Protein 4KGI (pdb70)

Structure (mmCIF, N/CA/C/O backbone):
data_4KGI
#
_entry.id   4KGI
#
_cell.length_a   57.849
_cell.length_b   63.964
_cell.length_c   64.238
_cell.angle_alpha   94.410
_cell.angle_beta   103.230
_cell.angle_gamma   92.110
#
_symmetry.space_group_name_H-M   'P 1'
#
loop_
_entity.id
_entity.type
_entity.pdbx_description
1 polymer 'Glutathione S-transferase'
2 non-polymer GLUTATHIONE
3 water water
#
loop_
_atom_site.group_PDB
_atom_site.id
_atom_site.type_symbol
_atom_site.label_atom_id
_atom_site.label_alt_id
_atom_site.label_comp_id
_atom_site.label_asym_id
_atom_site.label_entity_id
_atom_site.label_seq_id
_atom_site.pdbx_PDB_ins_code
_atom_site.Cartn_x
_atom_site.Cartn_y
_atom_site.Cartn_z
_atom_site.occupancy
_atom_site.B_iso_or_equiv
_atom_site.auth_seq_id
_atom_site.auth_comp_id
_atom_site.auth_asym_id
_atom_site.auth_atom_id
_atom_site.pdbx_PDB_model_num
ATOM 1 N N . MET A 1 23 ? 12.245 11.143 10.393 1.00 25.68 1 MET A N 1
ATOM 2 C CA . MET A 1 23 ? 11.335 9.983 10.542 1.00 17.33 1 MET A CA 1
ATOM 3 C C . MET A 1 23 ? 11.997 8.690 10.103 1.00 18.12 1 MET A C 1
ATOM 4 O O . MET A 1 23 ? 12.825 8.699 9.190 1.00 25.39 1 MET A O 1
ATOM 18 N N . LYS A 1 24 ? 11.627 7.599 10.765 1.00 13.68 2 LYS A N 1
ATOM 19 C CA . LYS A 1 24 ? 12.031 6.235 10.411 1.00 16.31 2 LYS A CA 1
ATOM 20 C C . LYS A 1 24 ? 10.819 5.447 9.966 1.00 13.07 2 LYS A C 1
ATOM 21 O O . LYS A 1 24 ? 9.816 5.367 10.705 1.00 14.31 2 LYS A O 1
ATOM 40 N N . LEU A 1 25 ? 10.915 4.814 8.794 1.00 12.04 3 LEU A N 1
ATOM 41 C CA . LEU A 1 25 ? 9.892 3.873 8.347 1.00 9.35 3 LEU A CA 1
ATOM 42 C C . LEU A 1 25 ? 10.433 2.443 8.493 1.00 10.33 3 LEU A C 1
ATOM 43 O O . LEU A 1 25 ? 11.448 2.085 7.873 1.00 10.95 3 LEU A O 1
ATOM 59 N N . PHE A 1 26 ? 9.765 1.655 9.318 1.00 10.54 4 PHE A N 1
ATOM 60 C CA . PHE A 1 26 ? 10.035 0.250 9.452 1.00 9.82 4 PHE A CA 1
ATOM 61 C C . PHE A 1 26 ? 9.341 -0.458 8.306 1.00 9.02 4 PHE A C 1
ATOM 62 O O . PHE A 1 26 ? 8.113 -0.321 8.157 1.00 10.60 4 PHE A O 1
ATOM 79 N N . TYR A 1 27 ? 10.094 -1.232 7.516 1.00 10.97 5 TYR A N 1
ATOM 80 C CA . TYR A 1 27 ? 9.591 -1.794 6.266 1.00 8.80 5 TYR A CA 1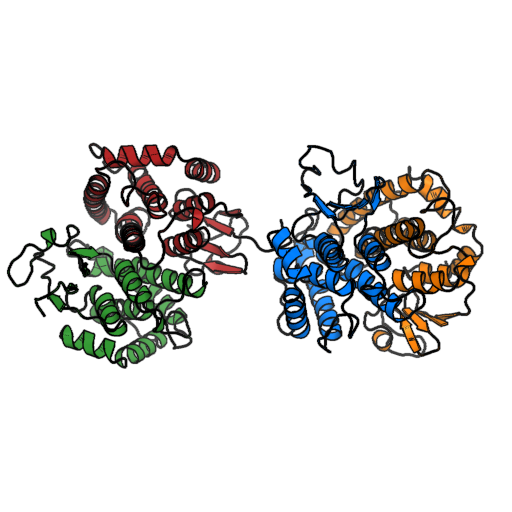
ATOM 81 C C . TYR A 1 27 ? 10.174 -3.146 5.946 1.00 10.67 5 TYR A C 1
ATOM 82 O O . TYR A 1 27 ? 11.155 -3.606 6.558 1.00 12.79 5 TYR A O 1
ATOM 100 N N . LYS A 1 28 ? 9.539 -3.820 4.991 1.00 8.25 6 LYS A N 1
ATOM 101 C CA . LYS A 1 28 ? 10.073 -5.001 4.344 1.00 9.21 6 LYS A CA 1
ATOM 102 C C . LYS A 1 28 ? 9.836 -4.877 2.837 1.00 13.32 6 LYS A C 1
ATOM 103 O O . LYS A 1 28 ? 8.739 -4.459 2.419 1.00 9.52 6 LYS A O 1
ATOM 122 N N . PRO A 1 29 ? 10.832 -5.226 2.018 1.00 14.32 7 PRO A N 1
ATOM 123 C CA . PRO A 1 29 ? 10.698 -4.941 0.580 1.00 11.99 7 PRO A CA 1
ATOM 124 C C . PRO A 1 29 ? 9.432 -5.543 -0.027 1.00 14.03 7 PRO A C 1
ATOM 125 O O . PRO A 1 29 ? 9.200 -6.734 0.152 1.00 12.92 7 PRO A O 1
ATOM 136 N N . GLY A 1 30 ? 8.627 -4.705 -0.679 1.00 11.14 8 GLY A N 1
ATOM 137 C CA . GLY A 1 30 ? 7.461 -5.186 -1.403 1.00 11.62 8 GLY A CA 1
ATOM 138 C C . GLY A 1 30 ? 6.252 -5.443 -0.513 1.00 12.31 8 GLY A C 1
ATOM 139 O O . GLY A 1 30 ? 5.163 -5.695 -1.054 1.00 11.99 8 GLY A O 1
ATOM 143 N N . ALA A 1 31 ? 6.398 -5.384 0.801 1.00 9.50 9 ALA A N 1
ATOM 144 C CA . ALA A 1 31 ? 5.230 -5.502 1.700 1.00 11.33 9 ALA A CA 1
ATOM 145 C C . ALA A 1 31 ? 4.337 -4.238 1.633 1.00 9.89 9 ALA A C 1
ATOM 146 O O . ALA A 1 31 ? 4.584 -3.315 0.855 1.00 10.09 9 ALA A O 1
ATOM 153 N N . CYS A 1 32 ? 3.296 -4.224 2.457 1.00 9.28 10 CYS A N 1
ATOM 154 C CA . CYS A 1 32 ? 2.283 -3.190 2.360 1.00 9.71 10 CYS A CA 1
ATOM 155 C C . CYS A 1 32 ? 2.934 -1.851 2.716 1.00 7.87 10 CYS A C 1
ATOM 156 O O . CYS A 1 32 ? 2.467 -0.816 2.286 1.00 8.86 10 CYS A O 1
ATOM 164 N N . SER A 1 33 ? 4.055 -1.880 3.446 1.00 9.38 11 SER A N 1
ATOM 165 C CA . SER A 1 33 ? 4.781 -0.678 3.838 1.00 8.89 11 SER A CA 1
ATOM 166 C C . SER A 1 33 ? 5.278 0.132 2.657 1.00 8.88 11 SER A C 1
ATOM 167 O O . SER A 1 33 ? 5.567 1.318 2.795 1.00 11.78 11 SER A O 1
ATOM 175 N N . LEU A 1 34 ? 5.344 -0.480 1.479 1.00 8.71 12 LEU A N 1
ATOM 176 C CA . LEU A 1 34 ? 5.703 0.245 0.274 1.00 8.44 12 LEU A CA 1
ATOM 177 C C . LEU A 1 34 ? 4.780 1.423 0.031 1.00 8.55 12 LEU A C 1
ATOM 178 O O . LEU A 1 34 ? 5.170 2.434 -0.586 1.00 12.35 12 LEU A O 1
ATOM 194 N N . ALA A 1 35 ? 3.505 1.305 0.418 1.00 11.06 13 ALA A N 1
ATOM 195 C CA . ALA A 1 35 ? 2.604 2.403 0.186 1.00 11.13 13 ALA A CA 1
ATOM 196 C C . ALA A 1 35 ? 2.920 3.580 1.047 1.00 11.44 13 ALA A C 1
ATOM 197 O O . ALA A 1 35 ? 2.871 4.708 0.563 1.00 13.35 13 ALA A O 1
ATOM 204 N N . SER A 1 36 ? 3.289 3.317 2.297 1.00 10.22 14 SER A N 1
ATOM 205 C CA . SER A 1 36 ? 3.734 4.381 3.206 1.00 10.40 14 SER A CA 1
ATOM 206 C C . SER A 1 36 ? 5.060 4.990 2.728 1.00 10.40 14 SER A C 1
ATOM 207 O O . SER A 1 36 ? 5.276 6.231 2.793 1.00 11.94 14 SER A O 1
ATOM 215 N N . HIS A 1 37 ? 5.926 4.134 2.198 1.00 10.80 15 HIS A N 1
ATOM 216 C CA . HIS A 1 37 ? 7.198 4.566 1.628 1.00 13.08 15 HIS A CA 1
ATOM 217 C C . HIS A 1 37 ? 6.998 5.514 0.441 1.00 11.16 15 HIS A C 1
ATOM 218 O O . HIS A 1 37 ? 7.552 6.614 0.388 1.00 11.39 15 HIS A O 1
ATOM 233 N N . ILE A 1 38 ? 6.155 5.105 -0.504 1.00 12.47 16 ILE A N 1
ATOM 234 C CA . ILE A 1 38 ? 5.834 5.994 -1.617 1.00 12.35 16 ILE A CA 1
ATOM 235 C C . ILE A 1 38 ? 5.228 7.291 -1.104 1.00 12.63 16 ILE A C 1
ATOM 236 O O . ILE A 1 38 ? 5.507 8.375 -1.629 1.00 12.56 16 ILE A O 1
ATOM 252 N N . THR A 1 39 ? 4.348 7.210 -0.124 1.00 11.08 17 THR A N 1
ATOM 253 C CA . THR A 1 39 ? 3.719 8.409 0.403 1.00 14.56 17 THR A CA 1
ATOM 254 C C . THR A 1 39 ? 4.729 9.381 1.029 1.00 15.95 17 THR A C 1
ATOM 255 O O . THR A 1 39 ? 4.660 10.608 0.824 1.00 13.83 17 THR A O 1
ATOM 266 N N . LEU A 1 40 ? 5.682 8.838 1.762 1.00 13.31 18 LEU A N 1
ATOM 267 C CA . LEU A 1 40 ? 6.768 9.665 2.296 1.00 14.25 18 LEU A CA 1
ATOM 268 C C . LEU A 1 40 ? 7.512 10.439 1.203 1.00 13.73 18 LEU A C 1
ATOM 269 O O . LEU A 1 40 ? 7.835 11.617 1.346 1.00 16.09 18 LEU A O 1
ATOM 285 N N . ARG A 1 41 ? 7.782 9.762 0.105 1.00 14.79 19 ARG A N 1
ATOM 286 C CA . ARG A 1 41 ? 8.465 10.409 -0.996 1.00 15.50 19 ARG A CA 1
ATOM 287 C C . ARG A 1 41 ? 7.575 11.436 -1.664 1.00 16.08 19 ARG A C 1
ATOM 288 O O . ARG A 1 41 ? 8.026 12.541 -1.989 1.00 17.18 19 ARG A O 1
ATOM 309 N N . GLU A 1 42 ? 6.304 11.089 -1.850 1.00 17.14 20 GLU A N 1
ATOM 310 C CA . GLU A 1 42 ? 5.392 12.030 -2.483 1.00 16.97 20 GLU A CA 1
ATOM 311 C C . GLU A 1 42 ? 5.117 13.259 -1.588 1.00 16.56 20 GLU A C 1
ATOM 312 O O . GLU A 1 42 ? 4.746 14.322 -2.083 1.00 19.61 20 GLU A O 1
ATOM 324 N N . SER A 1 43 ? 5.269 13.091 -0.279 1.00 17.87 21 SER A N 1
ATOM 325 C CA . SER A 1 43 ? 5.105 14.177 0.687 1.00 19.69 21 SER A CA 1
ATOM 326 C C . SER A 1 43 ? 6.368 15.039 0.866 1.00 20.33 21 SER A C 1
ATOM 327 O O . SER A 1 43 ? 6.329 16.077 1.531 1.00 23.63 21 SER A O 1
ATOM 335 N N . GLY A 1 44 ? 7.486 14.606 0.289 1.00 19.84 22 GLY A N 1
ATOM 336 C CA . GLY A 1 44 ? 8.709 15.388 0.334 1.00 27.22 22 GLY A CA 1
ATOM 337 C C . GLY A 1 44 ? 9.419 15.361 1.673 1.00 25.88 22 GLY A C 1
ATOM 338 O O . GLY A 1 44 ? 10.146 16.302 2.011 1.00 26.81 22 GLY A O 1
ATOM 342 N N . LYS A 1 45 ? 9.235 14.261 2.401 1.00 20.75 23 LYS A N 1
ATOM 343 C CA . LYS A 1 45 ? 9.738 14.092 3.773 1.00 24.73 23 LYS A CA 1
ATOM 344 C C . LYS A 1 45 ? 11.152 13.609 3.827 1.00 20.99 23 LYS A C 1
ATOM 345 O O . LYS A 1 45 ? 11.596 12.868 2.962 1.00 27.55 23 LYS A O 1
ATOM 364 N N . ASP A 1 46 ? 11.856 14.043 4.870 1.00 23.70 24 ASP A N 1
ATOM 365 C CA . ASP A 1 46 ? 13.135 13.467 5.244 1.00 23.98 24 ASP A CA 1
ATOM 366 C C . ASP A 1 46 ? 12.843 12.262 6.121 1.00 26.45 24 ASP A C 1
ATOM 367 O O . ASP A 1 46 ? 12.135 12.352 7.126 1.00 29.37 24 ASP A O 1
ATOM 376 N N . PHE A 1 47 ? 13.353 11.120 5.708 1.00 18.21 25 PHE A N 1
ATOM 377 C CA . PHE A 1 47 ? 13.119 9.903 6.435 1.00 15.63 25 PHE A CA 1
ATOM 378 C C . PHE A 1 47 ? 14.242 8.931 6.154 1.00 20.21 25 PHE A C 1
ATOM 379 O O . PHE A 1 47 ? 15.007 9.103 5.199 1.00 19.72 25 PHE A O 1
ATOM 396 N N . THR A 1 48 ? 14.321 7.889 6.980 1.00 18.88 26 THR A N 1
ATOM 397 C CA . THR A 1 48 ? 15.228 6.790 6.718 1.00 18.93 26 THR A CA 1
ATOM 398 C C . THR A 1 48 ? 14.443 5.493 6.778 1.00 17.60 26 THR A C 1
ATOM 399 O O . THR A 1 48 ? 13.418 5.392 7.465 1.00 18.05 26 THR A O 1
ATOM 410 N N . LEU A 1 49 ? 14.923 4.519 6.029 1.00 16.12 27 LEU A N 1
ATOM 411 C CA . LEU A 1 49 ? 14.321 3.201 5.994 1.00 14.03 27 LEU A CA 1
ATOM 412 C C . LEU A 1 49 ? 15.019 2.287 6.978 1.00 11.51 27 LEU A C 1
ATOM 413 O O . LEU A 1 49 ? 16.288 2.259 7.042 1.00 14.54 27 LEU A O 1
ATOM 429 N N . VAL A 1 50 ? 14.234 1.539 7.731 1.00 11.94 28 VAL A N 1
ATOM 430 C CA . VAL A 1 50 ? 14.728 0.535 8.673 1.00 12.52 28 VAL A CA 1
ATOM 431 C C . VAL A 1 50 ? 14.121 -0.822 8.328 1.00 12.58 28 VAL A C 1
ATOM 432 O O . VAL A 1 50 ? 12.912 -1.095 8.536 1.00 12.35 28 VAL A O 1
ATOM 445 N N A SER A 1 51 ? 14.953 -1.686 7.760 0.16 13.58 29 SER A N 1
ATOM 446 N N B SER A 1 51 ? 14.976 -1.679 7.776 0.84 12.90 29 SER A N 1
ATOM 447 C CA A SER A 1 51 ? 14.500 -3.006 7.357 0.16 14.46 29 SER A CA 1
ATOM 448 C CA B SER A 1 51 ? 14.563 -3.010 7.364 0.84 12.25 29 SER A CA 1
ATOM 449 C C A SER A 1 51 ? 14.307 -3.895 8.576 0.16 15.58 29 SER A C 1
ATOM 450 C C B SER A 1 51 ? 14.305 -3.903 8.587 0.84 16.47 29 SER A C 1
ATOM 451 O O A SER A 1 51 ? 15.141 -3.926 9.479 0.16 18.05 29 SER A O 1
ATOM 452 O O B SER A 1 51 ? 15.099 -3.947 9.513 0.84 17.73 29 SER A O 1
ATOM 467 N N . VAL A 1 52 ? 13.197 -4.618 8.593 1.00 12.02 30 VAL A N 1
ATOM 468 C CA . VAL A 1 52 ? 12.865 -5.516 9.702 1.00 10.03 30 VAL A CA 1
ATOM 469 C C . VAL A 1 52 ? 12.941 -6.937 9.217 1.00 16.98 30 VAL A C 1
ATOM 470 O O . VAL A 1 52 ? 12.360 -7.277 8.176 1.00 14.63 30 VAL A O 1
ATOM 484 N N . ASP A 1 53 ? 13.603 -7.786 10.003 1.00 12.60 31 ASP A N 1
ATOM 485 C CA . ASP A 1 53 ? 13.552 -9.228 9.794 1.00 12.00 31 ASP A CA 1
ATOM 486 C C . ASP A 1 53 ? 12.268 -9.693 10.447 1.00 10.77 31 ASP A C 1
ATOM 487 O O . ASP A 1 53 ? 12.139 -9.695 11.690 1.00 12.18 31 ASP A O 1
ATOM 496 N N . LEU A 1 54 ? 11.275 -10.021 9.617 1.00 12.77 32 LEU A N 1
ATOM 497 C CA . LEU A 1 54 ? 9.964 -10.361 10.139 1.00 12.19 32 LEU A CA 1
ATOM 498 C C . LEU A 1 54 ? 9.832 -11.843 10.499 1.00 13.57 32 LEU A C 1
ATOM 499 O O . LEU A 1 54 ? 8.819 -12.241 11.066 1.00 19.97 32 LEU A O 1
ATOM 515 N N . MET A 1 55 ? 10.857 -12.650 10.231 1.00 13.66 33 MET A N 1
ATOM 516 C CA . MET A 1 55 ? 10.813 -14.012 10.747 1.00 15.38 33 MET A CA 1
ATOM 517 C C . MET A 1 55 ? 11.293 -14.015 12.209 1.00 18.26 33 MET A C 1
ATOM 518 O O . MET A 1 55 ? 10.603 -14.518 13.110 1.00 18.73 33 MET A O 1
ATOM 532 N N . LYS A 1 56 ? 12.436 -13.383 12.471 1.00 16.38 34 LYS A N 1
ATOM 533 C CA . LYS A 1 56 ? 12.931 -13.281 13.851 1.00 13.00 34 LYS A CA 1
ATOM 534 C C . LYS A 1 56 ? 12.341 -12.094 14.644 1.00 12.18 34 LYS A C 1
ATOM 535 O O . LYS A 1 56 ? 12.504 -11.997 15.874 1.00 13.23 34 LYS A O 1
ATOM 554 N N . LYS A 1 57 ? 11.698 -11.157 13.942 1.00 15.35 35 LYS A N 1
ATOM 555 C CA . LYS A 1 57 ? 11.191 -9.888 14.524 1.00 11.93 35 LYS A CA 1
ATOM 556 C C . LYS A 1 57 ? 12.353 -9.148 15.180 1.00 13.66 35 LYS A C 1
ATOM 557 O O . LYS A 1 57 ? 12.354 -8.865 16.371 1.00 12.92 35 LYS A O 1
ATOM 576 N N . ARG A 1 58 ? 13.316 -8.795 14.347 1.00 12.08 36 ARG A N 1
ATOM 577 C CA . ARG A 1 58 ? 14.556 -8.181 14.807 1.00 12.12 36 ARG A CA 1
ATOM 578 C C . ARG A 1 58 ? 14.962 -7.047 13.873 1.00 15.37 36 ARG A C 1
ATOM 579 O O . ARG A 1 58 ? 14.753 -7.110 12.665 1.00 14.17 36 ARG A O 1
ATOM 600 N N . LEU A 1 59 ? 15.538 -6.019 14.462 1.00 11.99 37 LEU A N 1
ATOM 601 C CA . LEU A 1 59 ? 16.250 -4.992 13.711 1.00 13.04 37 LEU A CA 1
ATOM 602 C C . LEU A 1 59 ? 17.727 -5.348 13.562 1.00 14.69 37 LEU A C 1
ATOM 603 O O . LEU A 1 59 ? 18.245 -6.224 14.271 1.00 14.73 37 LEU A O 1
ATOM 619 N N . GLU A 1 60 ? 18.428 -4.625 12.679 1.00 14.64 38 GLU A N 1
ATOM 620 C CA . GLU A 1 60 ? 19.864 -4.841 12.479 1.00 14.39 38 GLU A CA 1
ATOM 621 C C . GLU A 1 60 ? 20.697 -4.595 13.726 1.00 18.24 38 GLU A C 1
ATOM 622 O O . GLU A 1 60 ? 21.788 -5.160 13.870 1.00 21.80 38 GLU A O 1
ATOM 634 N N . ASN A 1 61 ? 20.207 -3.743 14.623 1.00 16.90 39 ASN A N 1
ATOM 635 C CA . ASN A 1 61 ? 20.930 -3.498 15.860 1.00 18.10 39 ASN A CA 1
ATOM 636 C C . ASN A 1 61 ? 20.606 -4.540 16.935 1.00 16.00 39 ASN A C 1
ATOM 637 O O . ASN A 1 61 ? 21.027 -4.388 18.074 1.00 19.23 39 ASN A O 1
ATOM 648 N N . GLY A 1 62 ? 19.853 -5.575 16.567 1.00 15.73 40 GLY A N 1
ATOM 649 C CA . GLY A 1 62 ? 19.529 -6.682 17.453 1.00 18.33 40 GLY A CA 1
ATOM 650 C C . GLY A 1 62 ? 18.292 -6.490 18.311 1.00 17.58 40 GLY A C 1
ATOM 651 O O . GLY A 1 62 ? 17.889 -7.419 19.029 1.00 16.86 40 GLY A O 1
ATOM 655 N N . ASP A 1 63 ? 17.712 -5.293 18.274 1.00 14.14 41 ASP A N 1
ATOM 656 C CA . ASP A 1 63 ? 16.553 -4.982 19.104 1.00 17.59 41 ASP A CA 1
ATOM 657 C C . ASP A 1 63 ? 15.371 -5.856 18.706 1.00 15.88 41 ASP A C 1
ATOM 658 O O . ASP A 1 63 ? 15.185 -6.186 17.544 1.00 15.24 41 ASP A O 1
ATOM 667 N N . ASP A 1 64 ? 14.590 -6.243 19.702 1.00 13.85 42 ASP A N 1
ATOM 668 C CA . ASP A 1 64 ? 13.361 -6.971 19.474 1.00 12.65 42 ASP A CA 1
ATOM 669 C C . ASP A 1 64 ? 12.336 -6.016 18.887 1.00 12.41 42 ASP A C 1
ATOM 670 O O . ASP A 1 64 ? 11.956 -5.019 19.514 1.00 11.55 42 ASP A O 1
ATOM 679 N N . TYR A 1 65 ? 11.887 -6.315 17.676 1.00 12.65 43 TYR A N 1
ATOM 680 C CA . TYR A 1 65 ? 10.908 -5.473 17.007 1.00 11.72 43 TYR A CA 1
ATOM 681 C C . TYR A 1 65 ? 9.599 -5.427 17.766 1.00 13.30 43 TYR A C 1
ATOM 682 O O . TYR A 1 65 ? 8.886 -4.450 17.643 1.00 14.57 43 TYR A O 1
ATOM 700 N N . PHE A 1 66 ? 9.258 -6.461 18.542 1.00 10.23 44 PHE A N 1
ATOM 701 C CA . PHE A 1 66 ? 8.037 -6.421 19.341 1.00 14.10 44 PHE A CA 1
ATOM 702 C C . PHE A 1 66 ? 8.100 -5.276 20.381 1.00 14.81 44 PHE A C 1
ATOM 703 O O . PHE A 1 66 ? 7.071 -4.808 20.864 1.00 16.04 44 PHE A O 1
ATOM 720 N N A SER A 1 67 ? 9.312 -4.855 20.745 0.60 11.85 45 SER A N 1
ATOM 721 N N B SER A 1 67 ? 9.306 -4.828 20.717 0.40 12.78 45 SER A N 1
ATOM 722 C CA A SER A 1 67 ? 9.474 -3.687 21.618 0.60 17.42 45 SER A CA 1
ATOM 723 C CA B SER A 1 67 ? 9.465 -3.683 21.616 0.40 16.83 45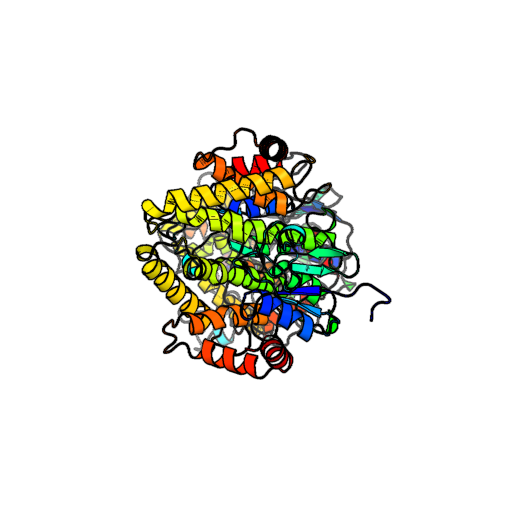 SER A CA 1
ATOM 724 C C A SER A 1 67 ? 9.130 -2.352 20.939 0.60 18.14 45 SER A C 1
ATOM 725 C C B SER A 1 67 ? 9.245 -2.324 20.940 0.40 18.55 45 SER A C 1
ATOM 726 O O A SER A 1 67 ? 8.824 -1.372 21.613 0.60 20.92 45 SER A O 1
ATOM 727 O O B SER A 1 67 ? 9.183 -1.294 21.614 0.40 20.10 45 SER A O 1
ATOM 742 N N . VAL A 1 68 ? 9.169 -2.326 19.614 1.00 15.91 46 VAL A N 1
ATOM 743 C CA . VAL A 1 68 ? 8.841 -1.138 18.835 1.00 12.88 46 VAL A CA 1
ATOM 744 C C . VAL A 1 68 ? 7.374 -1.157 18.470 1.00 13.18 46 VAL A C 1
ATOM 745 O O . VAL A 1 68 ? 6.615 -0.229 18.802 1.00 17.23 46 VAL A O 1
ATOM 759 N N . ASN A 1 69 ? 6.967 -2.230 17.776 1.00 12.17 47 ASN A N 1
ATOM 760 C CA . ASN A 1 69 ? 5.563 -2.448 17.453 1.00 12.25 47 ASN A CA 1
ATOM 761 C C . ASN A 1 69 ? 5.094 -3.793 18.052 1.00 10.83 47 ASN A C 1
ATOM 762 O O . ASN A 1 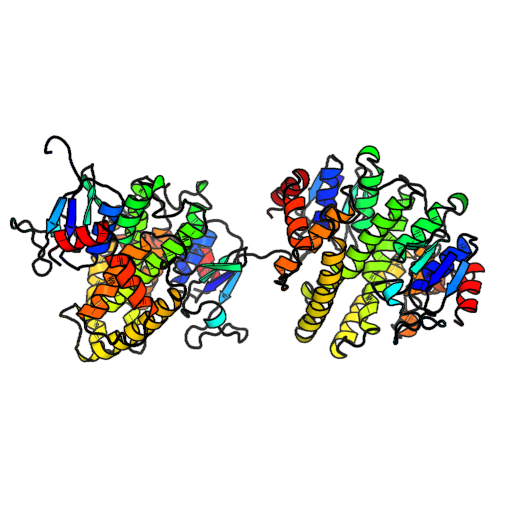69 ? 5.463 -4.865 17.577 1.00 12.26 47 ASN A O 1
ATOM 773 N N . PRO A 1 70 ? 4.293 -3.741 19.122 1.00 14.22 48 PRO A N 1
ATOM 774 C CA . PRO A 1 70 ? 3.776 -4.967 19.758 1.00 14.14 48 PRO A CA 1
ATOM 775 C C . PRO A 1 70 ? 3.022 -5.872 18.795 1.00 12.79 48 PRO A C 1
ATOM 776 O O . PRO A 1 70 ? 2.991 -7.058 19.033 1.00 15.00 48 PRO A O 1
ATOM 787 N N . LYS A 1 71 ? 2.449 -5.321 17.720 1.00 11.82 49 LYS A N 1
ATOM 788 C CA . LYS A 1 71 ? 1.775 -6.115 16.718 1.00 11.94 49 LYS A CA 1
ATOM 789 C C . LYS A 1 71 ? 2.747 -6.841 15.793 1.00 13.12 49 LYS A C 1
ATOM 790 O O . LYS A 1 71 ? 2.326 -7.729 15.074 1.00 11.80 49 LYS A O 1
ATOM 809 N N . GLY A 1 72 ? 4.022 -6.453 15.819 1.00 15.21 50 GLY A N 1
ATOM 810 C CA . GLY A 1 72 ? 5.060 -7.146 15.077 1.00 10.81 50 GLY A CA 1
ATOM 811 C C . GLY A 1 72 ? 4.948 -7.088 13.573 1.00 13.60 50 GLY A C 1
ATOM 812 O O . GLY A 1 72 ? 5.412 -7.975 12.873 1.00 19.44 50 GLY A O 1
ATOM 816 N N . GLN A 1 73 ? 4.304 -6.039 13.069 1.00 11.37 51 GLN A N 1
ATOM 817 C CA . GLN A 1 73 ? 4.117 -5.834 11.640 1.00 9.95 51 GLN A CA 1
ATOM 818 C C . GLN A 1 73 ? 4.784 -4.565 11.122 1.00 10.27 51 GLN A C 1
ATOM 819 O O . GLN A 1 73 ? 5.094 -3.634 11.871 1.00 10.49 51 GLN A O 1
ATOM 833 N N . VAL A 1 74 ? 4.962 -4.522 9.815 1.00 8.97 52 VAL A N 1
ATOM 834 C CA . VAL A 1 74 ? 5.240 -3.301 9.118 1.00 8.07 52 VAL A CA 1
ATOM 835 C C . VAL A 1 74 ? 3.982 -2.897 8.359 1.00 9.67 52 VAL A C 1
ATOM 836 O O . VAL A 1 74 ? 3.156 -3.736 8.050 1.00 9.77 52 VAL A O 1
ATOM 849 N N . PRO A 1 75 ? 3.844 -1.603 8.061 1.00 8.64 53 PRO A N 1
ATOM 850 C CA . PRO A 1 75 ? 4.703 -0.513 8.481 1.00 6.84 53 PRO A CA 1
ATOM 851 C C . PRO A 1 75 ? 4.561 -0.030 9.890 1.00 8.97 53 PRO A C 1
ATOM 852 O O . PRO A 1 75 ? 3.551 -0.219 10.523 1.00 9.31 53 PRO A O 1
ATOM 863 N N . ALA A 1 76 ? 5.600 0.652 10.361 1.00 9.37 54 ALA A N 1
ATOM 864 C CA . ALA A 1 76 ? 5.501 1.497 11.527 1.00 9.24 54 ALA A CA 1
ATOM 865 C C . ALA A 1 76 ? 6.328 2.749 11.200 1.00 11.41 54 ALA A C 1
ATOM 866 O O . ALA A 1 76 ? 7.311 2.676 10.454 1.00 11.39 54 ALA A O 1
ATOM 873 N N . LEU A 1 77 ? 5.903 3.900 11.723 1.00 11.39 55 LEU A N 1
ATOM 874 C CA . LEU A 1 77 ? 6.571 5.165 11.461 1.00 15.21 55 LEU A CA 1
ATOM 875 C C . LEU A 1 77 ? 6.921 5.775 12.804 1.00 15.40 55 LEU A C 1
ATOM 876 O O . LEU A 1 77 ? 6.032 6.025 13.630 1.00 12.68 55 LEU A O 1
ATOM 892 N N . LEU A 1 78 ? 8.229 5.935 13.055 1.00 10.85 56 LEU A N 1
ATOM 893 C CA . LEU A 1 78 ? 8.707 6.580 14.264 1.00 13.73 56 LEU A CA 1
ATOM 894 C C . LEU A 1 78 ? 8.979 8.025 13.949 1.00 19.17 56 LEU A C 1
ATOM 895 O O . LEU A 1 78 ? 9.830 8.344 13.118 1.00 21.56 56 LEU A O 1
ATOM 911 N N . LEU A 1 79 ? 8.229 8.883 14.625 1.00 19.67 57 LEU A N 1
ATOM 912 C CA . LEU A 1 79 ? 8.387 10.329 14.579 1.00 26.39 57 LEU A CA 1
ATOM 913 C C . LEU A 1 79 ? 9.567 10.757 15.460 1.00 24.49 57 LEU A C 1
ATOM 914 O O . LEU A 1 79 ? 9.983 10.017 16.351 1.00 28.17 57 LEU A O 1
ATOM 930 N N . ASP A 1 80 ? 10.133 11.929 15.200 1.00 46.39 58 ASP A N 1
ATOM 931 C CA . ASP A 1 80 ? 11.308 12.374 15.954 1.00 51.34 58 ASP A CA 1
ATOM 932 C C . ASP A 1 80 ? 11.016 12.534 17.448 1.00 51.58 58 ASP A C 1
ATOM 933 O O . ASP A 1 80 ? 11.895 12.329 18.286 1.00 52.70 58 ASP A O 1
ATOM 942 N N . ASP A 1 81 ? 9.781 12.894 17.777 1.00 52.95 59 ASP A N 1
ATOM 943 C CA . ASP A 1 81 ? 9.384 13.039 19.171 1.00 45.54 59 ASP A CA 1
ATOM 944 C C . ASP A 1 81 ? 9.331 11.679 19.868 1.00 41.32 59 ASP A C 1
ATOM 945 O O . ASP A 1 81 ? 9.131 11.613 21.079 1.00 39.79 59 ASP A O 1
ATOM 954 N N . GLY A 1 82 ? 9.490 10.591 19.110 1.00 33.75 60 GLY A N 1
ATOM 955 C CA . GLY A 1 82 ? 9.453 9.265 19.700 1.00 26.72 60 GLY A CA 1
ATOM 956 C C . GLY A 1 82 ? 8.083 8.606 19.563 1.00 25.15 60 GLY A C 1
ATOM 957 O O . GLY A 1 82 ? 7.890 7.466 19.977 1.00 29.11 60 GLY A O 1
ATOM 961 N N . THR A 1 83 ? 7.125 9.326 18.991 1.00 28.36 61 THR A N 1
ATOM 962 C CA . THR A 1 83 ? 5.795 8.761 18.758 1.00 28.60 61 THR A CA 1
ATOM 963 C C . THR A 1 83 ? 5.844 7.710 17.654 1.00 19.09 61 THR A C 1
ATOM 964 O O . THR A 1 83 ? 6.390 7.972 16.594 1.00 19.35 61 THR A O 1
ATOM 975 N N . LEU A 1 84 ? 5.295 6.532 17.920 1.00 16.72 62 LEU A N 1
ATOM 976 C CA . LEU A 1 84 ? 5.305 5.438 16.968 1.00 13.17 62 LEU A CA 1
ATOM 977 C C . LEU A 1 84 ? 3.889 5.317 16.423 1.00 20.23 62 LEU A C 1
ATOM 978 O O . LEU A 1 84 ? 2.968 5.052 17.185 1.00 24.71 62 LEU A O 1
ATOM 994 N N . LEU A 1 85 ? 3.732 5.509 15.118 1.00 12.40 63 LEU A N 1
ATOM 995 C CA . LEU A 1 85 ? 2.455 5.311 14.468 1.00 12.95 63 LEU A CA 1
ATOM 996 C C . LEU A 1 85 ? 2.480 4.022 13.651 1.00 12.60 63 LEU A C 1
ATOM 997 O O . LEU A 1 85 ? 3.432 3.757 12.893 1.00 11.78 63 LEU A O 1
ATOM 1013 N N . THR A 1 86 ? 1.426 3.213 13.835 1.00 9.96 64 THR A N 1
ATOM 1014 C CA . THR A 1 86 ? 1.259 1.982 13.069 1.00 7.87 64 THR A CA 1
ATOM 1015 C C . THR A 1 86 ? -0.019 2.142 12.222 1.00 8.99 64 THR A C 1
ATOM 1016 O O . THR A 1 86 ? -0.716 3.131 12.350 1.00 10.91 64 THR A O 1
ATOM 1027 N N . GLU A 1 87 ? -0.267 1.135 11.386 1.00 8.48 65 GLU A N 1
ATOM 1028 C CA . GLU A 1 87 ? -1.397 1.039 10.459 1.00 8.32 65 GLU A CA 1
ATOM 1029 C C . GLU A 1 87 ? -1.123 1.950 9.257 1.00 8.54 65 GLU A C 1
ATOM 1030 O O . GLU A 1 87 ? -1.145 3.181 9.321 1.00 9.62 65 GLU A O 1
ATOM 1042 N N . GLY A 1 88 ? -0.900 1.317 8.127 1.00 8.18 66 GLY A N 1
ATOM 1043 C CA . GLY A 1 88 ? -0.552 2.050 6.924 1.00 8.91 66 GLY A CA 1
ATOM 1044 C C . GLY A 1 88 ? -1.523 3.191 6.595 1.00 10.90 66 GLY A C 1
ATOM 1045 O O . GLY A 1 88 ? -1.085 4.277 6.283 1.00 10.49 66 GLY A O 1
ATOM 1049 N N . VAL A 1 89 ? -2.820 2.924 6.626 1.00 11.83 67 VAL A N 1
ATOM 1050 C CA . VAL A 1 89 ? -3.811 3.964 6.362 1.00 10.65 67 VAL A CA 1
ATOM 1051 C C . VAL A 1 89 ? -3.651 5.164 7.302 1.00 13.48 67 VAL A C 1
ATOM 1052 O O . VAL A 1 89 ? -3.757 6.319 6.868 1.00 12.65 67 VAL A O 1
ATOM 1065 N N . ALA A 1 90 ? -3.364 4.909 8.569 1.00 11.74 68 ALA A N 1
ATOM 1066 C CA . ALA A 1 90 ? -3.195 6.013 9.527 1.00 10.00 68 ALA A CA 1
ATOM 1067 C C . ALA A 1 90 ? -1.909 6.807 9.177 1.00 9.64 68 ALA A C 1
ATOM 1068 O O . ALA A 1 90 ? -1.885 8.069 9.189 1.00 11.93 68 ALA A O 1
ATOM 1075 N N . ILE A 1 91 ? -0.824 6.091 8.885 1.00 10.90 69 ILE A N 1
ATOM 1076 C CA . ILE A 1 91 ? 0.433 6.701 8.502 1.00 10.74 69 ILE A CA 1
ATOM 1077 C C . ILE A 1 91 ? 0.297 7.596 7.252 1.00 9.90 69 ILE A C 1
ATOM 1078 O O . ILE A 1 91 ? 0.754 8.732 7.198 1.00 12.71 69 ILE A O 1
ATOM 1094 N N . MET A 1 92 ? -0.405 7.080 6.256 1.00 9.61 70 MET A N 1
ATOM 1095 C CA . MET A 1 92 ? -0.569 7.831 5.024 1.00 12.48 70 MET A CA 1
ATOM 1096 C C . MET A 1 92 ? -1.449 9.076 5.230 1.00 10.81 70 MET A C 1
ATOM 1097 O O . MET A 1 92 ? -1.150 10.111 4.612 1.00 12.45 70 MET A O 1
ATOM 1111 N N . GLN A 1 93 ? -2.497 8.995 6.053 1.00 13.45 71 GLN A N 1
ATOM 1112 C CA . GLN A 1 93 ? -3.318 10.181 6.347 1.00 11.66 71 GLN A CA 1
ATOM 1113 C C . GLN A 1 93 ? -2.464 11.229 7.071 1.00 14.98 71 GLN A C 1
ATOM 1114 O O . GLN A 1 93 ? -2.534 12.408 6.751 1.00 16.44 71 GLN A O 1
ATOM 1128 N N . TYR A 1 94 ? -1.679 10.795 8.060 1.00 12.25 72 TYR A N 1
ATOM 1129 C CA . TYR A 1 94 ? -0.849 11.711 8.861 1.00 15.04 72 TYR A CA 1
ATOM 1130 C C . TYR A 1 94 ? 0.070 12.474 7.924 1.00 15.13 72 TYR A C 1
ATOM 1131 O O . TYR A 1 94 ? 0.172 13.728 7.962 1.00 16.90 72 TYR A O 1
ATOM 1149 N N . LEU A 1 95 ? 0.728 11.722 7.047 1.00 13.14 73 LEU A N 1
ATOM 1150 C CA . LEU A 1 95 ? 1.620 12.326 6.085 1.00 15.33 73 LEU A CA 1
ATOM 1151 C C . LEU A 1 95 ? 0.908 13.282 5.123 1.00 14.75 73 LEU A C 1
ATOM 1152 O O . LEU A 1 95 ? 1.353 14.409 4.915 1.00 16.63 73 LEU A O 1
ATOM 1168 N N . ALA A 1 96 ? -0.194 12.835 4.545 1.00 15.27 74 ALA A N 1
ATOM 1169 C CA . ALA A 1 96 ? -0.929 13.684 3.611 1.00 16.92 74 ALA A CA 1
ATOM 1170 C C . ALA A 1 96 ? -1.435 14.971 4.257 1.00 18.86 74 ALA A C 1
ATOM 1171 O O . ALA A 1 96 ? -1.390 16.033 3.642 1.00 18.70 74 ALA A O 1
ATOM 1178 N N . ASP A 1 97 ? -1.889 14.884 5.500 1.00 16.44 75 ASP A N 1
ATOM 1179 C CA . ASP A 1 97 ? -2.407 16.066 6.194 1.00 20.41 75 ASP A CA 1
ATOM 1180 C C . ASP A 1 97 ? -1.302 17.092 6.423 1.00 23.24 75 ASP A C 1
ATOM 1181 O O . ASP A 1 97 ? -1.576 18.274 6.568 1.00 23.93 75 ASP A O 1
ATOM 1190 N N . SER A 1 98 ? -0.056 16.641 6.447 1.00 18.17 76 SER A N 1
ATOM 1191 C CA . SER A 1 98 ? 1.049 17.542 6.779 1.00 19.61 76 SER A CA 1
ATOM 1192 C C . SER A 1 98 ? 1.449 18.379 5.570 1.00 24.30 76 SER A C 1
ATOM 1193 O O . SER A 1 98 ? 2.192 19.348 5.707 1.00 28.67 76 SER A O 1
ATOM 1201 N N . VAL A 1 99 ? 0.947 18.015 4.395 1.00 20.25 77 VAL A N 1
ATOM 1202 C CA . VAL A 1 99 ? 1.279 18.720 3.152 1.00 23.03 77 VAL A CA 1
ATOM 1203 C C . VAL A 1 99 ? 0.039 18.943 2.285 1.00 24.95 77 VAL A C 1
ATOM 1204 O O . VAL A 1 99 ? -0.076 18.413 1.179 1.00 25.63 77 VAL A O 1
ATOM 1217 N N . PRO A 1 100 ? -0.910 19.740 2.792 1.00 25.84 78 PRO A N 1
ATOM 1218 C CA . PRO A 1 100 ? -2.226 19.876 2.151 1.00 29.07 78 PRO A CA 1
ATOM 1219 C C . PRO A 1 100 ? -2.167 20.426 0.729 1.00 29.61 78 PRO A C 1
ATOM 1220 O O . PRO A 1 100 ? -3.073 20.178 -0.071 1.00 31.19 78 PRO A O 1
ATOM 1231 N N . ASP A 1 101 ? -1.108 21.156 0.413 1.00 30.06 79 ASP A N 1
ATOM 1232 C CA . ASP A 1 101 ? -0.988 21.743 -0.912 1.00 35.75 79 ASP A CA 1
ATOM 1233 C C . ASP A 1 101 ? -0.644 20.712 -1.979 1.00 36.33 79 ASP A C 1
ATOM 1234 O O . ASP A 1 101 ? -0.831 20.969 -3.159 1.00 34.48 79 ASP A O 1
ATOM 1243 N N . ARG A 1 102 ? -0.152 19.543 -1.578 1.00 30.99 80 ARG A N 1
ATOM 1244 C CA . ARG A 1 102 ? 0.144 18.502 -2.554 1.00 32.41 80 ARG A CA 1
ATOM 1245 C C . ARG A 1 102 ? -1.096 17.727 -2.959 1.00 33.48 80 ARG A C 1
ATOM 1246 O O . ARG A 1 102 ? -1.047 16.930 -3.899 1.00 28.29 80 ARG A O 1
ATOM 1267 N N . GLN A 1 103 ? -2.194 17.951 -2.238 1.00 27.79 81 GLN A N 1
ATOM 1268 C CA . GLN A 1 103 ? -3.489 17.358 -2.575 1.00 34.78 81 GLN A CA 1
ATOM 1269 C C . GLN A 1 103 ? -3.455 15.827 -2.618 1.00 24.06 81 GLN A C 1
ATOM 1270 O O . GLN A 1 103 ? -4.200 15.188 -3.384 1.00 23.34 81 GLN A O 1
ATOM 1284 N N . LEU A 1 104 ? -2.639 15.240 -1.738 1.00 19.71 82 LEU A N 1
ATOM 1285 C CA . LEU A 1 104 ? -2.591 13.798 -1.567 1.00 22.48 82 LEU A CA 1
ATOM 1286 C C . LEU A 1 104 ? -3.826 13.277 -0.827 1.00 16.09 82 LEU A C 1
ATOM 1287 O O . LEU A 1 104 ? -4.188 12.106 -0.937 1.00 17.42 82 LEU A O 1
ATOM 1303 N N . LEU A 1 105 ? -4.492 14.182 -0.113 1.00 20.30 83 LEU A N 1
ATOM 1304 C CA . LEU A 1 105 ? -5.810 13.945 0.481 1.00 18.58 83 LEU A CA 1
ATOM 1305 C C . LEU A 1 105 ? -6.579 15.264 0.540 1.00 18.23 83 LEU A C 1
ATOM 1306 O O . LEU A 1 105 ? -6.032 16.271 0.961 1.00 19.18 83 LEU A O 1
ATOM 1322 N N . ALA A 1 106 ? -7.838 15.273 0.131 1.00 18.66 84 ALA A N 1
ATOM 1323 C CA . ALA A 1 106 ? -8.586 16.518 0.075 1.00 19.93 84 ALA A CA 1
ATOM 1324 C C . ALA A 1 106 ? -8.954 17.008 1.489 1.00 20.10 84 ALA A C 1
ATOM 1325 O O . ALA A 1 106 ? -8.872 16.253 2.457 1.00 18.84 84 ALA A O 1
ATOM 1332 N N . PRO A 1 107 ? -9.351 18.274 1.616 1.00 21.83 85 PRO A N 1
ATOM 1333 C CA . PRO A 1 107 ? -9.591 18.851 2.941 1.00 22.31 85 PRO A CA 1
ATOM 1334 C C . PRO A 1 107 ? -10.760 18.222 3.713 1.00 21.65 85 PRO A C 1
ATOM 1335 O O . PRO A 1 107 ? -11.682 17.708 3.109 1.00 21.42 85 PRO A O 1
ATOM 1346 N N . VAL A 1 108 ? -10.707 18.310 5.039 1.00 21.56 86 VAL A N 1
ATOM 1347 C CA . VAL A 1 108 ? -11.804 17.891 5.904 1.00 24.38 86 VAL A CA 1
ATOM 1348 C C . VAL A 1 108 ? -13.136 18.534 5.474 1.00 22.79 86 VAL A C 1
ATOM 1349 O O . VAL A 1 108 ? -13.189 19.709 5.066 1.00 24.52 86 VAL A O 1
ATOM 1362 N N . ASN A 1 109 ? -14.187 17.727 5.579 1.00 23.06 87 ASN A N 1
ATOM 1363 C CA . ASN A 1 109 ? -15.552 18.106 5.233 1.00 23.44 87 ASN A CA 1
ATOM 1364 C C . ASN A 1 109 ? -15.768 18.340 3.737 1.00 25.98 87 ASN A C 1
ATOM 1365 O O . ASN A 1 109 ? -16.765 18.918 3.351 1.00 32.90 87 ASN A O 1
ATOM 1376 N N . SER A 1 110 ? -14.825 17.909 2.903 1.00 26.86 88 SER A N 1
ATOM 1377 C CA . SER A 1 110 ? -15.037 17.905 1.463 1.00 23.64 88 SER A CA 1
ATOM 1378 C C . SER A 1 110 ? -15.348 16.461 1.075 1.00 22.04 88 SER A C 1
ATOM 1379 O O . SER A 1 110 ? -14.760 15.532 1.579 1.00 20.41 88 SER A O 1
ATOM 1387 N N . ILE A 1 111 ? -16.334 16.279 0.215 1.00 26.87 89 ILE A N 1
ATOM 1388 C CA . ILE A 1 111 ? -16.722 14.940 -0.145 1.00 22.75 89 ILE A CA 1
ATOM 1389 C C . ILE A 1 111 ? -15.543 14.176 -0.774 1.00 20.69 89 ILE A C 1
ATOM 1390 O O . ILE A 1 111 ? -15.398 12.969 -0.551 1.00 18.62 89 ILE A O 1
ATOM 1406 N N . SER A 1 112 ? -14.674 14.879 -1.508 1.00 20.86 90 SER A N 1
ATOM 1407 C CA . SER A 1 112 ? -13.527 14.217 -2.148 1.00 22.66 90 SER A CA 1
ATOM 1408 C C . SER A 1 112 ? -12.684 13.477 -1.105 1.00 19.17 90 SER A C 1
ATOM 1409 O O . SER A 1 112 ? -12.146 12.394 -1.357 1.00 19.27 90 SER A O 1
ATOM 1417 N N . ARG A 1 113 ? -12.543 14.074 0.076 1.00 18.34 91 ARG A N 1
ATOM 1418 C CA . ARG A 1 113 ? -11.746 13.424 1.114 1.00 16.87 91 ARG A CA 1
ATOM 1419 C C . ARG A 1 113 ? -12.286 12.059 1.473 1.00 15.54 91 ARG A C 1
ATOM 1420 O O . ARG A 1 113 ? -11.546 11.082 1.564 1.00 14.31 91 ARG A O 1
ATOM 1441 N N . TYR A 1 114 ? -13.594 11.998 1.757 1.00 15.92 92 TYR A N 1
ATOM 1442 C CA . TYR A 1 114 ? -14.153 10.767 2.273 1.00 14.85 92 TYR A CA 1
ATOM 1443 C C . TYR A 1 114 ? -14.218 9.720 1.149 1.00 14.29 92 TYR A C 1
ATOM 1444 O O . TYR A 1 114 ? -14.174 8.556 1.432 1.00 13.22 92 TYR A O 1
ATOM 1462 N N . LYS A 1 115 ? -14.281 10.144 -0.114 1.00 15.53 93 LYS A N 1
ATOM 1463 C CA . LYS A 1 115 ? -14.150 9.186 -1.229 1.00 20.84 93 LYS A CA 1
ATOM 1464 C C . LYS A 1 115 ? -12.743 8.558 -1.292 1.00 18.17 93 LYS A C 1
ATOM 1465 O O . LYS A 1 115 ? -12.559 7.368 -1.556 1.00 14.12 93 LYS A O 1
ATOM 1484 N N . THR A 1 116 ? -11.728 9.346 -0.998 1.00 15.71 94 THR A N 1
ATOM 1485 C CA . THR A 1 116 ? -10.389 8.771 -0.889 1.00 17.23 94 THR A CA 1
ATOM 1486 C C . THR A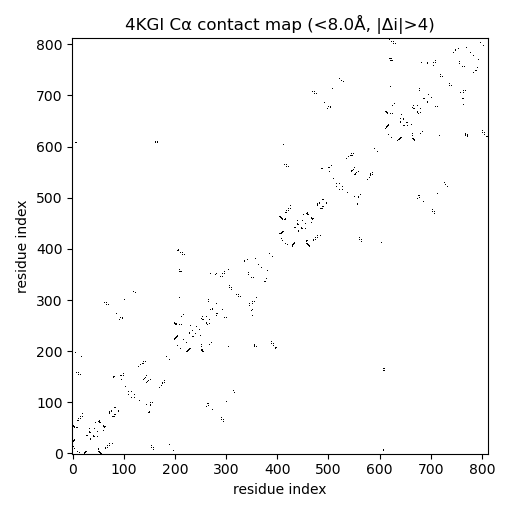 1 116 ? -10.279 7.809 0.301 1.00 14.20 94 THR A C 1
ATOM 1487 O O . THR A 1 116 ? -9.648 6.756 0.216 1.00 12.55 94 THR A O 1
ATOM 1498 N N . ILE A 1 117 ? -10.879 8.179 1.424 1.00 13.64 95 ILE A N 1
ATOM 1499 C CA . ILE A 1 117 ? -10.848 7.314 2.607 1.00 12.16 95 ILE A CA 1
ATOM 1500 C C . ILE A 1 117 ? -11.639 6.021 2.349 1.00 11.42 95 ILE A C 1
ATOM 1501 O O . ILE A 1 117 ? -11.305 4.953 2.858 1.00 11.42 95 ILE A O 1
ATOM 1517 N N . GLU A 1 118 ? -12.721 6.142 1.593 1.00 11.85 96 GLU A N 1
ATOM 1518 C CA . GLU A 1 118 ? -13.495 4.992 1.132 1.00 12.02 96 GLU A CA 1
ATOM 1519 C C . GLU A 1 118 ? -12.582 4.019 0.367 1.00 10.57 96 GLU A C 1
ATOM 1520 O O . GLU A 1 118 ? -12.553 2.821 0.675 1.00 9.37 96 GLU A O 1
ATOM 1532 N N . TRP A 1 119 ? -11.835 4.540 -0.603 1.00 11.48 97 TRP A N 1
ATOM 1533 C CA . TRP A 1 119 ? -10.916 3.702 -1.362 1.00 12.39 97 TRP A CA 1
ATOM 1534 C C . TRP A 1 119 ? -9.807 3.130 -0.469 1.00 11.06 97 TRP A C 1
ATOM 1535 O O . TRP A 1 119 ? -9.477 1.957 -0.545 1.00 10.96 97 TRP A O 1
ATOM 1556 N N . LEU A 1 120 ? -9.284 3.932 0.453 1.00 10.21 98 LEU A N 1
ATOM 1557 C CA . LEU A 1 120 ? -8.283 3.425 1.364 1.00 11.88 98 LEU A CA 1
ATOM 1558 C C . LEU A 1 120 ? -8.798 2.259 2.182 1.00 7.71 98 LEU A C 1
ATOM 1559 O O . LEU A 1 120 ? -8.074 1.242 2.337 1.00 9.60 98 LEU A O 1
ATOM 1575 N N . ASN A 1 121 ? -10.039 2.365 2.694 1.00 7.88 99 ASN A N 1
ATOM 1576 C CA . ASN A 1 121 ? -10.582 1.266 3.491 1.00 9.13 99 ASN A CA 1
ATOM 1577 C C . ASN A 1 121 ? -10.891 0.042 2.657 1.00 11.49 99 ASN A C 1
ATOM 1578 O O . ASN A 1 121 ? -10.742 -1.052 3.152 1.00 8.37 99 ASN A O 1
ATOM 1589 N N . TYR A 1 122 ? -11.388 0.231 1.447 1.00 8.20 100 TYR A N 1
ATOM 1590 C CA . TYR A 1 122 ? -11.614 -0.912 0.551 1.00 9.70 100 TYR A CA 1
ATOM 1591 C C . TYR A 1 122 ? -10.295 -1.644 0.276 1.00 8.70 100 TYR A C 1
ATOM 1592 O O . TYR A 1 122 ? -10.178 -2.889 0.386 1.00 10.44 100 TYR A O 1
ATOM 1610 N N . ILE A 1 123 ? -9.248 -0.881 -0.055 1.00 10.01 101 ILE A N 1
ATOM 1611 C CA . ILE A 1 123 ? -7.954 -1.473 -0.322 1.00 8.62 101 ILE A CA 1
ATOM 1612 C C . ILE A 1 123 ? -7.444 -2.212 0.918 1.00 10.36 101 ILE A C 1
ATOM 1613 O O . ILE A 1 123 ? -7.003 -3.377 0.860 1.00 11.14 101 ILE A O 1
ATOM 1629 N N . ALA A 1 124 ? -7.549 -1.581 2.076 1.00 8.15 102 ALA A N 1
ATOM 1630 C CA . ALA A 1 124 ? -7.080 -2.229 3.309 1.00 10.27 102 ALA A CA 1
ATOM 1631 C C . ALA A 1 124 ? -7.798 -3.535 3.627 1.00 9.22 102 ALA A C 1
ATOM 1632 O O . ALA A 1 124 ? -7.207 -4.576 3.890 1.00 10.31 102 ALA A O 1
ATOM 1639 N N . THR A 1 125 ? -9.126 -3.456 3.622 1.00 8.10 103 THR A N 1
ATOM 1640 C CA . THR A 1 125 ? -9.954 -4.572 4.102 1.00 8.63 103 THR A CA 1
ATOM 1641 C C . THR A 1 125 ? -10.249 -5.647 3.074 1.00 9.48 103 THR A C 1
ATOM 1642 O O . THR A 1 125 ? -10.279 -6.833 3.396 1.00 14.06 103 THR A O 1
ATOM 1653 N N . GLU A 1 126 ? -10.432 -5.225 1.834 1.00 7.60 104 GLU A N 1
ATOM 1654 C CA . GLU A 1 126 ? -10.905 -6.140 0.793 1.00 11.21 104 GLU A CA 1
ATOM 1655 C C . GLU A 1 126 ? -9.698 -6.660 -0.008 1.00 14.38 104 GLU A C 1
ATOM 1656 O O . GLU A 1 126 ? -9.697 -7.840 -0.388 1.00 12.57 104 GLU A O 1
ATOM 1668 N N . LEU A 1 127 ? -8.713 -5.799 -0.300 1.00 8.75 105 LEU A N 1
ATOM 1669 C CA . LEU A 1 127 ? -7.579 -6.237 -1.135 1.00 8.68 105 LEU A CA 1
ATOM 1670 C C . LEU A 1 127 ? -6.387 -6.725 -0.303 1.00 9.10 105 LEU A C 1
ATOM 1671 O O . LEU A 1 127 ? -6.036 -7.895 -0.360 1.00 10.56 105 LEU A O 1
ATOM 1687 N N . HIS A 1 128 ? -5.806 -5.851 0.514 1.00 9.57 106 HIS A N 1
ATOM 1688 C CA . HIS A 1 128 ? -4.670 -6.213 1.351 1.00 8.43 106 HIS A CA 1
ATOM 1689 C C . HIS A 1 128 ? -5.007 -7.453 2.204 1.00 10.11 106 HIS A C 1
ATOM 1690 O O . HIS A 1 128 ? -4.384 -8.511 2.063 1.00 11.95 106 HIS A O 1
ATOM 1705 N N . LYS A 1 129 ? -6.043 -7.364 3.022 1.00 11.52 107 LYS A N 1
ATOM 1706 C CA . LYS A 1 129 ? -6.413 -8.490 3.861 1.00 10.97 107 LYS A CA 1
ATOM 1707 C C . LYS A 1 129 ? -7.021 -9.620 3.063 1.00 9.89 107 LYS A C 1
ATOM 1708 O O . LYS A 1 129 ? -7.111 -10.756 3.562 1.00 13.41 107 LYS A O 1
ATOM 1727 N N . GLY A 1 130 ? -7.465 -9.317 1.844 1.00 10.66 108 GLY A N 1
ATOM 1728 C CA . GLY A 1 130 ? -7.873 -10.359 0.918 1.00 11.22 108 GLY A CA 1
ATOM 1729 C C . GLY A 1 130 ? -6.743 -11.273 0.463 1.00 12.72 108 GLY A C 1
ATOM 1730 O O . GLY A 1 130 ? -6.937 -12.477 0.263 1.00 12.43 108 GLY A O 1
ATOM 1734 N N . PHE A 1 131 ? -5.576 -10.684 0.234 1.00 11.99 109 PHE A N 1
ATOM 1735 C CA . PHE A 1 131 ? -4.345 -11.426 -0.086 1.00 9.81 109 PHE A CA 1
ATOM 1736 C C . PHE A 1 131 ? -3.680 -12.128 1.116 1.00 9.02 109 PHE A C 1
ATOM 1737 O O . PHE A 1 131 ? -3.002 -13.153 0.958 1.00 11.26 109 PHE A O 1
ATOM 1754 N N . THR A 1 132 ? -3.893 -11.597 2.317 1.00 11.86 110 THR A N 1
ATOM 1755 C CA . THR A 1 132 ? -3.177 -12.081 3.498 1.00 9.59 110 THR A CA 1
ATOM 1756 C C . THR A 1 132 ? -3.073 -13.616 3.640 1.00 12.55 110 THR A C 1
ATOM 1757 O O . THR A 1 132 ? -1.991 -14.133 3.893 1.00 11.65 110 THR A O 1
ATOM 1768 N N . PRO A 1 133 ? -4.173 -14.356 3.474 1.00 10.65 111 PRO A N 1
ATOM 1769 C CA . PRO A 1 133 ? -4.078 -15.805 3.633 1.00 11.07 111 PRO A CA 1
ATOM 1770 C C . PRO A 1 133 ? -3.069 -16.467 2.704 1.00 14.35 111 PRO A C 1
ATOM 1771 O O . PRO A 1 133 ? -2.506 -17.509 3.065 1.00 15.45 111 PRO A O 1
ATOM 1782 N N . LEU A 1 134 ? -2.801 -15.875 1.544 1.00 14.01 112 LEU A N 1
ATOM 1783 C CA . LEU A 1 134 ? -1.856 -16.490 0.622 1.00 14.67 112 LEU A CA 1
ATOM 1784 C C . LEU A 1 134 ? -0.414 -16.325 1.121 1.00 13.30 112 LEU A C 1
ATOM 1785 O O . LEU A 1 134 ? 0.489 -17.023 0.640 1.00 15.59 112 LEU A O 1
ATOM 1801 N N . PHE A 1 135 ? -0.208 -15.418 2.071 1.00 13.37 113 PHE A N 1
ATOM 1802 C CA . PHE A 1 135 ? 1.137 -15.146 2.625 1.00 17.38 113 PHE A CA 1
ATOM 1803 C C . PHE A 1 135 ? 1.406 -15.738 4.010 1.00 22.53 113 PHE A C 1
ATOM 1804 O O . PHE A 1 135 ? 2.507 -15.627 4.532 1.00 24.20 113 PHE A O 1
ATOM 1821 N N . ARG A 1 136 ? 0.416 -16.368 4.606 1.00 15.32 114 ARG A N 1
ATOM 1822 C CA . ARG A 1 136 ? 0.525 -16.892 5.964 1.00 17.07 114 ARG A CA 1
ATOM 1823 C C . ARG A 1 136 ? 0.762 -18.381 6.011 1.00 20.31 114 ARG A C 1
ATOM 1824 O O . ARG A 1 136 ? 0.233 -19.147 5.188 1.00 22.39 114 ARG A O 1
ATOM 1845 N N . PRO A 1 137 ? 1.555 -18.829 7.012 1.00 18.05 115 PRO A N 1
ATOM 1846 C CA . PRO A 1 137 ? 1.880 -20.232 7.141 1.00 18.56 115 PRO A CA 1
ATOM 1847 C C . PRO A 1 137 ? 0.787 -21.108 7.771 1.00 17.83 115 PRO A C 1
ATOM 1848 O O . PRO A 1 137 ? 0.923 -22.316 7.713 1.00 26.20 115 PRO A O 1
ATOM 1859 N N . ASP A 1 138 ? -0.271 -20.500 8.320 1.00 18.14 116 ASP A N 1
ATOM 1860 C CA . ASP A 1 138 ? -1.363 -21.242 8.947 1.00 18.27 116 ASP A CA 1
ATOM 1861 C C . ASP A 1 138 ? -2.518 -21.457 7.982 1.00 21.48 116 ASP A C 1
ATOM 1862 O O . ASP A 1 138 ? -3.474 -22.111 8.342 1.00 23.66 116 ASP A O 1
ATOM 1871 N N . THR A 1 139 ? -2.406 -20.957 6.747 1.00 15.68 117 THR A N 1
ATOM 1872 C CA . THR A 1 139 ? -3.440 -21.230 5.698 1.00 17.79 117 THR A CA 1
ATOM 1873 C C . THR A 1 139 ? -3.354 -22.639 5.068 1.00 22.16 117 THR A C 1
ATOM 1874 O O . THR A 1 139 ? -2.301 -23.013 4.513 1.00 25.26 117 THR A O 1
ATOM 1885 N N . PRO A 1 140 ? -4.450 -23.435 5.131 1.00 18.21 118 PRO A N 1
ATOM 1886 C CA . PRO A 1 140 ? -4.467 -24.755 4.485 1.00 22.47 118 PRO A CA 1
ATOM 1887 C C . PRO A 1 140 ? -4.405 -24.622 2.971 1.00 25.02 118 PRO A C 1
ATOM 1888 O O . PRO A 1 140 ? -5.035 -23.714 2.431 1.00 20.28 118 PRO A O 1
ATOM 1899 N N . GLU A 1 141 ? -3.699 -25.528 2.301 1.00 23.54 119 GLU A N 1
ATOM 1900 C CA . GLU A 1 141 ? -3.581 -25.472 0.851 1.00 28.51 119 GLU A CA 1
ATOM 1901 C C . GLU A 1 141 ? -4.931 -25.485 0.139 1.00 30.62 119 GLU A C 1
ATOM 1902 O O . GLU A 1 141 ? -5.086 -24.808 -0.878 1.00 25.96 119 GLU A O 1
ATOM 1914 N N . GLU A 1 142 ? -5.889 -26.238 0.683 1.00 27.02 120 GLU A N 1
ATOM 1915 C CA . GLU A 1 142 ? -7.229 -26.390 0.091 1.00 33.17 120 GLU A CA 1
ATOM 1916 C C . GLU A 1 142 ? -8.033 -25.083 0.056 1.00 29.64 120 GLU A C 1
ATOM 1917 O O . GLU A 1 142 ? -8.936 -24.946 -0.762 1.00 28.85 120 GLU A O 1
ATOM 1929 N N . TYR A 1 143 ? -7.708 -24.141 0.940 1.00 23.04 121 TYR A N 1
ATOM 1930 C CA . TYR A 1 143 ? -8.383 -22.848 1.022 1.00 18.49 121 TYR A CA 1
ATOM 1931 C C . TYR A 1 143 ? -7.825 -21.819 0.032 1.00 21.17 121 TYR A C 1
ATOM 1932 O O . TYR A 1 143 ? -8.474 -20.818 -0.248 1.00 22.73 121 TYR A O 1
ATOM 1950 N N . LYS A 1 144 ? -6.629 -22.048 -0.503 1.00 21.49 122 LYS A N 1
ATOM 1951 C CA . LYS A 1 144 ? -6.029 -21.035 -1.370 1.00 19.30 122 LYS A CA 1
ATOM 1952 C C . LYS A 1 144 ? -6.831 -20.800 -2.686 1.00 17.26 122 LYS A C 1
ATOM 1953 O O . LYS A 1 144 ? -6.970 -19.662 -3.107 1.00 17.64 122 LYS A O 1
ATOM 1972 N N . PRO A 1 145 ? -7.288 -21.863 -3.352 1.00 18.76 123 PRO A N 1
ATOM 1973 C CA . PRO A 1 145 ? -8.129 -21.585 -4.531 1.00 21.96 123 PRO A CA 1
ATOM 1974 C C . PRO A 1 145 ? -9.357 -20.733 -4.210 1.00 19.73 123 PRO A C 1
ATOM 1975 O O . PRO A 1 145 ? -9.786 -19.903 -5.018 1.00 18.07 123 PRO A O 1
ATOM 1986 N N . THR A 1 146 ? -9.929 -20.927 -3.033 1.00 20.67 124 THR A N 1
ATOM 1987 C CA . THR A 1 146 ? -11.087 -20.148 -2.616 1.00 20.46 124 THR A CA 1
ATOM 1988 C C . THR A 1 146 ? -10.714 -18.670 -2.495 1.00 15.34 124 THR A C 1
ATOM 1989 O O . THR A 1 146 ? -11.419 -17.764 -2.945 1.00 18.98 124 THR A O 1
ATOM 2000 N N . VAL A 1 147 ? -9.569 -18.433 -1.858 1.00 14.66 125 VAL A N 1
ATOM 2001 C CA . VAL A 1 147 ? -9.097 -17.097 -1.646 1.00 13.38 125 VAL A CA 1
ATOM 2002 C C . VAL A 1 147 ? -8.788 -16.442 -2.993 1.00 15.09 125 VAL A C 1
ATOM 2003 O O . VAL A 1 147 ? -9.127 -15.278 -3.224 1.00 15.51 125 VAL A O 1
ATOM 2016 N N . ARG A 1 148 ? -8.128 -17.169 -3.861 1.00 14.82 126 ARG A N 1
ATOM 2017 C CA . ARG A 1 148 ? -7.774 -16.640 -5.165 1.00 15.00 126 ARG A CA 1
ATOM 2018 C C . ARG A 1 148 ? -9.040 -16.279 -5.973 1.00 17.35 126 ARG A C 1
ATOM 2019 O O . ARG A 1 148 ? -9.068 -15.257 -6.667 1.00 18.15 126 ARG A O 1
ATOM 2040 N N . ALA A 1 149 ? -10.067 -17.116 -5.881 1.00 16.96 127 ALA A N 1
ATOM 2041 C CA . ALA A 1 149 ? -11.360 -16.807 -6.525 1.00 16.52 127 ALA A CA 1
ATOM 2042 C C . ALA A 1 149 ? -12.016 -15.522 -5.986 1.00 15.30 127 ALA A C 1
ATOM 2043 O O . ALA A 1 149 ? -12.605 -14.765 -6.766 1.00 18.39 127 ALA A O 1
ATOM 2050 N N . GLN A 1 150 ? -11.922 -15.291 -4.679 1.00 14.20 128 GLN A N 1
ATOM 2051 C CA . GLN A 1 150 ? -12.415 -14.068 -4.075 1.00 15.78 128 GLN A CA 1
ATOM 2052 C C . GLN A 1 150 ? -11.694 -12.886 -4.688 1.00 13.96 128 GLN A C 1
ATOM 2053 O O . GLN A 1 150 ? -12.299 -11.869 -5.054 1.00 16.29 128 GLN A O 1
ATOM 2067 N N . LEU A 1 151 ? -10.360 -13.001 -4.746 1.00 12.55 129 LEU A N 1
ATOM 2068 C CA . LEU A 1 151 ? -9.559 -11.928 -5.314 1.00 13.69 129 LEU A CA 1
ATOM 2069 C C . LEU A 1 151 ? -9.830 -11.678 -6.798 1.00 14.36 129 LEU A C 1
ATOM 2070 O O . LEU A 1 151 ? -9.844 -10.516 -7.218 1.00 15.57 129 LEU A O 1
ATOM 2086 N N . ASP A 1 152 ? -10.052 -12.736 -7.592 1.00 14.54 130 ASP A N 1
ATOM 2087 C CA . ASP A 1 152 ? -10.366 -12.570 -8.999 1.00 15.78 130 ASP A CA 1
ATOM 2088 C C . ASP A 1 152 ? -11.598 -11.654 -9.177 1.00 15.73 130 ASP A C 1
ATOM 2089 O O . ASP A 1 152 ? -11.623 -10.819 -10.090 1.00 17.59 130 ASP A O 1
ATOM 2098 N N . LYS A 1 153 ? -12.599 -11.857 -8.325 1.00 15.50 131 LYS A N 1
ATOM 2099 C CA . LYS A 1 153 ? -13.831 -11.071 -8.350 1.00 15.30 131 LYS A CA 1
ATOM 2100 C C . LYS A 1 153 ? -13.552 -9.606 -7.982 1.00 14.71 131 LYS A C 1
ATOM 2101 O O . LYS A 1 153 ? -14.067 -8.696 -8.621 1.00 17.51 131 LYS A O 1
ATOM 2120 N N . LYS A 1 154 ? -12.744 -9.392 -6.953 1.00 15.95 132 LYS A N 1
ATOM 2121 C CA . LYS A 1 154 ? -12.420 -8.035 -6.511 1.00 17.57 132 LYS A CA 1
ATOM 2122 C C . LYS A 1 154 ? -11.625 -7.287 -7.578 1.00 17.61 132 LYS A C 1
ATOM 2123 O O . LYS A 1 154 ? -11.877 -6.095 -7.849 1.00 18.28 132 LYS A O 1
ATOM 2142 N N . LEU A 1 155 ? -10.731 -7.986 -8.265 1.00 17.22 133 LEU A N 1
ATOM 2143 C CA . LEU A 1 155 ? -9.978 -7.321 -9.336 1.00 16.44 133 LEU A CA 1
ATOM 2144 C C . LEU A 1 155 ? -10.862 -6.912 -10.541 1.00 17.37 133 LEU A C 1
ATOM 2145 O O . LEU A 1 155 ? -10.591 -5.918 -11.215 1.00 18.04 133 LEU A O 1
ATOM 2161 N N . GLN A 1 156 ? -11.942 -7.648 -10.816 1.00 18.13 134 GLN A N 1
ATOM 2162 C CA . GLN A 1 156 ? -12.880 -7.178 -11.831 1.00 17.46 134 GLN A CA 1
ATOM 2163 C C . GLN A 1 156 ? -13.533 -5.842 -11.427 1.00 23.02 134 GLN A C 1
ATOM 2164 O O . GLN A 1 156 ? -13.667 -4.944 -12.241 1.00 19.01 134 GLN A O 1
ATOM 2178 N N . TYR A 1 157 ? -13.885 -5.710 -10.157 1.00 18.51 135 TYR A N 1
ATOM 2179 C CA . TYR A 1 157 ? -14.454 -4.472 -9.622 1.00 17.06 135 TYR A CA 1
ATOM 2180 C C . TYR A 1 157 ? -13.429 -3.321 -9.714 1.00 15.76 135 TYR A C 1
ATOM 2181 O O . TYR A 1 157 ? -13.751 -2.217 -10.137 1.00 19.32 135 TYR A O 1
ATOM 2199 N N . VAL A 1 158 ? -12.192 -3.568 -9.297 1.00 16.44 136 VAL A N 1
ATOM 2200 C CA . VAL A 1 158 ? -11.173 -2.527 -9.393 1.00 15.68 136 VAL A CA 1
ATOM 2201 C C . VAL A 1 158 ? -10.932 -2.096 -10.827 1.00 16.26 136 VAL A C 1
ATOM 2202 O O . VAL A 1 158 ? -10.750 -0.915 -11.141 1.00 17.82 136 VAL A O 1
ATOM 2215 N N . ASN A 1 159 ? -10.900 -3.059 -11.736 1.00 18.90 137 ASN A N 1
ATOM 2216 C CA . ASN A 1 159 ? -10.640 -2.754 -13.136 1.00 22.08 137 ASN A CA 1
ATOM 2217 C C . ASN A 1 159 ? -11.723 -1.830 -13.700 1.00 19.40 137 ASN A C 1
ATOM 2218 O O . ASN A 1 159 ? -11.421 -0.884 -14.418 1.00 20.44 137 ASN A O 1
ATOM 2229 N N . GLU A 1 160 ? -12.969 -2.089 -13.317 1.00 23.41 138 GLU A N 1
ATOM 2230 C CA . GLU A 1 160 ? -14.087 -1.249 -13.706 1.00 24.02 138 GLU A CA 1
ATOM 2231 C C . GLU A 1 160 ? -13.959 0.148 -13.097 1.00 23.02 138 GLU A C 1
ATOM 2232 O O . GLU A 1 160 ? -14.193 1.152 -13.790 1.00 24.90 138 GLU A O 1
ATOM 2244 N N . ALA A 1 161 ? -13.593 0.224 -11.815 1.00 21.16 139 ALA A N 1
ATOM 2245 C CA . ALA A 1 161 ? -13.349 1.516 -11.173 1.00 25.01 139 ALA A CA 1
ATOM 2246 C C . ALA A 1 161 ? -12.253 2.325 -11.872 1.00 25.37 139 ALA A C 1
ATOM 2247 O O . ALA A 1 161 ? -12.208 3.550 -11.778 1.00 25.57 139 ALA A O 1
ATOM 2254 N N . LEU A 1 162 ? -11.364 1.651 -12.582 1.00 20.46 140 LEU A N 1
ATOM 2255 C CA . LEU A 1 162 ? -10.266 2.350 -13.250 1.00 21.49 140 LEU A CA 1
ATOM 2256 C C . LEU A 1 162 ? -10.557 2.626 -14.737 1.00 31.18 140 LEU A C 1
ATOM 2257 O O . LEU A 1 162 ? -9.647 2.928 -15.517 1.00 26.98 140 LEU A O 1
ATOM 2273 N N . LYS A 1 163 ? -11.821 2.542 -15.141 1.00 24.73 141 LYS A N 1
ATOM 2274 C CA . LYS A 1 163 ? -12.121 2.641 -16.570 1.00 28.20 141 LYS A CA 1
ATOM 2275 C C . LYS A 1 163 ? -11.816 4.007 -17.226 1.00 26.35 141 LYS A C 1
ATOM 2276 O O . LYS A 1 163 ? -11.596 4.071 -18.436 1.00 33.52 141 LYS A O 1
ATOM 2295 N N . ASP A 1 164 ? -11.799 5.092 -16.457 1.00 28.18 142 ASP A N 1
ATOM 2296 C CA . ASP A 1 164 ? -11.530 6.416 -17.044 1.00 27.45 142 ASP A CA 1
ATOM 2297 C C . ASP A 1 164 ? -10.010 6.612 -17.249 1.00 27.53 142 ASP A C 1
ATOM 2298 O O . ASP A 1 164 ? -9.561 7.518 -17.972 1.00 29.20 142 ASP A O 1
ATOM 2307 N N . GLU A 1 165 ? -9.242 5.709 -16.651 1.00 29.61 143 GLU A N 1
ATOM 2308 C CA . GLU A 1 165 ? -7.798 5.642 -16.837 1.00 29.21 143 GLU A CA 1
ATOM 2309 C C . GLU A 1 165 ? -7.109 6.939 -16.442 1.00 35.96 143 GLU A C 1
ATOM 2310 O O . GLU A 1 165 ? -6.262 7.470 -17.169 1.00 38.71 143 GLU A O 1
ATOM 2322 N N . HIS A 1 166 ? -7.493 7.444 -15.271 1.00 26.58 144 HIS A N 1
ATOM 2323 C CA . HIS A 1 166 ? -6.725 8.493 -14.604 1.00 29.49 144 HIS A CA 1
ATOM 2324 C C . HIS A 1 166 ? -6.195 7.902 -13.279 1.00 31.18 144 HIS A C 1
ATOM 2325 O O . HIS A 1 166 ? -5.385 6.985 -13.319 1.00 30.57 144 HIS A O 1
ATOM 2340 N N . TRP A 1 167 ? -6.642 8.400 -12.127 1.00 23.56 145 TRP A N 1
ATOM 2341 C CA . TRP A 1 167 ? -6.254 7.800 -10.845 1.00 21.24 145 TRP A CA 1
ATOM 2342 C C . TRP A 1 167 ? -7.488 7.166 -10.197 1.00 23.47 145 TRP A C 1
ATOM 2343 O O . TRP A 1 167 ? -8.592 7.281 -10.743 1.00 19.73 145 TRP A O 1
ATOM 2364 N N . ILE A 1 168 ? -7.309 6.476 -9.071 1.00 20.01 146 ILE A N 1
ATOM 2365 C CA . ILE A 1 168 ? -8.406 5.731 -8.462 1.00 16.50 146 ILE A CA 1
ATOM 2366 C C . ILE A 1 168 ? -9.519 6.674 -7.998 1.00 21.43 146 ILE A C 1
ATOM 2367 O O . ILE A 1 168 ? -10.687 6.312 -8.067 1.00 20.28 146 ILE A O 1
ATOM 2383 N N . CYS A 1 169 ? -9.171 7.888 -7.578 1.00 23.36 147 CYS A N 1
ATOM 2384 C CA . CYS A 1 169 ? -10.183 8.862 -7.134 1.00 21.87 147 CYS A CA 1
ATOM 2385 C C . CYS A 1 169 ? -10.592 9.857 -8.210 1.00 30.49 147 CYS A C 1
ATOM 2386 O O . CYS A 1 169 ? -11.285 10.831 -7.917 1.00 30.17 147 CYS A O 1
ATOM 2394 N N . GLY A 1 170 ? -10.189 9.607 -9.453 1.00 23.21 148 GLY A N 1
ATOM 2395 C CA . GLY A 1 170 ? -10.480 10.526 -10.540 1.00 27.91 148 GLY A CA 1
ATOM 2396 C C . GLY A 1 170 ? -9.249 11.281 -11.021 1.00 33.69 148 GLY A C 1
ATOM 2397 O O . GLY A 1 170 ? -8.230 10.670 -11.320 1.00 31.08 148 GLY A O 1
ATOM 2401 N N . GLN A 1 171 ? -9.336 12.609 -11.088 1.00 29.26 149 GLN A N 1
ATOM 2402 C CA . GLN A 1 171 ? -8.292 13.409 -11.717 1.00 25.99 149 GLN A CA 1
ATOM 2403 C C . GLN A 1 171 ? -6.997 13.607 -10.903 1.00 32.20 149 GLN A C 1
ATOM 2404 O O . GLN A 1 171 ? -5.950 13.897 -11.497 1.00 30.95 149 GLN A O 1
ATOM 2418 N N . ARG A 1 172 ? -7.053 13.493 -9.570 1.00 29.99 150 ARG A N 1
ATOM 2419 C CA . ARG A 1 172 ? -5.876 13.774 -8.746 1.00 31.07 150 ARG A CA 1
ATOM 2420 C C . ARG A 1 172 ? -5.245 12.508 -8.160 1.00 20.65 150 ARG A C 1
ATOM 2421 O O . ARG A 1 172 ? -5.941 11.637 -7.627 1.00 20.49 150 ARG A O 1
ATOM 2442 N N . PHE A 1 173 ? -3.919 12.433 -8.254 1.00 20.71 151 PHE A N 1
ATOM 2443 C CA . PHE A 1 173 ? -3.167 11.409 -7.544 1.00 25.33 151 PHE A CA 1
ATOM 2444 C C . PHE A 1 173 ? -3.311 11.585 -6.034 1.00 19.03 151 PHE A C 1
ATOM 2445 O O . PHE A 1 173 ? -3.118 12.691 -5.496 1.00 22.16 151 PHE A O 1
ATOM 2462 N N . THR A 1 174 ? -3.657 10.485 -5.367 1.00 16.33 152 THR A N 1
ATOM 2463 C CA . THR A 1 174 ? -3.796 10.469 -3.923 1.00 15.25 152 THR A CA 1
ATOM 2464 C C . THR A 1 174 ? -3.059 9.322 -3.261 1.00 13.94 152 THR A C 1
ATOM 2465 O O . THR A 1 174 ? -2.576 8.378 -3.906 1.00 14.54 152 THR A O 1
ATOM 2476 N N . ILE A 1 175 ? -3.072 9.359 -1.930 1.00 13.13 153 ILE A N 1
ATOM 2477 C CA . ILE A 1 175 ? -2.596 8.232 -1.149 1.00 13.56 153 ILE A CA 1
ATOM 2478 C C . ILE A 1 175 ? -3.322 6.937 -1.501 1.00 12.27 153 ILE A C 1
ATOM 2479 O O . ILE A 1 175 ? -2.743 5.880 -1.355 1.00 11.74 153 ILE A O 1
ATOM 2495 N N . ALA A 1 176 ? -4.600 6.984 -1.940 1.00 11.40 154 ALA A N 1
ATOM 2496 C CA . ALA A 1 176 ? -5.212 5.728 -2.362 1.00 12.91 154 ALA A CA 1
ATOM 2497 C C . ALA A 1 176 ? -4.498 5.065 -3.540 1.00 11.21 154 ALA A C 1
ATOM 2498 O O . ALA A 1 176 ? -4.485 3.818 -3.655 1.00 10.97 154 ALA A O 1
ATOM 2505 N N . ASP A 1 177 ? -3.914 5.866 -4.437 1.00 12.28 155 ASP A N 1
ATOM 2506 C CA . ASP A 1 177 ? -3.180 5.281 -5.569 1.00 12.83 155 ASP A CA 1
ATOM 2507 C C . ASP A 1 177 ? -1.909 4.564 -5.092 1.00 12.23 155 ASP A C 1
ATOM 2508 O O . ASP A 1 177 ? -1.590 3.465 -5.554 1.00 12.18 155 ASP A O 1
ATOM 2517 N N . ALA A 1 178 ? -1.202 5.162 -4.136 1.00 14.30 156 ALA A N 1
ATOM 2518 C CA . ALA A 1 178 ? -0.015 4.516 -3.566 1.00 12.53 156 ALA A CA 1
ATOM 2519 C C . ALA A 1 178 ? -0.345 3.130 -2.956 1.00 12.71 156 ALA A C 1
ATOM 2520 O O . ALA A 1 178 ? 0.331 2.133 -3.187 1.00 11.97 156 ALA A O 1
ATOM 2527 N N . TYR A 1 179 ? -1.443 3.063 -2.221 1.00 10.19 157 TYR A N 1
ATOM 2528 C CA . TYR A 1 179 ? -1.848 1.829 -1.573 1.00 12.50 157 TYR A CA 1
ATOM 2529 C C . TYR A 1 179 ? -2.337 0.855 -2.615 1.00 11.11 157 TYR A C 1
ATOM 2530 O O . TYR A 1 179 ? -1.949 -0.302 -2.576 1.00 10.77 157 TYR A O 1
ATOM 2548 N N . LEU A 1 180 ? -3.199 1.274 -3.551 1.00 11.89 158 LEU A N 1
ATOM 2549 C CA . LEU A 1 180 ? -3.706 0.328 -4.541 1.00 10.43 158 LEU A CA 1
ATOM 2550 C C . LEU A 1 180 ? -2.578 -0.334 -5.357 1.00 11.48 158 LEU A C 1
ATOM 2551 O O . LEU A 1 180 ? -2.582 -1.582 -5.565 1.00 12.43 158 LEU A O 1
ATOM 2567 N N . PHE A 1 181 ? -1.615 0.484 -5.795 1.00 11.30 159 PHE A N 1
ATOM 2568 C CA . PHE A 1 181 ? -0.436 -0.002 -6.525 1.00 12.46 159 PHE A CA 1
ATOM 2569 C C . PHE A 1 181 ? 0.349 -1.066 -5.734 1.00 11.77 159 PHE A C 1
ATOM 2570 O O . PHE A 1 181 ? 0.694 -2.113 -6.292 1.00 12.88 159 PHE A O 1
ATOM 2587 N N . THR A 1 182 ? 0.597 -0.794 -4.453 1.00 12.99 160 THR A N 1
ATOM 2588 C CA . THR A 1 182 ? 1.351 -1.694 -3.596 1.00 12.15 160 THR A CA 1
ATOM 2589 C C . THR A 1 182 ? 0.648 -3.025 -3.587 1.00 11.22 160 THR A C 1
ATOM 2590 O O . THR A 1 182 ? 1.285 -4.036 -3.749 1.00 14.97 160 THR A O 1
ATOM 2601 N N . VAL A 1 183 ? -0.667 -3.030 -3.372 1.00 12.69 161 VAL A N 1
ATOM 2602 C CA . VAL A 1 183 ? -1.326 -4.314 -3.212 1.00 14.56 161 VAL A CA 1
ATOM 2603 C C . VAL A 1 183 ? -1.500 -5.002 -4.561 1.00 12.88 161 VAL A C 1
ATOM 2604 O O . VAL A 1 183 ? -1.406 -6.218 -4.661 1.00 11.05 161 VAL A O 1
ATOM 2617 N N . LEU A 1 184 ? -1.763 -4.256 -5.627 1.00 10.88 162 LEU A N 1
ATOM 2618 C CA . LEU A 1 184 ? -1.909 -4.900 -6.945 1.00 13.48 162 LEU A CA 1
ATOM 2619 C C . LEU A 1 184 ? -0.605 -5.568 -7.424 1.00 12.60 162 LEU A C 1
ATOM 2620 O O . LEU A 1 184 ? -0.647 -6.516 -8.194 1.00 13.67 162 LEU A O 1
ATOM 2636 N N A ARG A 1 185 ? 0.547 -5.075 -6.967 0.49 13.26 163 ARG A N 1
ATOM 2637 N N B ARG A 1 185 ? 0.545 -5.079 -6.965 0.51 13.19 163 ARG A N 1
ATOM 2638 C CA A ARG A 1 185 ? 1.811 -5.747 -7.275 0.49 13.92 163 ARG A CA 1
ATOM 2639 C CA B ARG A 1 185 ? 1.801 -5.758 -7.272 0.51 13.84 163 ARG A CA 1
ATOM 2640 C C A ARG A 1 185 ? 1.766 -7.216 -6.834 0.49 13.02 163 ARG A C 1
ATOM 2641 C C B ARG A 1 185 ? 1.748 -7.223 -6.846 0.51 14.85 163 ARG A C 1
ATOM 2642 O O A ARG A 1 185 ? 2.384 -8.078 -7.469 0.49 15.61 163 ARG A O 1
ATOM 2643 O O B ARG A 1 185 ? 2.359 -8.086 -7.489 0.51 15.73 163 ARG A O 1
ATOM 2684 N N . TRP A 1 186 ? 1.048 -7.481 -5.743 1.00 11.95 164 TRP A N 1
ATOM 2685 C CA . TRP A 1 186 ? 0.921 -8.822 -5.205 1.00 11.91 164 TRP A CA 1
ATOM 2686 C C . TRP A 1 186 ? 0.146 -9.711 -6.157 1.00 13.03 164 TRP A C 1
ATOM 2687 O O . TRP A 1 186 ? 0.393 -10.908 -6.207 1.00 15.37 164 TRP A O 1
ATOM 2709 N N . ALA A 1 187 ? -0.760 -9.126 -6.928 1.00 15.31 165 ALA A N 1
ATOM 2710 C CA . ALA A 1 187 ? -1.501 -9.922 -7.922 1.00 17.15 165 ALA A CA 1
ATOM 2711 C C . ALA A 1 187 ? -0.560 -10.581 -8.937 1.00 18.07 165 ALA A C 1
ATOM 2712 O O . ALA A 1 187 ? -0.794 -11.708 -9.401 1.00 20.64 165 ALA A O 1
ATOM 2719 N N . TYR A 1 188 ? 0.527 -9.887 -9.276 1.00 20.07 166 TYR A N 1
ATOM 2720 C CA . TYR A 1 188 ? 1.550 -10.404 -10.172 1.00 26.45 166 TYR A CA 1
ATOM 2721 C C . TYR A 1 188 ? 2.457 -11.421 -9.450 1.00 24.08 166 TYR A C 1
ATOM 2722 O O . TYR A 1 188 ? 2.794 -12.476 -10.004 1.00 26.54 166 TYR A O 1
ATOM 2740 N N . ALA A 1 189 ? 2.781 -11.133 -8.194 1.00 22.37 167 ALA A N 1
ATOM 2741 C CA . ALA A 1 189 ? 3.585 -12.022 -7.356 1.00 23.32 167 ALA A CA 1
ATOM 2742 C C . ALA A 1 189 ? 2.981 -13.420 -7.161 1.00 30.42 167 ALA A C 1
ATOM 2743 O O . ALA A 1 189 ? 3.711 -14.406 -7.112 1.00 30.08 167 ALA A O 1
ATOM 2750 N N . VAL A 1 190 ? 1.656 -13.514 -7.047 1.00 25.52 168 VAL A N 1
ATOM 2751 C CA . VAL A 1 190 ? 1.023 -14.803 -6.807 1.00 19.37 168 VAL A CA 1
ATOM 2752 C C . VAL A 1 190 ? 0.400 -15.361 -8.087 1.00 21.78 168 VAL A C 1
ATOM 2753 O O . VAL A 1 190 ? -0.272 -16.379 -8.053 1.00 21.61 168 VAL A O 1
ATOM 2766 N N . LYS A 1 191 ? 0.639 -14.684 -9.205 1.00 21.48 169 LYS A N 1
ATOM 2767 C CA . LYS A 1 191 ? 0.214 -15.147 -10.521 1.00 23.49 169 LYS A CA 1
ATOM 2768 C C . LYS A 1 191 ? -1.298 -15.329 -10.664 1.00 25.83 169 LYS A C 1
ATOM 2769 O O . LYS A 1 191 ? -1.756 -16.357 -11.178 1.00 28.99 169 LYS A O 1
ATOM 2788 N N . LEU A 1 192 ? -2.058 -14.329 -10.239 1.00 24.95 170 LEU A N 1
ATOM 2789 C CA . LEU A 1 192 ? -3.471 -14.273 -10.572 1.00 28.56 170 LEU A CA 1
ATOM 2790 C C . LEU A 1 192 ? -3.595 -14.058 -12.086 1.00 34.29 170 LEU A C 1
ATOM 2791 O O . LEU A 1 192 ? -2.689 -13.531 -12.722 1.00 29.69 170 LEU A O 1
ATOM 2807 N N . ASN A 1 193 ? -4.701 -14.493 -12.674 1.00 24.94 171 ASN A N 1
ATOM 2808 C CA . ASN A 1 193 ? -4.919 -14.249 -14.090 1.00 24.70 171 ASN A CA 1
ATOM 2809 C C . ASN A 1 193 ? -5.471 -12.849 -14.289 1.00 30.76 171 ASN A C 1
ATOM 2810 O O . ASN A 1 193 ? -6.596 -12.560 -13.883 1.00 28.38 171 ASN A O 1
ATOM 2821 N N . LEU A 1 194 ? -4.663 -11.980 -14.897 1.00 31.25 172 LEU A N 1
ATOM 2822 C CA . LEU A 1 194 ? -5.040 -10.585 -15.084 1.00 24.97 172 LEU A CA 1
ATOM 2823 C C . LEU A 1 194 ? -5.424 -10.275 -16.534 1.00 25.48 172 LEU A C 1
ATOM 2824 O O . LEU A 1 194 ? -5.481 -9.110 -16.935 1.00 27.38 172 LEU A O 1
ATOM 2840 N N . GLU A 1 195 ? -5.709 -11.312 -17.314 1.00 27.39 173 GLU A N 1
ATOM 2841 C CA . GLU A 1 195 ? -6.194 -11.118 -18.677 1.00 27.19 173 GLU A CA 1
ATOM 2842 C C . GLU A 1 195 ? -7.530 -10.365 -18.698 1.00 27.99 173 GLU A C 1
ATOM 2843 O O . GLU A 1 195 ? -8.430 -10.657 -17.911 1.00 34.86 173 GLU A O 1
ATOM 2855 N N . GLY A 1 196 ? -7.652 -9.389 -19.592 1.00 31.09 174 GLY A N 1
ATOM 2856 C CA . GLY A 1 196 ? -8.890 -8.642 -19.727 1.00 34.40 174 GLY A CA 1
ATOM 2857 C C . GLY A 1 196 ? -9.025 -7.533 -18.703 1.00 38.02 174 GLY A C 1
ATOM 2858 O O . GLY A 1 196 ? -10.052 -6.861 -18.635 1.00 42.08 174 GLY A O 1
ATOM 2862 N N . LEU A 1 197 ? -7.997 -7.352 -17.879 1.00 29.40 175 LEU A N 1
ATOM 2863 C CA . LEU A 1 197 ? -8.006 -6.259 -16.902 1.00 26.89 175 LEU A CA 1
ATOM 2864 C C . LEU A 1 197 ? -7.099 -5.122 -17.384 1.00 28.51 175 LEU A C 1
ATOM 2865 O O . LEU A 1 197 ? -6.111 -4.770 -16.733 1.00 32.05 175 LEU A O 1
ATOM 2881 N N . GLU A 1 198 ? -7.474 -4.549 -18.520 1.00 28.26 176 GLU A N 1
ATOM 2882 C CA . GLU A 1 198 ? -6.658 -3.565 -19.214 1.00 28.89 176 GLU A CA 1
ATOM 2883 C C . GLU A 1 198 ? -6.544 -2.227 -18.476 1.00 27.77 176 GLU A C 1
ATOM 2884 O O . GLU A 1 198 ? -5.552 -1.513 -18.654 1.00 29.09 176 GLU A O 1
ATOM 2896 N N . HIS A 1 199 ? -7.550 -1.869 -17.683 1.00 24.35 177 HIS A N 1
ATOM 2897 C CA . HIS A 1 199 ? -7.497 -0.617 -16.917 1.00 23.42 177 HIS A CA 1
ATOM 2898 C C . HIS A 1 199 ? -6.510 -0.729 -15.758 1.00 23.11 177 HIS A C 1
ATOM 2899 O O . HIS A 1 199 ? -5.782 0.211 -15.448 1.00 21.75 177 HIS A O 1
ATOM 2914 N N . ILE A 1 200 ? -6.485 -1.885 -15.107 1.00 23.04 178 ILE A N 1
ATOM 2915 C CA . ILE A 1 200 ? -5.429 -2.170 -14.136 1.00 19.23 178 ILE A CA 1
ATOM 2916 C C . ILE A 1 200 ? -4.051 -2.085 -14.779 1.00 21.68 178 ILE A C 1
ATOM 2917 O O . ILE A 1 200 ? -3.170 -1.415 -14.271 1.00 21.89 178 ILE A O 1
ATOM 2933 N N . ALA A 1 201 ? -3.870 -2.745 -15.917 1.00 27.27 179 ALA A N 1
ATOM 2934 C CA . ALA A 1 201 ? -2.579 -2.686 -16.599 1.00 30.45 179 ALA A CA 1
ATOM 2935 C C . ALA A 1 201 ? -2.148 -1.232 -16.849 1.00 23.51 179 ALA A C 1
ATOM 2936 O O . ALA A 1 201 ? -1.006 -0.855 -16.575 1.00 26.40 179 ALA A O 1
ATOM 2943 N N . ALA A 1 202 ? -3.074 -0.418 -17.349 1.00 24.94 180 ALA A N 1
ATOM 2944 C CA . ALA A 1 202 ? -2.766 0.980 -17.651 1.00 26.08 180 ALA A CA 1
ATOM 2945 C C . ALA A 1 202 ? -2.347 1.698 -16.368 1.00 24.75 180 ALA A C 1
ATOM 2946 O O . ALA A 1 202 ? -1.379 2.463 -16.362 1.00 26.89 180 ALA A O 1
ATOM 2953 N N . PHE A 1 203 ? -3.105 1.460 -15.300 1.00 23.16 181 PHE A N 1
ATOM 2954 C CA . PHE A 1 203 ? -2.850 2.081 -14.005 1.00 22.42 181 PHE A CA 1
ATOM 2955 C C . PHE A 1 203 ? -1.460 1.723 -13.482 1.00 19.68 181 PHE A C 1
ATOM 2956 O O . PHE A 1 203 ? -0.749 2.593 -13.005 1.00 20.42 181 PHE A O 1
ATOM 2973 N N . MET A 1 204 ? -1.072 0.452 -13.579 1.00 19.92 182 MET A N 1
ATOM 2974 C CA . MET A 1 204 ? 0.237 0.020 -13.084 1.00 21.38 182 MET A CA 1
ATOM 2975 C C . MET A 1 204 ? 1.353 0.730 -13.857 1.00 21.14 182 MET A C 1
ATOM 2976 O O . MET A 1 204 ? 2.336 1.204 -13.265 1.00 20.55 182 MET A O 1
ATOM 2990 N N . GLN A 1 205 ? 1.192 0.836 -15.166 1.00 23.35 183 GLN A N 1
ATOM 2991 C CA . GLN A 1 205 ? 2.153 1.549 -15.991 1.00 24.03 183 GLN A CA 1
ATOM 2992 C C . GLN A 1 205 ? 2.234 3.027 -15.610 1.00 26.04 183 GLN A C 1
ATOM 2993 O O . GLN A 1 205 ? 3.325 3.569 -15.467 1.00 24.65 183 GLN A O 1
ATOM 3007 N N . ARG A 1 206 ? 1.085 3.674 -15.447 1.00 23.71 184 ARG A N 1
ATOM 3008 C CA . ARG A 1 206 ? 1.057 5.082 -15.075 1.00 23.86 184 ARG A CA 1
ATOM 3009 C C . ARG A 1 206 ? 1.760 5.335 -13.734 1.00 24.80 184 ARG A C 1
ATOM 3010 O O . ARG A 1 206 ? 2.492 6.327 -13.580 1.00 22.98 184 ARG A O 1
ATOM 3031 N N . MET A 1 207 ? 1.565 4.443 -12.765 1.00 21.21 185 MET A N 1
ATOM 3032 C CA . MET A 1 207 ? 2.251 4.577 -11.477 1.00 19.33 185 MET A CA 1
ATOM 3033 C C . MET A 1 207 ? 3.771 4.414 -11.607 1.00 19.96 185 MET A C 1
ATOM 3034 O O . MET A 1 207 ? 4.522 5.152 -10.998 1.00 21.68 185 MET A O 1
ATOM 3048 N N . ALA A 1 208 ? 4.202 3.428 -12.376 1.00 22.65 186 ALA A N 1
ATOM 3049 C CA . ALA A 1 208 ? 5.634 3.164 -12.533 1.00 24.43 186 ALA A CA 1
ATOM 3050 C C . ALA A 1 208 ? 6.350 4.321 -13.240 1.00 31.18 186 ALA A C 1
ATOM 3051 O O . ALA A 1 208 ? 7.582 4.435 -13.176 1.00 31.29 186 ALA A O 1
ATOM 3058 N N . GLU A 1 209 ? 5.585 5.184 -13.905 1.00 25.70 187 GLU A N 1
ATOM 3059 C CA . GLU A 1 209 ? 6.151 6.371 -14.528 1.00 25.81 187 GLU A CA 1
ATOM 3060 C C . GLU A 1 209 ? 6.312 7.558 -13.571 1.00 25.33 187 GLU A C 1
ATOM 3061 O O . GLU A 1 209 ? 6.940 8.553 -13.934 1.00 27.08 187 GLU A O 1
ATOM 3073 N N . ARG A 1 210 ? 5.763 7.478 -12.359 1.00 23.46 188 ARG A N 1
ATOM 3074 C CA . ARG A 1 210 ? 5.971 8.556 -11.382 1.00 23.11 188 ARG A CA 1
ATOM 3075 C C . ARG A 1 210 ? 7.373 8.426 -10.788 1.00 23.03 188 ARG A C 1
ATOM 3076 O O . ARG A 1 210 ? 7.721 7.357 -10.323 1.00 21.98 188 ARG A O 1
ATOM 3097 N N . PRO A 1 211 ? 8.157 9.517 -10.787 1.00 24.26 189 PRO A N 1
ATOM 3098 C CA . PRO A 1 211 ? 9.525 9.429 -10.265 1.00 24.41 189 PRO A CA 1
ATOM 3099 C C . PRO A 1 211 ? 9.595 9.001 -8.801 1.00 22.56 189 PRO A C 1
ATOM 3100 O O . PRO A 1 211 ? 10.482 8.233 -8.465 1.00 22.26 189 PRO A O 1
ATOM 3111 N N . GLU A 1 212 ? 8.706 9.501 -7.938 1.00 21.53 190 GLU A N 1
ATOM 3112 C CA . GLU A 1 212 ? 8.784 9.145 -6.522 1.00 20.00 190 GLU A CA 1
ATOM 3113 C C . GLU A 1 212 ? 8.483 7.649 -6.354 1.00 23.70 190 GLU A C 1
ATOM 3114 O O . GLU A 1 212 ? 9.003 6.987 -5.438 1.00 20.52 190 GLU A O 1
ATOM 3126 N N . VAL A 1 213 ? 7.658 7.105 -7.246 1.00 20.60 191 VAL A N 1
ATOM 3127 C CA . VAL A 1 213 ? 7.353 5.664 -7.209 1.00 17.64 191 VAL A CA 1
ATOM 3128 C C . VAL A 1 213 ? 8.596 4.838 -7.633 1.00 18.33 191 VAL A C 1
ATOM 3129 O O . VAL A 1 213 ? 8.992 3.887 -6.967 1.00 17.94 191 VAL A O 1
ATOM 3142 N N . GLN A 1 214 ? 9.178 5.198 -8.766 1.00 19.96 192 GLN A N 1
ATOM 3143 C CA . GLN A 1 214 ? 10.417 4.588 -9.219 1.00 20.95 192 GLN A CA 1
ATOM 3144 C C . GLN A 1 214 ? 11.474 4.645 -8.123 1.00 20.61 192 GLN A C 1
ATOM 3145 O O . GLN A 1 214 ? 12.164 3.664 -7.897 1.00 20.96 192 GLN A O 1
ATOM 3159 N N . ASP A 1 215 ? 11.592 5.785 -7.446 1.00 20.59 193 ASP A N 1
ATOM 3160 C CA . ASP A 1 215 ? 12.603 5.928 -6.389 1.00 20.46 193 ASP A CA 1
ATOM 3161 C C . ASP A 1 215 ? 12.327 5.002 -5.196 1.00 18.81 193 ASP A C 1
ATOM 3162 O O . ASP A 1 215 ? 13.272 4.455 -4.631 1.00 19.77 193 ASP A O 1
ATOM 3171 N N . ALA A 1 216 ? 11.054 4.849 -4.808 1.00 17.51 194 ALA A N 1
ATOM 3172 C CA . ALA A 1 216 ? 10.717 3.882 -3.751 1.00 16.10 194 ALA A CA 1
ATOM 3173 C C . ALA A 1 216 ? 11.031 2.451 -4.167 1.00 16.11 194 ALA A C 1
ATOM 3174 O O . ALA A 1 216 ? 11.566 1.692 -3.375 1.00 15.74 194 ALA A O 1
ATOM 3181 N N . LEU A 1 217 ? 10.665 2.048 -5.383 1.00 16.66 195 LEU A N 1
ATOM 3182 C CA . LEU A 1 217 ? 10.937 0.694 -5.834 1.00 16.89 195 LEU A CA 1
ATOM 3183 C C . LEU A 1 217 ? 12.443 0.394 -5.836 1.00 17.96 195 LEU A C 1
ATOM 3184 O O . LEU A 1 217 ? 12.866 -0.675 -5.392 1.00 17.79 195 LEU A O 1
ATOM 3200 N N . SER A 1 218 ? 13.216 1.340 -6.347 1.00 19.20 196 SER A N 1
ATOM 3201 C CA . SER A 1 218 ? 14.676 1.190 -6.424 1.00 20.47 196 SER A CA 1
ATOM 3202 C C . SER A 1 218 ? 15.246 1.011 -5.023 1.00 19.78 196 SER A C 1
ATOM 3203 O O . SER A 1 218 ? 16.116 0.147 -4.783 1.00 20.25 196 SER A O 1
ATOM 3211 N N . ALA A 1 219 ? 14.758 1.822 -4.093 1.00 18.83 197 ALA A N 1
ATOM 3212 C CA . ALA A 1 219 ? 15.305 1.809 -2.745 1.00 18.39 197 ALA A CA 1
ATOM 3213 C C . ALA A 1 219 ? 14.979 0.511 -2.036 1.00 18.19 197 ALA A C 1
ATOM 3214 O O . ALA A 1 219 ? 15.701 0.122 -1.140 1.00 17.81 197 ALA A O 1
ATOM 3221 N N . GLU A 1 220 ? 13.871 -0.141 -2.428 1.00 16.59 198 GLU A N 1
ATOM 3222 C CA . GLU A 1 220 ? 13.495 -1.425 -1.850 1.00 15.82 198 GLU A CA 1
ATOM 3223 C C . GLU A 1 220 ? 14.092 -2.620 -2.596 1.00 16.75 198 GLU A C 1
ATOM 3224 O O . GLU A 1 220 ? 13.926 -3.764 -2.184 1.00 16.43 198 GLU A O 1
ATOM 3236 N N . GLY A 1 221 ? 14.811 -2.347 -3.669 1.00 20.37 199 GLY A N 1
ATOM 3237 C CA . GLY A 1 221 ? 15.407 -3.382 -4.480 1.00 20.07 199 GLY A CA 1
ATOM 3238 C C . GLY A 1 221 ? 14.408 -4.076 -5.373 1.00 19.74 199 GLY A C 1
ATOM 3239 O O . GLY A 1 221 ? 14.682 -5.186 -5.849 1.00 24.64 199 GLY A O 1
ATOM 3243 N N . LEU A 1 222 ? 13.278 -3.415 -5.628 1.00 18.61 200 LEU A N 1
ATOM 3244 C CA . LEU A 1 222 ? 12.246 -3.977 -6.480 1.00 19.34 200 LEU A CA 1
ATOM 3245 C C . LEU A 1 222 ? 12.480 -3.540 -7.935 1.00 29.07 200 LEU A C 1
ATOM 3246 O O . LEU A 1 222 ? 11.718 -3.935 -8.826 1.00 36.56 200 LEU A O 1
ATOM 3262 N N . MET B 1 23 ? -30.680 11.489 6.017 1.00 23.42 1 MET B N 1
ATOM 3263 C CA . MET B 1 23 ? -29.753 10.495 5.408 1.00 19.31 1 MET B CA 1
ATOM 3264 C C . MET B 1 23 ? -30.392 9.123 5.552 1.00 18.53 1 MET B C 1
ATOM 3265 O O . MET B 1 23 ? -31.217 8.937 6.439 1.00 26.71 1 MET B O 1
ATOM 3279 N N . LYS B 1 24 ? -30.019 8.185 4.677 1.00 16.44 2 LYS B N 1
ATOM 3280 C CA . LYS B 1 24 ? -30.419 6.785 4.799 1.00 15.36 2 LYS B CA 1
ATOM 3281 C C . LYS B 1 24 ? -29.218 5.889 5.077 1.00 12.61 2 LYS B C 1
ATOM 3282 O O . LYS B 1 24 ? -28.237 5.927 4.350 1.00 14.66 2 LYS B O 1
ATOM 3301 N N . LEU B 1 25 ? -29.310 5.081 6.121 1.00 12.68 3 LEU B N 1
ATOM 3302 C CA . LEU B 1 25 ? -28.279 4.070 6.411 1.00 9.54 3 LEU B CA 1
ATOM 3303 C C . LEU B 1 25 ? -28.806 2.694 6.003 1.00 11.27 3 LEU B C 1
ATOM 3304 O O . LEU B 1 25 ? -29.799 2.205 6.585 1.00 12.28 3 LEU B O 1
ATOM 3320 N N . PHE B 1 26 ? -28.160 2.096 5.003 1.00 9.51 4 PHE B N 1
ATOM 3321 C CA . PHE B 1 26 ? -28.431 0.704 4.634 1.00 12.99 4 PHE B CA 1
ATOM 3322 C C . PHE B 1 26 ? -27.745 -0.208 5.642 1.00 13.32 4 PHE B C 1
ATOM 3323 O O . PHE B 1 26 ? -26.508 -0.111 5.853 1.00 12.06 4 PHE B O 1
ATOM 3340 N N . TYR B 1 27 ? -28.513 -1.102 6.273 1.00 8.92 5 TYR B N 1
ATOM 3341 C CA . TYR B 1 27 ? -27.972 -1.862 7.406 1.00 11.83 5 TYR B CA 1
ATOM 3342 C C . TYR B 1 27 ? -28.530 -3.258 7.498 1.00 11.53 5 TYR B C 1
ATOM 3343 O O . TYR B 1 27 ? -29.520 -3.586 6.822 1.00 13.00 5 TYR B O 1
ATOM 3361 N N . LYS B 1 28 ? -27.895 -4.100 8.314 1.00 9.55 6 LYS B N 1
ATOM 3362 C CA . LYS B 1 28 ? -28.433 -5.372 8.751 1.00 8.53 6 LYS B CA 1
ATOM 3363 C C . LYS B 1 28 ? -28.230 -5.486 10.256 1.00 12.24 6 LYS B C 1
ATOM 3364 O O . LYS B 1 28 ? -27.125 -5.159 10.744 1.00 10.32 6 LYS B O 1
ATOM 3383 N N . PRO B 1 29 ? -29.250 -5.903 11.009 1.00 13.13 7 PRO B N 1
ATOM 3384 C CA . PRO B 1 29 ? -29.096 -5.966 12.472 1.00 10.60 7 PRO B CA 1
ATOM 3385 C C . PRO B 1 29 ? -27.831 -6.702 12.949 1.00 13.46 7 PRO B C 1
ATOM 3386 O O . PRO B 1 29 ? -27.589 -7.862 12.575 1.00 14.45 7 PRO B O 1
ATOM 3397 N N . GLY B 1 30 ? -27.055 -6.023 13.787 1.00 10.37 8 GLY B N 1
ATOM 3398 C CA . GLY B 1 30 ? -25.854 -6.583 14.378 1.00 12.29 8 GLY B CA 1
ATOM 3399 C C . GLY B 1 30 ? -24.636 -6.659 13.473 1.00 12.78 8 GLY B C 1
ATOM 3400 O O . GLY B 1 30 ? -23.536 -7.024 13.938 1.00 13.11 8 GLY B O 1
ATOM 3404 N N . ALA B 1 31 ? -24.798 -6.362 12.199 1.00 8.92 9 ALA B N 1
ATOM 3405 C CA . ALA B 1 31 ? -23.654 -6.340 11.284 1.00 8.84 9 ALA B CA 1
ATOM 3406 C C . ALA B 1 31 ? -22.733 -5.119 11.568 1.00 8.69 9 ALA B C 1
ATOM 3407 O O . ALA B 1 31 ? -22.986 -4.323 12.490 1.00 8.85 9 ALA B O 1
ATOM 3414 N N . CYS B 1 32 ? -21.670 -4.989 10.768 1.00 8.43 10 CYS B N 1
ATOM 3415 C CA . CYS B 1 32 ? -20.692 -3.943 11.028 1.00 11.04 10 CYS B CA 1
ATOM 3416 C C . CYS B 1 32 ? -21.353 -2.567 10.906 1.00 13.19 10 CYS B C 1
ATOM 3417 O O . CYS B 1 32 ? -20.864 -1.622 11.479 1.00 10.62 10 CYS B O 1
ATOM 3425 N N . SER B 1 33 ? -22.479 -2.457 10.180 1.00 9.24 11 SER B N 1
ATOM 3426 C CA . SER B 1 33 ? -23.195 -1.211 10.012 1.00 11.23 11 SER B CA 1
ATOM 3427 C C . SER B 1 33 ? -23.705 -0.647 11.353 1.00 11.93 11 SER B C 1
ATOM 3428 O O . SER B 1 33 ? -23.994 0.527 11.449 1.00 11.26 11 SER B O 1
ATOM 3436 N N . LEU B 1 34 ? -23.732 -1.469 12.409 1.00 8.25 12 LEU B N 1
ATOM 3437 C CA . LEU B 1 34 ? -24.105 -0.963 13.722 1.00 12.04 12 LEU B CA 1
ATOM 3438 C C . LEU B 1 34 ? -23.167 0.146 14.174 1.00 10.05 12 LEU B C 1
ATOM 3439 O O . LEU B 1 34 ? -23.587 1.060 14.890 1.00 11.73 12 LEU B O 1
ATOM 3455 N N . ALA B 1 35 ? -21.905 0.082 13.793 1.00 9.03 13 ALA B N 1
ATOM 3456 C CA . ALA B 1 35 ? -20.997 1.151 14.206 1.00 7.48 13 ALA B CA 1
ATOM 3457 C C . ALA B 1 35 ? -21.321 2.481 13.582 1.00 10.95 13 ALA B C 1
ATOM 3458 O O . ALA B 1 35 ? -21.252 3.518 14.238 1.00 10.12 13 ALA B O 1
ATOM 3465 N N . SER B 1 36 ? -21.673 2.459 12.299 1.00 9.41 14 SER B N 1
ATOM 3466 C CA . SER B 1 36 ? -22.102 3.684 11.616 1.00 9.71 14 SER B CA 1
ATOM 3467 C C . SER B 1 36 ? -23.433 4.177 12.215 1.00 8.55 14 SER B C 1
ATOM 3468 O O . SER B 1 36 ? -23.717 5.402 12.297 1.00 10.52 14 SER B O 1
ATOM 3476 N N . HIS B 1 37 ? -24.314 3.242 12.564 1.00 9.29 15 HIS B N 1
ATOM 3477 C CA . HIS B 1 37 ? -25.600 3.572 13.181 1.00 11.56 15 HIS B CA 1
ATOM 3478 C C . HIS B 1 37 ? -25.390 4.274 14.526 1.00 12.45 15 HIS B C 1
ATOM 3479 O O . HIS B 1 37 ? -25.933 5.359 14.792 1.00 10.59 15 HIS B O 1
ATOM 3494 N N . ILE B 1 38 ? -24.537 3.679 15.361 1.00 11.40 16 ILE B N 1
ATOM 3495 C CA . ILE B 1 38 ? -24.200 4.324 16.636 1.00 10.16 16 ILE B CA 1
ATOM 3496 C C . ILE B 1 38 ? -23.615 5.722 16.369 1.00 12.38 16 ILE B C 1
ATOM 3497 O O . ILE B 1 38 ? -23.955 6.685 17.075 1.00 12.44 16 ILE B O 1
ATOM 3513 N N . THR B 1 39 ? -22.725 5.847 15.388 1.00 9.73 17 THR B N 1
ATOM 3514 C CA . THR B 1 39 ? -22.118 7.126 15.061 1.00 12.74 17 THR B CA 1
ATOM 3515 C C . THR B 1 39 ? -23.135 8.167 14.599 1.00 10.79 17 THR B C 1
ATOM 3516 O O . THR B 1 39 ? -23.064 9.317 14.997 1.00 12.71 17 THR B O 1
ATOM 3527 N N . LEU B 1 40 ? -24.111 7.764 13.791 1.00 10.60 18 LEU B N 1
ATOM 3528 C CA . LEU B 1 40 ? -25.177 8.686 13.437 1.00 12.71 18 LEU B CA 1
ATOM 3529 C C . LEU B 1 40 ? -25.922 9.259 14.656 1.00 13.19 18 LEU B C 1
ATOM 3530 O O . LEU B 1 40 ? -26.221 10.454 14.716 1.00 15.55 18 LEU B O 1
ATOM 3546 N N . ARG B 1 41 ? -26.232 8.401 15.613 1.00 12.95 19 ARG B N 1
ATOM 3547 C CA . ARG B 1 41 ? -26.932 8.825 16.800 1.00 16.01 19 ARG B CA 1
ATOM 3548 C C . ARG B 1 41 ? -26.021 9.704 17.654 1.00 13.83 19 ARG B C 1
ATOM 3549 O O . ARG B 1 41 ? -26.445 10.757 18.136 1.00 16.02 19 ARG B O 1
ATOM 3570 N N . GLU B 1 42 ? -24.774 9.277 17.832 1.00 13.04 20 GLU B N 1
ATOM 3571 C CA . GLU B 1 42 ? -23.860 10.096 18.651 1.00 15.03 20 GLU B CA 1
ATOM 3572 C C . GLU B 1 42 ? -23.587 11.464 18.022 1.00 15.39 20 GLU B C 1
ATOM 3573 O O . GLU B 1 42 ? -23.248 12.411 18.725 1.00 17.96 20 GLU B O 1
ATOM 3585 N N . SER B 1 43 ? -23.688 11.544 16.704 1.00 15.42 21 SER B N 1
ATOM 3586 C CA . SER B 1 43 ? -23.483 12.774 15.935 1.00 16.69 21 SER B CA 1
ATOM 3587 C C . SER B 1 43 ? -24.744 13.668 15.860 1.00 20.72 21 SER B C 1
ATOM 3588 O O . SER B 1 43 ? -24.679 14.791 15.360 1.00 20.33 21 SER B O 1
ATOM 3596 N N . GLY B 1 44 ? -25.879 13.173 16.347 1.00 19.86 22 GLY B N 1
ATOM 3597 C CA . GLY B 1 44 ? -27.105 13.958 16.381 1.00 19.54 22 GLY B CA 1
ATOM 3598 C C . GLY B 1 44 ? -27.792 14.186 15.035 1.00 18.72 22 GLY B C 1
ATOM 3599 O O . GLY B 1 44 ? -28.510 15.163 14.868 1.00 21.78 22 GLY B O 1
ATOM 3603 N N . LYS B 1 45 ? -27.611 13.247 14.103 1.00 20.89 23 LYS B N 1
ATOM 3604 C CA . LYS B 1 45 ? -28.091 13.390 12.729 1.00 22.17 23 LYS B CA 1
ATOM 3605 C C . LYS B 1 45 ? -29.505 12.898 12.562 1.00 23.45 23 LYS B C 1
ATOM 3606 O O . LYS B 1 45 ? -29.970 12.016 13.289 1.00 23.34 23 LYS B O 1
ATOM 3625 N N A ASP B 1 46 ? -30.203 13.481 11.594 0.49 24.42 24 ASP B N 1
ATOM 3626 N N B ASP B 1 46 ? -30.196 13.480 11.593 0.51 24.31 24 ASP B N 1
ATOM 3627 C CA A ASP B 1 46 ? -31.473 12.938 11.168 0.49 25.19 24 ASP B CA 1
ATOM 3628 C CA B ASP B 1 46 ? -31.485 12.970 11.173 0.51 25.38 24 ASP B CA 1
ATOM 3629 C C A ASP B 1 46 ? -31.206 11.907 10.089 0.49 24.13 24 ASP B C 1
ATOM 3630 C C B ASP B 1 46 ? -31.259 11.930 10.070 0.51 24.25 24 ASP B C 1
ATOM 3631 O O A ASP B 1 46 ? -30.597 12.206 9.063 0.49 29.77 24 ASP B O 1
ATOM 3632 O O B ASP B 1 46 ? -30.716 12.244 9.011 0.51 29.95 24 ASP B O 1
ATOM 3649 N N . PHE B 1 47 ? -31.656 10.689 10.328 1.00 17.50 25 PHE B N 1
ATOM 3650 C CA . PHE B 1 47 ? -31.431 9.608 9.381 1.00 16.72 25 PHE B CA 1
ATOM 3651 C C . PHE B 1 47 ? -32.591 8.615 9.452 1.00 20.71 25 PHE B C 1
ATOM 3652 O O . PHE B 1 47 ? -33.371 8.637 10.404 1.00 19.88 25 PHE B O 1
ATOM 3670 N N . THR B 1 48 ? -32.700 7.772 8.432 1.00 20.36 26 THR B N 1
ATOM 3671 C CA . THR B 1 48 ? -33.621 6.654 8.461 1.00 19.07 26 THR B CA 1
ATOM 3672 C C . THR B 1 48 ? -32.821 5.377 8.206 1.00 16.42 26 THR B C 1
ATOM 3673 O O . THR B 1 48 ? -31.786 5.408 7.559 1.00 22.52 26 THR B O 1
ATOM 3684 N N . LEU B 1 49 ? -33.308 4.272 8.760 1.00 14.02 27 LEU B N 1
ATOM 3685 C CA . LEU B 1 49 ? -32.699 2.985 8.570 1.00 13.07 27 LEU B CA 1
ATOM 3686 C C . LEU B 1 49 ? -33.396 2.264 7.451 1.00 12.95 27 LEU B C 1
ATOM 3687 O O . LEU B 1 49 ? -34.639 2.241 7.396 1.00 15.37 27 LEU B O 1
ATOM 3703 N N . VAL B 1 50 ? -32.611 1.680 6.555 1.00 11.39 28 VAL B N 1
ATOM 3704 C CA . VAL B 1 50 ? -33.144 0.875 5.456 1.00 11.36 28 VAL B CA 1
ATOM 3705 C C . VAL B 1 50 ? -32.539 -0.521 5.568 1.00 12.87 28 VAL B C 1
ATOM 3706 O O . VAL B 1 50 ? -31.331 -0.726 5.308 1.00 11.93 28 VAL B O 1
ATOM 3719 N N A SER B 1 51 ? -33.354 -1.475 5.984 0.21 12.95 29 SER B N 1
ATOM 3720 N N B SER B 1 51 ? -33.364 -1.487 5.958 0.79 12.38 29 SER B N 1
ATOM 3721 C CA A SER B 1 51 ? -32.890 -2.837 6.103 0.21 15.25 29 SER B CA 1
ATOM 3722 C CA B SER B 1 51 ? -32.952 -2.885 6.120 0.79 10.68 29 SER B CA 1
ATOM 3723 C C A SER B 1 51 ? -32.586 -3.378 4.719 0.21 14.30 29 SER B C 1
ATOM 3724 C C B SER B 1 51 ? -32.707 -3.563 4.788 0.79 15.35 29 SER B C 1
ATOM 3725 O O A SER B 1 51 ? -33.244 -3.037 3.728 0.21 13.91 29 SER B O 1
ATOM 3726 O O B SER B 1 51 ? -33.540 -3.514 3.892 0.79 17.13 29 SER B O 1
ATOM 3741 N N . VAL B 1 52 ? -31.559 -4.209 4.652 1.00 12.57 30 VAL B N 1
ATOM 3742 C CA . VAL B 1 52 ? -31.224 -4.902 3.423 1.00 10.55 30 VAL B CA 1
ATOM 3743 C C . VAL B 1 52 ? -31.247 -6.386 3.673 1.00 15.05 30 VAL B C 1
ATOM 3744 O O . VAL B 1 52 ? -30.697 -6.879 4.650 1.00 14.00 30 VAL B O 1
ATOM 3758 N N . ASP B 1 53 ? -31.868 -7.105 2.737 1.00 11.47 31 ASP B N 1
ATOM 3759 C CA . ASP B 1 53 ? -31.843 -8.559 2.711 1.00 13.38 31 ASP B CA 1
ATOM 3760 C C . ASP B 1 53 ? -30.576 -8.919 1.967 1.00 16.63 31 ASP B C 1
ATOM 3761 O O . ASP B 1 53 ? -30.472 -8.712 0.745 1.00 13.78 31 ASP B O 1
ATOM 3770 N N . LEU B 1 54 ? -29.570 -9.363 2.716 1.00 15.85 32 LEU B N 1
ATOM 3771 C CA . LEU B 1 54 ? -28.257 -9.594 2.134 1.00 12.60 32 LEU B CA 1
ATOM 3772 C C . LEU B 1 54 ? -28.119 -11.006 1.543 1.00 17.41 32 LEU B C 1
ATOM 3773 O O . LEU B 1 54 ? -27.088 -11.330 0.947 1.00 19.54 32 LEU B O 1
ATOM 3789 N N . MET B 1 55 ? -29.143 -11.840 1.680 1.00 14.71 33 MET B N 1
ATOM 3790 C CA . MET B 1 55 ? -29.100 -13.115 0.973 1.00 17.13 33 MET B CA 1
ATOM 3791 C C . MET B 1 55 ? -29.610 -12.878 -0.472 1.00 19.65 33 MET B C 1
ATOM 3792 O O . MET B 1 55 ? -28.951 -13.258 -1.447 1.00 20.52 33 MET B O 1
ATOM 3806 N N . LYS B 1 56 ? -30.729 -12.174 -0.612 1.00 16.13 34 LYS B N 1
ATOM 3807 C CA . LYS B 1 56 ? -31.280 -11.877 -1.944 1.00 13.92 34 LYS B CA 1
ATOM 3808 C C . LYS B 1 56 ? -30.682 -10.620 -2.558 1.00 12.85 34 LYS B C 1
ATOM 3809 O O . LYS B 1 56 ? -30.768 -10.390 -3.761 1.00 16.06 34 LYS B O 1
ATOM 3828 N N . LYS B 1 57 ? -30.039 -9.811 -1.722 1.00 12.26 35 LYS B N 1
ATOM 3829 C CA . LYS B 1 57 ? -29.559 -8.454 -2.078 1.00 12.79 35 LYS B CA 1
ATOM 3830 C C . LYS B 1 57 ? -30.722 -7.585 -2.602 1.00 13.96 35 LYS B C 1
ATOM 3831 O O . LYS B 1 57 ? -30.699 -7.073 -3.718 1.00 13.23 35 LYS B O 1
ATOM 3850 N N . ARG B 1 58 ? -31.704 -7.398 -1.739 1.00 12.64 36 ARG B N 1
ATOM 3851 C CA . ARG B 1 58 ? -32.925 -6.687 -2.079 1.00 14.57 36 ARG B CA 1
ATOM 3852 C C . ARG B 1 58 ? -33.314 -5.748 -0.960 1.00 15.51 36 ARG B C 1
ATOM 3853 O O . ARG B 1 58 ? -33.098 -6.029 0.226 1.00 15.11 36 ARG B O 1
ATOM 3874 N N . LEU B 1 59 ? -33.874 -4.625 -1.362 1.00 15.04 37 LEU B N 1
ATOM 3875 C CA . LEU B 1 59 ? -34.585 -3.741 -0.453 1.00 17.33 37 LEU B CA 1
ATOM 3876 C C . LEU B 1 59 ? -36.079 -4.109 -0.385 1.00 16.79 37 LEU B C 1
ATOM 3877 O O . LEU B 1 59 ? -36.599 -4.887 -1.226 1.00 15.37 37 LEU B O 1
ATOM 3893 N N . GLU B 1 60 ? -36.777 -3.546 0.603 1.00 14.34 38 GLU B N 1
ATOM 3894 C CA . GLU B 1 60 ? -38.209 -3.806 0.777 1.00 15.85 38 GLU B CA 1
ATOM 3895 C C . GLU B 1 60 ? -39.050 -3.322 -0.399 1.00 16.85 38 GLU B C 1
ATOM 3896 O O . GLU B 1 60 ? -40.131 -3.861 -0.648 1.00 22.77 38 GLU B O 1
ATOM 3908 N N . ASN B 1 61 ? -38.572 -2.310 -1.124 1.00 16.62 39 ASN B N 1
ATOM 3909 C CA . ASN B 1 61 ? -39.286 -1.849 -2.322 1.00 17.83 39 ASN B CA 1
ATOM 3910 C C . ASN B 1 61 ? -38.976 -2.704 -3.559 1.00 17.77 39 ASN B C 1
ATOM 3911 O O . ASN B 1 61 ? -39.423 -2.378 -4.656 1.00 20.22 39 ASN B O 1
ATOM 3922 N N . GLY B 1 62 ? -38.208 -3.782 -3.370 1.00 17.99 40 GLY B N 1
ATOM 3923 C CA . GLY B 1 62 ? -37.887 -4.730 -4.433 1.00 17.50 40 GLY B CA 1
ATOM 3924 C C . GLY B 1 62 ? -36.642 -4.407 -5.255 1.00 16.00 40 GLY B C 1
ATOM 3925 O O . GLY B 1 62 ? -36.231 -5.168 -6.149 1.00 18.67 40 GLY B O 1
ATOM 3929 N N . ASP B 1 63 ? -36.067 -3.248 -4.996 1.00 15.46 41 ASP B N 1
ATOM 3930 C CA . ASP B 1 63 ? -34.905 -2.811 -5.759 1.00 17.32 41 ASP B CA 1
ATOM 3931 C C . ASP B 1 63 ? -33.730 -3.752 -5.547 1.00 17.15 41 ASP B C 1
ATOM 3932 O O . ASP B 1 63 ? -33.512 -4.286 -4.452 1.00 15.12 41 ASP B O 1
ATOM 3941 N N . ASP B 1 64 ? -32.949 -3.943 -6.601 1.00 15.07 42 ASP B N 1
ATOM 3942 C CA . ASP B 1 64 ? -31.704 -4.702 -6.494 1.00 12.82 42 ASP B CA 1
ATOM 3943 C C . ASP B 1 64 ? -30.688 -3.847 -5.751 1.00 14.84 42 ASP B C 1
ATOM 3944 O O . ASP B 1 64 ? -30.299 -2.777 -6.232 1.00 14.50 42 ASP B O 1
ATOM 3953 N N . TYR B 1 65 ? -30.258 -4.322 -4.586 1.00 12.31 43 TYR B N 1
ATOM 3954 C CA . TYR B 1 65 ? -29.289 -3.574 -3.770 1.00 11.79 43 TYR B CA 1
ATOM 3955 C C . TYR B 1 65 ? -27.962 -3.385 -4.499 1.00 13.06 43 TYR B C 1
ATOM 3956 O O . TYR B 1 65 ? -27.232 -2.438 -4.204 1.00 12.70 43 TYR B O 1
ATOM 3974 N N . PHE B 1 66 ? -27.623 -4.276 -5.435 1.00 12.04 44 PHE B N 1
ATOM 3975 C CA . PHE B 1 66 ? -26.394 -4.123 -6.216 1.00 14.96 44 PHE B CA 1
ATOM 3976 C C . PHE B 1 66 ? -26.452 -2.866 -7.066 1.00 18.17 44 PHE B C 1
ATOM 3977 O O . PHE B 1 66 ? -25.418 -2.338 -7.451 1.00 18.66 44 PHE B O 1
ATOM 3994 N N . SER B 1 67 ? -27.660 -2.406 -7.397 1.00 12.74 45 SER B N 1
ATOM 3995 C CA . SER B 1 67 ? -27.801 -1.092 -8.061 1.00 20.15 45 SER B CA 1
ATOM 3996 C C . SER B 1 67 ? -27.530 0.120 -7.129 1.00 19.67 45 SER B C 1
ATOM 3997 O O . SER B 1 67 ? -27.339 1.242 -7.587 1.00 24.25 45 SER B O 1
ATOM 4005 N N . VAL B 1 68 ? -27.524 -0.100 -5.824 1.00 17.29 46 VAL B N 1
ATOM 4006 C CA . VAL B 1 68 ? -27.267 0.962 -4.872 1.00 14.81 46 VAL B CA 1
ATOM 4007 C C . VAL B 1 68 ? -25.779 0.895 -4.485 1.00 12.45 46 VAL B C 1
ATOM 4008 O O . VAL B 1 68 ? -25.048 1.875 -4.677 1.00 19.23 46 VAL B O 1
ATOM 4021 N N . ASN B 1 69 ? -25.343 -0.254 -3.966 1.00 13.45 47 ASN B N 1
ATOM 4022 C CA . ASN B 1 69 ? -23.943 -0.517 -3.684 1.00 12.60 47 ASN B CA 1
ATOM 4023 C C . ASN B 1 69 ? -23.467 -1.714 -4.496 1.00 14.06 47 ASN B C 1
ATOM 4024 O O . ASN B 1 69 ? -23.839 -2.854 -4.229 1.00 11.64 47 ASN B O 1
ATOM 4035 N N . PRO B 1 70 ? -22.657 -1.457 -5.525 1.00 16.19 48 PRO B N 1
ATOM 4036 C CA . PRO B 1 70 ? -22.200 -2.584 -6.367 1.00 12.98 48 PRO B CA 1
ATOM 4037 C C . PRO B 1 70 ? -21.424 -3.624 -5.592 1.00 14.10 48 PRO B C 1
ATOM 4038 O O . PRO B 1 70 ? -21.367 -4.769 -6.024 1.00 16.11 48 PRO B O 1
ATOM 4049 N N . LYS B 1 71 ? -20.806 -3.254 -4.463 1.00 10.57 49 LYS B N 1
ATOM 4050 C CA . LYS B 1 71 ? -20.157 -4.229 -3.619 1.00 11.25 49 LYS B CA 1
ATOM 4051 C C . LYS B 1 71 ? -21.123 -5.136 -2.822 1.00 9.02 49 LYS B C 1
ATOM 4052 O O . LYS B 1 71 ? -20.694 -6.150 -2.264 1.00 14.11 49 LYS B O 1
ATOM 4071 N N . GLY B 1 72 ? -22.402 -4.773 -2.784 1.00 14.11 50 GLY B N 1
ATOM 4072 C CA . GLY B 1 72 ? -23.436 -5.599 -2.179 1.00 18.05 50 GLY B CA 1
ATOM 4073 C C . GLY B 1 72 ? -23.335 -5.784 -0.690 1.00 12.02 50 GLY B C 1
ATOM 4074 O O . GLY B 1 72 ? -23.756 -6.789 -0.140 1.00 19.11 50 GLY B O 1
ATOM 4078 N N . GLN B 1 73 ? -22.702 -4.825 -0.009 1.00 11.29 51 GLN B N 1
ATOM 4079 C CA . GLN B 1 73 ? -22.491 -4.890 1.437 1.00 12.01 51 GLN B CA 1
ATOM 4080 C C . GLN B 1 73 ? -23.138 -3.718 2.204 1.00 8.88 51 GLN B C 1
ATOM 4081 O O . GLN B 1 73 ? -23.449 -2.661 1.655 1.00 11.25 51 GLN B O 1
ATOM 4095 N N . VAL B 1 74 ? -23.314 -3.919 3.503 1.00 8.27 52 VAL B N 1
ATOM 4096 C CA . VAL B 1 74 ? -23.630 -2.856 4.398 1.00 9.65 52 VAL B CA 1
ATOM 4097 C C . VAL B 1 74 ? -22.369 -2.574 5.226 1.00 8.79 52 VAL B C 1
ATOM 4098 O O . VAL B 1 74 ? -21.578 -3.439 5.423 1.00 11.12 52 VAL B O 1
ATOM 4111 N N . PRO B 1 75 ? -22.242 -1.350 5.727 1.00 8.83 53 PRO B N 1
ATOM 4112 C CA . PRO B 1 75 ? -23.078 -0.189 5.555 1.00 7.28 53 PRO B CA 1
ATOM 4113 C C . PRO B 1 75 ? -22.919 0.520 4.237 1.00 7.10 53 PRO B C 1
ATOM 4114 O O . PRO B 1 75 ? -21.930 0.446 3.542 1.00 9.90 53 PRO B O 1
ATOM 4125 N N . ALA B 1 76 ? -23.979 1.252 3.900 1.00 7.46 54 ALA B N 1
ATOM 4126 C CA . ALA B 1 76 ? -23.887 2.322 2.907 1.00 7.64 54 ALA B CA 1
ATOM 4127 C C . ALA B 1 76 ? -24.702 3.482 3.440 1.00 11.77 54 ALA B C 1
ATOM 4128 O O . ALA B 1 76 ? -25.699 3.260 4.134 1.00 11.93 54 ALA B O 1
ATOM 4135 N N . LEU B 1 77 ? -24.288 4.713 3.126 1.00 12.14 55 LEU B N 1
ATOM 4136 C CA . LEU B 1 77 ? -24.960 5.919 3.613 1.00 18.36 55 LEU B CA 1
ATOM 4137 C C . LEU B 1 77 ? -25.298 6.777 2.417 1.00 17.27 55 LEU B C 1
ATOM 4138 O O . LEU B 1 77 ? -24.431 7.168 1.654 1.00 16.35 55 LEU B O 1
ATOM 4154 N N . LEU B 1 78 ? -26.593 7.008 2.222 1.00 11.68 56 LEU B N 1
ATOM 4155 C CA . LEU B 1 78 ? -27.057 7.831 1.132 1.00 13.95 56 LEU B CA 1
ATOM 4156 C C . LEU B 1 78 ? -27.345 9.227 1.670 1.00 20.52 56 LEU B C 1
ATOM 4157 O O . LEU B 1 78 ? -28.136 9.400 2.617 1.00 21.94 56 LEU B O 1
ATOM 4173 N N . LEU B 1 79 ? -26.654 10.207 1.097 1.00 24.54 57 LEU B N 1
ATOM 4174 C CA . LEU B 1 79 ? -26.862 11.617 1.418 1.00 34.81 57 LEU B CA 1
ATOM 4175 C C . LEU B 1 79 ? -28.023 12.162 0.595 1.00 28.48 57 LEU B C 1
ATOM 4176 O O . LEU B 1 79 ? -28.325 11.647 -0.478 1.00 30.95 57 LEU B O 1
ATOM 4192 N N . ASP B 1 80 ? -28.681 13.209 1.088 1.00 47.95 58 ASP B N 1
ATOM 4193 C CA . ASP B 1 80 ? -29.883 13.728 0.428 1.00 52.99 58 ASP B CA 1
ATOM 4194 C C . ASP B 1 80 ? -29.599 14.247 -0.988 1.00 51.42 58 ASP B C 1
ATOM 4195 O O . ASP B 1 80 ? -30.501 14.300 -1.834 1.00 45.49 58 ASP B O 1
ATOM 4204 N N . ASP B 1 81 ? -28.350 14.619 -1.253 1.00 52.70 59 ASP B N 1
ATOM 4205 C CA . ASP B 1 81 ? -27.970 15.058 -2.594 1.00 44.16 59 ASP B CA 1
ATOM 4206 C C . ASP B 1 81 ? -27.720 13.865 -3.525 1.00 43.84 59 ASP B C 1
ATOM 4207 O O . ASP B 1 81 ? -27.432 14.050 -4.711 1.00 42.84 59 ASP B O 1
ATOM 4216 N N . GLY B 1 82 ? -27.808 12.647 -2.984 1.00 35.85 60 GLY B N 1
ATOM 4217 C CA . GLY B 1 82 ? -27.736 11.445 -3.800 1.00 35.82 60 GLY B CA 1
ATOM 4218 C C . GLY B 1 82 ? -26.355 10.814 -3.768 1.00 29.31 60 GLY B C 1
ATOM 4219 O O . GLY B 1 82 ? -26.088 9.812 -4.407 1.00 33.96 60 GLY B O 1
ATOM 4223 N N . THR B 1 83 ? -25.456 11.410 -3.015 1.00 28.24 61 THR B N 1
ATOM 4224 C CA . THR B 1 83 ? -24.124 10.842 -2.910 1.00 30.32 61 THR B CA 1
ATOM 4225 C C . THR B 1 83 ? -24.170 9.586 -2.038 1.00 19.28 61 THR B C 1
ATOM 4226 O O . THR B 1 83 ? -24.721 9.625 -0.946 1.00 21.78 61 THR B O 1
ATOM 4237 N N . LEU B 1 84 ? -23.631 8.471 -2.525 1.00 19.64 62 LEU B N 1
ATOM 4238 C CA . LEU B 1 84 ? -23.601 7.218 -1.754 1.00 18.41 62 LEU B CA 1
ATOM 4239 C C . LEU B 1 84 ? -22.203 6.982 -1.221 1.00 23.85 62 LEU B C 1
ATOM 4240 O O . LEU B 1 84 ? -21.244 6.845 -1.992 1.00 28.51 62 LEU B O 1
ATOM 4256 N N . LEU B 1 85 ? -22.088 6.910 0.094 1.00 13.59 63 LEU B N 1
ATOM 4257 C CA . LEU B 1 85 ? -20.785 6.674 0.736 1.00 11.89 63 LEU B CA 1
ATOM 4258 C C . LEU B 1 85 ? -20.839 5.271 1.313 1.00 13.07 63 LEU B C 1
ATOM 4259 O O . LEU B 1 85 ? -21.831 4.924 1.988 1.00 12.41 63 LEU B O 1
ATOM 4275 N N . THR B 1 86 ? -19.810 4.468 0.979 1.00 12.10 64 THR B N 1
ATOM 4276 C CA . THR B 1 86 ? -19.647 3.124 1.520 1.00 9.47 64 THR B CA 1
ATOM 4277 C C . THR B 1 86 ? -18.351 3.100 2.361 1.00 9.16 64 THR B C 1
ATOM 4278 O O . THR B 1 86 ? -17.619 4.112 2.438 1.00 12.02 64 THR B O 1
ATOM 4289 N N . GLU B 1 87 ? -18.128 1.943 2.994 1.00 8.70 65 GLU B N 1
ATOM 4290 C CA . GLU B 1 87 ? -16.991 1.679 3.888 1.00 10.79 65 GLU B CA 1
ATOM 4291 C C . GLU B 1 87 ? -17.248 2.348 5.226 1.00 7.64 65 GLU B C 1
ATOM 4292 O O . GLU B 1 87 ? -17.231 3.569 5.367 1.00 8.75 65 GLU B O 1
ATOM 4304 N N . GLY B 1 88 ? -17.457 1.535 6.231 1.00 7.87 66 GLY B N 1
ATOM 4305 C CA . GLY B 1 88 ? -17.830 2.052 7.545 1.00 9.88 66 GLY B CA 1
ATOM 4306 C C . GLY B 1 88 ? -16.846 3.084 8.115 1.00 8.94 66 GLY B C 1
ATOM 4307 O O . GLY B 1 88 ? -17.264 4.112 8.618 1.00 10.63 66 GLY B O 1
ATOM 4311 N N . VAL B 1 89 ? -15.558 2.814 7.998 1.00 8.32 67 VAL B N 1
ATOM 4312 C CA . VAL B 1 89 ? -14.528 3.754 8.445 1.00 10.82 67 VAL B CA 1
ATOM 4313 C C . VAL B 1 89 ? -14.692 5.099 7.761 1.00 13.91 67 VAL B C 1
ATOM 4314 O O . VAL B 1 89 ? -14.544 6.116 8.400 1.00 11.95 67 VAL B O 1
ATOM 4327 N N . ALA B 1 90 ? -14.980 5.122 6.465 1.00 12.44 68 ALA B N 1
ATOM 4328 C CA . ALA B 1 90 ? -15.169 6.379 5.755 1.00 11.72 68 ALA B CA 1
ATOM 4329 C C . ALA B 1 90 ? -16.455 7.102 6.236 1.00 9.37 68 ALA B C 1
ATOM 4330 O O . ALA B 1 90 ? -16.453 8.350 6.439 1.00 11.96 68 ALA B O 1
ATOM 4337 N N . ILE B 1 91 ? -17.566 6.366 6.312 1.00 11.48 69 ILE B N 1
ATOM 4338 C CA . ILE B 1 91 ? -18.811 6.888 6.812 1.00 9.06 69 ILE B CA 1
ATOM 4339 C C . ILE B 1 91 ? -18.648 7.533 8.203 1.00 9.32 69 ILE B C 1
ATOM 4340 O O . ILE B 1 91 ? -19.101 8.675 8.435 1.00 12.30 69 ILE B O 1
ATOM 4356 N N . MET B 1 92 ? -17.961 6.831 9.094 1.00 10.43 70 MET B N 1
ATOM 4357 C CA . MET B 1 92 ? -17.781 7.318 10.475 1.00 11.75 70 MET B CA 1
ATOM 4358 C C . MET B 1 92 ? -16.921 8.597 10.543 1.00 11.86 70 MET B C 1
ATOM 4359 O O . MET B 1 92 ? -17.250 9.525 11.298 1.00 10.84 70 MET B O 1
ATOM 4373 N N . GLN B 1 93 ? -15.877 8.695 9.719 1.00 11.30 71 GLN B N 1
ATOM 4374 C CA . GLN B 1 93 ? -15.060 9.941 9.667 1.00 12.55 71 GLN B CA 1
ATOM 4375 C C . GLN B 1 93 ? -15.867 11.118 9.117 1.00 14.21 71 GLN B C 1
ATOM 4376 O O . GLN B 1 93 ? -15.799 12.243 9.620 1.00 14.38 71 GLN B O 1
ATOM 4390 N N . TYR B 1 94 ? -16.652 10.859 8.082 1.00 11.71 72 TYR B N 1
ATOM 4391 C CA . TYR B 1 94 ? -17.459 11.907 7.449 1.00 12.70 72 TYR B CA 1
ATOM 4392 C C . TYR B 1 94 ? -18.417 12.512 8.492 1.00 14.38 72 TYR B C 1
ATOM 4393 O O . TYR B 1 94 ? -18.551 13.759 8.653 1.00 16.03 72 TYR B O 1
ATOM 4411 N N . LEU B 1 95 ? -19.048 11.619 9.247 1.00 12.54 73 LEU B N 1
ATOM 4412 C CA . LEU B 1 95 ? -19.992 12.036 10.265 1.00 13.14 73 LEU B CA 1
ATOM 4413 C C . LEU B 1 95 ? -19.291 12.778 11.417 1.00 15.65 73 LEU B C 1
ATOM 4414 O O . LEU B 1 95 ? -19.725 13.862 11.820 1.00 16.07 73 LEU B O 1
ATOM 4430 N N . ALA B 1 96 ? -18.218 12.182 11.925 1.00 13.34 74 ALA B N 1
ATOM 4431 C CA . ALA B 1 96 ? -17.497 12.798 13.056 1.00 14.19 74 ALA B CA 1
ATOM 4432 C C . ALA B 1 96 ? -16.944 14.157 12.685 1.00 16.15 74 ALA B C 1
ATOM 4433 O O . ALA B 1 96 ? -16.957 15.059 13.503 1.00 17.16 74 ALA B O 1
ATOM 4440 N N . ASP B 1 97 ? -16.414 14.314 11.482 1.00 15.81 75 ASP B N 1
ATOM 4441 C CA . ASP B 1 97 ? -15.805 15.602 11.131 1.00 17.67 75 ASP B CA 1
ATOM 4442 C C . ASP B 1 97 ? -16.859 16.698 11.008 1.00 19.78 75 ASP B C 1
ATOM 4443 O O . ASP B 1 97 ? -16.532 17.885 11.114 1.00 19.58 75 ASP B O 1
ATOM 4452 N N . SER B 1 98 ? -18.126 16.311 10.814 1.00 17.77 76 SER B N 1
ATOM 4453 C CA . SER B 1 98 ? -19.185 17.282 10.638 1.00 22.42 76 SER B CA 1
ATOM 4454 C C . SER B 1 98 ? -19.619 17.880 11.982 1.00 21.51 76 SER B C 1
ATOM 4455 O O . SER B 1 98 ? -20.256 18.928 12.027 1.00 25.43 76 SER B O 1
ATOM 4463 N N . VAL B 1 99 ? -19.238 17.229 13.070 1.00 19.29 77 VAL B N 1
ATOM 4464 C CA . VAL B 1 99 ? -19.618 17.653 14.403 1.00 20.53 77 VAL B CA 1
ATOM 4465 C C . VAL B 1 99 ? -18.386 17.692 15.327 1.00 20.72 77 VAL B C 1
ATOM 4466 O O . VAL B 1 99 ? -18.299 17.011 16.346 1.00 20.38 77 VAL B O 1
ATOM 4479 N N . PRO B 1 100 ? -17.429 18.545 14.978 1.00 21.65 78 PRO B N 1
ATOM 4480 C CA . PRO B 1 100 ? -16.156 18.582 15.706 1.00 22.09 78 PRO B CA 1
ATOM 4481 C C . PRO B 1 100 ? -16.304 18.818 17.225 1.00 23.26 78 PRO B C 1
ATOM 4482 O O . PRO B 1 100 ? -15.558 18.231 18.018 1.00 23.02 78 PRO B O 1
ATOM 4493 N N . ASP B 1 101 ? -17.247 19.648 17.644 1.00 26.14 79 ASP B N 1
ATOM 4494 C CA . ASP B 1 101 ? -17.414 19.883 19.067 1.00 30.92 79 ASP B CA 1
ATOM 4495 C C . ASP B 1 101 ? -17.823 18.643 19.855 1.00 24.89 79 ASP B C 1
ATOM 4496 O O . ASP B 1 101 ? -17.685 18.611 21.065 1.00 25.87 79 ASP B O 1
ATOM 4505 N N . ARG B 1 102 ? -18.288 17.594 19.182 1.00 25.89 80 ARG B N 1
ATOM 4506 C CA . ARG B 1 102 ? -18.622 16.378 19.902 1.00 22.70 80 ARG B CA 1
ATOM 4507 C C . ARG B 1 102 ? -17.398 15.517 20.190 1.00 21.60 80 ARG B C 1
ATOM 4508 O O . ARG B 1 102 ? -17.463 14.576 20.977 1.00 20.83 80 ARG B O 1
ATOM 4529 N N . GLN B 1 103 ? -16.279 15.8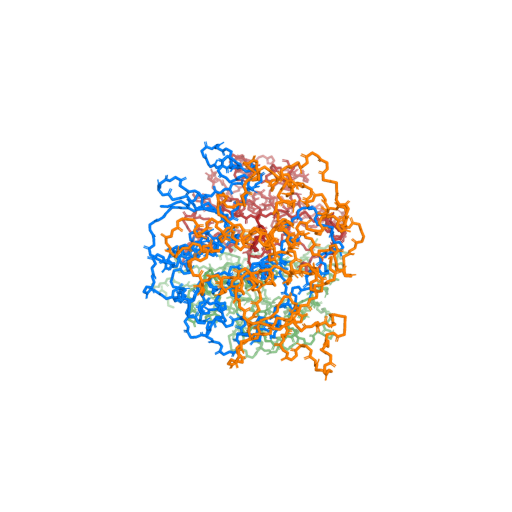60 19.555 1.00 21.09 81 GLN B N 1
ATOM 4530 C CA . GLN B 1 103 ? -15.007 15.188 19.819 1.00 24.44 81 GLN B CA 1
ATOM 4531 C C . GLN B 1 103 ? -15.018 13.680 19.528 1.00 18.66 81 GLN B C 1
ATOM 4532 O O . GLN B 1 103 ? -14.312 12.884 20.170 1.00 18.95 81 GLN B O 1
ATOM 4546 N N . LEU B 1 104 ? -15.803 13.290 18.519 1.00 19.01 82 LEU B N 1
ATOM 4547 C CA . LEU B 1 104 ? -15.837 11.907 18.075 1.00 19.43 82 LEU B CA 1
ATOM 4548 C C . LEU B 1 104 ? -14.594 11.556 17.222 1.00 14.95 82 LEU B C 1
ATOM 4549 O O . LEU B 1 104 ? -14.254 10.388 17.023 1.00 13.81 82 LEU B O 1
ATOM 4565 N N . LEU B 1 105 ? -13.947 12.592 16.698 1.00 15.71 83 LEU B N 1
ATOM 4566 C CA . LEU B 1 105 ? -12.679 12.469 16.002 1.00 15.39 83 LEU B CA 1
ATOM 4567 C C . LEU B 1 105 ? -11.948 13.810 16.159 1.00 17.03 83 LEU B C 1
ATOM 4568 O O . LEU B 1 105 ? -12.531 14.870 15.923 1.00 18.09 83 LEU B O 1
ATOM 4584 N N . ALA B 1 106 ? -10.689 13.742 16.584 1.00 17.72 84 ALA B N 1
ATOM 4585 C CA . ALA B 1 106 ? -9.921 14.932 16.857 1.00 19.25 84 ALA B CA 1
ATOM 4586 C C . ALA B 1 106 ? -9.543 15.636 15.557 1.00 19.55 84 ALA B C 1
ATOM 4587 O O . ALA B 1 106 ? -9.574 15.040 14.498 1.00 18.35 84 ALA B O 1
ATOM 4594 N N . PRO B 1 107 ? -9.173 16.910 15.629 1.00 21.35 85 PRO B N 1
ATOM 4595 C CA . PRO B 1 107 ? -8.880 17.698 14.428 1.00 22.00 85 PRO B CA 1
ATOM 4596 C C . PRO B 1 107 ? -7.652 17.216 13.669 1.00 21.61 85 PRO B C 1
ATOM 4597 O O . PRO B 1 107 ? -6.770 16.621 14.268 1.00 21.45 85 PRO B O 1
ATOM 4608 N N . VAL B 1 108 ? -7.591 17.526 12.382 1.00 21.69 86 VAL B N 1
ATOM 4609 C CA . VAL B 1 108 ? -6.403 17.257 11.584 1.00 22.73 86 VAL B CA 1
ATOM 4610 C C . VAL B 1 108 ? -5.166 17.865 12.250 1.00 23.43 86 VAL B C 1
ATOM 4611 O O . VAL B 1 108 ? -5.229 18.928 12.879 1.00 25.09 86 VAL B O 1
ATOM 4624 N N . ASN B 1 109 ? -4.061 17.139 12.134 1.00 23.07 87 ASN B N 1
ATOM 4625 C CA . ASN B 1 109 ? -2.783 17.507 12.725 1.00 24.59 87 ASN B CA 1
ATOM 4626 C C . ASN B 1 109 ? -2.767 17.551 14.250 1.00 25.90 87 ASN B C 1
ATOM 4627 O O . ASN B 1 109 ? -2.003 18.323 14.848 1.00 27.04 87 ASN B O 1
ATOM 4638 N N . SER B 1 110 ? -3.616 16.751 14.880 1.00 23.69 88 SER B N 1
ATOM 4639 C CA . SER B 1 110 ? -3.495 16.450 16.296 1.00 24.02 88 SER B CA 1
ATOM 4640 C C . SER B 1 110 ? -3.139 14.975 16.357 1.00 22.37 88 SER B C 1
ATOM 4641 O O . SER B 1 110 ? -3.674 14.172 15.600 1.00 20.67 88 SER B O 1
ATOM 4649 N N . ILE B 1 111 ? -2.205 14.601 17.221 1.00 23.01 89 ILE B N 1
ATOM 4650 C CA . ILE B 1 111 ? -1.809 13.206 17.236 1.00 21.63 89 ILE B CA 1
ATOM 4651 C C . ILE B 1 111 ? -2.989 12.361 17.627 1.00 20.12 89 ILE B C 1
ATOM 4652 O O . ILE B 1 111 ? -3.119 11.203 17.160 1.00 18.54 89 ILE B O 1
ATOM 4668 N N . SER B 1 112 ? -3.887 12.936 18.427 1.00 20.71 90 SER B N 1
ATOM 4669 C CA . SER B 1 112 ? -5.074 12.212 18.891 1.00 19.57 90 SER B CA 1
ATOM 4670 C C . SER B 1 112 ? -5.868 11.678 17.698 1.00 17.81 90 SER B C 1
ATOM 4671 O O . SER B 1 112 ? -6.357 10.550 17.731 1.00 16.49 90 SER B O 1
ATOM 4679 N N . ARG B 1 113 ? -5.955 12.475 16.636 1.00 17.98 91 ARG B N 1
ATOM 4680 C CA . ARG B 1 113 ? -6.732 12.048 15.463 1.00 16.57 91 ARG B CA 1
ATOM 4681 C C . ARG B 1 113 ? -6.146 10.796 14.839 1.00 15.32 91 ARG B C 1
ATOM 4682 O O . ARG B 1 113 ? -6.876 9.871 14.469 1.00 13.98 91 ARG B O 1
ATOM 4703 N N . TYR B 1 114 ? -4.819 10.761 14.693 1.00 15.91 92 TYR B N 1
ATOM 4704 C CA . TYR B 1 114 ? -4.184 9.616 14.034 1.00 14.94 92 TYR B CA 1
ATOM 4705 C C . TYR B 1 114 ? -4.220 8.354 14.903 1.00 14.16 92 TYR B C 1
ATOM 4706 O O . TYR B 1 114 ? -4.285 7.252 14.378 1.00 13.28 92 TYR B O 1
ATOM 4724 N N . LYS B 1 115 ? -4.175 8.523 16.224 1.00 14.93 93 LYS B N 1
ATOM 4725 C CA . LYS B 1 115 ? -4.346 7.389 17.123 1.00 17.70 93 LYS B CA 1
ATOM 4726 C C . LYS B 1 115 ? -5.758 6.801 16.944 1.00 15.36 93 LYS B C 1
ATOM 4727 O O . LYS B 1 115 ? -5.915 5.586 16.926 1.00 13.27 93 LYS B O 1
ATOM 4746 N N . THR B 1 116 ? -6.777 7.637 16.769 1.00 13.26 94 THR B N 1
ATOM 4747 C CA . THR B 1 116 ? -8.126 7.128 16.503 1.00 14.39 94 THR B CA 1
ATOM 4748 C C . THR B 1 116 ? -8.184 6.439 15.138 1.00 11.06 94 THR B C 1
ATOM 4749 O O . THR B 1 116 ? -8.780 5.355 14.987 1.00 11.69 94 THR B O 1
ATOM 4760 N N . ILE B 1 117 ? -7.523 7.030 14.144 1.00 12.77 95 ILE B N 1
ATOM 4761 C CA . ILE B 1 117 ? -7.534 6.428 12.810 1.00 12.71 95 ILE B CA 1
ATOM 4762 C C . ILE B 1 117 ? -6.770 5.083 12.800 1.00 10.80 95 ILE B C 1
ATOM 4763 O O . ILE B 1 117 ? -7.111 4.114 12.090 1.00 10.95 95 ILE B O 1
ATOM 4779 N N . GLU B 1 118 ? -5.694 5.050 13.572 1.00 11.95 96 GLU B N 1
ATOM 4780 C CA . GLU B 1 118 ? -4.912 3.818 13.789 1.00 10.38 96 GLU B CA 1
ATOM 4781 C C . GLU B 1 118 ? -5.824 2.710 14.354 1.00 11.69 96 GLU B C 1
ATOM 4782 O O . GLU B 1 118 ? -5.859 1.583 13.824 1.00 10.38 96 GLU B O 1
ATOM 4794 N N . TRP B 1 119 ? -6.574 3.030 15.412 1.00 11.39 97 TRP B N 1
ATOM 4795 C CA . TRP B 1 119 ? -7.506 2.049 15.985 1.00 9.92 97 TRP B CA 1
ATOM 4796 C C . TRP B 1 119 ? -8.610 1.659 14.990 1.00 9.25 97 TRP B C 1
ATOM 4797 O O . TRP B 1 119 ? -8.953 0.486 14.863 1.00 9.41 97 TRP B O 1
ATOM 4818 N N . LEU B 1 120 ? -9.132 2.630 14.242 1.00 9.78 98 LEU B N 1
ATOM 4819 C CA . LEU B 1 120 ? -10.144 2.314 13.239 1.00 9.86 98 LEU B CA 1
ATOM 4820 C C . LEU B 1 120 ? -9.596 1.306 12.240 1.00 9.99 98 LEU B C 1
ATOM 4821 O O . LEU B 1 120 ? -10.286 0.311 11.891 1.00 8.96 98 LEU B O 1
ATOM 4837 N N . ASN B 1 121 ? -8.348 1.510 11.779 1.00 7.48 99 ASN B N 1
ATOM 4838 C CA . ASN B 1 121 ? -7.777 0.599 10.777 1.00 9.23 99 ASN B CA 1
ATOM 4839 C C . ASN B 1 121 ? -7.471 -0.765 11.360 1.00 9.58 99 ASN B C 1
ATOM 4840 O O . ASN B 1 121 ? -7.654 -1.779 10.668 1.00 9.30 99 ASN B O 1
ATOM 4851 N N . TYR B 1 122 ? -6.991 -0.804 12.596 1.00 7.34 100 TYR B N 1
ATOM 4852 C CA . TYR B 1 122 ? -6.774 -2.079 13.297 1.00 7.68 100 TYR B CA 1
ATOM 4853 C C . TYR B 1 122 ? -8.114 -2.836 13.416 1.00 7.80 100 TYR B C 1
ATOM 4854 O O . TYR B 1 122 ? -8.211 -4.024 13.095 1.00 9.97 100 TYR B O 1
ATOM 4872 N N . ILE B 1 123 ? -9.157 -2.147 13.846 1.00 10.27 101 ILE B N 1
ATOM 4873 C CA . ILE B 1 123 ? -10.454 -2.806 14.001 1.00 9.48 101 ILE B CA 1
ATOM 4874 C C . ILE B 1 123 ? -10.954 -3.296 12.656 1.00 9.14 101 ILE B C 1
ATOM 4875 O O . ILE B 1 123 ? -11.385 -4.445 12.507 1.00 10.53 101 ILE B O 1
ATOM 4891 N N . ALA B 1 124 ? -10.835 -2.470 11.619 1.00 7.49 102 ALA B N 1
ATOM 4892 C CA . ALA B 1 124 ? -11.307 -2.911 10.302 1.00 6.67 102 ALA B CA 1
ATOM 4893 C C . ALA B 1 124 ? -10.570 -4.114 9.736 1.00 9.09 102 ALA B C 1
ATOM 4894 O O . ALA B 1 124 ? -11.182 -5.058 9.229 1.00 10.27 102 ALA B O 1
ATOM 4901 N N . THR B 1 125 ? -9.235 -4.050 9.753 1.00 6.40 103 THR B N 1
ATOM 4902 C CA . THR B 1 125 ? -8.409 -5.040 9.068 1.00 9.89 103 THR B CA 1
ATOM 4903 C C . THR B 1 125 ? -8.118 -6.288 9.899 1.00 9.41 103 THR B C 1
ATOM 4904 O O . THR B 1 125 ? -8.084 -7.402 9.358 1.00 11.91 103 THR B O 1
ATOM 4915 N N . GLU B 1 126 ? -7.922 -6.128 11.210 1.00 8.52 104 GLU B N 1
ATOM 4916 C CA . GLU B 1 126 ? -7.488 -7.223 12.070 1.00 10.16 104 GLU B CA 1
ATOM 4917 C C . GLU B 1 126 ? -8.668 -7.871 12.799 1.00 10.14 104 GLU B C 1
ATOM 4918 O O . GLU B 1 126 ? -8.672 -9.095 13.000 1.00 11.40 104 GLU B O 1
ATOM 4930 N N . LEU B 1 127 ? -9.634 -7.080 13.243 1.00 7.52 105 LEU B N 1
ATOM 4931 C CA . LEU B 1 127 ? -10.801 -7.633 13.986 1.00 7.85 105 LEU B CA 1
ATOM 4932 C C . LEU B 1 127 ? -11.984 -7.965 13.062 1.00 7.82 105 LEU B C 1
ATOM 4933 O O . LEU B 1 127 ? -12.349 -9.128 12.922 1.00 11.70 105 LEU B O 1
ATOM 4949 N N . HIS B 1 128 ? -12.530 -6.950 12.433 1.00 8.46 106 HIS B N 1
ATOM 4950 C CA . HIS B 1 128 ? -13.682 -7.129 11.531 1.00 8.68 106 HIS B CA 1
ATOM 4951 C C . HIS B 1 128 ? -13.331 -8.199 10.457 1.00 11.09 106 HIS B C 1
ATOM 4952 O O . HIS B 1 128 ? -13.987 -9.249 10.352 1.00 11.92 106 HIS B O 1
ATOM 4967 N N . LYS B 1 129 ? -12.294 -7.955 9.663 1.00 10.22 107 LYS B N 1
ATOM 4968 C CA . LYS B 1 129 ? -11.904 -8.956 8.656 1.00 9.51 107 LYS B CA 1
ATOM 4969 C C . LYS B 1 129 ? -11.307 -10.219 9.249 1.00 10.73 107 LYS B C 1
ATOM 4970 O O . LYS B 1 129 ? -11.282 -11.259 8.578 1.00 11.79 107 LYS B O 1
ATOM 4989 N N . GLY B 1 130 ? -10.878 -10.160 10.510 1.00 9.21 108 GLY B N 1
ATOM 4990 C CA . GLY B 1 130 ? -10.469 -11.337 11.227 1.00 10.67 108 GLY B CA 1
ATOM 4991 C C . GLY B 1 130 ? -11.618 -12.283 11.498 1.00 11.92 108 GLY B C 1
ATOM 4992 O O . GLY B 1 130 ? -11.431 -13.493 11.489 1.00 13.47 108 GLY B O 1
ATOM 4996 N N . PHE B 1 131 ? -12.814 -11.736 11.748 1.00 12.24 109 PHE B N 1
ATOM 4997 C CA . PHE B 1 131 ? -14.016 -12.552 11.969 1.00 9.86 109 PHE B CA 1
ATOM 4998 C C . PHE B 1 131 ? -14.669 -13.027 10.671 1.00 8.59 109 PHE B C 1
ATOM 4999 O O . PHE B 1 131 ? -15.358 -14.043 10.647 1.00 11.84 109 PHE B O 1
ATOM 5016 N N . THR B 1 132 ? -14.446 -12.285 9.589 1.00 10.34 110 THR B N 1
ATOM 5017 C CA . THR B 1 132 ? -15.211 -12.532 8.369 1.00 10.55 110 THR B CA 1
ATOM 5018 C C . THR B 1 132 ? -15.292 -14.005 7.937 1.00 10.99 110 THR B C 1
ATOM 5019 O O . THR B 1 132 ? -16.361 -14.460 7.545 1.00 12.19 110 THR B O 1
ATOM 5030 N N . PRO B 1 133 ? -14.173 -14.760 7.975 1.00 9.58 111 PRO B N 1
ATOM 5031 C CA . PRO B 1 133 ? -14.263 -16.166 7.541 1.00 10.70 111 PRO B CA 1
ATOM 5032 C C . PRO B 1 133 ? -15.285 -17.022 8.327 1.00 14.02 111 PRO B C 1
ATOM 5033 O O . PRO B 1 133 ? -15.854 -17.987 7.784 1.00 15.33 111 PRO B O 1
ATOM 5044 N N . LEU B 1 134 ? -15.546 -16.656 9.576 1.00 12.23 112 LEU B N 1
ATOM 5045 C CA . LEU B 1 134 ? -16.474 -17.404 10.385 1.00 12.57 112 LEU B CA 1
ATOM 5046 C C . LEU B 1 134 ? -17.922 -17.158 9.926 1.00 13.89 112 LEU B C 1
ATOM 5047 O O . LEU B 1 134 ? -18.816 -17.925 10.293 1.00 20.21 112 LEU B O 1
ATOM 5063 N N . PHE B 1 135 ? -18.142 -16.121 9.130 1.00 15.33 113 PHE B N 1
ATOM 5064 C CA . PHE B 1 135 ? -19.490 -15.760 8.686 1.00 16.65 113 PHE B CA 1
ATOM 5065 C C . PHE B 1 135 ? -19.741 -16.114 7.221 1.00 22.94 113 PHE B C 1
ATOM 5066 O O . PHE B 1 135 ? -20.861 -16.006 6.735 1.00 26.75 113 PHE B O 1
ATOM 5083 N N . ARG B 1 136 ? -18.710 -16.545 6.514 1.00 16.31 114 ARG B N 1
ATOM 5084 C CA . ARG B 1 136 ? -18.848 -16.873 5.097 1.00 19.49 114 ARG B CA 1
ATOM 5085 C C . ARG B 1 136 ? -19.114 -18.320 4.793 1.00 18.11 114 ARG B C 1
ATOM 5086 O O . ARG B 1 136 ? -18.587 -19.241 5.436 1.00 20.12 114 ARG B O 1
ATOM 5107 N N . PRO B 1 137 ? -19.924 -18.556 3.749 1.00 20.29 115 PRO B N 1
ATOM 5108 C CA . PRO B 1 137 ? -20.198 -19.932 3.380 1.00 20.34 115 PRO B CA 1
ATOM 5109 C C . PRO B 1 137 ? -19.088 -20.633 2.597 1.00 21.21 115 PRO B C 1
ATOM 5110 O O . PRO B 1 137 ? -19.213 -21.837 2.413 1.00 23.86 115 PRO B O 1
ATOM 5121 N N . ASP B 1 138 ? -18.053 -19.916 2.154 1.00 20.81 116 ASP B N 1
ATOM 5122 C CA . ASP B 1 138 ? -16.953 -20.566 1.430 1.00 19.30 116 ASP B CA 1
ATOM 5123 C C . ASP B 1 138 ? -15.799 -20.997 2.356 1.00 21.98 116 ASP B C 1
ATOM 5124 O O . ASP B 1 138 ? -14.826 -21.605 1.901 1.00 23.18 116 ASP B O 1
ATOM 5133 N N . THR B 1 139 ? -15.925 -20.739 3.658 1.00 16.81 117 THR B N 1
ATOM 5134 C CA . THR B 1 139 ? -14.869 -21.174 4.630 1.00 16.25 117 THR B CA 1
ATOM 5135 C C . THR B 1 139 ? -14.944 -22.657 5.003 1.00 24.35 117 THR B C 1
ATOM 5136 O O . THR B 1 139 ? -15.978 -23.128 5.499 1.00 24.94 117 THR B O 1
ATOM 5147 N N . PRO B 1 140 ? -13.862 -23.415 4.762 1.00 18.70 118 PRO B N 1
ATOM 5148 C CA . PRO B 1 140 ? -13.855 -24.823 5.170 1.00 23.35 118 PRO B CA 1
ATOM 5149 C C . PRO B 1 140 ? -13.855 -24.992 6.686 1.00 25.14 118 PRO B C 1
ATOM 5150 O O . PRO B 1 140 ? -13.173 -24.247 7.376 1.00 20.41 118 PRO B O 1
ATOM 5161 N N . GLU B 1 141 ? -14.600 -25.963 7.190 1.00 27.55 119 GLU B N 1
ATOM 5162 C CA . GLU B 1 141 ? -14.715 -26.168 8.630 1.00 30.70 119 GLU B CA 1
ATOM 5163 C C . GLU B 1 141 ? -13.364 -26.284 9.324 1.00 28.99 119 GLU B C 1
ATOM 5164 O O . GLU B 1 141 ? -13.203 -25.828 10.460 1.00 24.74 119 GLU B O 1
ATOM 5176 N N . GLU B 1 142 ? -12.406 -26.912 8.650 1.00 30.56 120 GLU B N 1
ATOM 5177 C CA . GLU B 1 142 ? -11.109 -27.198 9.256 1.00 28.85 120 GLU B CA 1
ATOM 5178 C C . GLU B 1 142 ? -10.327 -25.907 9.500 1.00 24.10 120 GLU B C 1
ATOM 5179 O O . GLU B 1 142 ? -9.411 -25.869 10.332 1.00 29.57 120 GLU B O 1
ATOM 5191 N N . TYR B 1 143 ? -10.686 -24.843 8.794 1.00 22.30 121 TYR B N 1
ATOM 5192 C CA . TYR B 1 143 ? -9.956 -23.595 8.909 1.00 20.04 121 TYR B CA 1
ATOM 5193 C C . TYR B 1 143 ? -10.520 -22.758 10.054 1.00 18.24 121 TYR B C 1
ATOM 5194 O O . TYR B 1 143 ? -9.894 -21.793 10.523 1.00 19.68 121 TYR B O 1
ATOM 5212 N N . LYS B 1 144 ? -11.707 -23.125 10.524 1.00 17.51 122 LYS B N 1
ATOM 5213 C CA . LYS B 1 144 ? -12.354 -22.292 11.519 1.00 16.72 122 LYS B CA 1
ATOM 5214 C C . LYS B 1 144 ? -11.566 -22.237 12.849 1.00 16.95 122 LYS B C 1
ATOM 5215 O O . LYS B 1 144 ? -11.449 -21.169 13.424 1.00 16.75 122 LYS B O 1
ATOM 5234 N N . PRO B 1 145 ? -11.019 -23.366 13.315 1.00 18.34 123 PRO B N 1
ATOM 5235 C CA . PRO B 1 145 ? -10.207 -23.306 14.549 1.00 20.46 123 PRO B CA 1
ATOM 5236 C C . PRO B 1 145 ? -8.999 -22.389 14.409 1.00 17.54 123 PRO B C 1
ATOM 5237 O O . PRO B 1 145 ? -8.580 -21.709 15.367 1.00 17.20 123 PRO B O 1
ATOM 5248 N N . THR B 1 146 ? -8.423 -22.359 13.215 1.00 17.13 124 THR B N 1
ATOM 5249 C CA . THR B 1 146 ? -7.273 -21.503 12.947 1.00 17.99 124 THR B CA 1
ATOM 5250 C C . THR B 1 146 ? -7.621 -20.017 13.098 1.00 14.68 124 THR B C 1
ATOM 5251 O O . THR B 1 146 ? -6.883 -19.220 13.684 1.00 16.72 124 THR B O 1
ATOM 5262 N N . VAL B 1 147 ? -8.770 -19.655 12.529 1.00 14.05 125 VAL B N 1
ATOM 5263 C CA . VAL B 1 147 ? -9.258 -18.309 12.543 1.00 13.56 125 VAL B CA 1
ATOM 5264 C C . VAL B 1 147 ? -9.569 -17.915 13.974 1.00 12.81 125 VAL B C 1
ATOM 5265 O O . VAL B 1 147 ? -9.256 -16.793 14.394 1.00 12.99 125 VAL B O 1
ATOM 5278 N N . ARG B 1 148 ? -10.175 -18.824 14.709 1.00 13.89 126 ARG B N 1
ATOM 5279 C CA . ARG B 1 148 ? -10.576 -18.555 16.088 1.00 14.28 126 ARG B CA 1
ATOM 5280 C C . ARG B 1 148 ? -9.311 -18.334 16.946 1.00 16.97 126 ARG B C 1
ATOM 5281 O O . ARG B 1 148 ? -9.311 -17.447 17.797 1.00 15.95 126 ARG B O 1
ATOM 5302 N N . ALA B 1 149 ? -8.264 -19.120 16.711 1.00 15.25 127 ALA B N 1
ATOM 5303 C CA . ALA B 1 149 ? -6.970 -18.914 17.403 1.00 15.74 127 ALA B CA 1
ATOM 5304 C C . ALA B 1 149 ? -6.317 -17.552 17.106 1.00 14.40 127 ALA B C 1
ATOM 5305 O O . ALA B 1 149 ? -5.765 -16.925 18.021 1.00 16.23 127 ALA B O 1
ATOM 5312 N N . GLN B 1 150 ? -6.381 -17.099 15.853 1.00 13.36 128 GLN B N 1
ATOM 5313 C CA . GLN B 1 150 ? -5.916 -15.770 15.469 1.00 12.29 128 GLN B CA 1
ATOM 5314 C C . GLN B 1 150 ? -6.682 -14.718 16.254 1.00 14.74 128 GLN B C 1
ATOM 5315 O O . GLN B 1 150 ? -6.097 -13.751 16.776 1.00 15.06 128 GLN B O 1
ATOM 5329 N N . LEU B 1 151 ? -8.014 -14.882 16.312 1.00 11.66 129 LEU B N 1
ATOM 5330 C CA . LEU B 1 151 ? -8.843 -13.937 17.064 1.00 11.35 129 LEU B CA 1
ATOM 5331 C C . LEU B 1 151 ? -8.554 -13.964 18.564 1.00 14.55 129 LEU B C 1
ATOM 5332 O O . LEU B 1 151 ? -8.547 -12.896 19.204 1.00 13.99 129 LEU B O 1
ATOM 5348 N N . ASP B 1 152 ? -8.284 -15.152 19.124 1.00 14.12 130 ASP B N 1
ATOM 5349 C CA . ASP B 1 152 ? -7.973 -15.257 20.538 1.00 14.78 130 ASP B CA 1
ATOM 5350 C C . ASP B 1 152 ? -6.759 -14.347 20.882 1.00 16.86 130 ASP B C 1
ATOM 5351 O O . ASP B 1 152 ? -6.738 -13.671 21.919 1.00 17.45 130 ASP B O 1
ATOM 5360 N N . LYS B 1 153 ? -5.745 -14.379 20.019 1.00 14.22 131 LYS B N 1
ATOM 5361 C CA . LYS B 1 153 ? -4.507 -13.622 20.254 1.00 18.88 131 LYS B CA 1
ATOM 5362 C C . LYS B 1 153 ? -4.809 -12.130 20.126 1.00 13.74 131 LYS B C 1
ATOM 5363 O O . LYS B 1 153 ? -4.309 -11.313 20.932 1.00 16.59 131 LYS B O 1
ATOM 5382 N N . LYS B 1 154 ? -5.626 -11.769 19.126 1.00 14.61 132 LYS B N 1
ATOM 5383 C CA . LYS B 1 154 ? -6.007 -10.352 18.920 1.00 16.72 132 LYS B CA 1
ATOM 5384 C C . LYS B 1 154 ? -6.807 -9.804 20.099 1.00 19.14 132 LYS B C 1
ATOM 5385 O O . LYS B 1 154 ? -6.580 -8.673 20.554 1.00 19.05 132 LYS B O 1
ATOM 5404 N N . LEU B 1 155 ? -7.672 -10.621 20.674 1.00 17.25 133 LEU B N 1
ATOM 5405 C CA . LEU B 1 155 ? -8.427 -10.167 21.846 1.00 16.01 133 LEU B CA 1
ATOM 5406 C C . LEU B 1 155 ? -7.556 -9.955 23.125 1.00 16.37 133 LEU B C 1
ATOM 5407 O O . LEU B 1 155 ? -7.878 -9.109 23.957 1.00 21.19 133 LEU B O 1
ATOM 5423 N N . GLN B 1 156 ? -6.465 -10.692 23.276 1.00 17.09 134 GLN B N 1
ATOM 5424 C CA . GLN B 1 156 ? -5.544 -10.437 24.385 1.00 18.65 134 GLN B CA 1
ATOM 5425 C C . GLN B 1 156 ? -4.918 -9.060 24.226 1.00 21.22 134 GLN B C 1
ATOM 5426 O O . GLN B 1 156 ? -4.755 -8.333 25.193 1.00 19.35 134 GLN B O 1
ATOM 5440 N N . TYR B 1 157 ? -4.554 -8.729 22.996 1.00 17.97 135 TYR B N 1
ATOM 5441 C CA . TYR B 1 157 ? -3.983 -7.414 22.663 1.00 14.58 135 TYR B CA 1
ATOM 5442 C C . TYR B 1 157 ? -5.008 -6.296 22.951 1.00 14.16 135 TYR B C 1
ATOM 5443 O O . TYR B 1 157 ? -4.672 -5.302 23.598 1.00 17.05 135 TYR B O 1
ATOM 5461 N N . VAL B 1 158 ? -6.234 -6.460 22.490 1.00 14.97 136 VAL B N 1
ATOM 5462 C CA . VAL B 1 158 ? -7.265 -5.461 22.742 1.00 14.28 136 VAL B CA 1
ATOM 5463 C C . VAL B 1 158 ? -7.522 -5.313 24.242 1.00 15.37 136 VAL B C 1
ATOM 5464 O O . VAL B 1 158 ? -7.713 -4.209 24.785 1.00 15.20 136 VAL B O 1
ATOM 5477 N N . ASN B 1 159 ? -7.537 -6.431 24.940 1.00 17.89 137 ASN B N 1
ATOM 5478 C CA . ASN B 1 159 ? -7.801 -6.387 26.370 1.00 20.35 137 ASN B CA 1
ATOM 5479 C C . ASN B 1 159 ? -6.739 -5.545 27.098 1.00 18.99 137 ASN B C 1
ATOM 5480 O O . ASN B 1 159 ? -7.051 -4.722 27.966 1.00 19.35 137 ASN B O 1
ATOM 5491 N N . GLU B 1 160 ? -5.485 -5.724 26.703 1.00 20.10 138 GLU B N 1
ATOM 5492 C CA . GLU B 1 160 ? -4.380 -4.948 27.273 1.00 21.87 138 GLU B CA 1
ATOM 5493 C C . GLU B 1 160 ? -4.513 -3.470 26.917 1.00 21.46 138 GLU B C 1
ATOM 5494 O O . GLU B 1 160 ? -4.278 -2.597 27.760 1.00 21.13 138 GLU B O 1
ATOM 5506 N N . ALA B 1 161 ? -4.906 -3.174 25.677 1.00 18.40 139 ALA B N 1
ATOM 5507 C CA . ALA B 1 161 ? -5.136 -1.786 25.265 1.00 21.54 139 ALA B CA 1
ATOM 5508 C C . ALA B 1 161 ? -6.227 -1.094 26.096 1.00 24.23 139 ALA B C 1
ATOM 5509 O O . ALA B 1 161 ? -6.241 0.129 26.233 1.00 27.87 139 ALA B O 1
ATOM 5516 N N . LEU B 1 162 ? -7.115 -1.878 26.680 1.00 19.76 140 LEU B N 1
ATOM 5517 C CA . LEU B 1 162 ? -8.205 -1.333 27.487 1.00 19.55 140 LEU B CA 1
ATOM 5518 C C . LEU B 1 162 ? -7.913 -1.330 29.001 1.00 26.17 140 LEU B C 1
ATOM 5519 O O . LEU B 1 162 ? -8.827 -1.173 29.812 1.00 22.58 140 LEU B O 1
ATOM 5535 N N . LYS B 1 163 ? -6.645 -1.493 29.381 1.00 26.10 141 LYS B N 1
ATOM 5536 C CA . LYS B 1 163 ? -6.308 -1.701 30.790 1.00 31.70 141 LYS B CA 1
ATOM 5537 C C . LYS B 1 163 ? -6.616 -0.507 31.715 1.00 28.99 141 LYS B C 1
ATOM 5538 O O . LYS B 1 163 ? -6.826 -0.699 32.911 1.00 35.31 141 LYS B O 1
ATOM 5557 N N . ASP B 1 164 ? -6.663 0.706 31.172 1.00 25.18 142 ASP B N 1
ATOM 5558 C CA . ASP B 1 164 ? -6.990 1.892 31.985 1.00 26.70 142 ASP B CA 1
ATOM 5559 C C . ASP B 1 164 ? -8.505 2.062 32.177 1.00 26.67 142 ASP B C 1
ATOM 5560 O O . ASP B 1 164 ? -8.957 2.889 32.981 1.00 28.28 142 ASP B O 1
ATOM 5569 N N . GLU B 1 165 ? -9.281 1.263 31.451 1.00 28.32 143 GLU B N 1
ATOM 5570 C CA . GLU B 1 165 ? -10.725 1.190 31.616 1.00 26.39 143 GLU B CA 1
ATOM 5571 C C . GLU B 1 165 ? -11.427 2.534 31.407 1.00 27.64 143 GLU B C 1
ATOM 5572 O O . GLU B 1 165 ? -12.359 2.888 32.118 1.00 29.46 143 GLU B O 1
ATOM 5584 N N . HIS B 1 166 ? -10.970 3.268 30.406 1.00 29.70 144 HIS B N 1
ATOM 5585 C CA . HIS B 1 166 ? -11.730 4.404 29.907 1.00 24.70 144 HIS B CA 1
ATOM 5586 C C . HIS B 1 166 ? -12.284 4.063 28.508 1.00 23.58 144 HIS B C 1
ATOM 5587 O O . HIS B 1 166 ? -13.093 3.143 28.380 1.00 30.73 144 HIS B O 1
ATOM 5602 N N . TRP B 1 167 ? -11.844 4.755 27.456 1.00 20.20 145 TRP B N 1
ATOM 5603 C CA . TRP B 1 167 ? -12.232 4.389 26.080 1.00 21.06 145 TRP B CA 1
ATOM 5604 C C . TRP B 1 167 ? -10.991 3.908 25.307 1.00 17.51 145 TRP B C 1
ATOM 5605 O O . TRP B 1 167 ? -9.887 3.914 25.862 1.00 18.21 145 TRP B O 1
ATOM 5626 N N . ILE B 1 168 ? -11.139 3.459 24.067 1.00 15.52 146 ILE B N 1
ATOM 5627 C CA . ILE B 1 168 ? -10.011 2.809 23.373 1.00 14.68 146 ILE B CA 1
ATOM 5628 C C . ILE B 1 168 ? -8.911 3.823 23.055 1.00 23.02 146 ILE B C 1
ATOM 5629 O O . ILE B 1 168 ? -7.737 3.456 22.984 1.00 21.00 146 ILE B O 1
ATOM 5645 N N . CYS B 1 169 ? -9.271 5.099 22.911 1.00 19.35 147 CYS B N 1
ATOM 5646 C CA . CYS B 1 169 ? -8.269 6.156 22.660 1.00 18.91 147 CYS B CA 1
ATOM 5647 C C . CYS B 1 169 ? -7.994 6.969 23.903 1.00 29.72 147 CYS B C 1
ATOM 5648 O O . CYS B 1 169 ? -7.457 8.069 23.815 1.00 31.06 147 CYS B O 1
ATOM 5656 N N . GLY B 1 170 ? -8.382 6.443 25.057 1.00 23.37 148 GLY B N 1
ATOM 5657 C CA . GLY B 1 170 ? -8.113 7.139 26.307 1.00 26.96 148 GLY B CA 1
ATOM 5658 C C . GLY B 1 170 ? -9.343 7.788 26.917 1.00 29.55 148 GLY B C 1
ATOM 5659 O O . GLY B 1 170 ? -10.366 7.152 27.135 1.00 24.95 148 GLY B O 1
ATOM 5663 N N . GLN B 1 171 ? -9.238 9.076 27.225 1.00 30.78 149 GLN B N 1
ATOM 5664 C CA . GLN B 1 171 ? -10.281 9.731 27.976 1.00 26.71 149 GLN B CA 1
ATOM 5665 C C . GLN B 1 171 ? -11.556 10.086 27.200 1.00 28.88 149 GLN B C 1
ATOM 5666 O O . GLN B 1 171 ? -12.609 10.228 27.818 1.00 28.45 149 GLN B O 1
ATOM 5680 N N . ARG B 1 172 ? -11.495 10.252 25.877 1.00 25.75 150 ARG B N 1
ATOM 5681 C CA . ARG B 1 172 ? -12.703 10.659 25.151 1.00 21.42 150 ARG B CA 1
ATOM 5682 C C . ARG B 1 172 ? -13.263 9.520 24.325 1.00 19.43 150 ARG B C 1
ATOM 5683 O O . ARG B 1 172 ? -12.505 8.766 23.720 1.00 19.50 150 ARG B O 1
ATOM 5704 N N . PHE B 1 173 ? -14.596 9.451 24.307 1.00 21.60 151 PHE B N 1
ATOM 5705 C CA . PHE B 1 173 ? -15.318 8.528 23.449 1.00 19.30 151 PHE B CA 1
ATOM 5706 C C . PHE B 1 173 ? -15.145 8.975 22.002 1.00 16.61 151 PHE B C 1
ATOM 5707 O O . PHE B 1 173 ? -15.304 10.163 21.679 1.00 20.88 151 PHE B O 1
ATOM 5724 N N . THR B 1 174 ? -14.866 8.010 21.130 1.00 14.96 152 THR B N 1
ATOM 5725 C CA . THR B 1 174 ? -14.649 8.285 19.715 1.00 14.98 152 THR B CA 1
ATOM 5726 C C . THR B 1 174 ? -15.326 7.269 18.844 1.00 12.60 152 THR B C 1
ATOM 5727 O O . THR B 1 174 ? -15.801 6.230 19.300 1.00 12.31 152 THR B O 1
ATOM 5738 N N . ILE B 1 175 ? -15.317 7.555 17.552 1.00 11.91 153 ILE B N 1
ATOM 5739 C CA . ILE B 1 175 ? -15.810 6.575 16.583 1.00 10.71 153 ILE B CA 1
ATOM 5740 C C . ILE B 1 175 ? -15.078 5.249 16.715 1.00 10.98 153 ILE B C 1
ATOM 5741 O O . ILE B 1 175 ? -15.633 4.217 16.381 1.00 9.32 153 ILE B O 1
ATOM 5757 N N . ALA B 1 176 ? -13.832 5.228 17.180 1.00 10.94 154 ALA B N 1
ATOM 5758 C CA . ALA B 1 176 ? -13.217 3.931 17.346 1.00 10.25 154 ALA B CA 1
ATOM 5759 C C . ALA B 1 176 ? -13.932 3.033 18.336 1.00 9.99 154 ALA B C 1
ATOM 5760 O O . ALA B 1 176 ? -13.912 1.803 18.161 1.00 10.50 154 ALA B O 1
ATOM 5767 N N . ASP B 1 177 ? -14.506 3.626 19.393 1.00 11.56 155 ASP B N 1
ATOM 5768 C CA . ASP B 1 177 ? -15.239 2.861 20.414 1.00 11.53 155 ASP B CA 1
ATOM 5769 C C . ASP B 1 177 ? -16.503 2.235 19.807 1.00 11.23 155 ASP B C 1
ATOM 5770 O O . ASP B 1 177 ? -16.825 1.070 20.062 1.00 13.06 155 ASP B O 1
ATOM 5779 N N . ALA B 1 178 ? -17.189 3.015 18.977 1.00 11.40 156 ALA B N 1
ATOM 5780 C CA . ALA B 1 178 ? -18.396 2.535 18.275 1.00 11.73 156 ALA B CA 1
ATOM 5781 C C . ALA B 1 178 ? -18.063 1.301 17.436 1.00 12.74 156 ALA B C 1
ATOM 5782 O O . ALA B 1 178 ? -18.772 0.294 17.462 1.00 13.24 156 ALA B O 1
ATOM 5789 N N . TYR B 1 179 ? -16.954 1.362 16.718 1.00 8.58 157 TYR B N 1
ATOM 5790 C CA . TYR B 1 179 ? -16.564 0.252 15.873 1.00 7.80 157 TYR B CA 1
ATOM 5791 C C . TYR B 1 179 ? -16.085 -0.952 16.704 1.00 10.24 157 TYR B C 1
ATOM 5792 O O . TYR B 1 179 ? -16.471 -2.103 16.437 1.00 11.01 157 TYR B O 1
ATOM 5810 N N . LEU B 1 180 ? -15.198 -0.719 17.676 1.00 9.27 158 LEU B N 1
ATOM 5811 C CA . LEU B 1 180 ? -14.695 -1.803 18.528 1.00 10.95 158 LEU B CA 1
ATOM 5812 C C . LEU B 1 180 ? -15.840 -2.579 19.197 1.00 9.56 158 LEU B C 1
ATOM 5813 O O . LEU B 1 180 ? -15.867 -3.805 19.211 1.00 11.71 158 LEU B O 1
ATOM 5829 N N . PHE B 1 181 ? -16.825 -1.858 19.732 1.00 10.85 159 PHE B N 1
ATOM 5830 C CA . PHE B 1 181 ? -17.994 -2.463 20.391 1.00 10.82 159 PHE B CA 1
ATOM 5831 C C . PHE B 1 181 ? -18.769 -3.352 19.404 1.00 10.22 159 PHE B C 1
ATOM 5832 O O . PHE B 1 181 ? -19.105 -4.475 19.740 1.00 11.26 159 PHE B O 1
ATOM 5849 N N . THR B 1 182 ? -18.980 -2.831 18.209 1.00 11.04 160 THR B N 1
ATOM 5850 C CA . THR B 1 182 ? -19.722 -3.551 17.179 1.00 8.96 160 THR B CA 1
ATOM 5851 C C . THR B 1 182 ? -19.027 -4.877 16.934 1.00 10.14 160 THR B C 1
ATOM 5852 O O . THR B 1 182 ? -19.702 -5.926 16.953 1.00 11.19 160 THR B O 1
ATOM 5863 N N . VAL B 1 183 ? -17.711 -4.887 16.711 1.00 10.82 161 VAL B N 1
ATOM 5864 C CA . VAL B 1 183 ? -17.072 -6.146 16.341 1.00 14.73 161 VAL B CA 1
ATOM 5865 C C . VAL B 1 183 ? -16.916 -7.069 17.555 1.00 12.29 161 VAL B C 1
ATOM 5866 O O . VAL B 1 183 ? -17.031 -8.295 17.439 1.00 10.33 161 VAL B O 1
ATOM 5879 N N . LEU B 1 184 ? -16.650 -6.515 18.746 1.00 9.64 162 LEU B N 1
ATOM 5880 C CA . LEU B 1 184 ? -16.518 -7.353 19.938 1.00 10.73 162 LEU B CA 1
ATOM 5881 C C . LEU B 1 184 ? -17.822 -8.112 20.271 1.00 12.78 162 LEU B C 1
ATOM 5882 O O . LEU B 1 184 ? -17.776 -9.194 20.840 1.00 14.74 162 LEU B O 1
ATOM 5898 N N A ARG B 1 185 ? -18.974 -7.540 19.918 0.59 14.02 163 ARG B N 1
ATOM 5899 N N B ARG B 1 185 ? -18.974 -7.537 19.914 0.41 13.90 163 ARG B N 1
ATOM 5900 C CA A ARG B 1 185 ? -20.233 -8.254 20.080 0.59 13.23 163 ARG B CA 1
ATOM 5901 C CA B ARG B 1 185 ? -20.237 -8.255 20.052 0.41 13.58 163 ARG B CA 1
ATOM 5902 C C A ARG B 1 185 ? -20.208 -9.591 19.327 0.59 13.75 163 ARG B C 1
ATOM 5903 C C B ARG B 1 185 ? -20.135 -9.616 19.376 0.41 12.18 163 ARG B C 1
ATOM 5904 O O A ARG B 1 185 ? -20.894 -10.543 19.726 0.59 13.22 163 ARG B O 1
ATOM 5905 O O B ARG B 1 185 ? -20.698 -10.601 19.866 0.41 15.59 163 ARG B O 1
ATOM 5946 N N . TRP B 1 186 ? -19.437 -9.670 18.245 1.00 12.04 164 TRP B N 1
ATOM 5947 C CA . TRP B 1 186 ? -19.323 -10.908 17.495 1.00 11.17 164 TRP B CA 1
ATOM 5948 C C . TRP B 1 186 ? -18.537 -11.971 18.275 1.00 13.72 164 TRP B C 1
ATOM 5949 O O . TRP B 1 186 ? -18.748 -13.158 18.093 1.00 14.88 164 TRP B O 1
ATOM 5971 N N . ALA B 1 187 ? -17.618 -11.549 19.124 1.00 15.10 165 ALA B N 1
ATOM 5972 C CA . ALA B 1 187 ? -16.904 -12.537 19.928 1.00 18.69 165 ALA B CA 1
ATOM 5973 C C . ALA B 1 187 ? -17.876 -13.338 20.789 1.00 19.21 165 ALA B C 1
ATOM 5974 O O . ALA B 1 187 ? -17.701 -14.540 20.994 1.00 21.97 165 ALA B O 1
ATOM 5981 N N . TYR B 1 188 ? -18.939 -12.683 21.263 1.00 19.48 166 TYR B N 1
ATOM 5982 C CA . TYR B 1 188 ? -19.957 -13.361 22.070 1.00 28.62 166 TYR B CA 1
ATOM 5983 C C . TYR B 1 188 ? -20.842 -14.238 21.176 1.00 25.54 166 TYR B C 1
ATOM 5984 O O . TYR B 1 188 ? -21.181 -15.373 21.517 1.00 28.10 166 TYR B O 1
ATOM 6002 N N . ALA B 1 189 ? -21.162 -13.718 20.000 1.00 21.53 167 ALA B N 1
ATOM 6003 C CA . ALA B 1 189 ? -21.983 -14.414 19.021 1.00 20.63 167 ALA B CA 1
ATOM 6004 C C . ALA B 1 189 ? -21.374 -15.748 18.570 1.00 25.98 167 ALA B C 1
ATOM 6005 O O . ALA B 1 189 ? -22.092 -16.712 18.343 1.00 25.82 167 ALA B O 1
ATOM 6012 N N . VAL B 1 190 ? -20.045 -15.815 18.440 1.00 21.41 168 VAL B N 1
ATOM 6013 C CA . VAL B 1 190 ? -19.399 -17.054 18.012 1.00 20.18 168 VAL B CA 1
ATOM 6014 C C . VAL B 1 190 ? -18.732 -17.807 19.170 1.00 19.37 168 VAL B C 1
ATOM 6015 O O . VAL B 1 190 ? -18.052 -18.802 18.956 1.00 22.99 168 VAL B O 1
ATOM 6028 N N . LYS B 1 191 ? -18.963 -17.343 20.392 1.00 23.31 169 LYS B N 1
ATOM 6029 C CA . LYS B 1 191 ? -18.562 -18.074 21.581 1.00 22.86 169 LYS B CA 1
ATOM 6030 C C . LYS B 1 191 ? -17.053 -18.297 21.627 1.00 24.99 169 LYS B C 1
ATOM 6031 O O . LYS B 1 191 ? -16.585 -19.417 21.854 1.00 29.94 169 LYS B O 1
ATOM 6050 N N . LEU B 1 192 ? -16.302 -17.232 21.392 1.00 24.44 170 LEU B N 1
ATOM 6051 C CA . LEU B 1 192 ? -14.902 -17.235 21.758 1.00 29.17 170 LEU B CA 1
ATOM 6052 C C . LEU B 1 192 ? -14.858 -17.291 23.283 1.00 39.42 170 LEU B C 1
ATOM 6053 O O . LEU B 1 192 ? -15.826 -16.922 23.952 1.00 29.42 170 LEU B O 1
ATOM 6069 N N . ASN B 1 193 ? -13.756 -17.793 23.834 1.00 31.93 171 ASN B N 1
ATOM 6070 C CA . ASN B 1 193 ? -13.553 -17.764 25.276 1.00 27.51 171 ASN B CA 1
ATOM 6071 C C . ASN B 1 193 ? -12.984 -16.419 25.706 1.00 31.52 171 ASN B C 1
ATOM 6072 O O . ASN B 1 193 ? -11.839 -16.090 25.373 1.00 31.26 171 ASN B O 1
ATOM 6083 N N . LEU B 1 194 ? -13.768 -15.657 26.464 1.00 28.98 172 LEU B N 1
ATOM 6084 C CA . LEU B 1 194 ? -13.351 -14.332 26.910 1.00 30.75 172 LEU B CA 1
ATOM 6085 C C . LEU B 1 194 ? -12.983 -14.338 28.392 1.00 28.86 172 LEU B C 1
ATOM 6086 O O . LEU B 1 194 ? -12.944 -13.288 29.032 1.00 26.79 172 LEU B O 1
ATOM 6102 N N . GLU B 1 195 ? -12.696 -15.518 28.939 1.00 25.79 173 GLU B N 1
ATOM 6103 C CA . GLU B 1 195 ? -12.243 -15.592 30.325 1.00 28.77 173 GLU B CA 1
ATOM 6104 C C . GLU B 1 195 ? -10.902 -14.879 30.442 1.00 30.22 173 GLU B C 1
ATOM 6105 O O . GLU B 1 195 ? -10.045 -14.998 29.565 1.00 34.53 173 GLU B O 1
ATOM 6117 N N . GLY B 1 196 ? -10.725 -14.122 31.517 1.00 34.50 174 GLY B N 1
ATOM 6118 C CA . GLY B 1 196 ? -9.468 -13.443 31.753 1.00 39.78 174 GLY B CA 1
ATOM 6119 C C . GLY B 1 196 ? -9.356 -12.137 30.995 1.00 38.37 174 GLY B C 1
ATOM 6120 O O . GLY B 1 196 ? -8.354 -11.432 31.112 1.00 43.96 174 GLY B O 1
ATOM 6124 N N . LEU B 1 197 ? -10.379 -11.801 30.214 1.00 27.92 175 LEU B N 1
ATOM 6125 C CA . LEU B 1 197 ? -10.371 -10.535 29.490 1.00 25.55 175 LEU B CA 1
ATOM 6126 C C . LEU B 1 197 ? -11.331 -9.544 30.146 1.00 29.99 175 LEU B C 1
ATOM 6127 O O . LEU B 1 197 ? -12.355 -9.170 29.564 1.00 30.38 175 LEU B O 1
ATOM 6143 N N . GLU B 1 198 ? -10.969 -9.113 31.350 1.00 29.49 176 GLU B N 1
ATOM 6144 C CA . GLU B 1 198 ? -11.846 -8.297 32.186 1.00 29.30 176 GLU B CA 1
ATOM 6145 C C . GLU B 1 198 ? -11.925 -6.853 31.719 1.00 26.33 176 GLU B C 1
ATOM 6146 O O . GLU B 1 198 ? -12.914 -6.172 31.995 1.00 26.70 176 GLU B O 1
ATOM 6158 N N . HIS B 1 199 ? -10.897 -6.368 31.035 1.00 23.44 177 HIS B N 1
ATOM 6159 C CA . HIS B 1 199 ? -10.943 -5.008 30.507 1.00 22.45 177 HIS B CA 1
ATOM 6160 C C . HIS B 1 199 ? -11.929 -4.902 29.340 1.00 20.63 177 HIS B C 1
ATOM 6161 O O . HIS B 1 199 ? -12.620 -3.894 29.173 1.00 21.38 177 HIS B O 1
ATOM 6176 N N . ILE B 1 200 ? -11.989 -5.936 28.511 1.00 19.54 178 ILE B N 1
ATOM 6177 C CA . ILE B 1 200 ? -13.014 -6.002 27.480 1.00 18.14 178 ILE B CA 1
ATOM 6178 C C . ILE B 1 200 ? -14.386 -6.016 28.112 1.00 20.60 178 ILE B C 1
ATOM 6179 O O . ILE B 1 200 ? -15.271 -5.273 27.692 1.00 20.15 178 ILE B O 1
ATOM 6195 N N . ALA B 1 201 ? -14.567 -6.827 29.143 1.00 24.10 179 ALA B N 1
ATOM 6196 C CA . ALA B 1 201 ? -15.885 -6.927 29.774 1.00 29.39 179 ALA B CA 1
ATOM 6197 C C . ALA B 1 201 ? -16.351 -5.559 30.254 1.00 24.04 179 ALA B C 1
ATOM 6198 O O . ALA B 1 201 ? -17.497 -5.164 30.045 1.00 26.81 179 ALA B O 1
ATOM 6205 N N . ALA B 1 202 ? -15.452 -4.830 30.897 1.00 23.27 180 ALA B N 1
ATOM 6206 C CA . ALA B 1 202 ? -15.791 -3.523 31.447 1.00 24.14 180 ALA B CA 1
ATOM 6207 C C . ALA B 1 202 ? -16.125 -2.547 30.329 1.00 26.02 180 ALA B C 1
ATOM 6208 O O . ALA B 1 202 ? -17.037 -1.738 30.461 1.00 23.05 180 ALA B O 1
ATOM 6215 N N . PHE B 1 203 ? -15.363 -2.603 29.241 1.00 21.06 181 PHE B N 1
ATOM 6216 C CA . PHE B 1 203 ? -15.632 -1.735 28.097 1.00 19.08 181 PHE B CA 1
ATOM 6217 C C . PHE B 1 203 ? -17.024 -2.011 27.519 1.00 18.50 181 PHE B C 1
ATOM 6218 O O . PHE B 1 203 ? -17.774 -1.085 27.223 1.00 20.76 181 PHE B O 1
ATOM 6235 N N . MET B 1 204 ? -17.387 -3.283 27.405 1.00 21.57 182 MET B N 1
ATOM 6236 C CA . MET B 1 204 ? -18.674 -3.632 26.809 1.00 22.45 182 MET B CA 1
ATOM 6237 C C . MET B 1 204 ? -19.788 -3.049 27.678 1.00 22.60 182 MET B C 1
ATOM 6238 O O . MET B 1 204 ? -20.770 -2.474 27.169 1.00 20.43 182 MET B O 1
ATOM 6252 N N . GLN B 1 205 ? -19.628 -3.159 28.993 1.00 23.33 183 GLN B N 1
ATOM 6253 C CA . GLN B 1 205 ? -20.634 -2.635 29.908 1.00 23.08 183 GLN B CA 1
ATOM 6254 C C . GLN B 1 205 ? -20.728 -1.104 29.817 1.00 27.17 183 GLN B C 1
ATOM 6255 O O . GLN B 1 205 ? -21.824 -0.547 29.778 1.00 25.27 183 GLN B O 1
ATOM 6269 N N A ARG B 1 206 ? -19.581 -0.430 29.757 0.44 22.55 184 ARG B N 1
ATOM 6270 N N B ARG B 1 206 ? -19.582 -0.437 29.754 0.56 23.95 184 ARG B N 1
ATOM 6271 C CA A ARG B 1 206 ? -19.563 1.027 29.663 0.44 22.68 184 ARG B CA 1
ATOM 6272 C CA B ARG B 1 206 ? -19.551 1.014 29.658 0.56 22.66 184 ARG B CA 1
ATOM 6273 C C A ARG B 1 206 ? -20.228 1.509 28.385 0.44 22.65 184 ARG B C 1
ATOM 6274 C C B ARG B 1 206 ? -20.254 1.483 28.399 0.56 22.47 184 ARG B C 1
ATOM 6275 O O A ARG B 1 206 ? -20.875 2.553 28.371 0.44 21.61 184 ARG B O 1
ATOM 6276 O O B ARG B 1 206 ? -20.946 2.496 28.410 0.56 21.87 184 ARG B O 1
ATOM 6317 N N . MET B 1 207 ? -20.050 0.759 27.303 1.00 19.40 185 MET B N 1
ATOM 6318 C CA . MET B 1 207 ? -20.694 1.102 26.053 1.00 18.03 185 MET B CA 1
ATOM 6319 C C . MET B 1 207 ? -22.210 0.962 26.150 1.00 20.15 185 MET B C 1
ATOM 6320 O O . MET B 1 207 ? -22.953 1.818 25.677 1.00 19.85 185 MET B O 1
ATOM 6335 N N . ALA B 1 208 ? -22.663 -0.126 26.759 1.00 23.65 186 ALA B N 1
ATOM 6336 C CA . ALA B 1 208 ? -24.095 -0.395 26.831 1.00 27.89 186 ALA B CA 1
ATOM 6337 C C . ALA B 1 208 ? -24.793 0.610 27.751 1.00 33.60 186 ALA B C 1
ATOM 6338 O O . ALA B 1 208 ? -26.025 0.696 27.773 1.00 32.13 186 ALA B O 1
ATOM 6345 N N . GLU B 1 209 ? -24.011 1.374 28.512 1.00 23.85 187 GLU B N 1
ATOM 6346 C CA . GLU B 1 209 ? -24.572 2.409 29.384 1.00 24.70 187 GLU B CA 1
ATOM 6347 C C . GLU B 1 209 ? -24.746 3.756 28.674 1.00 24.16 187 GLU B C 1
ATOM 6348 O O . GLU B 1 209 ? -25.348 4.667 29.222 1.00 27.72 187 GLU B O 1
ATOM 6360 N N . ARG B 1 210 ? -24.208 3.894 27.468 1.00 22.21 188 ARG B N 1
ATOM 6361 C CA . ARG B 1 210 ? -24.425 5.118 26.691 1.00 21.77 188 ARG B CA 1
ATOM 6362 C C . ARG B 1 210 ? -25.827 5.064 26.079 1.00 21.69 188 ARG B C 1
ATOM 6363 O O . ARG B 1 210 ? -26.162 4.099 25.392 1.00 20.64 188 ARG B O 1
ATOM 6384 N N . PRO B 1 211 ? -26.622 6.103 26.311 1.00 22.93 189 PRO B N 1
ATOM 6385 C CA . PRO B 1 211 ? -27.993 6.152 25.789 1.00 23.14 189 PRO B CA 1
ATOM 6386 C C . PRO B 1 211 ? -28.083 6.013 24.261 1.00 21.28 189 PRO B C 1
ATOM 6387 O O . PRO B 1 211 ? -29.015 5.359 23.764 1.00 21.06 189 PRO B O 1
ATOM 6398 N N . GLU B 1 212 ? -27.152 6.610 23.515 1.00 20.14 190 GLU B N 1
ATOM 6399 C CA . GLU B 1 212 ? -27.203 6.511 22.061 1.00 20.51 190 GLU B CA 1
ATOM 6400 C C . GLU B 1 212 ? -26.904 5.084 21.603 1.00 23.05 190 GLU B C 1
ATOM 6401 O O . GLU B 1 212 ? -27.445 4.624 20.597 1.00 18.51 190 GLU B O 1
ATOM 6413 N N . VAL B 1 213 ? -26.050 4.387 22.339 1.00 17.37 191 VAL B N 1
ATOM 6414 C CA . VAL B 1 213 ? -25.719 2.994 22.009 1.00 16.26 191 VAL B CA 1
ATOM 6415 C C . VAL B 1 213 ? -26.972 2.138 22.284 1.00 17.34 191 VAL B C 1
ATOM 6416 O O . VAL B 1 213 ? -27.374 1.322 21.462 1.00 16.35 191 VAL B O 1
ATOM 6429 N N . GLN B 1 214 ? -27.578 2.346 23.446 1.00 18.73 192 GLN B N 1
ATOM 6430 C CA . GLN B 1 214 ? -28.829 1.695 23.812 1.00 20.94 192 GLN B CA 1
ATOM 6431 C C . GLN B 1 214 ? -29.870 1.895 22.727 1.00 19.52 192 GLN B C 1
ATOM 6432 O O . GLN B 1 214 ? -30.536 0.938 22.352 1.00 19.51 192 GLN B O 1
ATOM 6446 N N . ASP B 1 215 ? -30.006 3.128 22.233 1.00 19.40 193 ASP B N 1
ATOM 6447 C CA . ASP B 1 215 ? -31.030 3.422 21.217 1.00 19.30 193 ASP B CA 1
ATOM 6448 C C . ASP B 1 215 ? -30.739 2.684 19.917 1.00 17.71 193 ASP B C 1
ATOM 6449 O O . ASP B 1 215 ? -31.671 2.181 19.271 1.00 18.30 193 ASP B O 1
ATOM 6458 N N . ALA B 1 216 ? -29.457 2.617 19.546 1.00 16.39 194 ALA B N 1
ATOM 6459 C CA . ALA B 1 216 ? -29.087 1.934 18.310 1.00 15.01 194 ALA B CA 1
ATOM 6460 C C . ALA B 1 216 ? -29.405 0.454 18.472 1.00 16.62 194 ALA B C 1
ATOM 6461 O O . ALA B 1 216 ? -29.978 -0.174 17.568 1.00 14.89 194 ALA B O 1
ATOM 6468 N N . LEU B 1 217 ? -29.083 -0.123 19.622 1.00 15.74 195 LEU B N 1
ATOM 6469 C CA . LEU B 1 217 ? -29.311 -1.555 19.804 1.00 17.65 195 LEU B CA 1
ATOM 6470 C C . LEU B 1 217 ? -30.820 -1.845 19.732 1.00 17.21 195 LEU B C 1
ATOM 6471 O O . LEU B 1 217 ? -31.259 -2.796 19.079 1.00 17.14 195 LEU B O 1
ATOM 6487 N N . SER B 1 218 ? -31.584 -1.023 20.430 1.00 18.45 196 SER B N 1
ATOM 6488 C CA . SER B 1 218 ? -33.056 -1.168 20.468 1.00 19.84 196 SER B CA 1
ATOM 6489 C C . SER B 1 218 ? -33.622 -1.131 19.054 1.00 19.19 196 SER B C 1
ATOM 6490 O O . SER B 1 218 ? -34.479 -1.966 18.680 1.00 19.81 196 SER B O 1
ATOM 6498 N N . ALA B 1 219 ? -33.145 -0.175 18.266 1.00 18.13 197 ALA B N 1
ATOM 6499 C CA . ALA B 1 219 ? -33.708 0.042 16.942 1.00 18.10 197 ALA B CA 1
ATOM 6500 C C . ALA B 1 219 ? -33.383 -1.106 16.005 1.00 16.92 197 ALA B C 1
ATOM 6501 O O . ALA B 1 219 ? -34.139 -1.353 15.058 1.00 17.94 197 ALA B O 1
ATOM 6508 N N . GLU B 1 220 ? -32.264 -1.799 16.256 1.00 16.01 198 GLU B N 1
ATOM 6509 C CA . GLU B 1 220 ? -31.892 -2.973 15.458 1.00 15.35 198 GLU B CA 1
ATOM 6510 C C . GLU B 1 220 ? -32.470 -4.283 16.011 1.00 16.42 198 GLU B C 1
ATOM 6511 O O . GLU B 1 220 ? -32.230 -5.346 15.443 1.00 16.90 198 GLU B O 1
ATOM 6523 N N . GLY B 1 221 ? -33.205 -4.208 17.116 1.00 18.33 199 GLY B N 1
ATOM 6524 C CA . GLY B 1 221 ? -33.803 -5.382 17.733 1.00 19.39 199 GLY B CA 1
ATOM 6525 C C . GLY B 1 221 ? -32.805 -6.233 18.496 1.00 20.98 199 GLY B C 1
ATOM 6526 O O . GLY B 1 221 ? -33.059 -7.429 18.732 1.00 23.39 199 GLY B O 1
ATOM 6530 N N . LEU B 1 222 ? -31.690 -5.623 18.895 1.00 19.59 200 LEU B N 1
ATOM 6531 C CA . LEU B 1 222 ? -30.616 -6.345 19.560 1.00 20.37 200 LEU B CA 1
ATOM 6532 C C . LEU B 1 222 ? -30.731 -6.281 21.084 1.00 24.99 200 LEU B C 1
ATOM 6533 O O . LEU B 1 222 ? -31.231 -5.294 21.612 1.00 29.99 200 LEU B O 1
ATOM 6549 N N . ASN C 1 17 ? 43.349 -9.618 -51.562 1.00 33.59 -5 ASN C N 1
ATOM 6550 C CA . ASN C 1 17 ? 44.252 -8.498 -51.165 1.00 32.88 -5 ASN C CA 1
ATOM 6551 C C . ASN C 1 17 ? 45.326 -8.956 -50.158 1.00 31.40 -5 ASN C C 1
ATOM 6552 O O . ASN C 1 17 ? 45.027 -9.223 -48.998 1.00 30.21 -5 ASN C O 1
ATOM 6563 N N . LEU C 1 18 ? 46.576 -9.037 -50.608 1.00 31.19 -4 LEU C N 1
ATOM 6564 C CA . LEU C 1 18 ? 47.645 -9.582 -49.772 1.00 27.92 -4 LEU C CA 1
ATOM 6565 C C . LEU C 1 18 ? 48.286 -8.543 -48.843 1.00 26.36 -4 LEU C C 1
ATOM 6566 O O . LEU C 1 18 ? 49.176 -8.883 -48.046 1.00 28.52 -4 LEU C O 1
ATOM 6582 N N . TYR C 1 19 ? 47.859 -7.287 -48.925 1.00 24.56 -3 TYR C N 1
ATOM 6583 C CA . TYR C 1 19 ? 48.548 -6.232 -48.150 1.00 25.39 -3 TYR C CA 1
ATOM 6584 C C . TYR C 1 19 ? 48.161 -6.180 -46.651 1.00 24.70 -3 TYR C C 1
ATOM 6585 O O . TYR C 1 19 ? 48.768 -5.453 -45.866 1.00 25.49 -3 TYR C O 1
ATOM 6603 N N . PHE C 1 20 ? 47.177 -6.960 -46.262 1.00 24.67 -2 PHE C N 1
ATOM 6604 C CA . PHE C 1 20 ? 46.797 -7.076 -44.849 1.00 25.89 -2 PHE C CA 1
ATOM 6605 C C . PHE C 1 20 ? 46.173 -8.437 -44.641 1.00 31.13 -2 PHE C C 1
ATOM 6606 O O . PHE C 1 20 ? 45.713 -9.054 -45.600 1.00 36.56 -2 PHE C O 1
ATOM 6623 N N . GLN C 1 21 ? 46.145 -8.900 -43.394 1.00 34.41 -1 GLN C N 1
ATOM 6624 C CA . GLN C 1 21 ? 45.539 -10.191 -43.068 1.00 35.44 -1 GLN C CA 1
ATOM 6625 C C . GLN C 1 21 ? 44.008 -10.136 -43.130 1.00 34.94 -1 GLN C C 1
ATOM 6626 O O . GLN C 1 21 ? 43.394 -9.169 -42.682 1.00 32.93 -1 GLN C O 1
ATOM 6640 N N . SER C 1 22 ? 43.426 -11.196 -43.682 1.00 29.77 0 SER C N 1
ATOM 6641 C CA . SER C 1 22 ? 41.991 -11.323 -43.901 1.00 38.43 0 SER C CA 1
ATOM 6642 C C . SER C 1 22 ? 41.487 -12.619 -43.232 1.00 26.87 0 SER C C 1
ATOM 6643 O O . SER C 1 22 ? 42.264 -13.562 -43.040 1.00 28.58 0 SER C O 1
ATOM 6651 N N . MET C 1 23 ? 40.204 -12.675 -42.886 1.00 25.32 1 MET C N 1
ATOM 6652 C CA . MET C 1 23 ? 39.662 -13.870 -42.243 1.00 19.26 1 MET C CA 1
ATOM 6653 C C . MET C 1 23 ? 39.699 -15.099 -43.134 1.00 17.11 1 MET C C 1
ATOM 6654 O O . MET C 1 23 ? 39.473 -15.027 -44.346 1.00 22.91 1 MET C O 1
ATOM 6668 N N . LYS C 1 24 ? 40.007 -16.235 -42.516 1.00 17.01 2 LYS C N 1
ATOM 6669 C CA . LYS C 1 24 ? 39.951 -17.525 -43.178 1.00 15.97 2 LYS C CA 1
ATOM 6670 C C . LYS C 1 24 ? 39.002 -18.460 -42.426 1.00 15.94 2 LYS C C 1
ATOM 6671 O O . LYS C 1 24 ? 39.155 -18.662 -41.217 1.00 16.90 2 LYS C O 1
ATOM 6690 N N . LEU C 1 25 ? 38.030 -19.026 -43.134 1.00 15.64 3 LEU C N 1
ATOM 6691 C CA . LEU C 1 25 ? 37.196 -20.086 -42.549 1.00 14.08 3 LEU C CA 1
ATOM 6692 C C . LEU C 1 25 ? 37.632 -21.476 -43.034 1.00 15.50 3 LEU C C 1
ATOM 6693 O O . LEU C 1 25 ? 37.553 -21.791 -44.228 1.00 17.87 3 LEU C O 1
ATOM 6709 N N . PHE C 1 26 ? 38.069 -22.297 -42.087 1.00 14.48 4 PHE C N 1
ATOM 6710 C CA . PHE C 1 26 ? 38.384 -23.716 -42.324 1.00 14.59 4 PHE C CA 1
ATOM 6711 C C . PHE C 1 26 ? 37.092 -24.508 -42.239 1.00 14.95 4 PHE C C 1
ATOM 6712 O O . PHE C 1 26 ? 36.402 -24.440 -41.240 1.00 14.39 4 PHE C O 1
ATOM 6729 N N . TYR C 1 27 ? 36.770 -25.254 -43.298 1.00 16.87 5 TYR C N 1
ATOM 6730 C CA . TYR C 1 27 ? 35.453 -25.851 -43.436 1.00 17.53 5 TYR C CA 1
ATOM 6731 C C . TYR C 1 27 ? 35.518 -27.176 -44.164 1.00 16.16 5 TYR C C 1
ATOM 6732 O O . TYR C 1 27 ? 36.539 -27.510 -44.768 1.00 18.84 5 TYR C O 1
ATOM 6750 N N . LYS C 1 28 ? 34.393 -27.897 -44.112 1.00 13.85 6 LYS C N 1
ATOM 6751 C CA . LYS C 1 28 ? 34.143 -29.034 -44.988 1.00 15.40 6 LYS C CA 1
ATOM 6752 C C . LYS C 1 28 ? 32.729 -28.908 -45.527 1.00 19.67 6 LYS C C 1
ATOM 6753 O O . LYS C 1 28 ? 31.820 -28.643 -44.772 1.00 16.43 6 LYS C O 1
ATOM 6772 N N . PRO C 1 29 ? 32.533 -29.107 -46.831 1.00 19.49 7 PRO C N 1
ATOM 6773 C CA . PRO C 1 29 ? 31.188 -28.948 -47.411 1.00 18.94 7 PRO C CA 1
ATOM 6774 C C . PRO C 1 29 ? 30.086 -29.686 -46.662 1.00 17.95 7 PRO C C 1
ATOM 6775 O O . PRO C 1 29 ? 30.171 -30.899 -46.469 1.00 20.72 7 PRO C O 1
ATOM 6786 N N . GLY C 1 30 ? 29.062 -28.958 -46.242 1.00 16.86 8 GLY C N 1
ATOM 6787 C CA . GLY C 1 30 ? 27.914 -29.547 -45.576 1.00 16.38 8 GLY C CA 1
ATOM 6788 C C . GLY C 1 30 ? 28.083 -29.854 -44.097 1.00 17.72 8 GLY C C 1
ATOM 6789 O O . GLY C 1 30 ? 27.112 -30.223 -43.440 1.00 19.04 8 GLY C O 1
ATOM 6793 N N . ALA C 1 31 ? 29.308 -29.726 -43.574 1.00 15.10 9 ALA C N 1
ATOM 6794 C CA . ALA C 1 31 ? 29.555 -29.929 -42.158 1.00 17.36 9 ALA C CA 1
ATOM 6795 C C . ALA C 1 31 ? 29.003 -28.767 -41.329 1.00 15.54 9 ALA C C 1
ATOM 6796 O O . ALA C 1 31 ? 28.414 -27.805 -41.859 1.00 13.68 9 ALA C O 1
ATOM 6803 N N . CYS C 1 32 ? 29.202 -28.851 -40.017 1.00 15.35 10 CYS C N 1
ATOM 6804 C CA . CYS C 1 32 ? 28.643 -27.846 -39.123 1.00 14.14 10 CYS C CA 1
ATOM 6805 C C . CYS C 1 32 ? 29.182 -26.457 -39.422 1.00 13.79 10 CYS C C 1
ATOM 6806 O O . CYS C 1 32 ? 28.521 -25.440 -39.120 1.00 13.07 10 CYS C O 1
ATOM 6814 N N . SER C 1 33 ? 30.366 -26.414 -40.032 1.00 13.31 11 SER C N 1
ATOM 6815 C CA . SER C 1 33 ? 30.980 -25.174 -40.473 1.00 9.40 11 SER C CA 1
ATOM 6816 C C . SER C 1 33 ? 30.105 -24.344 -41.418 1.00 13.46 11 SER C C 1
ATOM 6817 O O . SER C 1 33 ? 30.322 -23.149 -41.545 1.00 11.29 11 SER C O 1
ATOM 6825 N N . LEU C 1 34 ? 29.131 -24.963 -42.091 1.00 11.58 12 LEU C N 1
ATOM 6826 C CA . LEU C 1 34 ? 28.203 -24.231 -42.955 1.00 11.25 12 LEU C CA 1
ATOM 6827 C C . LEU C 1 34 ? 27.463 -23.121 -42.171 1.00 11.48 12 LEU C C 1
ATOM 6828 O O . LEU C 1 34 ? 27.152 -22.051 -42.720 1.00 11.40 12 LEU C O 1
ATOM 6844 N N . ALA C 1 35 ? 27.208 -23.339 -40.881 1.00 11.40 13 ALA C N 1
ATOM 6845 C CA . ALA C 1 35 ? 26.483 -22.329 -40.095 1.00 9.93 13 ALA C CA 1
ATOM 6846 C C . ALA C 1 35 ? 27.325 -21.081 -39.930 1.00 11.16 13 ALA C C 1
ATOM 6847 O O . ALA C 1 35 ? 26.843 -19.980 -40.027 1.00 11.97 13 ALA C O 1
ATOM 6854 N N . SER C 1 36 ? 28.607 -21.282 -39.631 1.00 12.51 14 SER C N 1
ATOM 6855 C CA . SER C 1 36 ? 29.543 -20.157 -39.522 1.00 15.85 14 SER C CA 1
ATOM 6856 C C . SER C 1 36 ? 29.742 -19.461 -40.905 1.00 10.19 14 SER C C 1
ATOM 6857 O O . SER C 1 36 ? 29.890 -18.233 -41.027 1.00 12.89 14 SER C O 1
ATOM 6865 N N . HIS C 1 37 ? 29.783 -20.254 -41.960 1.00 9.33 15 HIS C N 1
ATOM 6866 C CA . HIS C 1 37 ? 29.837 -19.742 -43.336 1.00 11.95 15 HIS C CA 1
ATOM 6867 C C . HIS C 1 37 ? 28.631 -18.853 -43.659 1.00 11.52 15 HIS C C 1
ATOM 6868 O O . HIS C 1 37 ? 28.778 -17.720 -44.126 1.00 12.91 15 HIS C O 1
ATOM 6883 N N . ILE C 1 38 ? 27.427 -19.350 -43.370 1.00 12.00 16 ILE C N 1
ATOM 6884 C CA . ILE C 1 38 ? 26.230 -18.552 -43.590 1.00 13.86 16 ILE C CA 1
ATOM 6885 C C . ILE C 1 38 ? 26.318 -17.258 -42.770 1.00 11.92 16 ILE C C 1
ATOM 6886 O O . ILE C 1 38 ? 25.963 -16.192 -43.268 1.00 12.32 16 ILE C O 1
ATOM 6902 N N . THR C 1 39 ? 26.797 -17.361 -41.525 1.00 11.76 17 THR C N 1
ATOM 6903 C CA . THR C 1 39 ? 26.895 -16.185 -40.651 1.00 12.94 17 THR C CA 1
ATOM 6904 C C . THR C 1 39 ? 27.887 -15.147 -41.197 1.00 11.32 17 THR C C 1
ATOM 6905 O O . THR C 1 39 ? 27.641 -13.917 -41.138 1.00 12.32 17 THR C O 1
ATOM 6916 N N . LEU C 1 40 ? 29.015 -15.628 -41.701 1.00 11.67 18 LEU C N 1
ATOM 6917 C CA . LEU C 1 40 ? 29.965 -14.715 -42.385 1.00 14.18 18 LEU C CA 1
ATOM 6918 C C . LEU C 1 40 ? 29.293 -13.901 -43.502 1.00 14.21 18 LEU C C 1
ATOM 6919 O O . LEU C 1 40 ? 29.484 -12.690 -43.616 1.00 13.96 18 LEU C O 1
ATOM 6935 N N . ARG C 1 41 ? 28.474 -14.562 -44.318 1.00 13.57 19 ARG C N 1
ATOM 6936 C CA . ARG C 1 41 ? 27.758 -13.879 -45.385 1.00 14.32 19 ARG C CA 1
ATOM 6937 C C . ARG C 1 41 ? 26.652 -12.940 -44.885 1.00 13.94 19 ARG C C 1
ATOM 6938 O O . ARG C 1 41 ? 26.505 -11.809 -45.380 1.00 14.56 19 ARG C O 1
ATOM 6959 N N . GLU C 1 42 ? 25.900 -13.381 -43.881 1.00 11.49 20 GLU C N 1
ATOM 6960 C CA . GLU C 1 42 ? 24.845 -12.552 -43.322 1.00 11.82 20 GLU C CA 1
ATOM 6961 C C . GLU C 1 42 ? 25.481 -11.324 -42.665 1.00 13.42 20 GLU C C 1
ATOM 6962 O O . GLU C 1 42 ? 24.884 -10.255 -42.626 1.00 16.35 20 GLU C O 1
ATOM 6974 N N . SER C 1 43 ? 26.749 -11.471 -42.246 1.00 11.82 21 SER C N 1
ATOM 6975 C CA . SER C 1 43 ? 27.501 -10.387 -41.606 1.00 13.53 21 SER C CA 1
ATOM 6976 C C . SER C 1 43 ? 28.249 -9.504 -42.588 1.00 13.71 21 SER C C 1
ATOM 6977 O O . SER C 1 43 ? 28.834 -8.498 -42.177 1.00 15.55 21 SER C O 1
ATOM 6985 N N . GLY C 1 44 ? 28.217 -9.839 -43.876 1.00 13.02 22 GLY C N 1
ATOM 6986 C CA . GLY C 1 44 ? 28.876 -9.020 -44.888 1.00 13.76 22 GLY C CA 1
ATOM 6987 C C . GLY C 1 44 ? 30.392 -8.941 -44.742 1.00 13.79 22 GLY C C 1
ATOM 6988 O O . GLY C 1 44 ? 30.978 -7.944 -45.075 1.00 15.99 22 GLY C O 1
ATOM 6992 N N . LYS C 1 45 ? 30.997 -10.034 -44.310 1.00 13.65 23 LYS C N 1
ATOM 6993 C CA . LYS C 1 45 ? 32.429 -10.064 -44.026 1.00 13.99 23 LYS C CA 1
ATOM 6994 C C . LYS C 1 45 ? 33.238 -10.416 -45.260 1.00 15.27 23 LYS C C 1
ATOM 6995 O O . LYS C 1 45 ? 32.754 -11.063 -46.203 1.00 18.47 23 LYS C O 1
ATOM 7014 N N . ASP C 1 46 ? 34.497 -9.992 -45.221 1.00 15.87 24 ASP C N 1
ATOM 7015 C CA . ASP C 1 46 ? 35.505 -10.378 -46.186 1.00 18.01 24 ASP C CA 1
ATOM 7016 C C . ASP C 1 46 ? 36.192 -11.615 -45.618 1.00 16.87 24 ASP C C 1
ATOM 7017 O O . ASP C 1 46 ? 36.715 -11.589 -44.507 1.00 21.43 24 ASP C O 1
ATOM 7026 N N . PHE C 1 47 ? 36.188 -12.701 -46.359 1.00 15.57 25 PHE C N 1
ATOM 7027 C CA . PHE C 1 47 ? 36.844 -13.923 -45.903 1.00 17.87 25 PHE C CA 1
ATOM 7028 C C . PHE C 1 47 ? 37.146 -14.857 -47.065 1.00 21.51 25 PHE C C 1
ATOM 7029 O O . PHE C 1 47 ? 36.575 -14.736 -48.162 1.00 24.55 25 PHE C O 1
ATOM 7046 N N . THR C 1 48 ? 38.037 -15.804 -46.807 1.00 20.24 26 THR C N 1
ATOM 7047 C CA . THR C 1 48 ? 38.284 -16.898 -47.744 1.00 20.11 26 THR C CA 1
ATOM 7048 C C . THR C 1 48 ? 38.055 -18.244 -47.081 1.00 20.00 26 THR C C 1
ATOM 7049 O O . THR C 1 48 ? 38.255 -18.432 -45.865 1.00 20.52 26 THR C O 1
ATOM 7060 N N . LEU C 1 49 ? 37.625 -19.180 -47.906 1.00 19.84 27 LEU C N 1
ATOM 7061 C CA . LEU C 1 49 ? 37.336 -20.539 -47.488 1.00 17.55 27 LEU C CA 1
ATOM 7062 C C . LEU C 1 49 ? 38.589 -21.396 -47.677 1.00 23.60 27 LEU C C 1
ATOM 7063 O O . LEU C 1 49 ? 39.269 -21.319 -48.704 1.00 26.14 27 LEU C O 1
ATOM 7079 N N . VAL C 1 50 ? 38.885 -22.218 -46.677 1.00 19.33 28 VAL C N 1
ATOM 7080 C CA . VAL C 1 50 ? 39.975 -23.180 -46.765 1.00 21.46 28 VAL C CA 1
ATOM 7081 C C . VAL C 1 50 ? 39.412 -24.557 -46.461 1.00 17.65 28 VAL C C 1
ATOM 7082 O O . VAL C 1 50 ? 39.038 -24.848 -45.328 1.00 19.85 28 VAL C O 1
ATOM 7095 N N . SER C 1 51 ? 39.363 -25.415 -47.475 1.00 21.10 29 SER C N 1
ATOM 7096 C CA . SER C 1 51 ? 38.822 -26.758 -47.326 1.00 25.80 29 SER C CA 1
ATOM 7097 C C . SER C 1 51 ? 39.726 -27.671 -46.487 1.00 24.29 29 SER C C 1
ATOM 7098 O O . SER C 1 51 ? 40.960 -27.623 -46.601 1.00 26.95 29 SER C O 1
ATOM 7106 N N . VAL C 1 52 ? 39.104 -28.509 -45.659 1.00 28.33 30 VAL C N 1
ATOM 7107 C CA . VAL C 1 52 ? 39.828 -29.489 -44.841 1.00 28.43 30 VAL C CA 1
ATOM 7108 C C . VAL C 1 52 ? 39.369 -30.931 -45.142 1.00 31.46 30 VAL C C 1
ATOM 7109 O O . VAL C 1 52 ? 38.179 -31.248 -45.068 1.00 31.71 30 VAL C O 1
ATOM 7122 N N . ASP C 1 53 ? 40.310 -31.792 -45.503 1.00 32.44 31 ASP C N 1
ATOM 7123 C CA . ASP C 1 53 ? 40.063 -33.233 -45.515 1.00 34.37 31 ASP C CA 1
ATOM 7124 C C . ASP C 1 53 ? 40.034 -33.699 -44.056 1.00 37.36 31 ASP C C 1
ATOM 7125 O O . ASP C 1 53 ? 41.060 -33.707 -43.380 1.00 36.88 31 ASP C O 1
ATOM 7134 N N . LEU C 1 54 ? 38.852 -34.066 -43.569 1.00 42.54 32 LEU C N 1
ATOM 7135 C CA . LEU C 1 54 ? 38.672 -34.380 -42.152 1.00 40.80 32 LEU C CA 1
ATOM 7136 C C . LEU C 1 54 ? 39.195 -35.763 -41.752 1.00 41.59 32 LEU C C 1
ATOM 7137 O O . LEU C 1 54 ? 39.545 -35.971 -40.592 1.00 49.98 32 LEU C O 1
ATOM 7153 N N . MET C 1 55 ? 39.223 -36.701 -42.695 1.00 42.67 33 MET C N 1
ATOM 7154 C CA . MET C 1 55 ? 39.683 -38.060 -42.406 1.00 51.08 33 MET C CA 1
ATOM 7155 C C . MET C 1 55 ? 41.199 -38.081 -42.191 1.00 55.61 33 MET C C 1
ATOM 7156 O O . MET C 1 55 ? 41.704 -38.806 -41.332 1.00 59.17 33 MET C O 1
ATOM 7170 N N . LYS C 1 56 ? 41.914 -37.273 -42.969 1.00 54.60 34 LYS C N 1
ATOM 7171 C CA . LYS C 1 56 ? 43.370 -37.181 -42.871 1.00 42.85 34 LYS C CA 1
ATOM 7172 C C . LYS C 1 56 ? 43.846 -35.967 -42.068 1.00 46.22 34 LYS C C 1
ATOM 7173 O O . LYS C 1 56 ? 45.017 -35.896 -41.679 1.00 44.64 34 LYS C O 1
ATOM 7192 N N . LYS C 1 57 ? 42.937 -35.025 -41.816 1.00 43.29 35 LYS C N 1
ATOM 7193 C CA . LYS C 1 57 ? 43.289 -33.751 -41.181 1.00 45.90 35 LYS C CA 1
ATOM 7194 C C . LYS C 1 57 ? 44.407 -33.032 -41.935 1.00 43.58 35 LYS C C 1
ATOM 7195 O O . LYS C 1 57 ? 45.436 -32.683 -41.358 1.00 40.06 35 LYS C O 1
ATOM 7214 N N . ARG C 1 58 ? 44.184 -32.808 -43.226 1.00 43.88 36 ARG C N 1
ATOM 7215 C CA . ARG C 1 58 ? 45.142 -32.106 -44.067 1.00 47.46 36 ARG C CA 1
ATOM 7216 C C . ARG C 1 58 ? 44.445 -31.050 -44.929 1.00 46.83 36 ARG C C 1
ATOM 7217 O O . ARG C 1 58 ? 43.263 -31.191 -45.282 1.00 41.94 36 ARG C O 1
ATOM 7238 N N . LEU C 1 59 ? 45.176 -29.983 -45.244 1.00 42.15 37 LEU C N 1
ATOM 7239 C CA . LEU C 1 59 ? 44.696 -28.974 -46.178 1.00 37.57 37 LEU C CA 1
ATOM 7240 C C . LEU C 1 59 ? 44.993 -29.461 -47.589 1.00 47.82 37 LEU C C 1
ATOM 7241 O O . LEU C 1 59 ? 45.692 -30.464 -47.774 1.00 58.19 37 LEU C O 1
ATOM 7257 N N . GLU C 1 60 ? 44.470 -28.753 -48.582 1.00 46.46 38 GLU C N 1
ATOM 7258 C CA . GLU C 1 60 ? 44.628 -29.162 -49.968 1.00 51.96 38 GLU C CA 1
ATOM 7259 C C . GLU C 1 60 ? 46.090 -29.115 -50.363 1.00 56.70 38 GLU C C 1
ATOM 7260 O O . GLU C 1 60 ? 46.549 -29.956 -51.131 1.00 57.83 38 GLU C O 1
ATOM 7272 N N . ASN C 1 61 ? 46.824 -28.149 -49.811 1.00 59.27 39 ASN C N 1
ATOM 7273 C CA . ASN C 1 61 ? 48.251 -28.008 -50.101 1.00 64.30 39 ASN C CA 1
ATOM 7274 C C . ASN C 1 61 ? 49.109 -28.978 -49.290 1.00 62.20 39 ASN C C 1
ATOM 7275 O O . ASN C 1 61 ? 50.334 -28.949 -49.366 1.00 59.86 39 ASN C O 1
ATOM 7286 N N . GLY C 1 62 ? 48.459 -29.831 -48.504 1.00 60.78 40 GLY C N 1
ATOM 7287 C CA . GLY C 1 62 ? 49.159 -30.880 -47.788 1.00 58.39 40 GLY C CA 1
ATOM 7288 C C . GLY C 1 62 ? 49.589 -30.508 -46.381 1.00 59.57 40 GLY C C 1
ATOM 7289 O O . GLY C 1 62 ? 50.233 -31.307 -45.705 1.00 52.52 40 GLY C O 1
ATOM 7293 N N . ASP C 1 63 ? 49.239 -29.306 -45.927 1.00 61.59 41 ASP C N 1
ATOM 7294 C CA . ASP C 1 63 ? 49.586 -28.881 -44.571 1.00 53.44 41 ASP C CA 1
ATOM 7295 C C . ASP C 1 63 ? 48.782 -29.655 -43.539 1.00 46.26 41 ASP C C 1
ATOM 7296 O O . ASP C 1 63 ? 47.619 -29.978 -43.762 1.00 46.40 41 ASP C O 1
ATOM 7305 N N . ASP C 1 64 ? 49.415 -29.946 -42.407 1.00 45.50 42 ASP C N 1
ATOM 7306 C CA . ASP C 1 64 ? 48.777 -30.668 -41.308 1.00 46.29 42 ASP C CA 1
ATOM 7307 C C . ASP C 1 64 ? 47.792 -29.754 -40.592 1.00 39.63 42 ASP C C 1
ATOM 7308 O O . ASP C 1 64 ? 48.210 -28.803 -39.947 1.00 37.26 42 ASP C O 1
ATOM 7317 N N . TYR C 1 65 ? 46.493 -30.036 -40.700 1.00 35.11 43 TYR C N 1
ATOM 7318 C CA . TYR C 1 65 ? 45.468 -29.154 -40.136 1.00 31.92 43 TYR C CA 1
ATOM 7319 C C . TYR C 1 65 ? 45.561 -29.071 -38.606 1.00 31.37 43 TYR C C 1
ATOM 7320 O O . TYR C 1 65 ? 45.076 -28.102 -37.992 1.00 31.56 43 TYR C O 1
ATOM 7338 N N . PHE C 1 66 ? 46.203 -30.065 -37.993 1.00 37.02 44 PHE C N 1
ATOM 7339 C CA . PHE C 1 66 ? 46.372 -30.072 -36.541 1.00 42.01 44 PHE C CA 1
ATOM 7340 C C . PHE C 1 66 ? 47.233 -28.896 -36.076 1.00 41.06 44 PHE C C 1
ATOM 7341 O O . PHE C 1 66 ? 47.142 -28.465 -34.917 1.00 39.19 44 PHE C O 1
ATOM 7358 N N . SER C 1 67 ? 48.069 -28.390 -36.980 1.00 39.29 45 SER C N 1
ATOM 7359 C CA . SER C 1 67 ? 48.909 -27.232 -36.703 1.00 44.83 45 SER C CA 1
ATOM 7360 C C . SER C 1 67 ? 48.101 -25.934 -36.802 1.00 46.95 45 SER C C 1
ATOM 7361 O O . SER C 1 67 ? 48.578 -24.863 -36.414 1.00 47.28 45 SER C O 1
ATOM 7369 N N . VAL C 1 68 ? 46.884 -26.034 -37.338 1.00 38.57 46 VAL C N 1
ATOM 7370 C CA . VAL C 1 68 ? 45.962 -24.908 -37.355 1.00 30.42 46 VAL C CA 1
ATOM 7371 C C . VAL C 1 68 ? 45.038 -25.008 -36.148 1.00 32.82 46 VAL C C 1
ATOM 7372 O O . VAL C 1 68 ? 45.025 -24.120 -35.308 1.00 33.46 46 VAL C O 1
ATOM 7385 N N . ASN C 1 69 ? 44.278 -26.099 -36.060 1.00 28.01 47 ASN C N 1
ATOM 7386 C CA . ASN C 1 69 ? 43.398 -26.326 -34.926 1.00 24.62 47 ASN C CA 1
ATOM 7387 C C . ASN C 1 69 ? 43.828 -27.610 -34.257 1.00 26.76 47 ASN C C 1
ATOM 7388 O O . ASN C 1 69 ? 43.666 -28.692 -34.825 1.00 29.19 47 ASN C O 1
ATOM 7399 N N . PRO C 1 70 ? 44.426 -27.505 -33.056 1.00 28.85 48 PRO C N 1
ATOM 7400 C CA . PRO C 1 70 ? 44.861 -28.718 -32.360 1.00 36.61 48 PRO C CA 1
ATOM 7401 C C . PRO C 1 70 ? 43.722 -29.694 -32.116 1.00 29.45 48 PRO C C 1
ATOM 7402 O O . PRO C 1 70 ? 44.014 -30.894 -31.981 1.00 31.61 48 PRO C O 1
ATOM 7413 N N . LYS C 1 71 ? 42.474 -29.205 -32.062 1.00 27.58 49 LYS C N 1
ATOM 7414 C CA . LYS C 1 71 ? 41.330 -30.093 -31.868 1.00 30.20 49 LYS C CA 1
ATOM 7415 C C . LYS C 1 71 ? 40.956 -30.864 -33.148 1.00 26.50 49 LYS C C 1
ATOM 7416 O O . LYS C 1 71 ? 40.241 -31.848 -33.083 1.00 27.37 49 LYS C O 1
ATOM 7435 N N . GLY C 1 72 ? 41.432 -30.407 -34.301 1.00 28.48 50 GLY C N 1
ATOM 7436 C CA . GLY C 1 72 ? 41.315 -31.180 -35.536 1.00 26.93 50 GLY C CA 1
ATOM 7437 C C . GLY C 1 72 ? 39.906 -31.130 -36.124 1.00 25.16 50 GLY C C 1
ATOM 7438 O O . GLY C 1 72 ? 39.526 -31.998 -36.910 1.00 29.78 50 GLY C O 1
ATOM 7442 N N . GLN C 1 73 ? 39.136 -30.122 -35.739 1.00 23.01 51 GLN C N 1
ATOM 7443 C CA . GLN C 1 73 ? 37.767 -29.985 -36.216 1.00 22.38 51 GLN C CA 1
ATOM 7444 C C . GLN C 1 73 ? 37.507 -28.720 -37.044 1.00 21.00 51 GLN C C 1
ATOM 7445 O O . GLN C 1 73 ? 38.217 -27.709 -36.964 1.00 23.73 51 GLN C O 1
ATOM 7459 N N . VAL C 1 74 ? 36.415 -28.760 -37.801 1.00 21.07 52 VAL C N 1
ATOM 7460 C CA . VAL C 1 74 ? 35.882 -27.555 -38.400 1.00 18.31 52 VAL C CA 1
ATOM 7461 C C . VAL C 1 74 ? 34.610 -27.222 -37.622 1.00 16.90 52 VAL C C 1
ATOM 7462 O O . VAL C 1 74 ? 34.043 -28.108 -36.991 1.00 18.24 52 VAL C O 1
ATOM 7475 N N . PRO C 1 75 ? 34.205 -25.944 -37.593 1.00 15.18 53 PRO C N 1
ATOM 7476 C CA . PRO C 1 75 ? 34.839 -24.756 -38.169 1.00 14.50 53 PRO C CA 1
ATOM 7477 C C . PRO C 1 75 ? 36.030 -24.285 -37.343 1.00 14.70 53 PRO C C 1
ATOM 7478 O O . PRO C 1 75 ? 36.104 -24.546 -36.134 1.00 14.86 53 PRO C O 1
ATOM 7489 N N . ALA C 1 76 ? 36.922 -23.556 -38.002 1.00 15.14 54 ALA C N 1
ATOM 7490 C CA . ALA C 1 76 ? 37.903 -22.741 -37.331 1.00 15.78 54 ALA C CA 1
ATOM 7491 C C . ALA C 1 76 ? 37.967 -21.448 -38.129 1.00 16.25 54 ALA C C 1
ATOM 7492 O O . ALA C 1 76 ? 37.950 -21.472 -39.360 1.00 16.23 54 ALA C O 1
ATOM 7499 N N . LEU C 1 77 ? 38.007 -20.320 -37.421 1.00 15.13 55 LEU C N 1
ATOM 7500 C CA . LEU C 1 77 ? 38.090 -19.014 -38.053 1.00 15.25 55 LEU C CA 1
ATOM 7501 C C . LEU C 1 77 ? 39.403 -18.325 -37.673 1.00 16.71 55 LEU C C 1
ATOM 7502 O O . LEU C 1 77 ? 39.658 -18.063 -36.510 1.00 18.40 55 LEU C O 1
ATOM 7518 N N . LEU C 1 78 ? 40.246 -18.055 -38.662 1.00 18.35 56 LEU C N 1
ATOM 7519 C CA . LEU C 1 78 ? 41.473 -17.301 -38.411 1.00 21.79 56 LEU C CA 1
ATOM 7520 C C . LEU C 1 78 ? 41.089 -15.840 -38.506 1.00 20.37 56 LEU C C 1
ATOM 7521 O O . LEU C 1 78 ? 40.580 -15.376 -39.538 1.00 24.75 56 LEU C O 1
ATOM 7537 N N . LEU C 1 79 ? 41.293 -15.106 -37.420 1.00 24.15 57 LEU C N 1
ATOM 7538 C CA . LEU C 1 79 ? 40.892 -13.695 -37.372 1.00 31.06 57 LEU C CA 1
ATOM 7539 C C . LEU C 1 79 ? 41.874 -12.722 -38.040 1.00 30.98 57 LEU C C 1
ATOM 7540 O O . LEU C 1 79 ? 42.991 -13.098 -38.437 1.00 30.04 57 LEU C O 1
ATOM 7556 N N . ASP C 1 80 ? 41.438 -11.464 -38.138 1.00 37.07 58 ASP C N 1
ATOM 7557 C CA . ASP C 1 80 ? 42.253 -10.337 -38.624 1.00 46.71 58 ASP C CA 1
ATOM 7558 C C . ASP C 1 80 ? 43.692 -10.335 -38.129 1.00 50.93 58 ASP C C 1
ATOM 7559 O O . ASP C 1 80 ? 44.595 -9.941 -38.857 1.00 56.92 58 ASP C O 1
ATOM 7568 N N . ASP C 1 81 ? 43.896 -10.755 -36.884 1.00 47.65 59 ASP C N 1
ATOM 7569 C CA . ASP C 1 81 ? 45.173 -10.563 -36.198 1.00 40.61 59 ASP C CA 1
ATOM 7570 C C . ASP C 1 81 ? 45.951 -11.861 -35.983 1.00 44.77 59 ASP C C 1
ATOM 7571 O O . ASP C 1 81 ? 46.854 -11.915 -35.146 1.00 43.32 59 ASP C O 1
ATOM 7580 N N . GLY C 1 82 ? 45.592 -12.908 -36.720 1.00 46.04 60 GLY C N 1
ATOM 7581 C CA . GLY C 1 82 ? 46.276 -14.188 -36.624 1.00 43.26 60 GLY C CA 1
ATOM 7582 C C . GLY C 1 82 ? 45.684 -15.136 -35.594 1.00 37.10 60 GLY C C 1
ATOM 7583 O O . GLY C 1 82 ? 46.014 -16.313 -35.560 1.00 44.36 60 GLY C O 1
ATOM 7587 N N . THR C 1 83 ? 44.808 -14.618 -34.751 1.00 32.97 61 THR C N 1
ATOM 7588 C CA . THR C 1 83 ? 44.196 -15.399 -33.681 1.00 37.13 61 THR C CA 1
ATOM 7589 C C . THR C 1 83 ? 43.183 -16.404 -34.236 1.00 27.47 61 THR C C 1
ATOM 7590 O O . THR C 1 83 ? 42.423 -16.104 -35.158 1.00 32.31 61 THR C O 1
ATOM 7601 N N . LEU C 1 84 ? 43.158 -17.608 -33.681 1.00 24.47 62 LEU C N 1
ATOM 7602 C CA . LEU C 1 84 ? 42.228 -18.611 -34.173 1.00 20.23 62 LEU C CA 1
ATOM 7603 C C . LEU C 1 84 ? 41.046 -18.716 -33.211 1.00 18.45 62 LEU C C 1
ATOM 7604 O O . LEU C 1 84 ? 41.237 -18.816 -31.999 1.00 28.68 62 LEU C O 1
ATOM 7620 N N . LEU C 1 85 ? 39.838 -18.625 -33.733 1.00 18.50 63 LEU C N 1
ATOM 7621 C CA . LEU C 1 85 ? 38.668 -18.864 -32.920 1.00 17.62 63 LEU C CA 1
ATOM 7622 C C . LEU C 1 85 ? 38.031 -20.186 -33.369 1.00 17.56 63 LEU C C 1
ATOM 7623 O O . LEU C 1 85 ? 37.809 -20.409 -34.552 1.00 18.35 63 LEU C O 1
ATOM 7639 N N . THR C 1 86 ? 37.811 -21.089 -32.419 1.00 17.81 64 THR C N 1
ATOM 7640 C CA . THR C 1 86 ? 37.111 -22.328 -32.725 1.00 15.16 64 THR C CA 1
ATOM 7641 C C . THR C 1 86 ? 35.718 -22.341 -32.042 1.00 14.49 64 THR C C 1
ATOM 7642 O O . THR C 1 86 ? 35.379 -21.419 -31.305 1.00 15.31 64 THR C O 1
ATOM 7653 N N . GLU C 1 87 ? 34.926 -23.365 -32.318 1.00 14.01 65 GLU C N 1
ATOM 7654 C CA . GLU C 1 87 ? 33.591 -23.530 -31.741 1.00 13.92 65 GLU C CA 1
ATOM 7655 C C . GLU C 1 87 ? 32.560 -22.674 -32.487 1.00 11.73 65 GLU C C 1
ATOM 7656 O O . GLU C 1 87 ? 32.498 -21.422 -32.457 1.00 11.03 65 GLU C O 1
ATOM 7668 N N . GLY C 1 88 ? 31.762 -23.366 -33.276 1.00 12.78 66 GLY C N 1
ATOM 7669 C CA . GLY C 1 88 ? 30.774 -22.654 -34.073 1.00 12.83 66 GLY C CA 1
ATOM 7670 C C . GLY C 1 88 ? 29.976 -21.579 -33.344 1.00 11.38 66 GLY C C 1
ATOM 7671 O O . GLY C 1 88 ? 29.821 -20.462 -33.826 1.00 11.40 66 GLY C O 1
ATOM 7675 N N . VAL C 1 89 ? 29.440 -21.935 -32.188 1.00 11.70 67 VAL C N 1
ATOM 7676 C CA . VAL C 1 89 ? 28.641 -21.021 -31.398 1.00 11.86 67 VAL C CA 1
ATOM 7677 C C . VAL C 1 89 ? 29.425 -19.745 -31.039 1.00 11.30 67 VAL C C 1
ATOM 7678 O O . VAL C 1 89 ? 28.901 -18.649 -31.085 1.00 12.96 67 VAL C O 1
ATOM 7691 N N . ALA C 1 90 ? 30.688 -19.894 -30.699 1.00 10.42 68 ALA C N 1
ATOM 7692 C CA . ALA C 1 90 ? 31.522 -18.716 -30.415 1.00 10.25 68 ALA C CA 1
ATOM 7693 C C . ALA C 1 90 ? 31.788 -17.885 -31.646 1.00 11.61 68 ALA C C 1
ATOM 7694 O O . ALA C 1 90 ? 31.743 -16.637 -31.615 1.00 11.92 68 ALA C O 1
ATOM 7701 N N . ILE C 1 91 ? 32.205 -18.543 -32.717 1.00 10.78 69 ILE C N 1
ATOM 7702 C CA . ILE C 1 91 ? 32.354 -17.847 -33.981 1.00 9.67 69 ILE C CA 1
ATOM 7703 C C . ILE C 1 91 ? 31.098 -17.035 -34.360 1.00 13.80 69 ILE C C 1
ATOM 7704 O O . ILE C 1 91 ? 31.238 -15.874 -34.772 1.00 12.63 69 ILE C O 1
ATOM 7720 N N . MET C 1 92 ? 29.903 -17.633 -34.274 1.00 10.92 70 MET C N 1
ATOM 7721 C CA . MET C 1 92 ? 28.699 -16.935 -34.711 1.00 10.18 70 MET C CA 1
ATOM 7722 C C . MET C 1 92 ? 28.381 -15.728 -33.835 1.00 11.23 70 MET C C 1
ATOM 7723 O O . MET C 1 92 ? 27.902 -14.692 -34.346 1.00 10.80 70 MET C O 1
ATOM 7737 N N . GLN C 1 93 ? 28.644 -15.850 -32.536 1.00 10.65 71 GLN C N 1
ATOM 7738 C CA . GLN C 1 93 ? 28.465 -14.733 -31.624 1.00 9.40 71 GLN C CA 1
ATOM 7739 C C . GLN C 1 93 ? 29.430 -13.590 -31.934 1.00 10.28 71 GLN C C 1
ATOM 7740 O O . GLN C 1 93 ? 29.054 -12.398 -31.957 1.00 13.35 71 GLN C O 1
ATOM 7754 N N . TYR C 1 94 ? 30.709 -13.947 -32.068 1.00 13.28 72 TYR C N 1
ATOM 7755 C CA . TYR C 1 94 ? 31.729 -12.948 -32.419 1.00 12.26 72 TYR C CA 1
ATOM 7756 C C . TYR C 1 94 ? 31.288 -12.173 -33.665 1.00 14.87 72 TYR C C 1
ATOM 7757 O O . TYR C 1 94 ? 31.366 -10.931 -33.745 1.00 16.87 72 TYR C O 1
ATOM 7775 N N . LEU C 1 95 ? 30.806 -12.891 -34.660 1.00 10.32 73 LEU C N 1
ATOM 7776 C CA . LEU C 1 95 ? 30.392 -12.220 -35.911 1.00 10.83 73 LEU C CA 1
ATOM 7777 C C . LEU C 1 95 ? 29.133 -11.351 -35.743 1.00 14.92 73 LEU C C 1
ATOM 7778 O O . LEU C 1 95 ? 29.105 -10.216 -36.179 1.00 13.19 73 LEU C O 1
ATOM 7794 N N . ALA C 1 96 ? 28.088 -11.906 -35.135 1.00 12.33 74 ALA C N 1
ATOM 7795 C CA . ALA C 1 96 ? 26.843 -11.178 -34.922 1.00 11.44 74 ALA C CA 1
ATOM 7796 C C . ALA C 1 96 ? 27.029 -9.907 -34.135 1.00 10.26 74 ALA C C 1
ATOM 7797 O O . ALA C 1 96 ? 26.475 -8.863 -34.475 1.00 12.92 74 ALA C O 1
ATOM 7804 N N . ASP C 1 97 ? 27.880 -9.965 -33.108 1.00 12.15 75 ASP C N 1
ATOM 7805 C CA . ASP C 1 97 ? 28.100 -8.796 -32.262 1.00 14.20 75 ASP C CA 1
ATOM 7806 C C . ASP C 1 97 ? 28.818 -7.697 -33.030 1.00 13.86 75 ASP C C 1
ATOM 7807 O O . ASP C 1 97 ? 28.703 -6.517 -32.703 1.00 16.70 75 ASP C O 1
ATOM 7816 N N . SER C 1 98 ? 29.551 -8.068 -34.072 1.00 14.64 76 SER C N 1
ATOM 7817 C CA . SER C 1 98 ? 30.286 -7.082 -34.861 1.00 14.40 76 SER C CA 1
ATOM 7818 C C . SER C 1 98 ? 29.403 -6.322 -35.860 1.00 17.03 76 SER C C 1
ATOM 7819 O O . SER C 1 98 ? 29.831 -5.299 -36.425 1.00 18.93 76 SER C O 1
ATOM 7827 N N . VAL C 1 99 ? 28.181 -6.805 -36.055 1.00 15.57 77 VAL C N 1
ATOM 7828 C CA . VAL C 1 99 ? 27.219 -6.123 -36.914 1.00 12.58 77 VAL C CA 1
ATOM 7829 C C . VAL C 1 99 ? 25.889 -5.857 -36.215 1.00 12.08 77 VAL C C 1
ATOM 7830 O O . VAL C 1 99 ? 24.835 -6.314 -36.672 1.00 17.34 77 VAL C O 1
ATOM 7843 N N . PRO C 1 100 ? 25.917 -5.060 -35.132 1.00 17.77 78 PRO C N 1
ATOM 7844 C CA . PRO C 1 100 ? 24.674 -4.795 -34.376 1.00 17.73 78 PRO C CA 1
ATOM 7845 C C . PRO C 1 100 ? 23.469 -4.322 -35.212 1.00 20.76 78 PRO C C 1
ATOM 7846 O O . PRO C 1 100 ? 22.317 -4.688 -34.887 1.00 20.81 78 PRO C O 1
ATOM 7857 N N . ASP C 1 101 ? 23.722 -3.530 -36.258 1.00 19.86 79 ASP C N 1
ATOM 7858 C CA . ASP C 1 101 ? 22.643 -3.016 -37.103 1.00 22.02 79 ASP C CA 1
ATOM 7859 C C . ASP C 1 101 ? 21.860 -4.127 -37.817 1.00 19.55 79 ASP C C 1
ATOM 7860 O O . ASP C 1 101 ? 20.741 -3.893 -38.317 1.00 22.70 79 ASP C O 1
ATOM 7869 N N . ARG C 1 102 ? 22.428 -5.323 -37.908 1.00 14.73 80 ARG C N 1
ATOM 7870 C CA . ARG C 1 102 ? 21.769 -6.391 -38.632 1.00 15.33 80 ARG C CA 1
ATOM 7871 C C . ARG C 1 102 ? 20.923 -7.296 -37.718 1.00 17.07 80 ARG C C 1
ATOM 7872 O O . ARG C 1 102 ? 20.202 -8.198 -38.197 1.00 16.29 80 ARG C O 1
ATOM 7893 N N . GLN C 1 103 ? 20.989 -7.024 -36.415 1.00 16.14 81 GLN C N 1
ATOM 7894 C CA . GLN C 1 103 ? 20.149 -7.720 -35.432 1.00 20.22 81 GLN C CA 1
ATOM 7895 C C . GLN C 1 103 ? 20.169 -9.234 -35.590 1.00 22.82 81 GLN C C 1
ATOM 7896 O O . GLN C 1 103 ? 19.126 -9.907 -35.588 1.00 26.62 81 GLN C O 1
ATOM 7910 N N . LEU C 1 104 ? 21.363 -9.796 -35.728 1.00 14.53 82 LEU C N 1
ATOM 7911 C CA . LEU C 1 104 ? 21.499 -11.217 -35.849 1.00 14.52 82 LEU C CA 1
ATOM 7912 C C . LEU C 1 104 ? 21.536 -11.833 -34.459 1.00 16.52 82 LEU C C 1
ATOM 7913 O O . LEU C 1 104 ? 21.451 -13.052 -34.291 1.00 18.37 82 LEU C O 1
ATOM 7929 N N . LEU C 1 105 ? 21.776 -10.985 -33.466 1.00 20.29 83 LEU C N 1
ATOM 7930 C CA . LEU C 1 105 ? 21.765 -11.384 -32.061 1.00 16.18 83 LEU C CA 1
ATOM 7931 C C . LEU C 1 105 ? 21.423 -10.110 -31.303 1.00 20.10 83 LEU C C 1
ATOM 7932 O O . LEU C 1 105 ? 22.064 -9.095 -31.540 1.00 21.63 83 LEU C O 1
ATOM 7948 N N . ALA C 1 106 ? 20.446 -10.188 -30.403 1.00 19.53 84 ALA C N 1
ATOM 7949 C CA . ALA C 1 106 ? 19.937 -9.034 -29.639 1.00 19.06 84 ALA C CA 1
ATOM 7950 C C . ALA C 1 106 ? 20.979 -8.562 -28.637 1.00 18.04 84 ALA C C 1
ATOM 7951 O O . ALA C 1 106 ? 21.897 -9.311 -28.302 1.00 16.85 84 ALA C O 1
ATOM 7958 N N . PRO C 1 107 ? 20.847 -7.307 -28.159 1.00 16.23 85 PRO C N 1
ATOM 7959 C CA . PRO C 1 107 ? 21.915 -6.790 -27.314 1.00 19.38 85 PRO C CA 1
ATOM 7960 C C . PRO C 1 107 ? 21.981 -7.430 -25.931 1.00 13.23 85 PRO C C 1
ATOM 7961 O O . PRO C 1 107 ? 21.052 -8.029 -25.399 1.00 16.19 85 PRO C O 1
ATOM 7972 N N . VAL C 1 108 ? 23.161 -7.280 -25.350 1.00 16.85 86 VAL C N 1
ATOM 7973 C CA . VAL C 1 108 ? 23.381 -7.720 -23.989 1.00 16.06 86 VAL C CA 1
ATOM 7974 C C . VAL C 1 108 ? 22.314 -7.210 -23.055 1.00 15.98 86 VAL C C 1
ATOM 7975 O O . VAL C 1 108 ? 21.828 -6.059 -23.169 1.00 17.20 86 VAL C O 1
ATOM 7988 N N . ASN C 1 109 ? 21.936 -8.091 -22.136 1.00 16.15 87 ASN C N 1
ATOM 7989 C CA . ASN C 1 109 ? 20.957 -7.797 -21.111 1.00 17.21 87 ASN C CA 1
ATOM 7990 C C . ASN C 1 109 ? 19.528 -7.671 -21.630 1.00 18.27 87 ASN C C 1
ATOM 7991 O O . ASN C 1 109 ? 18.662 -7.201 -20.920 1.00 26.09 87 ASN C O 1
ATOM 8002 N N . SER C 1 110 ? 19.284 -8.113 -22.856 1.00 16.18 88 SER C N 1
ATOM 8003 C CA . SER C 1 110 ? 17.901 -8.279 -23.306 1.00 15.89 88 SER C CA 1
ATOM 8004 C C . SER C 1 110 ? 17.539 -9.766 -23.232 1.00 14.97 88 SER C C 1
ATOM 8005 O O . SER C 1 110 ? 18.312 -10.624 -23.626 1.00 19.80 88 SER C O 1
ATOM 8013 N N . ILE C 1 111 ? 16.351 -10.076 -22.743 1.00 23.78 89 ILE C N 1
ATOM 8014 C CA . ILE C 1 111 ? 15.960 -11.476 -22.609 1.00 25.70 89 ILE C CA 1
ATOM 8015 C C . ILE C 1 111 ? 16.035 -12.233 -23.947 1.00 18.92 89 ILE C C 1
ATOM 8016 O O . ILE C 1 111 ? 16.440 -13.412 -23.986 1.00 21.49 89 ILE C O 1
ATOM 8032 N N . SER C 1 112 ? 15.728 -11.526 -25.039 1.00 20.94 90 SER C N 1
ATOM 8033 C CA . SER C 1 112 ? 15.814 -12.067 -26.397 1.00 20.10 90 SER C CA 1
ATOM 8034 C C . SER C 1 112 ? 17.202 -12.621 -26.764 1.00 16.38 90 SER C C 1
ATOM 8035 O O . SER C 1 112 ? 17.342 -13.669 -27.432 1.00 16.85 90 SER C O 1
ATOM 8043 N N . ARG C 1 113 ? 18.243 -11.927 -26.341 1.00 16.72 91 ARG C N 1
ATOM 8044 C CA . ARG C 1 113 ? 19.594 -12.430 -26.578 1.00 12.70 91 ARG C CA 1
ATOM 8045 C C . ARG C 1 113 ? 19.762 -13.839 -25.985 1.00 12.37 91 ARG C C 1
ATOM 8046 O O . ARG C 1 113 ? 20.255 -14.756 -26.665 1.00 10.33 91 ARG C O 1
ATOM 8067 N N . TYR C 1 114 ? 19.302 -14.032 -24.763 1.00 10.66 92 TYR C N 1
ATOM 8068 C CA . TYR C 1 114 ? 19.562 -15.268 -24.032 1.00 14.97 92 TYR C CA 1
ATOM 8069 C C . TYR C 1 114 ? 18.671 -16.377 -24.528 1.00 9.55 92 TYR C C 1
ATOM 8070 O O . TYR C 1 114 ? 19.043 -17.545 -24.509 1.00 13.43 92 TYR C O 1
ATOM 8088 N N . LYS C 1 115 ? 17.503 -16.019 -25.033 1.00 13.36 93 LYS C N 1
ATOM 8089 C CA . LYS C 1 115 ? 16.696 -17.032 -25.696 1.00 15.89 93 LYS C CA 1
ATOM 8090 C C . LYS C 1 115 ? 17.429 -17.543 -26.953 1.00 11.90 93 LYS C C 1
ATOM 8091 O O . LYS C 1 115 ? 17.333 -18.728 -27.294 1.00 13.48 93 LYS C O 1
ATOM 8110 N N . THR C 1 116 ? 18.137 -16.671 -27.655 1.00 9.74 94 THR C N 1
ATOM 8111 C CA . THR C 1 116 ? 18.873 -17.072 -28.835 1.00 10.86 94 THR C CA 1
ATOM 8112 C C . THR C 1 116 ? 20.039 -17.957 -28.415 1.00 8.70 94 THR C C 1
ATOM 8113 O O . THR C 1 116 ? 20.333 -18.993 -29.015 1.00 11.29 94 THR C O 1
ATOM 8124 N N . ILE C 1 117 ? 20.745 -17.527 -27.386 1.00 9.96 95 ILE C N 1
ATOM 8125 C CA . ILE C 1 117 ? 21.836 -18.362 -26.888 1.00 11.92 95 ILE C CA 1
ATOM 8126 C C . ILE C 1 117 ? 21.368 -19.747 -26.410 1.00 10.93 95 ILE C C 1
ATOM 8127 O O . ILE C 1 117 ? 22.067 -20.757 -26.575 1.00 13.24 95 ILE C O 1
ATOM 8143 N N . GLU C 1 118 ? 20.176 -19.815 -25.809 1.00 12.59 96 GLU C N 1
ATOM 8144 C CA . GLU C 1 118 ? 19.523 -21.056 -25.400 1.00 10.99 96 GLU C CA 1
ATOM 8145 C C . GLU C 1 118 ? 19.336 -21.969 -26.605 1.00 12.27 96 GLU C C 1
ATOM 8146 O O . GLU C 1 118 ? 19.724 -23.144 -26.551 1.00 13.66 96 GLU C O 1
ATOM 8158 N N . TRP C 1 119 ? 18.793 -21.425 -27.695 1.00 13.15 97 TRP C N 1
ATOM 8159 C CA . TRP C 1 119 ? 18.624 -22.219 -28.918 1.00 9.34 97 TRP C CA 1
ATOM 8160 C C . TRP C 1 119 ? 19.967 -22.658 -29.482 1.00 12.07 97 TRP C C 1
ATOM 8161 O O . TRP C 1 119 ? 20.139 -23.820 -29.872 1.00 12.40 97 TRP C O 1
ATOM 8182 N N . LEU C 1 120 ? 20.962 -21.760 -29.482 1.00 11.59 98 LEU C N 1
ATOM 8183 C CA . LEU C 1 120 ? 22.304 -22.127 -29.939 1.00 13.00 98 LEU C CA 1
ATOM 8184 C C . LEU C 1 120 ? 22.842 -23.333 -29.158 1.00 12.74 98 LEU C C 1
ATOM 8185 O O . LEU C 1 120 ? 23.382 -24.259 -29.760 1.00 10.85 98 LEU C O 1
ATOM 8201 N N . ASN C 1 121 ? 22.698 -23.307 -27.831 1.00 9.55 99 ASN C N 1
ATOM 8202 C CA . ASN C 1 121 ? 23.184 -24.393 -26.990 1.00 8.88 99 ASN C CA 1
ATOM 8203 C C . ASN C 1 121 ? 22.419 -25.699 -27.185 1.00 11.87 99 ASN C C 1
ATOM 8204 O O . ASN C 1 121 ? 23.035 -26.781 -27.243 1.00 13.40 99 ASN C O 1
ATOM 8215 N N . TYR C 1 122 ? 21.092 -25.588 -27.314 1.00 11.17 100 TYR C N 1
ATOM 8216 C CA . TYR C 1 122 ? 20.254 -26.742 -27.677 1.00 11.60 100 TYR C CA 1
ATOM 8217 C C . TYR C 1 122 ? 20.723 -27.376 -28.986 1.00 9.02 100 TYR C C 1
ATOM 8218 O O . TYR C 1 122 ? 20.890 -28.584 -29.078 1.00 10.54 100 TYR C O 1
ATOM 8236 N N . ILE C 1 123 ? 20.913 -26.548 -30.008 1.00 9.58 101 ILE C N 1
ATOM 8237 C CA . ILE C 1 123 ? 21.345 -27.051 -31.299 1.00 9.33 101 ILE C CA 1
ATOM 8238 C C . ILE C 1 123 ? 22.718 -27.714 -31.171 1.00 12.26 101 ILE C C 1
ATOM 8239 O O . ILE C 1 123 ? 22.917 -28.833 -31.638 1.00 12.45 101 ILE C O 1
ATOM 8255 N N . ALA C 1 124 ? 23.624 -27.108 -30.434 1.00 11.82 102 ALA C N 1
ATOM 8256 C CA . ALA C 1 124 ? 24.977 -27.665 -30.360 1.00 9.20 102 ALA C CA 1
ATOM 8257 C C . ALA C 1 124 ? 25.009 -28.959 -29.618 1.00 12.59 102 ALA C C 1
ATOM 8258 O O . ALA C 1 124 ? 25.669 -29.910 -30.056 1.00 14.06 102 ALA C O 1
ATOM 8265 N N . THR C 1 125 ? 24.335 -28.981 -28.467 1.00 12.59 103 THR C N 1
ATOM 8266 C CA . THR C 1 125 ? 24.469 -30.115 -27.534 1.00 11.09 103 THR C CA 1
ATOM 8267 C C . THR C 1 125 ? 23.502 -31.251 -27.772 1.00 14.88 103 THR C C 1
ATOM 8268 O O . THR C 1 125 ? 23.853 -32.419 -27.527 1.00 17.07 103 THR C O 1
ATOM 8279 N N . GLU C 1 126 ? 22.295 -30.929 -28.233 1.00 15.81 104 GLU C N 1
ATOM 8280 C CA . GLU C 1 126 ? 21.268 -31.961 -28.401 1.00 14.61 104 GLU C CA 1
ATOM 8281 C C . GLU C 1 126 ? 21.074 -32.359 -29.862 1.00 12.32 104 GLU C C 1
ATOM 8282 O O . GLU C 1 126 ? 20.822 -33.534 -30.165 1.00 15.34 104 GLU C O 1
ATOM 8294 N N . LEU C 1 127 ? 21.159 -31.413 -30.796 1.00 13.04 105 LEU C N 1
ATOM 8295 C CA . LEU C 1 127 ? 20.978 -31.779 -32.211 1.00 14.96 105 LEU C CA 1
ATOM 8296 C C . LEU C 1 127 ? 22.307 -32.171 -32.875 1.00 18.18 105 LEU C C 1
ATOM 8297 O O . LEU C 1 127 ? 22.498 -33.316 -33.293 1.00 16.65 105 LEU C O 1
ATOM 8313 N N . HIS C 1 128 ? 23.235 -31.225 -32.969 1.00 15.77 106 HIS C N 1
ATOM 8314 C CA . HIS C 1 128 ? 24.540 -31.481 -33.588 1.00 14.82 106 HIS C CA 1
ATOM 8315 C C . HIS C 1 128 ? 25.213 -32.729 -32.981 1.00 17.35 106 HIS C C 1
ATOM 8316 O O . HIS C 1 128 ? 25.438 -33.733 -33.670 1.00 17.76 106 HIS C O 1
ATOM 8331 N N . LYS C 1 129 ? 25.469 -32.716 -31.680 1.00 17.36 107 LYS C N 1
ATOM 8332 C CA . LYS C 1 129 ? 26.092 -33.823 -31.002 1.00 14.77 107 LYS C CA 1
ATOM 8333 C C . LYS C 1 129 ? 25.210 -35.085 -30.920 1.00 20.96 107 LYS C C 1
ATOM 8334 O O . LYS C 1 129 ? 25.704 -36.185 -30.721 1.00 21.31 107 LYS C O 1
ATOM 8353 N N . GLY C 1 130 ? 23.908 -34.910 -31.121 1.00 21.10 108 GLY C N 1
ATOM 8354 C CA . GLY C 1 130 ? 22.995 -36.031 -31.316 1.00 17.98 108 GLY C CA 1
ATOM 8355 C C . GLY C 1 130 ? 23.207 -36.750 -32.630 1.00 18.48 108 GLY C C 1
ATOM 8356 O O . GLY C 1 130 ? 23.047 -37.961 -32.714 1.00 24.02 108 GLY C O 1
ATOM 8360 N N . PHE C 1 131 ? 23.591 -36.014 -33.667 1.00 20.49 109 PHE C N 1
ATOM 8361 C CA . PHE C 1 131 ? 23.887 -36.639 -34.962 1.00 18.39 109 PHE C CA 1
ATOM 8362 C C . PHE C 1 131 ? 25.293 -37.269 -34.989 1.00 18.37 109 PHE C C 1
ATOM 8363 O O . PHE C 1 131 ? 25.546 -38.189 -35.731 1.00 20.16 109 PHE C O 1
ATOM 8380 N N . THR C 1 132 ? 26.211 -36.750 -34.168 1.00 23.59 110 THR C N 1
ATOM 8381 C CA . THR C 1 132 ? 27.613 -37.116 -34.293 1.00 23.89 110 THR C CA 1
ATOM 8382 C C . THR C 1 132 ? 27.907 -38.624 -34.324 1.00 24.56 110 THR C C 1
ATOM 8383 O O . THR C 1 132 ? 28.741 -39.058 -35.117 1.00 26.57 110 THR C O 1
ATOM 8394 N N . PRO C 1 133 ? 27.236 -39.444 -33.484 1.00 25.36 111 PRO C N 1
ATOM 8395 C CA . PRO C 1 133 ? 27.525 -40.877 -33.550 1.00 25.20 111 PRO C CA 1
ATOM 8396 C C . PRO C 1 133 ? 27.241 -41.462 -34.930 1.00 24.45 111 PRO C C 1
ATOM 8397 O O . PRO C 1 133 ? 27.868 -42.455 -35.308 1.00 27.92 111 PRO C O 1
ATOM 8408 N N . LEU C 1 134 ? 26.305 -40.869 -35.663 1.00 23.47 112 LEU C N 1
ATOM 8409 C CA . LEU C 1 134 ? 25.911 -41.432 -36.961 1.00 24.76 112 LEU C CA 1
ATOM 8410 C C . LEU C 1 134 ? 26.961 -41.184 -38.043 1.00 32.15 112 LEU C C 1
ATOM 8411 O O . LEU C 1 134 ? 26.882 -41.750 -39.136 1.00 31.65 112 LEU C O 1
ATOM 8427 N N . PHE C 1 135 ? 27.942 -40.348 -37.741 1.00 24.37 113 PHE C N 1
ATOM 8428 C CA . PHE C 1 135 ? 28.968 -39.990 -38.705 1.00 29.89 113 PHE C CA 1
ATOM 8429 C C . PHE C 1 135 ? 30.346 -40.466 -38.284 1.00 34.90 113 PHE C C 1
ATOM 8430 O O . PHE C 1 135 ? 31.336 -40.152 -38.937 1.00 38.00 113 PHE C O 1
ATOM 8447 N N . ARG C 1 136 ? 30.419 -41.207 -37.188 1.00 36.25 114 ARG C N 1
ATOM 8448 C CA . ARG C 1 136 ? 31.707 -41.686 -36.692 1.00 36.72 114 ARG C CA 1
ATOM 8449 C C . ARG C 1 136 ? 31.886 -43.169 -36.972 1.00 38.93 114 ARG C C 1
ATOM 8450 O O . ARG C 1 136 ? 30.970 -43.960 -36.761 1.00 33.90 114 ARG C O 1
ATOM 8471 N N . PRO C 1 137 ? 33.091 -43.548 -37.422 1.00 41.77 115 PRO C N 1
ATOM 8472 C CA . PRO C 1 137 ? 33.483 -44.933 -37.691 1.00 52.02 115 PRO C CA 1
ATOM 8473 C C . PRO C 1 137 ? 33.347 -45.808 -36.453 1.00 48.44 115 PRO C C 1
ATOM 8474 O O . PRO C 1 137 ? 32.974 -46.966 -36.568 1.00 47.47 115 PRO C O 1
ATOM 8485 N N . ASP C 1 138 ? 33.631 -45.252 -35.277 1.00 48.59 116 ASP C N 1
ATOM 8486 C CA . ASP C 1 138 ? 33.742 -46.084 -34.084 1.00 55.99 116 ASP C CA 1
ATOM 8487 C C . ASP C 1 138 ? 32.398 -46.362 -33.405 1.00 52.09 116 ASP C C 1
ATOM 8488 O O . ASP C 1 138 ? 32.348 -46.934 -32.315 1.00 44.56 116 ASP C O 1
ATOM 8497 N N . THR C 1 139 ? 31.303 -45.984 -34.056 1.00 45.72 117 THR C N 1
ATOM 8498 C CA . THR C 1 139 ? 29.990 -46.214 -33.471 1.00 41.36 117 THR C CA 1
ATOM 8499 C C . THR C 1 139 ? 29.470 -47.590 -33.878 1.00 36.62 117 THR C C 1
ATOM 8500 O O . THR C 1 139 ? 29.302 -47.871 -35.064 1.00 40.08 117 THR C O 1
ATOM 8511 N N . PRO C 1 140 ? 29.211 -48.461 -32.890 1.00 38.92 118 PRO C N 1
ATOM 8512 C CA . PRO C 1 140 ? 28.654 -49.779 -33.207 1.00 38.02 118 PRO C CA 1
ATOM 8513 C C . PRO C 1 140 ? 27.246 -49.682 -33.791 1.00 37.44 118 PRO C C 1
ATOM 8514 O O . PRO C 1 140 ? 26.427 -48.882 -33.337 1.00 35.46 118 PRO C O 1
ATOM 8525 N N . GLU C 1 141 ? 26.964 -50.524 -34.781 1.00 41.87 119 GLU C N 1
ATOM 8526 C CA . GLU C 1 141 ? 25.700 -50.452 -35.499 1.00 38.72 119 GLU C CA 1
ATOM 8527 C C . GLU C 1 141 ? 24.506 -50.639 -34.572 1.00 40.03 119 GLU C C 1
ATOM 8528 O O . GLU C 1 141 ? 23.455 -50.041 -34.797 1.00 44.05 119 GLU C O 1
ATOM 8540 N N . GLU C 1 142 ? 24.665 -51.456 -33.531 1.00 42.69 120 GLU C N 1
ATOM 8541 C CA . GLU C 1 142 ? 23.558 -51.726 -32.608 1.00 49.32 120 GLU C CA 1
ATOM 8542 C C . GLU C 1 142 ? 23.192 -50.534 -31.733 1.00 46.10 120 GLU C C 1
ATOM 8543 O O . GLU C 1 142 ? 22.204 -50.578 -31.007 1.00 53.82 120 GLU C O 1
ATOM 8555 N N . TYR C 1 143 ? 23.999 -49.484 -31.782 1.00 39.79 121 TYR C N 1
ATOM 8556 C CA . TYR C 1 143 ? 23.705 -48.268 -31.039 1.00 38.03 121 TYR C CA 1
ATOM 8557 C C . TYR C 1 143 ? 22.908 -47.312 -31.914 1.00 31.49 121 TYR C C 1
ATOM 8558 O O . TYR C 1 143 ? 22.194 -46.458 -31.398 1.00 34.64 121 TYR C O 1
ATOM 8576 N N . LYS C 1 144 ? 23.003 -47.466 -33.232 1.00 34.62 122 LYS C N 1
ATOM 8577 C CA . LYS C 1 144 ? 22.488 -46.432 -34.139 1.00 31.96 122 LYS C CA 1
ATOM 8578 C C . LYS C 1 144 ? 20.952 -46.305 -34.116 1.00 38.75 122 LYS C C 1
ATOM 8579 O O . LYS C 1 144 ? 20.428 -45.194 -34.131 1.00 31.62 122 LYS C O 1
ATOM 8598 N N . PRO C 1 145 ? 20.227 -47.436 -34.065 1.00 32.85 123 PRO C N 1
ATOM 8599 C CA . PRO C 1 145 ? 18.760 -47.334 -33.955 1.00 35.04 123 PRO C CA 1
ATOM 8600 C C . PRO C 1 145 ? 18.309 -46.500 -32.754 1.00 38.43 123 PRO C C 1
ATOM 8601 O O . PRO C 1 145 ? 17.356 -45.716 -32.845 1.00 34.92 123 PRO C O 1
ATOM 8612 N N . THR C 1 146 ? 19.004 -46.672 -31.635 1.00 37.12 124 THR C N 1
ATOM 8613 C CA . THR C 1 146 ? 18.772 -45.863 -30.440 1.00 38.22 124 THR C CA 1
ATOM 8614 C C . THR C 1 146 ? 19.055 -44.365 -30.677 1.00 35.80 124 THR C C 1
ATOM 8615 O O . THR C 1 146 ? 18.255 -43.504 -30.297 1.00 31.87 124 THR C O 1
ATOM 8626 N N . VAL C 1 147 ? 20.202 -44.055 -31.279 1.00 29.55 125 VAL C N 1
ATOM 8627 C CA . VAL C 1 147 ? 20.554 -42.673 -31.619 1.00 24.50 125 VAL C CA 1
ATOM 8628 C C . VAL C 1 147 ? 19.463 -42.070 -32.514 1.00 23.18 125 VAL C C 1
ATOM 8629 O O . VAL C 1 147 ? 19.014 -40.937 -32.314 1.00 21.81 125 VAL C O 1
ATOM 8642 N N . ARG C 1 148 ? 19.027 -42.828 -33.506 1.00 24.15 126 ARG C N 1
ATOM 8643 C CA . ARG C 1 148 ? 18.061 -42.296 -34.459 1.00 25.71 126 ARG C CA 1
ATOM 8644 C C . ARG C 1 148 ? 16.687 -42.052 -33.821 1.00 26.35 126 ARG C C 1
ATOM 8645 O O . ARG C 1 148 ? 16.039 -41.044 -34.104 1.00 24.05 126 ARG C O 1
ATOM 8666 N N . ALA C 1 149 ? 16.254 -42.944 -32.938 1.00 27.23 127 ALA C N 1
ATOM 8667 C CA . ALA C 1 149 ? 15.003 -42.725 -32.200 1.00 31.93 127 ALA C CA 1
ATOM 8668 C C . ALA C 1 149 ? 15.044 -41.472 -31.304 1.00 27.63 127 ALA C C 1
ATOM 8669 O O . ALA C 1 149 ? 14.020 -40.783 -31.151 1.00 25.24 127 ALA C O 1
ATOM 8676 N N . GLN C 1 150 ? 16.204 -41.188 -30.708 1.00 23.63 128 GLN C N 1
ATOM 8677 C CA . GLN C 1 150 ? 16.376 -39.974 -29.906 1.00 22.57 128 GLN C CA 1
ATOM 8678 C C . GLN C 1 150 ? 16.227 -38.749 -30.796 1.00 20.37 128 GLN C C 1
ATOM 8679 O O . GLN C 1 150 ? 15.562 -37.759 -30.439 1.00 19.67 128 GLN C O 1
ATOM 8693 N N . LEU C 1 151 ? 16.859 -38.818 -31.968 1.00 21.84 129 LEU C N 1
ATOM 8694 C CA . LEU C 1 151 ? 16.791 -37.726 -32.929 1.00 19.21 129 LEU C CA 1
ATOM 8695 C C . LEU C 1 151 ? 15.371 -37.521 -33.390 1.00 17.97 129 LEU C C 1
ATOM 8696 O O . LEU C 1 151 ? 14.933 -36.385 -33.553 1.00 18.05 129 LEU C O 1
ATOM 8712 N N . ASP C 1 152 ? 14.634 -38.607 -33.612 1.00 19.55 130 ASP C N 1
ATOM 8713 C CA . ASP C 1 152 ? 13.235 -38.467 -34.022 1.00 22.17 130 ASP C CA 1
ATOM 8714 C C . ASP C 1 152 ? 12.453 -37.646 -32.986 1.00 23.50 130 ASP C C 1
ATOM 8715 O O . ASP C 1 152 ? 11.679 -36.739 -33.350 1.00 21.12 130 ASP C O 1
ATOM 8724 N N . LYS C 1 153 ? 12.666 -37.938 -31.701 1.00 21.39 131 LYS C N 1
ATOM 8725 C CA . LYS C 1 153 ? 11.992 -37.181 -30.641 1.00 26.50 131 LYS C CA 1
ATOM 8726 C C . LYS C 1 153 ? 12.406 -35.721 -30.596 1.00 23.05 131 LYS C C 1
ATOM 8727 O O . LYS C 1 153 ? 11.580 -34.831 -30.365 1.00 18.55 131 LYS C O 1
ATOM 8746 N N . LYS C 1 154 ? 13.691 -35.454 -30.788 1.00 19.07 132 LYS C N 1
ATOM 8747 C CA . LYS C 1 154 ? 14.149 -34.064 -30.818 1.00 16.08 132 LYS C CA 1
ATOM 8748 C C . LYS C 1 154 ? 13.585 -33.315 -32.038 1.00 14.87 132 LYS C C 1
ATOM 8749 O O . LYS C 1 154 ? 13.275 -32.126 -31.959 1.00 16.04 132 LYS C O 1
ATOM 8768 N N . LEU C 1 155 ? 13.431 -33.985 -33.173 1.00 15.72 133 LEU C N 1
ATOM 8769 C CA . LEU C 1 155 ? 12.862 -33.292 -34.342 1.00 15.56 133 LEU C CA 1
ATOM 8770 C C . LEU C 1 155 ? 11.385 -32.955 -34.114 1.00 17.37 133 LEU C C 1
ATOM 8771 O O . LEU C 1 155 ? 10.909 -31.930 -34.614 1.00 16.69 133 LEU C O 1
ATOM 8787 N N . GLN C 1 156 ? 10.667 -33.790 -33.358 1.00 16.60 134 GLN C N 1
ATOM 8788 C CA . GLN C 1 156 ? 9.263 -33.491 -33.039 1.00 19.33 134 GLN C CA 1
ATOM 8789 C C . GLN C 1 156 ? 9.246 -32.188 -32.224 1.00 16.73 134 GLN C C 1
ATOM 8790 O O . GLN C 1 156 ? 8.378 -31.333 -32.391 1.00 18.06 134 GLN C O 1
ATOM 8804 N N . TYR C 1 157 ? 10.213 -32.055 -31.320 1.00 16.57 135 TYR C N 1
ATOM 8805 C CA . TYR C 1 157 ? 10.272 -30.914 -30.427 1.00 18.77 135 TYR C CA 1
ATOM 8806 C C . TYR C 1 157 ? 10.611 -29.632 -31.199 1.00 16.52 135 TYR C C 1
ATOM 8807 O O . TYR C 1 157 ? 10.018 -28.576 -31.005 1.00 17.38 135 TYR C O 1
ATOM 8825 N N . VAL C 1 158 ? 11.576 -29.743 -32.088 1.00 13.63 136 VAL C N 1
ATOM 8826 C CA . VAL C 1 158 ? 11.932 -28.644 -32.956 1.00 14.58 136 VAL C CA 1
ATOM 8827 C C . VAL C 1 158 ? 10.751 -28.231 -33.848 1.00 14.64 136 VAL C C 1
ATOM 8828 O O . VAL C 1 158 ? 10.475 -27.028 -34.050 1.00 16.99 136 VAL C O 1
ATOM 8841 N N . ASN C 1 159 ? 10.067 -29.218 -34.402 1.00 14.82 137 ASN C N 1
ATOM 8842 C CA . ASN C 1 159 ? 8.906 -28.952 -35.256 1.00 15.88 137 ASN C CA 1
ATOM 8843 C C . ASN C 1 159 ? 7.828 -28.158 -34.512 1.00 18.05 137 ASN C C 1
ATOM 8844 O O . ASN C 1 159 ? 7.306 -27.180 -35.044 1.00 16.58 137 ASN C O 1
ATOM 8855 N N . GLU C 1 160 ? 7.544 -28.543 -33.267 1.00 18.98 138 GLU C N 1
ATOM 8856 C CA . GLU C 1 160 ? 6.587 -27.826 -32.417 1.00 17.81 138 GLU C CA 1
ATOM 8857 C C . GLU C 1 160 ? 7.109 -26.421 -32.081 1.00 17.13 138 GLU C C 1
ATOM 8858 O O . GLU C 1 160 ? 6.343 -25.466 -31.990 1.00 19.73 138 GLU C O 1
ATOM 8870 N N . ALA C 1 161 ? 8.421 -26.287 -31.945 1.00 14.83 139 ALA C N 1
ATOM 8871 C CA . ALA C 1 161 ? 8.990 -24.974 -31.620 1.00 14.78 139 ALA C CA 1
ATOM 8872 C C . ALA C 1 161 ? 8.835 -24.000 -32.781 1.00 17.85 139 ALA C C 1
ATOM 8873 O O . ALA C 1 161 ? 8.837 -22.773 -32.577 1.00 19.89 139 ALA C O 1
ATOM 8880 N N . LEU C 1 162 ? 8.697 -24.539 -33.993 1.00 18.51 140 LEU C N 1
ATOM 8881 C CA . LEU C 1 162 ? 8.533 -23.745 -35.211 1.00 17.58 140 LEU C CA 1
ATOM 8882 C C . LEU C 1 162 ? 7.068 -23.610 -35.667 1.00 18.50 140 LEU C C 1
ATOM 8883 O O . LEU C 1 162 ? 6.811 -23.203 -36.795 1.00 22.46 140 LEU C O 1
ATOM 8899 N N . LYS C 1 163 ? 6.123 -23.936 -34.786 1.00 20.36 141 LYS C N 1
ATOM 8900 C CA . LYS C 1 163 ? 4.700 -23.945 -35.123 1.00 23.14 141 LYS C CA 1
ATOM 8901 C C . LYS C 1 163 ? 4.161 -22.615 -35.687 1.00 25.69 141 LYS C C 1
ATOM 8902 O O . LYS C 1 163 ? 3.210 -22.625 -36.465 1.00 30.53 141 LYS C O 1
ATOM 8921 N N . ASP C 1 164 ? 4.724 -21.479 -35.292 1.00 26.13 142 ASP C N 1
ATOM 8922 C CA . ASP C 1 164 ? 4.246 -20.195 -35.834 1.00 29.05 142 ASP C CA 1
ATOM 8923 C C . ASP C 1 164 ? 4.807 -19.878 -37.229 1.00 27.88 142 ASP C C 1
ATOM 8924 O O . ASP C 1 164 ? 4.422 -18.886 -37.862 1.00 31.21 142 ASP C O 1
ATOM 8933 N N . GLU C 1 165 ? 5.659 -20.775 -37.710 1.00 24.46 143 GLU C N 1
ATOM 8934 C CA . GLU C 1 165 ? 6.297 -20.702 -39.034 1.00 31.60 143 GLU C CA 1
ATOM 8935 C C . GLU C 1 165 ? 6.890 -19.322 -39.356 1.00 29.77 143 GLU C C 1
ATOM 8936 O O . GLU C 1 165 ? 6.672 -18.742 -40.423 1.00 29.97 143 GLU C O 1
ATOM 8948 N N . HIS C 1 166 ? 7.673 -18.827 -38.406 1.00 24.31 144 HIS C N 1
ATOM 8949 C CA . HIS C 1 166 ? 8.549 -17.705 -38.644 1.00 24.20 144 HIS C CA 1
ATOM 8950 C C . HIS C 1 166 ? 9.973 -18.256 -38.454 1.00 24.55 144 HIS C C 1
ATOM 8951 O O . HIS C 1 166 ? 10.431 -19.071 -39.253 1.00 22.32 144 HIS C O 1
ATOM 8966 N N . TRP C 1 167 ? 10.637 -17.877 -37.382 1.00 20.52 145 TRP C N 1
ATOM 8967 C CA . TRP C 1 167 ? 12.028 -18.254 -37.175 1.00 19.03 145 TRP C CA 1
ATOM 8968 C C . TRP C 1 167 ? 12.149 -19.002 -35.849 1.00 17.03 145 TRP C C 1
ATOM 8969 O O . TRP C 1 167 ? 11.174 -19.120 -35.113 1.00 18.18 145 TRP C O 1
ATOM 8990 N N . ILE C 1 168 ? 13.317 -19.553 -35.534 1.00 15.23 146 ILE C N 1
ATOM 8991 C CA . ILE C 1 168 ? 13.401 -20.385 -34.354 1.00 14.52 146 ILE C CA 1
ATOM 8992 C C . ILE C 1 168 ? 13.214 -19.612 -33.053 1.00 16.37 146 ILE C C 1
ATOM 8993 O O . ILE C 1 168 ? 12.668 -20.148 -32.082 1.00 17.42 146 ILE C O 1
ATOM 9009 N N . CYS C 1 169 ? 13.588 -18.342 -33.035 1.00 19.76 147 CYS C N 1
ATOM 9010 C CA . CYS C 1 169 ? 13.360 -17.540 -31.841 1.00 22.06 147 CYS C CA 1
ATOM 9011 C C . CYS C 1 169 ? 12.036 -16.794 -31.902 1.00 22.81 147 CYS C C 1
ATOM 9012 O O . CYS C 1 169 ? 11.778 -15.952 -31.043 1.00 26.66 147 CYS C O 1
ATOM 9020 N N . GLY C 1 170 ? 11.209 -17.088 -32.902 1.00 27.97 148 GLY C N 1
ATOM 9021 C CA . GLY C 1 170 ? 9.961 -16.359 -33.076 1.00 33.41 148 GLY C CA 1
ATOM 9022 C C . GLY C 1 170 ? 10.034 -15.389 -34.247 1.00 37.22 148 GLY C C 1
ATOM 9023 O O . GLY C 1 170 ? 10.158 -15.810 -35.394 1.00 27.31 148 GLY C O 1
ATOM 9027 N N . GLN C 1 171 ? 9.970 -14.089 -33.984 1.00 40.85 149 GLN C N 1
ATOM 9028 C CA . GLN C 1 171 ? 9.742 -13.149 -35.078 1.00 32.20 149 GLN C CA 1
ATOM 9029 C C . GLN C 1 171 ? 10.972 -12.656 -35.869 1.00 31.18 149 GLN C C 1
ATOM 9030 O O . GLN C 1 171 ? 10.784 -12.228 -37.011 1.00 32.50 149 GLN C O 1
ATOM 9044 N N . ARG C 1 172 ? 12.204 -12.719 -35.314 1.00 29.33 150 ARG C N 1
ATOM 9045 C CA . ARG C 1 172 ? 13.410 -12.256 -36.056 1.00 32.79 150 ARG C CA 1
ATOM 9046 C C . ARG C 1 172 ? 14.445 -13.354 -36.421 1.00 25.23 150 ARG C C 1
ATOM 9047 O O . ARG C 1 172 ? 14.695 -14.237 -35.616 1.00 25.96 150 ARG C O 1
ATOM 9068 N N . PHE C 1 173 ? 15.009 -13.291 -37.636 1.00 25.02 151 PHE C N 1
ATOM 9069 C CA . PHE C 1 173 ? 16.048 -14.196 -38.096 1.00 26.40 151 PHE C CA 1
ATOM 9070 C C . PHE C 1 173 ? 17.292 -13.938 -37.246 1.00 22.34 151 PHE C C 1
ATOM 9071 O O . PHE C 1 173 ? 17.707 -12.779 -37.056 1.00 25.72 151 PHE C O 1
ATOM 9088 N N . THR C 1 174 ? 17.889 -14.999 -36.747 1.00 20.09 152 THR C N 1
ATOM 9089 C CA . THR C 1 174 ? 19.070 -14.841 -35.907 1.00 20.27 152 THR C CA 1
ATOM 9090 C C . THR C 1 174 ? 20.124 -15.884 -36.275 1.00 18.67 152 THR C C 1
ATOM 9091 O O . THR C 1 174 ? 19.891 -16.760 -37.083 1.00 18.51 152 THR C O 1
ATOM 9102 N N . ILE C 1 175 ? 21.298 -15.796 -35.668 1.00 15.07 153 ILE C N 1
ATOM 9103 C CA . ILE C 1 175 ? 22.292 -16.818 -35.874 1.00 12.82 153 ILE C CA 1
ATOM 9104 C C . ILE C 1 175 ? 21.814 -18.207 -35.478 1.00 10.48 153 ILE C C 1
ATOM 9105 O O . ILE C 1 175 ? 22.314 -19.191 -35.993 1.00 12.24 153 ILE C O 1
ATOM 9121 N N . ALA C 1 176 ? 20.785 -18.315 -34.632 1.00 11.52 154 ALA C N 1
ATOM 9122 C CA . ALA C 1 176 ? 20.250 -19.644 -34.319 1.00 10.20 154 ALA C CA 1
ATOM 9123 C C . ALA C 1 176 ? 19.615 -20.305 -35.559 1.00 8.70 154 ALA C C 1
ATOM 9124 O O . ALA C 1 176 ? 19.698 -21.532 -35.731 1.00 10.47 154 ALA C O 1
ATOM 9131 N N . ASP C 1 177 ? 19.049 -19.517 -36.440 1.00 11.05 155 ASP C N 1
ATOM 9132 C CA . ASP C 1 177 ? 18.439 -20.083 -37.645 1.00 11.10 155 ASP C CA 1
ATOM 9133 C C . ASP C 1 177 ? 19.514 -20.713 -38.552 1.00 11.88 155 ASP C C 1
ATOM 9134 O O . ASP C 1 177 ? 19.298 -21.785 -39.108 1.00 11.11 155 ASP C O 1
ATOM 9143 N N . ALA C 1 178 ? 20.648 -20.051 -38.706 1.00 13.40 156 ALA C N 1
ATOM 9144 C CA . ALA C 1 178 ? 21.699 -20.573 -39.568 1.00 15.62 156 ALA C CA 1
ATOM 9145 C C . ALA C 1 178 ? 22.157 -21.912 -39.047 1.00 12.91 156 ALA C C 1
ATOM 9146 O O . ALA C 1 178 ? 22.407 -22.820 -39.825 1.00 13.25 156 ALA C O 1
ATOM 9153 N N . TYR C 1 179 ? 22.326 -22.020 -37.730 1.00 10.81 157 TYR C N 1
ATOM 9154 C CA . TYR C 1 179 ? 22.814 -23.241 -37.115 1.00 12.82 157 TYR C CA 1
ATOM 9155 C C . TYR C 1 179 ? 21.738 -24.342 -37.225 1.00 12.68 157 TYR C C 1
ATOM 9156 O O . TYR C 1 179 ? 22.045 -25.464 -37.610 1.00 9.09 157 TYR C O 1
ATOM 9174 N N . LEU C 1 180 ? 20.485 -24.028 -36.903 1.00 10.24 158 LEU C N 1
ATOM 9175 C CA . LEU C 1 180 ? 19.426 -25.035 -36.979 1.00 10.68 158 LEU C CA 1
ATOM 9176 C C . LEU C 1 180 ? 19.324 -25.581 -38.394 1.00 9.91 158 LEU C C 1
ATOM 9177 O O . LEU C 1 180 ? 19.233 -26.771 -38.592 1.00 10.46 158 LEU C O 1
ATOM 9193 N N . PHE C 1 181 ? 19.404 -24.700 -39.400 1.00 11.71 159 PHE C N 1
ATOM 9194 C CA . PHE C 1 181 ? 19.302 -25.117 -40.832 1.00 11.75 159 PHE C CA 1
ATOM 9195 C C . PHE C 1 181 ? 20.414 -26.092 -41.154 1.00 11.46 159 PHE C C 1
ATOM 9196 O O . PHE C 1 181 ? 20.194 -27.083 -41.799 1.00 10.89 159 PHE C O 1
ATOM 9213 N N . THR C 1 182 ? 21.620 -25.753 -40.731 1.00 9.16 160 THR C N 1
ATOM 9214 C CA . THR C 1 182 ? 22.806 -26.563 -41.019 1.00 10.77 160 THR C CA 1
ATOM 9215 C C . THR C 1 182 ? 22.642 -27.999 -40.525 1.00 11.24 160 THR C C 1
ATOM 9216 O O . THR C 1 182 ? 22.935 -28.994 -41.243 1.00 12.53 160 THR C O 1
ATOM 9227 N N . VAL C 1 183 ? 22.168 -28.116 -39.293 1.00 11.88 161 VAL C N 1
ATOM 9228 C CA . VAL C 1 183 ? 22.029 -29.410 -38.667 1.00 11.25 161 VAL C CA 1
ATOM 9229 C C . VAL C 1 183 ? 20.824 -30.151 -39.249 1.00 13.17 161 VAL C C 1
ATOM 9230 O O . VAL C 1 183 ? 20.846 -31.381 -39.436 1.00 15.60 161 VAL C O 1
ATOM 9243 N N . LEU C 1 184 ? 19.753 -29.424 -39.534 1.00 12.54 162 LEU C N 1
ATOM 9244 C CA . LEU C 1 184 ? 18.581 -30.089 -40.097 1.00 13.80 162 LEU C CA 1
ATOM 9245 C C . LEU C 1 184 ? 18.856 -30.650 -41.483 1.00 14.72 162 LEU C C 1
ATOM 9246 O O . LEU C 1 184 ? 18.226 -31.642 -41.882 1.00 14.02 162 LEU C O 1
ATOM 9262 N N . ARG C 1 185 ? 19.777 -30.053 -42.241 1.00 12.41 163 ARG C N 1
ATOM 9263 C CA . ARG C 1 185 ? 20.182 -30.686 -43.512 1.00 13.54 163 ARG C CA 1
ATOM 9264 C C . ARG C 1 185 ? 20.628 -32.126 -43.295 1.00 14.72 163 ARG C C 1
ATOM 9265 O O . ARG C 1 185 ? 20.419 -32.974 -44.165 1.00 14.33 163 ARG C O 1
ATOM 9286 N N . TRP C 1 186 ? 21.236 -32.435 -42.148 1.00 13.91 164 TRP C N 1
ATOM 9287 C CA . TRP C 1 186 ? 21.732 -33.783 -41.924 1.00 15.04 164 TRP C CA 1
ATOM 9288 C C . TRP C 1 186 ? 20.597 -34.781 -41.729 1.00 14.60 164 TRP C C 1
ATOM 9289 O O . TRP C 1 186 ? 20.767 -35.955 -41.967 1.00 16.61 164 TRP C O 1
ATOM 9310 N N . ALA C 1 187 ? 19.430 -34.303 -41.295 1.00 14.48 165 ALA C N 1
ATOM 9311 C CA . ALA C 1 187 ? 18.294 -35.187 -41.090 1.00 17.50 165 ALA C CA 1
ATOM 9312 C C . ALA C 1 187 ? 17.926 -35.730 -42.454 1.00 14.39 165 ALA C C 1
ATOM 9313 O O . ALA C 1 187 ? 17.566 -36.897 -42.602 1.00 19.73 165 ALA C O 1
ATOM 9320 N N . TYR C 1 188 ? 18.031 -34.880 -43.472 1.00 17.11 166 TYR C N 1
ATOM 9321 C CA . TYR C 1 188 ? 17.745 -35.355 -44.832 1.00 21.09 166 TYR C CA 1
ATOM 9322 C C . TYR C 1 188 ? 18.854 -36.282 -45.301 1.00 22.00 166 TYR C C 1
ATOM 9323 O O . TYR C 1 188 ? 18.586 -37.337 -45.879 1.00 23.42 166 TYR C O 1
ATOM 9341 N N . ALA C 1 189 ? 20.097 -35.922 -45.014 1.00 21.48 167 ALA C N 1
ATOM 9342 C CA . ALA C 1 189 ? 21.247 -36.712 -45.429 1.00 19.12 167 ALA C CA 1
ATOM 9343 C C . ALA C 1 189 ? 21.238 -38.135 -44.888 1.00 21.45 167 ALA C C 1
ATOM 9344 O O . ALA C 1 189 ? 21.578 -39.079 -45.619 1.00 29.90 167 ALA C O 1
ATOM 9351 N N . VAL C 1 190 ? 20.848 -38.310 -43.623 1.00 19.30 168 VAL C N 1
ATOM 9352 C CA . VAL C 1 190 ? 20.822 -39.642 -43.021 1.00 20.97 168 VAL C CA 1
ATOM 9353 C C . VAL C 1 190 ? 19.444 -40.309 -43.174 1.00 20.69 168 VAL C C 1
ATOM 9354 O O . VAL C 1 190 ? 19.197 -41.392 -42.634 1.00 19.03 168 VAL C O 1
ATOM 9367 N N . LYS C 1 191 ? 18.578 -39.651 -43.936 1.00 17.42 169 LYS C N 1
ATOM 9368 C CA . LYS C 1 191 ? 17.308 -40.210 -44.354 1.00 18.51 169 LYS C CA 1
ATOM 9369 C C . LYS C 1 191 ? 16.386 -40.547 -43.201 1.00 19.44 169 LYS C C 1
ATOM 9370 O O . LYS C 1 191 ? 15.722 -41.577 -43.199 1.00 19.89 169 LYS C O 1
ATOM 9389 N N . LEU C 1 192 ? 16.330 -39.661 -42.220 1.00 20.31 170 LEU C N 1
ATOM 9390 C CA . LEU C 1 192 ? 15.298 -39.755 -41.209 1.00 18.44 170 LEU C CA 1
ATOM 9391 C C . LEU C 1 192 ? 13.920 -39.559 -41.861 1.00 18.65 170 LEU C C 1
ATOM 9392 O O . LEU C 1 192 ? 13.800 -39.023 -42.967 1.00 20.51 170 LEU C O 1
ATOM 9408 N N . ASN C 1 193 ? 12.896 -40.025 -41.169 1.00 20.97 171 ASN C N 1
ATOM 9409 C CA . ASN C 1 193 ? 11.525 -39.864 -41.626 1.00 22.39 171 ASN C CA 1
ATOM 9410 C C . ASN C 1 193 ? 10.959 -38.546 -41.112 1.00 22.06 171 ASN C C 1
ATOM 9411 O O . ASN C 1 193 ? 10.690 -38.398 -39.928 1.00 20.23 171 ASN C O 1
ATOM 9422 N N . LEU C 1 194 ? 10.786 -37.586 -42.013 1.00 19.96 172 LEU C N 1
ATOM 9423 C CA . LEU C 1 194 ? 10.317 -36.254 -41.643 1.00 19.08 172 LEU C CA 1
ATOM 9424 C C . LEU C 1 194 ? 8.831 -36.037 -41.984 1.00 21.90 172 LEU C C 1
ATOM 9425 O O . LEU C 1 194 ? 8.333 -34.888 -41.976 1.00 20.21 172 LEU C O 1
ATOM 9441 N N . GLU C 1 195 ? 8.126 -37.113 -42.294 1.00 19.86 173 GLU C N 1
ATOM 9442 C CA . GLU C 1 195 ? 6.693 -37.007 -42.603 1.00 21.01 173 GLU C CA 1
ATOM 9443 C C . GLU C 1 195 ? 5.934 -36.318 -41.467 1.00 21.88 173 GLU C C 1
ATOM 9444 O O . GLU C 1 195 ? 6.133 -36.616 -40.290 1.00 24.90 173 GLU C O 1
ATOM 9456 N N . GLY C 1 196 ? 5.096 -35.357 -41.834 1.00 25.15 174 GLY C N 1
ATOM 9457 C CA . GLY C 1 196 ? 4.226 -34.709 -40.877 1.00 24.88 174 GLY C CA 1
ATOM 9458 C C . GLY C 1 196 ? 4.920 -33.593 -40.116 1.00 23.17 174 GLY C C 1
ATOM 9459 O O . GLY C 1 196 ? 4.267 -32.950 -39.296 1.00 25.10 174 GLY C O 1
ATOM 9463 N N . LEU C 1 197 ? 6.213 -33.368 -40.368 1.00 19.43 175 LEU C N 1
ATOM 9464 C CA . LEU C 1 197 ? 6.920 -32.271 -39.711 1.00 16.73 175 LEU C CA 1
ATOM 9465 C C . LEU C 1 197 ? 6.858 -31.045 -40.610 1.00 16.65 175 LEU C C 1
ATOM 9466 O O . LEU C 1 197 ? 7.867 -30.603 -41.164 1.00 16.96 175 LEU C O 1
ATOM 9482 N N . GLU C 1 198 ? 5.645 -30.518 -40.747 1.00 21.44 176 GLU C N 1
ATOM 9483 C CA . GLU C 1 198 ? 5.354 -29.454 -41.689 1.00 19.24 176 GLU C CA 1
ATOM 9484 C C . GLU C 1 198 ? 6.052 -28.142 -41.372 1.00 18.51 176 GLU C C 1
ATOM 9485 O O . GLU C 1 198 ? 6.361 -27.403 -42.282 1.00 16.10 176 GLU C O 1
ATOM 9497 N N . HIS C 1 199 ? 6.306 -27.871 -40.092 1.00 20.75 177 HIS C N 1
ATOM 9498 C CA . HIS C 1 199 ? 6.936 -26.611 -39.691 1.00 19.18 177 HIS C CA 1
ATOM 9499 C C . HIS C 1 199 ? 8.420 -26.642 -40.021 1.00 17.73 177 HIS C C 1
ATOM 9500 O O . HIS C 1 199 ? 8.978 -25.652 -40.501 1.00 15.99 177 HIS C O 1
ATOM 9515 N N . ILE C 1 200 ? 9.065 -27.789 -39.801 1.00 15.01 178 ILE C N 1
ATOM 9516 C CA . ILE C 1 200 ? 10.419 -27.964 -40.275 1.00 15.55 178 ILE C CA 1
ATOM 9517 C C . ILE C 1 200 ? 10.505 -27.754 -41.781 1.00 15.10 178 ILE C C 1
ATOM 9518 O O . ILE C 1 200 ? 11.399 -27.065 -42.269 1.00 13.98 178 ILE C O 1
ATOM 9534 N N . ALA C 1 201 ? 9.564 -28.343 -42.524 1.00 15.23 179 ALA C N 1
ATOM 9535 C CA . ALA C 1 201 ? 9.561 -28.194 -43.963 1.00 17.78 179 ALA C CA 1
ATOM 9536 C C . ALA C 1 201 ? 9.497 -26.744 -44.399 1.00 18.47 179 ALA C C 1
ATOM 9537 O O . ALA C 1 201 ? 10.258 -26.333 -45.264 1.00 17.40 179 ALA C O 1
ATOM 9544 N N . ALA C 1 202 ? 8.617 -25.965 -43.774 1.00 18.87 180 ALA C N 1
ATOM 9545 C CA . ALA C 1 202 ? 8.441 -24.566 -44.158 1.00 20.50 180 ALA C CA 1
ATOM 9546 C C . ALA C 1 202 ? 9.686 -23.764 -43.840 1.00 14.85 180 ALA C C 1
ATOM 9547 O O . ALA C 1 202 ? 10.126 -22.963 -44.677 1.00 14.79 180 ALA C O 1
ATOM 9554 N N . PHE C 1 203 ? 10.276 -24.028 -42.666 1.00 15.67 181 PHE C N 1
ATOM 9555 C CA . PHE C 1 203 ? 11.520 -23.389 -42.224 1.00 14.56 181 PHE C CA 1
ATOM 9556 C C . PHE C 1 203 ? 12.663 -23.631 -43.216 1.00 13.29 181 PHE C C 1
ATOM 9557 O O . PHE C 1 203 ? 13.357 -22.695 -43.604 1.00 15.86 181 PHE C O 1
ATOM 9574 N N . MET C 1 204 ? 12.793 -24.878 -43.692 1.00 14.49 182 MET C N 1
ATOM 9575 C CA . MET C 1 204 ? 13.840 -25.202 -44.648 1.00 16.19 182 MET C CA 1
ATOM 9576 C C . MET C 1 204 ? 13.640 -24.471 -45.965 1.00 17.72 182 MET C C 1
ATOM 9577 O O . MET C 1 204 ? 14.618 -24.064 -46.605 1.00 17.63 182 MET C O 1
ATOM 9591 N N . GLN C 1 205 ? 12.379 -24.329 -46.379 1.00 16.86 183 GLN C N 1
ATOM 9592 C CA . GLN C 1 205 ? 12.075 -23.564 -47.576 1.00 16.16 183 GLN C CA 1
ATOM 9593 C C . GLN C 1 205 ? 12.377 -22.074 -47.412 1.00 15.71 183 GLN C C 1
ATOM 9594 O O . GLN C 1 205 ? 12.925 -21.441 -48.313 1.00 19.48 183 GLN C O 1
ATOM 9608 N N . ARG C 1 206 ? 12.031 -21.512 -46.266 1.00 15.44 184 ARG C N 1
ATOM 9609 C CA . ARG C 1 206 ? 12.372 -20.105 -46.018 1.00 16.60 184 ARG C CA 1
ATOM 9610 C C . ARG C 1 206 ? 13.892 -19.830 -46.004 1.00 16.29 184 ARG C C 1
ATOM 9611 O O . ARG C 1 206 ? 14.365 -18.811 -46.540 1.00 16.48 184 ARG C O 1
ATOM 9632 N N . MET C 1 207 ? 14.646 -20.719 -45.372 1.00 14.97 185 MET C N 1
ATOM 9633 C CA . MET C 1 207 ? 16.097 -20.614 -45.388 1.00 16.03 185 MET C CA 1
ATOM 9634 C C . MET C 1 207 ? 16.663 -20.691 -46.796 1.00 15.92 185 MET C C 1
ATOM 9635 O O . MET C 1 207 ? 17.531 -19.904 -47.162 1.00 20.43 185 MET C O 1
ATOM 9649 N N . ALA C 1 208 ? 16.177 -21.639 -47.590 1.00 17.88 186 ALA C N 1
ATOM 9650 C CA . ALA C 1 208 ? 16.629 -21.758 -48.974 1.00 16.86 186 ALA C CA 1
ATOM 9651 C C . ALA C 1 208 ? 16.400 -20.519 -49.826 1.00 20.67 186 ALA C C 1
ATOM 9652 O O . ALA C 1 208 ? 17.099 -20.334 -50.831 1.00 23.10 186 ALA C O 1
ATOM 9659 N N . GLU C 1 209 ? 15.449 -19.662 -49.437 1.00 16.87 187 GLU C N 1
ATOM 9660 C CA . GLU C 1 209 ? 15.161 -18.454 -50.189 1.00 18.98 187 GLU C CA 1
ATOM 9661 C C . GLU C 1 209 ? 16.121 -17.291 -49.886 1.00 16.78 187 GLU C C 1
ATOM 9662 O O . GLU C 1 209 ? 16.115 -16.301 -50.596 1.00 17.62 187 GLU C O 1
ATOM 9674 N N . ARG C 1 210 ? 16.941 -17.418 -48.845 1.00 15.18 188 ARG C N 1
ATOM 9675 C CA . ARG C 1 210 ? 17.815 -16.318 -48.412 1.00 16.70 188 ARG C CA 1
ATOM 9676 C C . ARG C 1 210 ? 19.065 -16.306 -49.307 1.00 16.25 188 ARG C C 1
ATOM 9677 O O . ARG C 1 210 ? 19.683 -17.337 -49.515 1.00 15.42 188 ARG C O 1
ATOM 9698 N N . PRO C 1 211 ? 19.419 -15.145 -49.865 1.00 15.40 189 PRO C N 1
ATOM 9699 C CA . PRO C 1 211 ? 20.575 -15.134 -50.761 1.00 16.78 189 PRO C CA 1
ATOM 9700 C C . PRO C 1 211 ? 21.881 -15.630 -50.106 1.00 18.57 189 PRO C C 1
ATOM 9701 O O . PRO C 1 211 ? 22.715 -16.205 -50.783 1.00 26.37 189 PRO C O 1
ATOM 9712 N N . GLU C 1 212 ? 22.065 -15.365 -48.824 1.00 21.34 190 GLU C N 1
ATOM 9713 C CA . GLU C 1 212 ? 23.330 -15.724 -48.179 1.00 20.38 190 GLU C CA 1
ATOM 9714 C C . GLU C 1 212 ? 23.452 -17.206 -47.981 1.00 22.95 190 GLU C C 1
ATOM 9715 O O . GLU C 1 212 ? 24.556 -17.764 -47.986 1.00 21.22 190 GLU C O 1
ATOM 9727 N N . VAL C 1 213 ? 22.305 -17.848 -47.814 1.00 16.86 191 VAL C N 1
ATOM 9728 C CA . VAL C 1 213 ? 22.225 -19.270 -47.738 1.00 12.30 191 VAL C CA 1
ATOM 9729 C C . VAL C 1 213 ? 22.505 -19.870 -49.113 1.00 19.81 191 VAL C C 1
ATOM 9730 O O . VAL C 1 213 ? 23.305 -20.800 -49.245 1.00 17.52 191 VAL C O 1
ATOM 9743 N N . GLN C 1 214 ? 21.850 -19.337 -50.144 1.00 14.62 192 GLN C N 1
ATOM 9744 C CA . GLN C 1 214 ? 22.048 -19.838 -51.490 1.00 18.57 192 GLN C CA 1
ATOM 9745 C C . GLN C 1 214 ? 23.510 -19.737 -51.850 1.00 18.21 192 GLN C C 1
ATOM 9746 O O . GLN C 1 214 ? 24.097 -20.679 -52.355 1.00 20.74 192 GLN C O 1
ATOM 9760 N N . ASP C 1 215 ? 24.094 -18.580 -51.581 1.00 17.72 193 ASP C N 1
ATOM 9761 C CA . ASP C 1 215 ? 25.489 -18.340 -51.912 1.00 17.30 193 ASP C CA 1
ATOM 9762 C C . ASP C 1 215 ? 26.500 -19.234 -51.147 1.00 20.49 193 ASP C C 1
ATOM 9763 O O . ASP C 1 215 ? 27.529 -19.617 -51.715 1.00 20.32 193 ASP C O 1
ATOM 9772 N N . ALA C 1 216 ? 26.224 -19.515 -49.873 1.00 16.17 194 ALA C N 1
ATOM 9773 C CA . ALA C 1 216 ? 27.029 -20.412 -49.059 1.00 15.15 194 ALA C CA 1
ATOM 9774 C C . ALA C 1 216 ? 26.979 -21.832 -49.614 1.00 15.38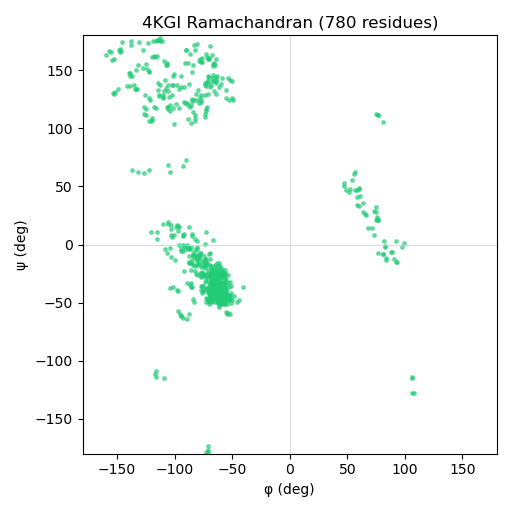 194 ALA C C 1
ATOM 9775 O O . ALA C 1 216 ? 27.998 -22.484 -49.750 1.00 17.57 194 ALA C O 1
ATOM 9782 N N . LEU C 1 217 ? 25.781 -22.291 -49.971 1.00 14.71 195 LEU C N 1
ATOM 9783 C CA . LEU C 1 217 ? 25.635 -23.617 -50.543 1.00 18.90 195 LEU C CA 1
ATOM 9784 C C . LEU C 1 217 ? 26.404 -23.703 -51.847 1.00 15.77 195 LEU C C 1
ATOM 9785 O O . LEU C 1 217 ? 27.144 -24.657 -52.084 1.00 23.14 195 LEU C O 1
ATOM 9801 N N . SER C 1 218 ? 26.230 -22.702 -52.708 1.00 18.81 196 SER C N 1
ATOM 9802 C CA . SER C 1 218 ? 26.931 -22.703 -53.992 1.00 25.75 196 SER C CA 1
ATOM 9803 C C . SER C 1 218 ? 28.437 -22.742 -53.788 1.00 21.92 196 SER C C 1
ATOM 9804 O O . SER C 1 218 ? 29.147 -23.524 -54.429 1.00 22.84 196 SER C O 1
ATOM 9812 N N . ALA C 1 219 ? 28.930 -21.907 -52.884 1.00 21.21 197 ALA C N 1
ATOM 9813 C CA . ALA C 1 219 ? 30.365 -21.827 -52.665 1.00 20.94 197 ALA C CA 1
ATOM 9814 C C . ALA C 1 219 ? 30.948 -23.147 -52.142 1.00 22.75 197 ALA C C 1
ATOM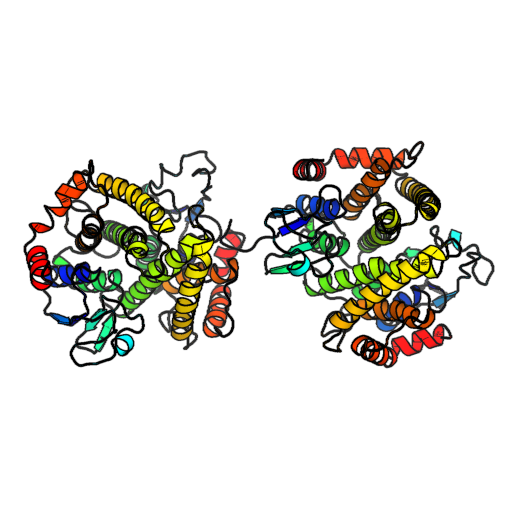 9815 O O . ALA C 1 219 ? 32.119 -23.436 -52.370 1.00 22.65 197 ALA C O 1
ATOM 9822 N N . GLU C 1 220 ? 30.118 -23.927 -51.456 1.00 18.23 198 GLU C N 1
ATOM 9823 C CA . GLU C 1 220 ? 30.495 -25.197 -50.892 1.00 18.73 198 GLU C CA 1
ATOM 9824 C C . GLU C 1 220 ? 30.194 -26.339 -51.849 1.00 27.22 198 GLU C C 1
ATOM 9825 O O . GLU C 1 220 ? 30.512 -27.491 -51.561 1.00 26.99 198 GLU C O 1
ATOM 9837 N N . GLY C 1 221 ? 29.547 -26.020 -52.964 1.00 27.27 199 GLY C N 1
ATOM 9838 C CA . GLY C 1 221 ? 29.301 -27.001 -54.008 1.00 26.40 199 GLY C CA 1
ATOM 9839 C C . GLY C 1 221 ? 28.200 -27.968 -53.638 1.00 34.63 199 GLY C C 1
ATOM 9840 O O . GLY C 1 221 ? 28.220 -29.127 -54.044 1.00 40.10 199 GLY C O 1
ATOM 9844 N N . LEU C 1 222 ? 27.227 -27.476 -52.879 1.00 25.11 200 LEU C N 1
ATOM 9845 C CA . LEU C 1 222 ? 26.160 -28.297 -52.329 1.00 31.59 200 LEU C CA 1
ATOM 9846 C C . LEU C 1 222 ? 24.866 -28.128 -53.122 1.00 42.05 200 LEU C C 1
ATOM 9847 O O . LEU C 1 222 ? 24.308 -27.033 -53.191 1.00 37.61 200 LEU C O 1
ATOM 9863 N N . ASN D 1 17 ? 10.817 -14.140 0.843 1.00 45.74 -5 ASN D N 1
ATOM 9864 C CA . ASN D 1 17 ? 9.916 -12.975 0.585 1.00 34.44 -5 ASN D CA 1
ATOM 9865 C C . ASN D 1 17 ? 8.876 -13.282 -0.505 1.00 24.46 -5 ASN D C 1
ATOM 9866 O O . ASN D 1 17 ? 9.222 -13.425 -1.682 1.00 28.67 -5 ASN D O 1
ATOM 9877 N N . LEU D 1 18 ? 7.603 -13.358 -0.113 1.00 28.36 -4 LEU D N 1
ATOM 9878 C CA . LEU D 1 18 ? 6.544 -13.760 -1.039 1.00 28.65 -4 LEU D CA 1
ATOM 9879 C C . LEU D 1 18 ? 5.876 -12.608 -1.797 1.00 27.46 -4 LEU D C 1
ATOM 9880 O O . LEU D 1 18 ? 5.017 -12.845 -2.640 1.00 29.30 -4 LEU D O 1
ATOM 9896 N N . TYR D 1 19 ? 6.247 -11.367 -1.499 1.00 25.71 -3 TYR D N 1
ATOM 9897 C CA . TYR D 1 19 ? 5.563 -10.206 -2.090 1.00 26.07 -3 TYR D CA 1
ATOM 9898 C C . TYR D 1 19 ? 5.956 -9.902 -3.553 1.00 25.46 -3 TYR D C 1
ATOM 9899 O O . TYR D 1 19 ? 5.367 -9.034 -4.196 1.00 26.26 -3 TYR D O 1
ATOM 9917 N N . PHE D 1 20 ? 6.949 -10.609 -4.067 1.00 25.94 -2 PHE D N 1
ATOM 9918 C CA . PHE D 1 20 ? 7.337 -10.489 -5.471 1.00 31.60 -2 PHE D CA 1
ATOM 9919 C C . PHE D 1 20 ? 8.008 -11.777 -5.927 1.00 31.03 -2 PHE D C 1
ATOM 9920 O O . PHE D 1 20 ? 8.498 -12.545 -5.110 1.00 28.01 -2 PHE D O 1
ATOM 9937 N N . GLN D 1 21 ? 8.020 -12.009 -7.234 1.00 31.40 -1 GLN D N 1
ATOM 9938 C CA . GLN D 1 21 ? 8.650 -13.193 -7.799 1.00 34.65 -1 GLN D CA 1
ATOM 9939 C C . GLN D 1 21 ? 10.177 -13.097 -7.729 1.00 33.11 -1 GLN D C 1
ATOM 9940 O O . GLN D 1 21 ? 10.754 -12.050 -8.006 1.00 30.89 -1 GLN D O 1
ATOM 9954 N N . SER D 1 22 ? 10.814 -14.195 -7.340 1.00 31.86 0 SER D N 1
ATOM 9955 C CA . SER D 1 22 ? 12.272 -14.287 -7.308 1.00 38.75 0 SER D CA 1
ATOM 9956 C C . SER D 1 22 ? 12.730 -15.520 -8.085 1.00 29.77 0 SER D C 1
ATOM 9957 O O . SER D 1 22 ? 11.925 -16.389 -8.425 1.00 28.96 0 SER D O 1
ATOM 9965 N N . MET D 1 23 ? 14.019 -15.612 -8.374 1.00 23.65 1 MET D N 1
ATOM 9966 C CA . MET D 1 23 ? 14.511 -16.714 -9.199 1.00 19.14 1 MET D CA 1
ATOM 9967 C C . MET D 1 23 ? 14.489 -18.055 -8.489 1.00 19.88 1 MET D C 1
ATOM 9968 O O . MET D 1 23 ? 14.716 -18.144 -7.291 1.00 22.61 1 MET D O 1
ATOM 9982 N N . LYS D 1 24 ? 14.215 -19.101 -9.269 1.00 19.40 2 LYS D N 1
ATOM 9983 C CA . LYS D 1 24 ? 14.222 -20.484 -8.812 1.00 17.70 2 LYS D CA 1
ATOM 9984 C C . LYS D 1 24 ? 15.159 -21.296 -9.722 1.00 20.16 2 LYS D C 1
ATOM 9985 O O . LYS D 1 24 ? 15.037 -21.205 -10.947 1.00 17.90 2 LYS D O 1
ATOM 10004 N N . LEU D 1 25 ? 16.103 -22.043 -9.135 1.00 18.43 3 LEU D N 1
ATOM 10005 C CA . LEU D 1 25 ? 16.978 -22.932 -9.910 1.00 15.89 3 LEU D CA 1
ATOM 10006 C C . LEU D 1 25 ? 16.556 -24.366 -9.692 1.00 16.16 3 LEU D C 1
ATOM 10007 O O . LEU D 1 25 ? 16.617 -24.882 -8.570 1.00 18.73 3 LEU D O 1
ATOM 10023 N N . PHE D 1 26 ? 16.112 -25.005 -10.775 1.00 17.94 4 PHE D N 1
ATOM 10024 C CA . PHE D 1 26 ? 15.791 -26.427 -10.758 1.00 17.88 4 PHE D CA 1
ATOM 10025 C C . PHE D 1 26 ? 17.068 -27.206 -10.999 1.00 16.30 4 PHE D C 1
ATOM 10026 O O . PHE D 1 26 ? 17.745 -26.958 -11.981 1.00 16.66 4 PHE D O 1
ATOM 10043 N N . TYR D 1 27 ? 17.392 -28.141 -10.096 1.00 17.81 5 TYR D N 1
ATOM 10044 C CA . TYR D 1 27 ? 18.715 -28.745 -10.072 1.00 19.97 5 TYR D CA 1
ATOM 10045 C C . TYR D 1 27 ? 18.646 -30.190 -9.592 1.00 21.65 5 TYR D C 1
ATOM 10046 O O . TYR D 1 27 ? 17.625 -30.640 -9.056 1.00 22.84 5 TYR D O 1
ATOM 10064 N N . LYS D 1 28 ? 19.753 -30.903 -9.786 1.00 19.21 6 LYS D N 1
ATOM 10065 C CA . LYS D 1 28 ? 19.970 -32.197 -9.144 1.00 18.74 6 LYS D CA 1
ATOM 10066 C C . LYS D 1 28 ? 21.384 -32.183 -8.561 1.00 20.58 6 LYS D C 1
ATOM 10067 O O . LYS D 1 28 ? 22.306 -31.797 -9.250 1.00 19.43 6 LYS D O 1
ATOM 10086 N N . PRO D 1 29 ? 21.560 -32.625 -7.304 1.00 22.77 7 PRO D N 1
ATOM 10087 C CA . PRO D 1 29 ? 22.890 -32.548 -6.671 1.00 22.53 7 PRO D CA 1
ATOM 10088 C C . PRO D 1 29 ? 23.994 -33.171 -7.506 1.00 21.69 7 PRO D C 1
ATOM 10089 O O . PRO D 1 29 ? 23.890 -34.331 -7.906 1.00 24.23 7 PRO D O 1
ATOM 10100 N N . GLY D 1 30 ? 25.029 -32.387 -7.793 1.00 23.72 8 GLY D N 1
ATOM 10101 C CA . GLY D 1 30 ? 26.173 -32.883 -8.534 1.00 20.46 8 GLY D CA 1
ATOM 10102 C C . GLY D 1 30 ? 26.033 -32.875 -10.049 1.00 20.17 8 GLY D C 1
ATOM 10103 O O . GLY D 1 30 ? 27.016 -33.061 -10.756 1.00 23.88 8 GLY D O 1
ATOM 10107 N N . ALA D 1 31 ? 24.827 -32.678 -10.560 1.00 17.55 9 ALA D N 1
ATOM 10108 C CA . ALA D 1 31 ? 24.620 -32.644 -12.001 1.00 21.65 9 ALA D CA 1
ATOM 10109 C C . ALA D 1 31 ? 25.201 -31.370 -12.625 1.00 17.75 9 ALA D C 1
ATOM 10110 O O . ALA D 1 31 ? 25.874 -30.561 -11.964 1.00 15.51 9 ALA D O 1
ATOM 10117 N N . CYS D 1 32 ? 24.932 -31.185 -13.911 1.00 16.44 10 CYS D N 1
ATOM 10118 C CA . CYS D 1 32 ? 25.459 -30.044 -14.616 1.00 17.23 10 CYS D CA 1
ATOM 10119 C C . CYS D 1 32 ? 24.938 -28.706 -14.090 1.00 17.55 10 CYS D C 1
ATOM 10120 O O . CYS D 1 32 ? 25.583 -27.672 -14.271 1.00 20.51 10 CYS D O 1
ATOM 10128 N N . SER D 1 33 ? 23.777 -28.739 -13.443 1.00 15.61 11 SER D N 1
ATOM 10129 C CA . SER D 1 33 ? 23.173 -27.577 -12.846 1.00 12.95 11 SER D CA 1
ATOM 10130 C C . SER D 1 33 ? 24.066 -26.959 -11.771 1.00 14.40 11 SER D C 1
ATOM 10131 O O . SER D 1 33 ? 23.867 -25.805 -11.399 1.00 14.55 11 SER D O 1
ATOM 10139 N N . LEU D 1 34 ? 25.011 -27.729 -11.250 1.00 13.53 12 LEU D N 1
ATOM 10140 C CA . LEU D 1 34 ? 25.966 -27.184 -10.262 1.00 13.66 12 LEU D CA 1
ATOM 10141 C C . LEU D 1 34 ? 26.697 -25.936 -10.825 1.00 15.55 12 LEU D C 1
ATOM 10142 O O . LEU D 1 34 ? 27.012 -24.963 -10.084 1.00 11.99 12 LEU D O 1
ATOM 10158 N N . ALA D 1 35 ? 26.966 -25.943 -12.125 1.00 13.81 13 ALA D N 1
ATOM 10159 C CA . ALA D 1 35 ? 27.658 -24.828 -12.769 1.00 14.45 13 ALA D CA 1
ATOM 10160 C C . ALA D 1 35 ? 26.832 -23.557 -12.701 1.00 15.52 13 ALA D C 1
ATOM 10161 O O . ALA D 1 35 ? 27.377 -22.485 -12.414 1.00 14.97 13 ALA D O 1
ATOM 10168 N N . SER D 1 36 ? 25.538 -23.669 -13.001 1.00 12.61 14 SER D N 1
ATOM 10169 C CA . SER D 1 36 ? 24.614 -22.548 -12.897 1.00 13.53 14 SER D CA 1
ATOM 10170 C C . SER D 1 36 ? 24.455 -22.108 -11.403 1.00 11.30 14 SER D C 1
ATOM 10171 O O . SER D 1 36 ? 24.332 -20.910 -11.089 1.00 14.22 14 SER D O 1
ATOM 10179 N N . HIS D 1 37 ? 24.413 -23.079 -10.499 1.00 12.76 15 HIS D N 1
ATOM 10180 C CA . HIS D 1 37 ? 24.340 -22.822 -9.055 1.00 11.94 15 HIS D CA 1
ATOM 10181 C C . HIS D 1 37 ? 25.527 -21.979 -8.617 1.00 12.95 15 HIS D C 1
ATOM 10182 O O . HIS D 1 37 ? 25.369 -20.925 -7.993 1.00 14.13 15 HIS D O 1
ATOM 10197 N N . ILE D 1 38 ? 26.723 -22.410 -8.994 1.00 15.64 16 ILE D N 1
ATOM 10198 C CA . ILE D 1 38 ? 27.909 -21.668 -8.591 1.00 12.68 16 ILE D CA 1
ATOM 10199 C C . ILE D 1 38 ? 27.849 -20.261 -9.167 1.00 13.14 16 ILE D C 1
ATOM 10200 O O . ILE D 1 38 ? 28.216 -19.291 -8.489 1.00 13.95 16 ILE D O 1
ATOM 10216 N N . THR D 1 39 ? 27.399 -20.152 -10.413 1.00 12.93 17 THR D N 1
ATOM 10217 C CA . THR D 1 39 ? 27.308 -18.839 -11.081 1.00 11.56 17 THR D CA 1
ATOM 10218 C C . THR D 1 39 ? 26.305 -17.900 -10.384 1.00 15.32 17 THR D C 1
ATOM 10219 O O . THR D 1 39 ? 26.565 -16.709 -10.211 1.00 12.58 17 THR D O 1
ATOM 10230 N N . LEU D 1 40 ? 25.163 -18.434 -9.970 1.00 15.68 18 LEU D N 1
ATOM 10231 C CA . LEU D 1 40 ? 24.222 -17.644 -9.166 1.00 11.91 18 LEU D CA 1
ATOM 10232 C C . LEU D 1 40 ? 24.922 -17.073 -7.936 1.00 15.78 18 LEU D C 1
ATOM 10233 O O . LEU D 1 40 ? 24.740 -15.919 -7.575 1.00 16.76 18 LEU D O 1
ATOM 10249 N N . ARG D 1 41 ? 25.728 -17.897 -7.283 1.00 15.49 19 ARG D N 1
ATOM 10250 C CA . ARG D 1 41 ? 26.441 -17.440 -6.094 1.00 16.35 19 ARG D CA 1
ATOM 10251 C C . ARG D 1 41 ? 27.538 -16.417 -6.398 1.00 17.10 19 ARG D C 1
ATOM 10252 O O . ARG D 1 41 ? 27.698 -15.435 -5.645 1.00 15.44 19 ARG D O 1
ATOM 10273 N N . GLU D 1 42 ? 28.291 -16.650 -7.475 1.00 13.07 20 GLU D N 1
ATOM 10274 C CA . GLU D 1 42 ? 29.344 -15.724 -7.879 1.00 13.20 20 GLU D CA 1
ATOM 10275 C C . GLU D 1 42 ? 28.724 -14.393 -8.262 1.00 15.87 20 GLU D C 1
ATOM 10276 O O . GLU D 1 42 ? 29.339 -13.342 -8.085 1.00 16.35 20 GLU D O 1
ATOM 10288 N N A SER D 1 43 ? 27.486 -14.416 -8.778 0.33 12.71 21 SER D N 1
ATOM 10289 N N B SER D 1 43 ? 27.469 -14.438 -8.733 0.67 12.73 21 SER D N 1
ATOM 10290 C CA A SER D 1 43 ? 26.810 -13.179 -9.174 0.33 14.01 21 SER D CA 1
ATOM 10291 C CA B SER D 1 43 ? 26.774 -13.251 -9.184 0.67 14.41 21 SER D CA 1
ATOM 10292 C C A SER D 1 43 ? 25.914 -12.582 -8.079 0.33 13.84 21 SER D C 1
ATOM 10293 C C B SER D 1 43 ? 25.975 -12.560 -8.078 0.67 14.22 21 SER D C 1
ATOM 10294 O O A SER D 1 43 ? 25.169 -11.641 -8.334 0.33 15.87 21 SER D O 1
ATOM 10295 O O B SER D 1 43 ? 25.381 -11.522 -8.320 0.67 15.50 21 SER D O 1
ATOM 10310 N N . GLY D 1 44 ? 26.016 -13.103 -6.855 1.00 14.35 22 GLY D N 1
ATOM 10311 C CA . GLY D 1 44 ? 25.338 -12.529 -5.715 1.00 15.46 22 GLY D CA 1
ATOM 10312 C C . GLY D 1 44 ? 23.824 -12.414 -5.819 1.00 15.69 22 GLY D C 1
ATOM 10313 O O . GLY D 1 44 ? 23.248 -11.442 -5.387 1.00 16.60 22 GLY D O 1
ATOM 10318 N N . LYS D 1 45 ? 23.203 -13.423 -6.402 1.00 15.06 23 LYS D N 1
ATOM 10319 C CA . LYS D 1 45 ? 21.775 -13.365 -6.650 1.00 15.72 23 LYS D CA 1
ATOM 10320 C C . LYS D 1 45 ? 20.971 -13.931 -5.508 1.00 17.20 23 LYS D C 1
ATOM 10321 O O . LYS D 1 45 ? 21.455 -14.746 -4.724 1.00 19.97 23 LYS D O 1
ATOM 10340 N N . ASP D 1 46 ? 19.721 -13.472 -5.443 1.00 18.96 24 ASP D N 1
ATOM 10341 C CA . ASP D 1 46 ? 18.707 -14.036 -4.581 1.00 19.38 24 ASP D CA 1
ATOM 10342 C C . ASP D 1 46 ? 18.024 -15.138 -5.386 1.00 22.60 24 ASP D C 1
ATOM 10343 O O . ASP D 1 46 ? 17.502 -14.885 -6.473 1.00 22.33 24 ASP D O 1
ATOM 10352 N N . PHE D 1 47 ? 18.042 -16.356 -4.868 1.00 18.29 25 PHE D N 1
ATOM 10353 C CA . PHE D 1 47 ? 17.337 -17.462 -5.518 1.00 18.14 25 PHE D CA 1
ATOM 10354 C C . PHE D 1 47 ? 17.010 -18.573 -4.527 1.00 24.46 25 PHE D C 1
ATOM 10355 O O . PHE D 1 47 ? 17.528 -18.606 -3.409 1.00 22.17 25 PHE D O 1
ATOM 10372 N N . THR D 1 48 ? 16.143 -19.487 -4.947 1.00 20.55 26 THR D N 1
ATOM 10373 C CA . THR D 1 48 ? 15.925 -20.724 -4.204 1.00 26.09 26 THR D CA 1
ATOM 10374 C C . THR D 1 48 ? 16.199 -21.939 -5.099 1.00 23.72 26 THR D C 1
ATOM 10375 O O . THR D 1 48 ? 15.977 -21.905 -6.315 1.00 24.39 26 THR D O 1
ATOM 10386 N N . LEU D 1 49 ? 16.679 -23.006 -4.471 1.00 24.82 27 LEU D N 1
ATOM 10387 C CA . LEU D 1 49 ? 16.891 -24.286 -5.122 1.00 22.33 27 LEU D CA 1
ATOM 10388 C C . LEU D 1 49 ? 15.622 -25.123 -5.072 1.00 21.99 27 LEU D C 1
ATOM 10389 O O . LEU D 1 49 ? 14.930 -25.184 -4.050 1.00 26.99 27 LEU D O 1
ATOM 10405 N N . VAL D 1 50 ? 15.328 -25.779 -6.193 1.00 22.68 28 VAL D N 1
ATOM 10406 C CA . VAL D 1 50 ? 14.195 -26.707 -6.291 1.00 24.24 28 VAL D CA 1
ATOM 10407 C C . VAL D 1 50 ? 14.719 -28.021 -6.820 1.00 23.05 28 VAL D C 1
ATOM 10408 O O . VAL D 1 50 ? 15.145 -28.128 -7.967 1.00 20.70 28 VAL D O 1
ATOM 10421 N N . SER D 1 51 ? 14.696 -29.031 -5.973 1.00 24.43 29 SER D N 1
ATOM 10422 C CA . SER D 1 51 ? 15.269 -30.315 -6.328 1.00 34.95 29 SER D CA 1
ATOM 10423 C C . SER D 1 51 ? 14.367 -31.036 -7.322 1.00 31.06 29 SER D C 1
ATOM 10424 O O . SER D 1 51 ? 13.142 -31.031 -7.169 1.00 30.01 29 SER D O 1
ATOM 10432 N N . VAL D 1 52 ? 14.969 -31.646 -8.336 1.00 31.92 30 VAL D N 1
ATOM 10433 C CA . VAL D 1 52 ? 14.209 -32.457 -9.297 1.00 33.60 30 VAL D CA 1
ATOM 10434 C C . VAL D 1 52 ? 14.611 -33.931 -9.220 1.00 39.57 30 VAL D C 1
ATOM 10435 O O . VAL D 1 52 ? 15.799 -34.255 -9.223 1.00 38.13 30 VAL D O 1
ATOM 10448 N N . ASP D 1 53 ? 13.618 -34.815 -9.165 1.00 42.45 31 ASP D N 1
ATOM 10449 C CA . ASP D 1 53 ? 13.829 -36.250 -9.362 1.00 47.21 31 ASP D CA 1
ATOM 10450 C C . ASP D 1 53 ? 13.865 -36.514 -10.866 1.00 44.45 31 ASP D C 1
ATOM 10451 O O . ASP D 1 53 ? 12.834 -36.429 -11.540 1.00 41.59 31 ASP D O 1
ATOM 10460 N N . LEU D 1 54 ? 15.049 -36.825 -11.388 1.00 46.70 32 LEU D N 1
ATOM 10461 C CA . LEU D 1 54 ? 15.264 -36.865 -12.832 1.00 48.45 32 LEU D CA 1
ATOM 10462 C C . LEU D 1 54 ? 14.770 -38.160 -13.475 1.00 53.64 32 LEU D C 1
ATOM 10463 O O . LEU D 1 54 ? 14.590 -38.214 -14.689 1.00 57.69 32 LEU D O 1
ATOM 10479 N N . MET D 1 55 ? 14.554 -39.201 -12.674 1.00 54.18 33 MET D N 1
ATOM 10480 C CA . MET D 1 55 ? 14.121 -40.488 -13.220 1.00 59.83 33 MET D CA 1
ATOM 10481 C C . MET D 1 55 ? 12.603 -40.515 -13.365 1.00 55.31 33 MET D C 1
ATOM 10482 O O . MET D 1 55 ? 12.073 -41.112 -14.292 1.00 59.11 33 MET D O 1
ATOM 10496 N N . LYS D 1 56 ? 11.915 -39.834 -12.458 1.00 54.35 34 LYS D N 1
ATOM 10497 C CA . LYS D 1 56 ? 10.464 -39.727 -12.500 1.00 50.02 34 LYS D CA 1
ATOM 10498 C C . LYS D 1 56 ? 10.008 -38.368 -13.033 1.00 53.82 34 LYS D C 1
ATOM 10499 O O . LYS D 1 56 ? 8.823 -38.164 -13.313 1.00 55.91 34 LYS D O 1
ATOM 10518 N N . LYS D 1 57 ? 10.951 -37.436 -13.153 1.00 53.11 35 LYS D N 1
ATOM 10519 C CA . LYS D 1 57 ? 10.653 -36.102 -13.665 1.00 52.55 35 LYS D CA 1
ATOM 10520 C C . LYS D 1 57 ? 9.566 -35.444 -12.822 1.00 51.53 35 LYS D C 1
ATOM 10521 O O . LYS D 1 57 ? 8.607 -34.873 -13.344 1.00 46.32 35 LYS D O 1
ATOM 10540 N N . ARG D 1 58 ? 9.741 -35.522 -11.506 1.00 49.53 36 ARG D N 1
ATOM 10541 C CA . ARG D 1 58 ? 8.807 -34.927 -10.566 1.00 50.89 36 ARG D CA 1
ATOM 10542 C C . ARG D 1 58 ? 9.545 -34.102 -9.509 1.00 50.63 36 ARG D C 1
ATOM 10543 O O . ARG D 1 58 ? 10.719 -34.337 -9.225 1.00 48.21 36 ARG D O 1
ATOM 10564 N N . LEU D 1 59 ? 8.851 -33.121 -8.944 1.00 54.17 37 LEU D N 1
ATOM 10565 C CA . LEU D 1 59 ? 9.375 -32.350 -7.825 1.00 49.37 37 LEU D CA 1
ATOM 10566 C C . LEU D 1 59 ? 9.037 -33.086 -6.532 1.00 54.95 37 LEU D C 1
ATOM 10567 O O . LEU D 1 59 ? 8.178 -33.964 -6.524 1.00 61.20 37 LEU D O 1
ATOM 10583 N N . GLU D 1 60 ? 9.708 -32.718 -5.444 1.00 59.87 38 GLU D N 1
ATOM 10584 C CA . GLU D 1 60 ? 9.485 -33.354 -4.145 1.00 66.77 38 GLU D CA 1
ATOM 10585 C C . GLU D 1 60 ? 8.092 -33.061 -3.576 1.00 72.78 38 GLU D C 1
ATOM 10586 O O . GLU D 1 60 ? 7.786 -33.459 -2.455 1.00 77.58 38 GLU D O 1
ATOM 10598 N N . ASN D 1 61 ? 7.258 -32.364 -4.348 1.00 71.85 39 ASN D N 1
ATOM 10599 C CA . ASN D 1 61 ? 5.878 -32.086 -3.957 1.00 67.34 39 ASN D CA 1
ATOM 10600 C C . ASN D 1 61 ? 4.875 -32.751 -4.896 1.00 68.66 39 ASN D C 1
ATOM 10601 O O . ASN D 1 61 ? 3.682 -32.449 -4.854 1.00 74.59 39 ASN D O 1
ATOM 10612 N N . GLY D 1 62 ? 5.364 -33.641 -5.756 1.00 68.17 40 GLY D N 1
ATOM 10613 C CA . GLY D 1 62 ? 4.502 -34.399 -6.649 1.00 65.05 40 GLY D CA 1
ATOM 10614 C C . GLY D 1 62 ? 4.303 -33.771 -8.017 1.00 61.20 40 GLY D C 1
ATOM 10615 O O . GLY D 1 62 ? 3.831 -34.433 -8.943 1.00 60.77 40 GLY D O 1
ATOM 10619 N N . ASP D 1 63 ? 4.661 -32.496 -8.148 1.00 61.37 41 ASP D N 1
ATOM 10620 C CA . ASP D 1 63 ? 4.435 -31.753 -9.386 1.00 57.42 41 ASP D CA 1
ATOM 10621 C C . ASP D 1 63 ? 5.227 -32.306 -10.560 1.00 53.34 41 ASP D C 1
ATOM 10622 O O . ASP D 1 63 ? 6.396 -32.674 -10.422 1.00 52.52 41 ASP D O 1
ATOM 10631 N N . ASP D 1 64 ? 4.577 -32.322 -11.720 1.00 53.12 42 ASP D N 1
ATOM 10632 C CA . ASP D 1 64 ? 5.175 -32.775 -12.974 1.00 52.30 42 ASP D CA 1
ATOM 10633 C C . ASP D 1 64 ? 6.178 -31.756 -13.504 1.00 42.43 42 ASP D C 1
ATOM 10634 O O . ASP D 1 64 ? 5.805 -30.645 -13.877 1.00 43.75 42 ASP D O 1
ATOM 10643 N N . TYR D 1 65 ? 7.451 -32.139 -13.545 1.00 39.74 43 TYR D N 1
ATOM 10644 C CA . TYR D 1 65 ? 8.506 -31.221 -13.956 1.00 39.66 43 TYR D CA 1
ATOM 10645 C C . TYR D 1 65 ? 8.389 -30.820 -15.427 1.00 36.94 43 TYR D C 1
ATOM 10646 O O . TYR D 1 65 ? 8.853 -29.747 -15.811 1.00 39.55 43 TYR D O 1
ATOM 10664 N N . PHE D 1 66 ? 7.771 -31.670 -16.247 1.00 36.03 44 PHE D N 1
ATOM 10665 C CA . PHE D 1 66 ? 7.631 -31.369 -17.671 1.00 35.63 44 PHE D CA 1
ATOM 10666 C C . PHE D 1 66 ? 6.788 -30.121 -17.884 1.00 35.68 44 PHE D C 1
ATOM 10667 O O . PHE D 1 66 ? 6.921 -29.438 -18.902 1.00 43.40 44 PHE D O 1
ATOM 10684 N N . SER D 1 67 ? 5.914 -29.831 -16.923 1.00 41.93 45 SER D N 1
ATOM 10685 C CA . SER D 1 67 ? 5.098 -28.627 -16.977 1.00 44.78 45 SER D CA 1
ATOM 10686 C C . SER D 1 67 ? 5.961 -27.399 -16.725 1.00 44.91 45 SER D C 1
ATOM 10687 O O . SER D 1 67 ? 5.607 -26.282 -17.103 1.00 52.86 45 SER D O 1
ATOM 10695 N N . VAL D 1 68 ? 7.101 -27.615 -16.077 1.00 37.06 46 VAL D N 1
ATOM 10696 C CA . VAL D 1 68 ? 8.060 -26.545 -15.857 1.00 36.05 46 VAL D CA 1
ATOM 10697 C C . VAL D 1 68 ? 9.014 -26.449 -17.038 1.00 37.89 46 VAL D C 1
ATOM 10698 O O . VAL D 1 68 ? 9.075 -25.410 -17.679 1.00 37.84 46 VAL D O 1
ATOM 10711 N N . ASN D 1 69 ? 9.747 -27.525 -17.325 1.00 34.77 47 ASN D N 1
ATOM 10712 C CA . ASN D 1 69 ? 10.642 -27.570 -18.484 1.00 26.45 47 ASN D CA 1
ATOM 10713 C C . ASN D 1 69 ? 10.235 -28.742 -19.359 1.00 30.32 47 ASN D C 1
ATOM 10714 O O . ASN D 1 69 ? 10.478 -29.899 -19.014 1.00 29.88 47 ASN D O 1
ATOM 10725 N N . PRO D 1 70 ? 9.599 -28.450 -20.502 1.00 34.37 48 PRO D N 1
ATOM 10726 C CA . PRO D 1 70 ? 9.195 -29.508 -21.434 1.00 38.12 48 PRO D CA 1
ATOM 10727 C C . PRO D 1 70 ? 10.358 -30.422 -21.837 1.00 35.75 48 PRO D C 1
ATOM 10728 O O . PRO D 1 70 ? 10.094 -31.574 -22.189 1.00 38.01 48 PRO D O 1
ATOM 10739 N N . LYS D 1 71 ? 11.603 -29.928 -21.804 1.00 28.08 49 LYS D N 1
ATOM 10740 C CA . LYS D 1 71 ? 12.748 -30.769 -22.152 1.00 30.71 49 LYS D CA 1
ATOM 10741 C C . LYS D 1 71 ? 13.104 -31.793 -21.050 1.00 30.21 49 LYS D C 1
ATOM 10742 O O . LYS D 1 71 ? 13.788 -32.782 -21.311 1.00 29.69 49 LYS D O 1
ATOM 10761 N N . GLY D 1 72 ? 12.621 -31.560 -19.832 1.00 28.27 50 GLY D N 1
ATOM 10762 C CA . GLY D 1 72 ? 12.757 -32.530 -18.756 1.00 31.51 50 GLY D CA 1
ATOM 10763 C C . GLY D 1 72 ? 14.167 -32.595 -18.185 1.00 29.59 50 GLY D C 1
ATOM 10764 O O . GLY D 1 72 ? 14.548 -33.588 -17.563 1.00 31.13 50 GLY D O 1
ATOM 10768 N N . GLN D 1 73 ? 14.938 -31.537 -18.381 1.00 27.19 51 GLN D N 1
ATOM 10769 C CA . GLN D 1 73 ? 16.317 -31.500 -17.886 1.00 24.18 51 GLN D CA 1
ATOM 10770 C C . GLN D 1 73 ? 16.565 -30.430 -16.817 1.00 23.84 51 GLN D C 1
ATOM 10771 O O . GLN D 1 73 ? 15.819 -29.467 -16.662 1.00 24.95 51 GLN D O 1
ATOM 10785 N N . VAL D 1 74 ? 17.653 -30.598 -16.089 1.00 23.73 52 VAL D N 1
ATOM 10786 C CA . VAL D 1 74 ? 18.193 -29.477 -15.346 1.00 20.76 52 VAL D CA 1
ATOM 10787 C C . VAL D 1 74 ? 19.493 -29.076 -16.042 1.00 19.23 52 VAL D C 1
ATOM 10788 O O . VAL D 1 74 ? 20.069 -29.863 -16.771 1.00 19.67 52 VAL D O 1
ATOM 10801 N N . PRO D 1 75 ? 19.933 -27.823 -15.848 1.00 17.68 53 PRO D N 1
ATOM 10802 C CA . PRO D 1 75 ? 19.264 -26.778 -15.081 1.00 20.78 53 PRO D CA 1
ATOM 10803 C C . PRO D 1 75 ? 18.106 -26.124 -15.811 1.00 17.60 53 PRO D C 1
ATOM 10804 O O . PRO D 1 75 ? 18.032 -26.123 -17.049 1.00 16.96 53 PRO D O 1
ATOM 10815 N N . ALA D 1 76 ? 17.250 -25.500 -15.017 1.00 17.73 54 ALA D N 1
ATOM 10816 C CA . ALA D 1 76 ? 16.281 -24.563 -15.529 1.00 17.72 54 ALA D CA 1
ATOM 10817 C C . ALA D 1 76 ? 16.193 -23.438 -14.512 1.00 17.58 54 ALA D C 1
ATOM 10818 O O . ALA D 1 76 ? 16.161 -23.692 -13.319 1.00 18.43 54 ALA D O 1
ATOM 10825 N N . LEU D 1 77 ? 16.160 -22.211 -15.009 1.00 16.80 55 LEU D N 1
ATOM 10826 C CA . LEU D 1 77 ? 16.089 -21.019 -14.156 1.00 16.88 55 LEU D CA 1
ATOM 10827 C C . LEU D 1 77 ? 14.805 -20.243 -14.418 1.00 17.94 55 LEU D C 1
ATOM 10828 O O . LEU D 1 77 ? 14.577 -19.748 -15.519 1.00 19.04 55 LEU D O 1
ATOM 10844 N N . LEU D 1 78 ? 13.982 -20.134 -13.385 1.00 19.49 56 LEU D N 1
ATOM 10845 C CA . LEU D 1 78 ? 12.743 -19.374 -13.470 1.00 20.96 56 LEU D CA 1
ATOM 10846 C C . LEU D 1 78 ? 13.098 -17.940 -13.151 1.00 27.24 56 LEU D C 1
ATOM 10847 O O . LEU D 1 78 ? 13.600 -17.660 -12.056 1.00 27.66 56 LEU D O 1
ATOM 10863 N N . LEU D 1 79 ? 12.891 -17.035 -14.106 1.00 23.76 57 LEU D N 1
ATOM 10864 C CA . LEU D 1 79 ? 13.328 -15.645 -13.916 1.00 29.80 57 LEU D CA 1
ATOM 10865 C C . LEU D 1 79 ? 12.315 -14.856 -13.106 1.00 27.91 57 LEU D C 1
ATOM 10866 O O . LEU D 1 79 ? 11.189 -15.293 -12.916 1.00 31.09 57 LEU D O 1
ATOM 10882 N N . ASP D 1 80 ? 12.707 -13.672 -12.641 1.00 31.19 58 ASP D N 1
ATOM 10883 C CA . ASP D 1 80 ? 11.840 -12.879 -11.767 1.00 41.04 58 ASP D CA 1
ATOM 10884 C C . ASP D 1 80 ? 10.656 -12.238 -12.497 1.00 46.41 58 ASP D C 1
ATOM 10885 O O . ASP D 1 80 ? 9.964 -11.395 -11.931 1.00 50.12 58 ASP D O 1
ATOM 10894 N N . ASP D 1 81 ? 10.418 -12.643 -13.743 1.00 41.72 59 ASP D N 1
ATOM 10895 C CA . ASP D 1 81 ? 9.201 -12.241 -14.454 1.00 39.12 59 ASP D CA 1
ATOM 10896 C C . ASP D 1 81 ? 8.373 -13.459 -14.872 1.00 44.14 59 ASP D C 1
ATOM 10897 O O . ASP D 1 81 ? 7.440 -13.337 -15.660 1.00 43.50 59 ASP D O 1
ATOM 10906 N N . GLY D 1 82 ? 8.722 -14.636 -14.357 1.00 47.89 60 GLY D N 1
ATOM 10907 C CA . GLY D 1 82 ? 7.980 -15.849 -14.660 1.00 39.81 60 GLY D CA 1
ATOM 10908 C C . GLY D 1 82 ? 8.502 -16.663 -15.840 1.00 40.55 60 GLY D C 1
ATOM 10909 O O . GLY D 1 82 ? 8.114 -17.812 -16.015 1.00 49.47 60 GLY D O 1
ATOM 10913 N N . THR D 1 83 ? 9.359 -16.064 -16.658 1.00 39.04 61 THR D N 1
ATOM 10914 C CA . THR D 1 83 ? 9.988 -16.748 -17.795 1.00 38.47 61 THR D CA 1
ATOM 10915 C C . THR D 1 83 ? 10.953 -17.864 -17.382 1.00 27.52 61 THR D C 1
ATOM 10916 O O . THR D 1 83 ? 11.650 -17.773 -16.371 1.00 27.27 61 THR D O 1
ATOM 10927 N N . LEU D 1 84 ? 11.013 -18.921 -18.181 1.00 25.75 62 LEU D N 1
ATOM 10928 C CA . LEU D 1 84 ? 11.941 -20.000 -17.906 1.00 20.93 62 LEU D CA 1
ATOM 10929 C C . LEU D 1 84 ? 13.112 -19.916 -18.871 1.00 20.93 62 LEU D C 1
ATOM 10930 O O . LEU D 1 84 ? 12.920 -19.826 -20.070 1.00 27.94 62 LEU D O 1
ATOM 10946 N N . LEU D 1 85 ? 14.328 -19.911 -18.338 1.00 17.35 63 LEU D N 1
ATOM 10947 C CA . LEU D 1 85 ? 15.514 -19.978 -19.169 1.00 15.99 63 LEU D CA 1
ATOM 10948 C C . LEU D 1 85 ? 16.152 -21.353 -18.958 1.00 15.66 63 LEU D C 1
ATOM 10949 O O . LEU D 1 85 ? 16.363 -21.769 -17.831 1.00 16.90 63 LEU D O 1
ATOM 10965 N N . THR D 1 86 ? 16.389 -22.079 -20.044 1.00 15.78 64 THR D N 1
ATOM 10966 C CA . THR D 1 86 ? 17.057 -23.355 -19.956 1.00 15.75 64 THR D CA 1
ATOM 10967 C C . THR D 1 86 ? 18.444 -23.261 -20.640 1.00 14.68 64 THR D C 1
ATOM 10968 O O . THR D 1 86 ? 18.808 -22.219 -21.184 1.00 17.08 64 THR D O 1
ATOM 10979 N N . GLU D 1 87 ? 19.173 -24.357 -20.591 1.00 14.83 65 GLU D N 1
ATOM 10980 C CA . GLU D 1 87 ? 20.550 -24.467 -21.127 1.00 14.24 65 GLU D CA 1
ATOM 10981 C C . GLU D 1 87 ? 21.571 -23.782 -20.243 1.00 13.13 65 GLU D C 1
ATOM 10982 O O . GLU D 1 87 ? 21.576 -22.569 -20.101 1.00 13.38 65 GLU D O 1
ATOM 10994 N N . GLY D 1 88 ? 22.439 -24.564 -19.622 1.00 13.28 66 GLY D N 1
ATOM 10995 C CA . GLY D 1 88 ? 23.361 -23.988 -18.649 1.00 12.62 66 GLY D CA 1
ATOM 10996 C C . GLY D 1 88 ? 24.156 -22.828 -19.218 1.00 12.12 66 GLY D C 1
ATOM 10997 O O . GLY D 1 88 ? 24.307 -21.783 -18.558 1.00 12.86 66 GLY D O 1
ATOM 11001 N N . VAL D 1 89 ? 24.708 -23.024 -20.413 1.00 11.94 67 VAL D N 1
ATOM 11002 C CA . VAL D 1 89 ? 25.516 -21.967 -21.035 1.00 13.14 67 VAL D CA 1
ATOM 11003 C C . VAL D 1 89 ? 24.733 -20.672 -21.158 1.00 16.40 67 VAL D C 1
ATOM 11004 O O . VAL D 1 89 ? 25.239 -19.602 -20.913 1.00 12.95 67 VAL D O 1
ATOM 11017 N N . ALA D 1 90 ? 23.465 -20.735 -21.524 1.00 11.32 68 ALA D N 1
ATOM 11018 C CA . ALA D 1 90 ? 22.692 -19.490 -21.616 1.00 11.56 68 ALA D CA 1
ATOM 11019 C C . ALA D 1 90 ? 22.406 -18.859 -20.265 1.00 10.91 68 ALA D C 1
ATOM 11020 O O . ALA D 1 90 ? 22.434 -17.630 -20.115 1.00 11.50 68 ALA D O 1
ATOM 11027 N N . ILE D 1 91 ? 22.075 -19.686 -19.274 1.00 12.12 69 ILE D N 1
ATOM 11028 C CA . ILE D 1 91 ? 21.855 -19.226 -17.926 1.00 11.13 69 ILE D CA 1
ATOM 11029 C C . ILE D 1 91 ? 23.094 -18.523 -17.407 1.00 10.68 69 ILE D C 1
ATOM 11030 O O . ILE D 1 91 ? 22.979 -17.450 -16.791 1.00 10.79 69 ILE D O 1
ATOM 11046 N N . MET D 1 92 ? 24.258 -19.135 -17.611 1.00 11.25 70 MET D N 1
ATOM 11047 C CA . MET D 1 92 ? 25.478 -18.526 -17.085 1.00 10.35 70 MET D CA 1
ATOM 11048 C C . MET D 1 92 ? 25.795 -17.166 -17.766 1.00 11.64 70 MET D C 1
ATOM 11049 O O . MET D 1 92 ? 26.272 -16.234 -17.076 1.00 12.19 70 MET D O 1
ATOM 11063 N N . GLN D 1 93 ? 25.566 -17.046 -19.072 1.00 10.80 71 GLN D N 1
ATOM 11064 C CA . GLN D 1 93 ? 25.756 -15.781 -19.756 1.00 10.18 71 GLN D CA 1
ATOM 11065 C C . GLN D 1 93 ? 24.795 -14.727 -19.224 1.00 13.59 71 GLN D C 1
ATOM 11066 O O . GLN D 1 93 ? 25.172 -13.582 -19.015 1.00 13.55 71 GLN D O 1
ATOM 11080 N N . TYR D 1 94 ? 23.516 -15.085 -19.100 1.00 12.76 72 TYR D N 1
ATOM 11081 C CA . TYR D 1 94 ? 22.510 -14.141 -18.617 1.00 11.29 72 TYR D CA 1
ATOM 11082 C C . TYR D 1 94 ? 22.945 -13.583 -17.263 1.00 11.77 72 TYR D C 1
ATOM 11083 O O . TYR D 1 94 ? 22.863 -12.384 -16.998 1.00 16.51 72 TYR D O 1
ATOM 11101 N N . LEU D 1 95 ? 23.394 -14.457 -16.390 1.00 11.51 73 LEU D N 1
ATOM 11102 C CA . LEU D 1 95 ? 23.811 -14.023 -15.065 1.00 12.04 73 LEU D CA 1
ATOM 11103 C C . LEU D 1 95 ? 25.097 -13.178 -15.105 1.00 15.59 73 LEU D C 1
ATOM 11104 O O . LEU D 1 95 ? 25.195 -12.168 -14.412 1.00 14.19 73 LEU D O 1
ATOM 11120 N N . ALA D 1 96 ? 26.074 -13.598 -15.895 1.00 13.58 74 ALA D N 1
ATOM 11121 C CA . ALA D 1 96 ? 27.332 -12.877 -15.936 1.00 12.26 74 ALA D CA 1
ATOM 11122 C C . ALA D 1 96 ? 27.124 -11.459 -16.448 1.00 12.37 74 ALA D C 1
ATOM 11123 O O . ALA D 1 96 ? 27.688 -10.513 -15.916 1.00 13.36 74 ALA D O 1
ATOM 11130 N N . ASP D 1 97 ? 26.307 -11.298 -17.479 1.00 13.78 75 ASP D N 1
ATOM 11131 C CA . ASP D 1 97 ? 26.129 -10.018 -18.100 1.00 14.08 75 ASP D CA 1
ATOM 11132 C C . ASP D 1 97 ? 25.436 -9.060 -17.142 1.00 13.76 75 ASP D C 1
ATOM 11133 O O . ASP D 1 97 ? 25.573 -7.875 -17.270 1.00 14.79 75 ASP D O 1
ATOM 11142 N N . SER D 1 98 ? 24.699 -9.596 -16.172 1.00 14.03 76 SER D N 1
ATOM 11143 C CA . SER D 1 98 ? 23.947 -8.782 -15.247 1.00 16.55 76 SER D CA 1
ATOM 11144 C C . SER D 1 98 ? 24.826 -8.208 -14.146 1.00 16.65 76 SER D C 1
ATOM 11145 O O . SER D 1 98 ? 24.410 -7.273 -13.473 1.00 17.29 76 SER D O 1
ATOM 11153 N N . VAL D 1 99 ? 26.016 -8.792 -13.978 1.00 14.42 77 VAL D N 1
ATOM 11154 C CA . VAL D 1 99 ? 27.007 -8.299 -12.995 1.00 16.00 77 VAL D CA 1
ATOM 11155 C C . VAL D 1 99 ? 28.371 -7.933 -13.650 1.00 14.32 77 VAL D C 1
ATOM 11156 O O . VAL D 1 99 ? 29.424 -8.508 -13.335 1.00 16.25 77 VAL D O 1
ATOM 11169 N N . PRO D 1 100 ? 28.361 -6.921 -14.535 1.00 16.56 78 PRO D N 1
ATOM 11170 C CA . PRO D 1 100 ? 29.570 -6.583 -15.307 1.00 17.98 78 PRO D CA 1
ATOM 11171 C C . PRO D 1 100 ? 30.740 -6.152 -14.421 1.00 19.34 78 PRO D C 1
ATOM 11172 O O . PRO D 1 100 ? 31.879 -6.382 -14.836 1.00 22.50 78 PRO D O 1
ATOM 11183 N N . ASP D 1 101 ? 30.479 -5.607 -13.235 1.00 16.95 79 ASP D N 1
ATOM 11184 C CA . ASP D 1 101 ? 31.562 -5.225 -12.325 1.00 19.70 79 ASP D CA 1
ATOM 11185 C C . ASP D 1 101 ? 32.376 -6.418 -11.810 1.00 20.55 79 ASP D C 1
ATOM 11186 O O . ASP D 1 101 ? 33.489 -6.230 -11.271 1.00 23.32 79 ASP D O 1
ATOM 11195 N N . ARG D 1 102 ? 31.815 -7.614 -11.912 1.00 18.83 80 ARG D N 1
ATOM 11196 C CA . ARG D 1 102 ? 32.446 -8.809 -11.390 1.00 16.44 80 ARG D CA 1
ATOM 11197 C C . ARG D 1 102 ? 33.279 -9.579 -12.421 1.00 18.88 80 ARG D C 1
ATOM 11198 O O . ARG D 1 102 ? 33.985 -10.543 -12.059 1.00 16.19 80 ARG D O 1
ATOM 11219 N N . GLN D 1 103 ? 33.221 -9.126 -13.671 1.00 18.34 81 GLN D N 1
ATOM 11220 C CA . GLN D 1 103 ? 34.084 -9.650 -14.757 1.00 19.97 81 GLN D CA 1
ATOM 11221 C C . GLN D 1 103 ? 34.029 -11.171 -14.855 1.00 22.61 81 GLN D C 1
ATOM 11222 O O . GLN D 1 103 ? 35.051 -11.843 -15.015 1.00 23.45 81 GLN D O 1
ATOM 11236 N N . LEU D 1 104 ? 32.810 -11.710 -14.793 1.00 16.32 82 LEU D N 1
ATOM 11237 C CA . LEU D 1 104 ? 32.614 -13.143 -14.955 1.00 18.40 82 LEU D CA 1
ATOM 11238 C C . LEU D 1 104 ? 32.589 -13.498 -16.436 1.00 22.83 82 LEU D C 1
ATOM 11239 O O . LEU D 1 104 ? 32.741 -14.664 -16.795 1.00 20.62 82 LEU D O 1
ATOM 11255 N N . LEU D 1 105 ? 32.358 -12.485 -17.269 1.00 21.38 83 LEU D N 1
ATOM 11256 C CA . LEU D 1 105 ? 32.404 -12.607 -18.723 1.00 17.94 83 LEU D CA 1
ATOM 11257 C C . LEU D 1 105 ? 32.798 -11.228 -19.259 1.00 22.71 83 LEU D C 1
ATOM 11258 O O . LEU D 1 105 ? 32.192 -10.236 -18.861 1.00 25.32 83 LEU D O 1
ATOM 11274 N N . ALA D 1 106 ? 33.783 -11.176 -20.153 1.00 16.69 84 ALA D N 1
ATOM 11275 C CA . ALA D 1 106 ? 34.325 -9.907 -20.679 1.00 19.65 84 ALA D CA 1
ATOM 11276 C C . ALA D 1 106 ? 33.275 -9.263 -21.574 1.00 21.46 84 ALA D C 1
ATOM 11277 O O . ALA D 1 106 ? 32.361 -9.948 -22.016 1.00 16.13 84 ALA D O 1
ATOM 11284 N N . PRO D 1 107 ? 33.374 -7.943 -21.821 1.00 16.71 85 PRO D N 1
ATOM 11285 C CA . PRO D 1 107 ? 32.338 -7.267 -22.596 1.00 20.04 85 PRO D CA 1
ATOM 11286 C C . PRO D 1 107 ? 32.269 -7.671 -24.067 1.00 15.19 85 PRO D C 1
ATOM 11287 O O . PRO D 1 107 ? 33.195 -8.218 -24.679 1.00 17.12 85 PRO D O 1
ATOM 11298 N N . VAL D 1 108 ? 31.127 -7.331 -24.636 1.00 15.03 86 VAL D N 1
ATOM 11299 C CA . VAL D 1 108 ? 30.884 -7.610 -26.014 1.00 13.06 86 VAL D CA 1
ATOM 11300 C C . VAL D 1 108 ? 31.937 -6.947 -26.875 1.00 14.91 86 VAL D C 1
ATOM 11301 O O . VAL D 1 108 ? 32.448 -5.843 -26.548 1.00 16.45 86 VAL D O 1
ATOM 11314 N N . ASN D 1 109 ? 32.299 -7.660 -27.938 1.00 19.50 87 ASN D N 1
ATOM 11315 C CA . ASN D 1 109 ? 33.257 -7.211 -28.934 1.00 17.19 87 ASN D CA 1
ATOM 11316 C C . ASN D 1 109 ? 34.701 -7.228 -28.444 1.00 22.28 87 ASN D C 1
ATOM 11317 O O . ASN D 1 109 ? 35.578 -6.733 -29.126 1.00 29.03 87 ASN D O 1
ATOM 11328 N N . SER D 1 110 ? 34.949 -7.793 -27.270 1.00 17.72 88 SER D N 1
ATOM 11329 C CA . SER D 1 110 ? 36.343 -8.040 -26.859 1.00 13.81 88 SER D CA 1
ATOM 11330 C C . SER D 1 110 ? 36.685 -9.501 -27.157 1.00 19.21 88 SER D C 1
ATOM 11331 O O . SER D 1 110 ? 35.893 -10.386 -26.860 1.00 17.68 88 SER D O 1
ATOM 11339 N N . ILE D 1 111 ? 37.877 -9.752 -27.690 1.00 26.51 89 ILE D N 1
ATOM 11340 C CA . ILE D 1 111 ? 38.247 -11.110 -28.076 1.00 28.41 89 ILE D CA 1
ATOM 11341 C C . ILE D 1 111 ? 38.179 -12.059 -26.863 1.00 21.53 89 ILE D C 1
ATOM 11342 O O . ILE D 1 111 ? 37.774 -13.227 -26.990 1.00 20.33 89 ILE D O 1
ATOM 11358 N N . SER D 1 112 ? 38.507 -11.549 -25.681 1.00 21.49 90 SER D N 1
ATOM 11359 C CA . SER D 1 112 ? 38.421 -12.338 -24.453 1.00 21.78 90 SER D CA 1
ATOM 11360 C C . SER D 1 112 ? 37.036 -12.947 -24.213 1.00 17.43 90 SER D C 1
ATOM 11361 O O . SER D 1 112 ? 36.922 -14.085 -23.745 1.00 18.70 90 SER D O 1
ATOM 11369 N N . ARG D 1 113 ? 35.985 -12.200 -24.519 1.00 16.48 91 ARG D N 1
ATOM 11370 C CA . ARG D 1 113 ? 34.640 -12.727 -24.357 1.00 15.05 91 ARG D CA 1
ATOM 11371 C C . ARG D 1 113 ? 34.461 -14.016 -25.171 1.00 13.15 91 ARG D C 1
ATOM 11372 O O . ARG D 1 113 ? 33.911 -15.026 -24.664 1.00 11.30 91 ARG D O 1
ATOM 11393 N N . TYR D 1 114 ? 34.897 -13.974 -26.416 1.00 11.54 92 TYR D N 1
ATOM 11394 C CA . TYR D 1 114 ? 34.628 -15.056 -27.336 1.00 13.86 92 TYR D CA 1
ATOM 11395 C C . TYR D 1 114 ? 35.499 -16.233 -27.055 1.00 13.33 92 TYR D C 1
ATOM 11396 O O . TYR D 1 114 ? 35.080 -17.363 -27.291 1.00 14.10 92 TYR D O 1
ATOM 11414 N N . LYS D 1 115 ? 36.665 -16.000 -26.467 1.00 12.72 93 LYS D N 1
ATOM 11415 C CA . LYS D 1 115 ? 37.485 -17.103 -26.017 1.00 13.76 93 LYS D CA 1
ATOM 11416 C C . LYS D 1 115 ? 36.809 -17.860 -24.869 1.00 13.58 93 LYS D C 1
ATOM 11417 O O . LYS D 1 115 ? 36.893 -19.100 -24.794 1.00 18.33 93 LYS D O 1
ATOM 11436 N N . THR D 1 116 ? 36.101 -17.137 -23.995 1.00 10.67 94 THR D N 1
ATOM 11437 C CA . THR D 1 116 ? 35.358 -17.737 -22.904 1.00 11.18 94 THR D CA 1
ATOM 11438 C C . THR D 1 116 ? 34.146 -18.529 -23.429 1.00 11.94 94 THR D C 1
ATOM 11439 O O . THR D 1 116 ? 33.831 -19.622 -22.973 1.00 14.64 94 THR D O 1
ATOM 11450 N N . ILE D 1 117 ? 33.462 -17.943 -24.388 1.00 11.94 95 ILE D N 1
ATOM 11451 C CA . ILE D 1 117 ? 32.336 -18.605 -25.063 1.00 13.23 95 ILE D CA 1
ATOM 11452 C C . ILE D 1 117 ? 32.799 -19.871 -25.773 1.00 10.25 95 ILE D C 1
ATOM 11453 O O . ILE D 1 117 ? 32.091 -20.906 -25.766 1.00 11.64 95 ILE D O 1
ATOM 11469 N N . GLU D 1 118 ? 34.007 -19.796 -26.366 1.00 11.78 96 GLU D N 1
ATOM 11470 C CA . GLU D 1 118 ? 34.680 -20.915 -27.024 1.00 12.98 96 GLU D CA 1
ATOM 11471 C C . GLU D 1 118 ? 34.847 -22.050 -26.002 1.00 11.79 96 GLU D C 1
ATOM 11472 O O . GLU D 1 118 ? 34.411 -23.169 -26.246 1.00 15.05 96 GLU D O 1
ATOM 11484 N N . TRP D 1 119 ? 35.392 -21.753 -24.807 1.00 11.59 97 TRP D N 1
ATOM 11485 C CA . TRP D 1 119 ? 35.559 -22.798 -23.770 1.00 10.85 97 TRP D CA 1
ATOM 11486 C C . TRP D 1 119 ? 34.209 -23.324 -23.258 1.00 12.90 97 TRP D C 1
ATOM 11487 O O . TRP D 1 119 ? 34.033 -24.549 -23.057 1.00 11.94 97 TRP D O 1
ATOM 11508 N N . LEU D 1 120 ? 33.227 -22.421 -23.095 1.00 11.12 98 LEU D N 1
ATOM 11509 C CA . LEU D 1 120 ? 31.868 -22.813 -22.707 1.00 12.83 98 LEU D CA 1
ATOM 11510 C C . LEU D 1 120 ? 31.299 -23.838 -23.681 1.00 11.46 98 LEU D C 1
ATOM 11511 O O . LEU D 1 120 ? 30.774 -24.853 -23.241 1.00 10.38 98 LEU D O 1
ATOM 11527 N N . ASN D 1 121 ? 31.466 -23.601 -24.977 1.00 9.54 99 ASN D N 1
ATOM 11528 C CA . ASN D 1 121 ? 30.932 -24.541 -25.973 1.00 9.79 99 ASN D CA 1
ATOM 11529 C C . ASN D 1 121 ? 31.714 -25.853 -26.015 1.00 12.38 99 ASN D C 1
ATOM 11530 O O . ASN D 1 121 ? 31.127 -26.928 -26.189 1.00 12.17 99 ASN D O 1
ATOM 11541 N N . TYR D 1 122 ? 33.038 -25.778 -25.855 1.00 14.19 100 TYR D N 1
ATOM 11542 C CA . TYR D 1 122 ? 33.865 -26.981 -25.733 1.00 10.61 100 TYR D CA 1
ATOM 11543 C C . TYR D 1 122 ? 33.404 -27.829 -24.558 1.00 10.70 100 TYR D C 1
ATOM 11544 O O . TYR D 1 122 ? 33.255 -29.024 -24.670 1.00 12.33 100 TYR D O 1
ATOM 11562 N N . ILE D 1 123 ? 33.224 -27.185 -23.404 1.00 10.93 101 ILE D N 1
ATOM 11563 C CA . ILE D 1 123 ? 32.805 -27.910 -22.221 1.00 12.92 101 ILE D CA 1
ATOM 11564 C C . ILE D 1 123 ? 31.416 -28.527 -22.448 1.00 13.24 101 ILE D C 1
ATOM 11565 O O . ILE D 1 123 ? 31.212 -29.744 -22.200 1.00 14.14 101 ILE D O 1
ATOM 11581 N N . ALA D 1 124 ? 30.504 -27.749 -22.999 1.00 14.49 102 ALA D N 1
ATOM 11582 C CA . ALA D 1 124 ? 29.143 -28.262 -23.235 1.00 11.99 102 ALA D CA 1
ATOM 11583 C C . AL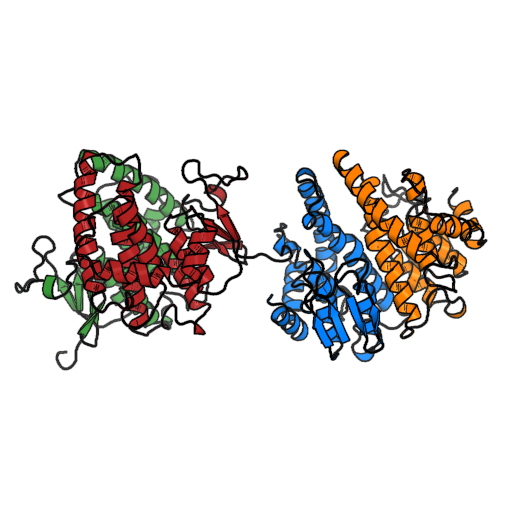A D 1 124 ? 29.129 -29.455 -24.185 1.00 12.04 102 ALA D C 1
ATOM 11584 O O . ALA D 1 124 ? 28.502 -30.465 -23.907 1.00 14.40 102 ALA D O 1
ATOM 11591 N N . THR D 1 125 ? 29.762 -29.298 -25.334 1.00 12.68 103 THR D N 1
ATOM 11592 C CA . THR D 1 125 ? 29.631 -30.247 -26.438 1.00 12.79 103 THR D CA 1
ATOM 11593 C C . THR D 1 125 ? 30.592 -31.440 -26.393 1.00 14.53 103 THR D C 1
ATOM 11594 O O . THR D 1 125 ? 30.249 -32.566 -26.825 1.00 16.79 103 THR D O 1
ATOM 11605 N N . GLU D 1 126 ? 31.802 -31.202 -25.907 1.00 12.87 104 GLU D N 1
ATOM 11606 C CA . GLU D 1 126 ? 32.822 -32.215 -25.951 1.00 13.67 104 GLU D CA 1
ATOM 11607 C C . GLU D 1 126 ? 32.983 -32.903 -24.602 1.00 13.93 104 GLU D C 1
ATOM 11608 O O . GLU D 1 126 ? 33.286 -34.093 -24.549 1.00 17.79 104 GLU D O 1
ATOM 11620 N N . LEU D 1 127 ? 32.853 -32.172 -23.502 1.00 15.73 105 LEU D N 1
ATOM 11621 C CA . LEU D 1 127 ? 33.037 -32.775 -22.182 1.00 16.05 105 LEU D CA 1
ATOM 11622 C C . LEU D 1 127 ? 31.711 -33.218 -21.583 1.00 22.68 105 LEU D C 1
ATOM 11623 O O . LEU D 1 127 ? 31.498 -34.415 -21.366 1.00 20.82 105 LEU D O 1
ATOM 11639 N N . HIS D 1 128 ? 30.806 -32.259 -21.367 1.00 17.86 106 HIS D N 1
ATOM 11640 C CA . HIS D 1 128 ? 29.524 -32.542 -20.776 1.00 15.95 106 HIS D CA 1
ATOM 11641 C C . HIS D 1 128 ? 28.831 -33.631 -21.601 1.00 21.00 106 HIS D C 1
ATOM 11642 O O . HIS D 1 128 ? 28.513 -34.704 -21.080 1.00 19.95 106 HIS D O 1
ATOM 11657 N N . LYS D 1 129 ? 28.621 -33.394 -22.891 1.00 19.37 107 LYS D N 1
ATOM 11658 C CA . LYS D 1 129 ? 27.902 -34.398 -23.685 1.00 20.01 107 LYS D CA 1
ATOM 11659 C C . LYS D 1 129 ? 28.749 -35.634 -23.992 1.00 21.44 107 LYS D C 1
ATOM 11660 O O . LYS D 1 129 ? 28.240 -36.684 -24.418 1.00 23.63 107 LYS D O 1
ATOM 11679 N N . GLY D 1 130 ? 30.048 -35.525 -23.746 1.00 19.65 108 GLY D N 1
ATOM 11680 C CA . GLY D 1 130 ? 30.928 -36.668 -23.894 1.00 24.62 108 GLY D CA 1
ATOM 11681 C C . GLY D 1 130 ? 30.723 -37.659 -22.765 1.00 22.97 108 GLY D C 1
ATOM 11682 O O . GLY D 1 130 ? 30.865 -38.839 -22.956 1.00 25.39 108 GLY D O 1
ATOM 11686 N N . PHE D 1 131 ? 30.385 -37.157 -21.586 1.00 21.61 109 PHE D N 1
ATOM 11687 C CA . PHE D 1 131 ? 30.097 -37.992 -20.434 1.00 22.87 109 PHE D CA 1
ATOM 11688 C C . PHE D 1 131 ? 28.690 -38.615 -20.492 1.00 23.08 109 PHE D C 1
ATOM 11689 O O . PHE D 1 131 ? 28.451 -39.644 -19.865 1.00 26.04 109 PHE D O 1
ATOM 11706 N N . THR D 1 132 ? 27.760 -37.994 -21.225 1.00 23.58 110 THR D N 1
ATOM 11707 C CA . THR D 1 132 ? 26.349 -38.379 -21.155 1.00 28.37 110 THR D CA 1
ATOM 11708 C C . THR D 1 132 ? 26.093 -39.878 -21.362 1.00 29.43 110 THR D C 1
ATOM 11709 O O . THR D 1 132 ? 25.308 -40.471 -20.621 1.00 27.40 110 THR D O 1
ATOM 11720 N N . PRO D 1 133 ? 26.741 -40.506 -22.360 1.00 28.30 111 PRO D N 1
ATOM 11721 C CA . PRO D 1 133 ? 26.442 -41.933 -22.534 1.00 32.23 111 PRO D CA 1
ATOM 11722 C C . PRO D 1 133 ? 26.721 -42.763 -21.284 1.00 29.93 111 PRO D C 1
ATOM 11723 O O . PRO D 1 133 ? 26.100 -43.817 -21.085 1.00 31.99 111 PRO D O 1
ATOM 11734 N N . LEU D 1 134 ? 27.644 -42.309 -20.448 1.00 34.00 112 LEU D N 1
ATOM 11735 C CA . LEU D 1 134 ? 28.006 -43.086 -19.272 1.00 30.49 112 LEU D CA 1
ATOM 11736 C C . LEU D 1 134 ? 26.939 -43.015 -18.181 1.00 37.85 112 LEU D C 1
ATOM 11737 O O . LEU D 1 134 ? 26.943 -43.812 -17.244 1.00 38.01 112 LEU D O 1
ATOM 11753 N N . PHE D 1 135 ? 26.013 -42.078 -18.309 1.00 32.87 113 PHE D N 1
ATOM 11754 C CA . PHE D 1 135 ? 24.983 -41.897 -17.297 1.00 34.78 113 PHE D CA 1
ATOM 11755 C C . PHE D 1 135 ? 23.589 -42.349 -17.730 1.00 38.18 113 PHE D C 1
ATOM 11756 O O . PHE D 1 135 ? 22.650 -42.316 -16.937 1.00 46.57 113 PHE D O 1
ATOM 11773 N N . ARG D 1 136 ? 23.442 -42.773 -18.977 1.00 41.73 114 ARG D N 1
ATOM 11774 C CA . ARG D 1 136 ? 22.148 -43.269 -19.429 1.00 41.27 114 ARG D CA 1
ATOM 11775 C C . ARG D 1 136 ? 22.148 -44.797 -19.435 1.00 50.72 114 ARG D C 1
ATOM 11776 O O . ARG D 1 136 ? 23.181 -45.429 -19.697 1.00 36.80 114 ARG D O 1
ATOM 11797 N N . PRO D 1 137 ? 20.982 -45.390 -19.137 1.00 46.18 115 PRO D N 1
ATOM 11798 C CA . PRO D 1 137 ? 20.739 -46.837 -19.206 1.00 50.68 115 PRO D CA 1
ATOM 11799 C C . PRO D 1 137 ? 20.643 -47.381 -20.629 1.00 55.31 115 PRO D C 1
ATOM 11800 O O . PRO D 1 137 ? 20.923 -48.558 -20.836 1.00 57.04 115 PRO D O 1
ATOM 11811 N N . ASP D 1 138 ? 20.258 -46.548 -21.593 1.00 61.10 116 ASP D N 1
ATOM 11812 C CA . ASP D 1 138 ? 20.094 -47.025 -22.967 1.00 64.90 116 ASP D CA 1
ATOM 11813 C C . ASP D 1 138 ? 21.441 -47.285 -23.640 1.00 64.83 116 ASP D C 1
ATOM 11814 O O . ASP D 1 138 ? 21.494 -47.685 -24.804 1.00 68.02 116 ASP D O 1
ATOM 11823 N N . THR D 1 139 ? 22.526 -47.060 -22.907 1.00 60.21 117 THR D N 1
ATOM 11824 C CA . THR D 1 139 ? 23.862 -47.190 -23.467 1.00 49.40 117 THR D CA 1
ATOM 11825 C C . THR D 1 139 ? 24.383 -48.603 -23.265 1.00 41.92 117 THR D C 1
ATOM 11826 O O . THR D 1 139 ? 24.483 -49.060 -22.135 1.00 46.98 117 THR D O 1
ATOM 11837 N N . PRO D 1 140 ? 24.734 -49.294 -24.361 1.00 45.94 118 PRO D N 1
ATOM 11838 C CA . PRO D 1 140 ? 25.292 -50.652 -24.300 1.00 47.73 118 PRO D CA 1
ATOM 11839 C C . PRO D 1 140 ? 26.683 -50.652 -23.678 1.00 50.09 118 PRO D C 1
ATOM 11840 O O . PRO D 1 140 ? 27.488 -49.784 -24.015 1.00 43.26 118 PRO D O 1
ATOM 11851 N N . GLU D 1 141 ? 26.971 -51.614 -22.803 1.00 47.65 119 GLU D N 1
ATOM 11852 C CA . GLU D 1 141 ? 28.247 -51.634 -22.091 1.00 52.51 119 GLU D CA 1
ATOM 11853 C C . GLU D 1 141 ? 29.439 -51.700 -23.050 1.00 48.73 119 GLU D C 1
ATOM 11854 O O . GLU D 1 141 ? 30.519 -51.207 -22.743 1.00 46.52 119 GLU D O 1
ATOM 11866 N N . GLU D 1 142 ? 29.227 -52.300 -24.215 1.00 50.31 120 GLU D N 1
ATOM 11867 C CA . GLU D 1 142 ? 30.283 -52.459 -25.209 1.00 53.34 120 GLU D CA 1
ATOM 11868 C C . GLU D 1 142 ? 30.828 -51.118 -25.727 1.00 52.53 120 GLU D C 1
ATOM 11869 O O . GLU D 1 142 ? 31.989 -51.012 -26.134 1.00 49.87 120 GLU D O 1
ATOM 11881 N N . TYR D 1 143 ? 29.984 -50.096 -25.709 1.00 44.78 121 TYR D N 1
ATOM 11882 C CA . TYR D 1 143 ? 30.332 -48.804 -26.272 1.00 41.93 121 TYR D CA 1
ATOM 11883 C C . TYR D 1 143 ? 31.045 -47.944 -25.239 1.00 39.43 121 TYR D C 1
ATOM 11884 O O . TYR D 1 143 ? 31.690 -46.964 -25.585 1.00 37.66 121 TYR D O 1
ATOM 11902 N N . LYS D 1 144 ? 30.950 -48.325 -23.969 1.00 39.86 122 LYS D N 1
ATOM 11903 C CA . LYS D 1 144 ? 31.458 -47.466 -22.891 1.00 37.96 122 LYS D CA 1
ATOM 11904 C C . LYS D 1 144 ? 32.986 -47.370 -22.877 1.00 38.93 122 LYS D C 1
ATOM 11905 O O . LYS D 1 144 ? 33.529 -46.291 -22.666 1.00 36.02 122 LYS D O 1
ATOM 11924 N N . PRO D 1 145 ? 33.696 -48.495 -23.084 1.00 40.64 123 PRO D N 1
ATOM 11925 C CA . PRO D 1 145 ? 35.153 -48.329 -23.093 1.00 44.45 123 PRO D CA 1
ATOM 11926 C C . PRO D 1 145 ? 35.612 -47.381 -24.207 1.00 43.47 123 PRO D C 1
ATOM 11927 O O . PRO D 1 145 ? 36.594 -46.656 -24.038 1.00 39.64 123 PRO D O 1
ATOM 11938 N N . THR D 1 146 ? 34.885 -47.367 -25.321 1.00 39.34 124 THR D N 1
ATOM 11939 C CA . THR D 1 146 ? 35.156 -46.439 -26.406 1.00 39.88 124 THR D CA 1
ATOM 11940 C C . THR D 1 146 ? 34.999 -44.994 -25.924 1.00 37.49 124 THR D C 1
ATOM 11941 O O . THR D 1 146 ? 35.904 -44.182 -26.083 1.00 38.76 124 THR D O 1
ATOM 11952 N N . VAL D 1 147 ? 33.839 -44.697 -25.333 1.00 33.75 125 VAL D N 1
ATOM 11953 C CA . VAL D 1 147 ? 33.524 -43.379 -24.773 1.00 31.09 125 VAL D CA 1
ATOM 11954 C C . VAL D 1 147 ? 34.591 -42.889 -23.787 1.00 30.32 125 VAL D C 1
ATOM 11955 O O . VAL D 1 147 ? 35.009 -41.718 -23.813 1.00 29.17 125 VAL D O 1
ATOM 11968 N N . ARG D 1 148 ? 35.003 -43.783 -22.897 1.00 31.87 126 ARG D N 1
ATOM 11969 C CA . ARG D 1 148 ? 35.960 -43.428 -21.855 1.00 31.57 126 ARG D CA 1
ATOM 11970 C C . ARG D 1 148 ? 37.345 -43.151 -22.442 1.00 33.41 126 ARG D C 1
ATOM 11971 O O . ARG D 1 148 ? 38.056 -42.274 -21.954 1.00 31.65 126 ARG D O 1
ATOM 11992 N N . ALA D 1 149 ? 37.714 -43.868 -23.503 1.00 33.66 127 ALA D N 1
ATOM 11993 C CA . ALA D 1 149 ? 38.955 -43.574 -24.228 1.00 44.66 127 ALA D CA 1
ATOM 11994 C C . ALA D 1 149 ? 38.938 -42.162 -24.824 1.00 37.73 127 ALA D C 1
ATOM 11995 O O . ALA D 1 149 ? 39.949 -41.456 -24.807 1.00 35.75 127 ALA D O 1
ATOM 12002 N N . GLN D 1 150 ? 37.790 -41.773 -25.362 1.00 30.69 128 GLN D N 1
ATOM 12003 C CA . GLN D 1 150 ? 37.606 -40.448 -25.942 1.00 29.26 128 GLN D CA 1
ATOM 12004 C C . GLN D 1 150 ? 37.765 -39.392 -24.857 1.00 26.74 128 GLN D C 1
ATOM 12005 O O . GLN D 1 150 ? 38.448 -38.382 -25.037 1.00 26.26 128 GLN D O 1
ATOM 12019 N N . LEU D 1 151 ? 37.117 -39.638 -23.723 1.00 26.51 129 LEU D N 1
ATOM 12020 C CA . LEU D 1 151 ? 37.166 -38.707 -22.608 1.00 26.63 129 LEU D CA 1
ATOM 12021 C C . LEU D 1 151 ? 38.584 -38.588 -22.099 1.00 25.41 129 LEU D C 1
ATOM 12022 O O . LEU D 1 151 ? 39.012 -37.497 -21.694 1.00 24.14 129 LEU D O 1
ATOM 12038 N N . ASP D 1 152 ? 39.303 -39.709 -22.110 1.00 27.63 130 ASP D N 1
ATOM 12039 C CA . ASP D 1 152 ? 40.700 -39.716 -21.690 1.00 28.81 130 ASP D CA 1
ATOM 12040 C C . ASP D 1 152 ? 41.532 -38.759 -22.546 1.00 37.17 130 ASP D C 1
ATOM 12041 O O . ASP D 1 152 ? 42.305 -37.983 -22.011 1.00 28.00 130 ASP D O 1
ATOM 12050 N N . LYS D 1 153 ? 41.355 -38.792 -23.864 1.00 28.50 131 LYS D N 1
ATOM 12051 C CA . LYS D 1 153 ? 42.080 -37.883 -24.742 1.00 32.06 131 LYS D CA 1
ATOM 12052 C C . LYS D 1 153 ? 41.715 -36.424 -24.477 1.00 27.83 131 LYS D C 1
ATOM 12053 O O . LYS D 1 153 ? 42.577 -35.541 -24.503 1.00 25.60 131 LYS D O 1
ATOM 12072 N N . LYS D 1 154 ? 40.443 -36.160 -24.215 1.00 25.32 132 LYS D N 1
ATOM 12073 C CA . LYS D 1 154 ? 40.016 -34.793 -23.964 1.00 22.81 132 LYS D CA 1
ATOM 12074 C C . LYS D 1 154 ? 40.608 -34.267 -22.651 1.00 21.55 132 LYS D C 1
ATOM 12075 O O . LYS D 1 154 ? 40.920 -33.080 -22.537 1.00 23.60 132 LYS D O 1
ATOM 12094 N N . LEU D 1 155 ? 40.755 -35.139 -21.657 1.00 22.54 133 LEU D N 1
ATOM 12095 C CA . LEU D 1 155 ? 41.306 -34.710 -20.375 1.00 22.46 133 LEU D CA 1
ATOM 12096 C C . LEU D 1 155 ? 42.775 -34.345 -20.548 1.00 23.51 133 LEU D C 1
ATOM 12097 O O . LEU D 1 155 ? 43.243 -33.411 -19.914 1.00 23.33 133 LEU D O 1
ATOM 12113 N N . GLN D 1 156 ? 43.464 -35.012 -21.457 1.00 25.16 134 GLN D N 1
ATOM 12114 C CA . GLN D 1 156 ? 44.847 -34.651 -21.747 1.00 26.45 134 GLN D CA 1
ATOM 12115 C C . GLN D 1 156 ? 44.859 -33.231 -22.312 1.00 24.94 134 GLN D C 1
ATOM 12116 O O . GLN D 1 156 ? 45.682 -32.407 -21.955 1.00 25.06 134 GLN D O 1
ATOM 12130 N N . TYR D 1 157 ? 43.914 -32.951 -23.197 1.00 23.73 135 TYR D N 1
ATOM 12131 C CA . TYR D 1 157 ? 43.816 -31.632 -23.821 1.00 22.44 135 TYR D CA 1
ATOM 12132 C C . TYR D 1 157 ? 43.518 -30.547 -22.779 1.00 21.89 135 TYR D C 1
ATOM 12133 O O . TYR D 1 157 ? 44.101 -29.455 -22.794 1.00 22.11 135 TYR D O 1
ATOM 12151 N N . VAL D 1 158 ? 42.583 -30.844 -21.891 1.00 20.41 136 VAL D N 1
ATOM 12152 C CA . VAL D 1 158 ? 42.210 -29.913 -20.841 1.00 19.46 136 VAL D CA 1
ATOM 12153 C C . VAL D 1 158 ? 43.403 -29.643 -19.917 1.00 20.53 136 VAL D C 1
ATOM 12154 O O . VAL D 1 158 ? 43.674 -28.485 -19.517 1.00 21.12 136 VAL D O 1
ATOM 12167 N N . ASN D 1 159 ? 44.119 -30.694 -19.579 1.00 21.21 137 ASN D N 1
ATOM 12168 C CA . ASN D 1 159 ? 45.278 -30.539 -18.684 1.00 22.56 137 ASN D CA 1
ATOM 12169 C C . ASN D 1 159 ? 46.348 -29.638 -19.315 1.00 23.13 137 ASN D C 1
ATOM 12170 O O . ASN D 1 159 ? 46.863 -28.717 -18.664 1.00 23.13 137 ASN D O 1
ATOM 12181 N N . GLU D 1 160 ? 46.645 -29.877 -20.587 1.00 25.49 138 GLU D N 1
ATOM 12182 C CA . GLU D 1 160 ? 47.553 -29.022 -21.336 1.00 24.47 138 GLU D CA 1
ATOM 12183 C C . GLU D 1 160 ? 47.017 -27.578 -21.358 1.00 22.58 138 GLU D C 1
ATOM 12184 O O . GLU D 1 160 ? 47.769 -26.626 -21.187 1.00 25.60 138 GLU D O 1
ATOM 12196 N N . ALA D 1 161 ? 45.708 -27.402 -21.519 1.00 20.68 139 ALA D N 1
ATOM 12197 C CA . ALA D 1 161 ? 45.171 -26.041 -21.565 1.00 21.44 139 ALA D CA 1
ATOM 12198 C C . ALA D 1 161 ? 45.354 -25.292 -20.246 1.00 21.57 139 ALA D C 1
ATOM 12199 O O . ALA D 1 161 ? 45.423 -24.056 -20.227 1.00 22.96 139 ALA D O 1
ATOM 12206 N N . LEU D 1 162 ? 45.466 -26.036 -19.147 1.00 24.51 140 LEU D N 1
ATOM 12207 C CA . LEU D 1 162 ? 45.637 -25.442 -17.818 1.00 20.45 140 LEU D CA 1
ATOM 12208 C C . LEU D 1 162 ? 47.103 -25.385 -17.383 1.00 25.58 140 LEU D C 1
ATOM 12209 O O . LEU D 1 162 ? 47.368 -25.192 -16.196 1.00 26.05 140 LEU D O 1
ATOM 12225 N N . LYS D 1 163 ? 48.045 -25.558 -18.316 1.00 25.91 141 LYS D N 1
ATOM 12226 C CA . LYS D 1 163 ? 49.461 -25.721 -17.960 1.00 30.02 141 LYS D CA 1
ATOM 12227 C C . LYS D 1 163 ? 50.029 -24.521 -17.191 1.00 31.44 141 LYS D C 1
ATOM 12228 O O . LYS D 1 163 ? 51.005 -24.670 -16.453 1.00 35.37 141 LYS D O 1
ATOM 12247 N N . ASP D 1 164 ? 49.439 -23.339 -17.355 1.00 31.46 142 ASP D N 1
ATOM 12248 C CA . ASP D 1 164 ? 49.922 -22.164 -16.609 1.00 34.12 142 ASP D CA 1
ATOM 12249 C C . ASP D 1 164 ? 49.368 -22.100 -15.174 1.00 32.76 142 ASP D C 1
ATOM 12250 O O . ASP D 1 164 ? 49.790 -21.242 -14.366 1.00 34.73 142 ASP D O 1
ATOM 12259 N N . GLU D 1 165 ? 48.472 -23.039 -14.868 1.00 32.09 143 GLU D N 1
ATOM 12260 C CA . GLU D 1 165 ? 47.892 -23.220 -13.531 1.00 33.78 143 GLU D CA 1
ATOM 12261 C C . GLU D 1 165 ? 47.314 -21.920 -12.985 1.00 27.51 143 GLU D C 1
ATOM 12262 O O . GLU D 1 165 ? 47.560 -21.518 -11.828 1.00 31.43 143 GLU D O 1
ATOM 12274 N N . HIS D 1 166 ? 46.531 -21.271 -13.841 1.00 26.62 144 HIS D N 1
ATOM 12275 C CA . HIS D 1 166 ? 45.691 -20.180 -13.414 1.00 26.70 144 HIS D CA 1
ATOM 12276 C C . HIS D 1 166 ? 44.243 -20.631 -13.663 1.00 23.23 144 HIS D C 1
ATOM 12277 O O . HIS D 1 166 ? 43.766 -21.545 -12.993 1.00 27.22 144 HIS D O 1
ATOM 12292 N N . TRP D 1 167 ? 43.575 -20.010 -14.615 1.00 23.02 145 TRP D N 1
ATOM 12293 C CA . TRP D 1 167 ? 42.172 -20.338 -14.884 1.00 20.48 145 TRP D CA 1
ATOM 12294 C C . TRP D 1 167 ? 42.059 -20.851 -16.318 1.00 19.81 145 TRP D C 1
ATOM 12295 O O . TRP D 1 167 ? 43.043 -20.840 -17.060 1.00 21.45 145 TRP D O 1
ATOM 12316 N N . ILE D 1 168 ? 40.869 -21.305 -16.739 1.00 17.96 146 ILE D N 1
ATOM 12317 C CA . ILE D 1 168 ? 40.788 -21.955 -18.045 1.00 17.69 146 ILE D CA 1
ATOM 12318 C C . ILE D 1 168 ? 41.018 -20.984 -19.203 1.00 19.99 146 ILE D C 1
ATOM 12319 O O . ILE D 1 168 ? 41.589 -21.355 -20.239 1.00 21.08 146 ILE D O 1
ATOM 12335 N N . CYS D 1 169 ? 40.620 -19.725 -19.024 1.00 21.17 147 CYS D N 1
ATOM 12336 C CA . CYS D 1 169 ? 40.876 -18.737 -20.057 1.00 23.79 147 CYS D CA 1
ATOM 12337 C C . CYS D 1 169 ? 42.204 -18.017 -19.838 1.00 26.44 147 CYS D C 1
ATOM 12338 O O . CYS D 1 169 ? 42.486 -17.043 -20.525 1.00 29.17 147 CYS D O 1
ATOM 12346 N N . GLY D 1 170 ? 43.003 -18.498 -18.888 1.00 26.07 148 GLY D N 1
ATOM 12347 C CA . GLY D 1 170 ? 44.295 -17.888 -18.589 1.00 29.11 148 GLY D CA 1
ATOM 12348 C C . GLY D 1 170 ? 44.317 -17.102 -17.285 1.00 29.89 148 GLY D C 1
ATOM 12349 O O . GLY D 1 170 ? 44.158 -17.665 -16.199 1.00 28.98 148 GLY D O 1
ATOM 12353 N N . GLN D 1 171 ? 44.516 -15.791 -17.376 1.00 36.23 149 GLN D N 1
ATOM 12354 C CA . GLN D 1 171 ? 44.766 -14.997 -16.170 1.00 34.69 149 GLN D CA 1
ATOM 12355 C C . GLN D 1 171 ? 43.487 -14.595 -15.399 1.00 33.08 149 GLN D C 1
ATOM 12356 O O . GLN D 1 171 ? 43.555 -14.344 -14.182 1.00 33.86 149 GLN D O 1
ATOM 12370 N N . ARG D 1 172 ? 42.333 -14.568 -16.079 1.00 31.30 150 ARG D N 1
ATOM 12371 C CA . ARG D 1 172 ? 41.074 -14.131 -15.460 1.00 30.42 150 ARG D CA 1
ATOM 12372 C C . ARG D 1 172 ? 40.032 -15.258 -15.211 1.00 30.28 150 ARG D C 1
ATOM 12373 O O . ARG D 1 172 ? 39.740 -16.051 -16.110 1.00 31.23 150 ARG D O 1
ATOM 12394 N N . PHE D 1 173 ? 39.473 -15.296 -14.001 1.00 31.30 151 PHE D N 1
ATOM 12395 C CA . PHE D 1 173 ? 38.431 -16.253 -13.628 1.00 23.86 151 PHE D CA 1
ATOM 12396 C C . PHE D 1 173 ? 37.111 -15.920 -14.336 1.00 23.60 151 PHE D C 1
ATOM 12397 O O . PHE D 1 173 ? 36.743 -14.741 -14.398 1.00 26.22 151 PHE D O 1
ATOM 12414 N N . THR D 1 174 ? 36.408 -16.942 -14.818 1.00 21.49 152 THR D N 1
ATOM 12415 C CA . THR D 1 174 ? 35.174 -16.721 -15.599 1.00 21.69 152 THR D CA 1
ATOM 12416 C C . THR D 1 174 ? 34.114 -17.793 -15.374 1.00 20.10 152 THR D C 1
ATOM 12417 O O . THR D 1 174 ? 34.335 -18.798 -14.706 1.00 18.58 152 THR D O 1
ATOM 12428 N N . ILE D 1 175 ? 32.937 -17.581 -15.952 1.00 15.05 153 ILE D N 1
ATOM 12429 C CA . ILE D 1 175 ? 31.936 -18.604 -15.941 1.00 13.71 153 ILE D CA 1
ATOM 12430 C C . ILE D 1 175 ? 32.397 -19.941 -16.543 1.00 14.23 153 ILE D C 1
ATOM 12431 O O . ILE D 1 175 ? 31.869 -20.978 -16.140 1.00 14.05 153 ILE D O 1
ATOM 12447 N N . ALA D 1 176 ? 33.402 -19.952 -17.432 1.00 15.36 154 ALA D N 1
ATOM 12448 C CA . ALA D 1 176 ? 33.909 -21.231 -17.952 1.00 13.75 154 ALA D CA 1
ATOM 12449 C C . ALA D 1 176 ? 34.530 -22.102 -16.853 1.00 12.16 154 ALA D C 1
ATOM 12450 O O . ALA D 1 176 ? 34.454 -23.338 -16.914 1.00 13.15 154 ALA D O 1
ATOM 12457 N N . ASP D 1 177 ? 35.143 -21.463 -15.855 1.00 10.77 155 ASP D N 1
ATOM 12458 C CA . ASP D 1 177 ? 35.746 -22.208 -14.760 1.00 11.41 155 ASP D CA 1
ATOM 12459 C C . ASP D 1 177 ? 34.699 -22.987 -13.965 1.00 13.53 155 ASP D C 1
ATOM 12460 O O . ASP D 1 177 ? 34.949 -24.137 -13.634 1.00 13.49 155 ASP D O 1
ATOM 12469 N N . ALA D 1 178 ? 33.541 -22.392 -13.681 1.00 13.07 156 ALA D N 1
ATOM 12470 C CA . ALA D 1 178 ? 32.510 -23.076 -12.886 1.00 12.69 156 ALA D CA 1
ATOM 12471 C C . ALA D 1 178 ? 32.036 -24.298 -13.644 1.00 13.58 156 ALA D C 1
ATOM 12472 O O . ALA D 1 178 ? 31.820 -25.361 -13.072 1.00 13.76 156 ALA D O 1
ATOM 12479 N N . TYR D 1 179 ? 31.888 -24.135 -14.940 1.00 13.32 157 TYR D N 1
ATOM 12480 C CA . TYR D 1 179 ? 31.389 -25.205 -15.779 1.00 12.07 157 TYR D CA 1
ATOM 12481 C C . TYR D 1 179 ? 32.429 -26.330 -15.909 1.00 12.22 157 TYR D C 1
ATOM 12482 O O . TYR D 1 179 ? 32.110 -27.527 -15.761 1.00 11.46 157 TYR D O 1
ATOM 12500 N N . LEU D 1 180 ? 33.664 -25.969 -16.215 1.00 11.25 158 LEU D N 1
ATOM 12501 C CA . LEU D 1 180 ? 34.734 -26.959 -16.253 1.00 16.92 158 LEU D CA 1
ATOM 12502 C C . LEU D 1 180 ? 34.826 -27.754 -14.945 1.00 14.78 158 LEU D C 1
ATOM 12503 O O . LEU D 1 180 ? 34.921 -28.954 -14.972 1.00 14.05 158 LEU D O 1
ATOM 12519 N N . PHE D 1 181 ? 34.813 -27.064 -13.793 1.00 13.52 159 PHE D N 1
ATOM 12520 C CA . PHE D 1 181 ? 34.898 -27.730 -12.487 1.00 14.98 159 PHE D CA 1
ATOM 12521 C C . PHE D 1 181 ? 33.766 -28.731 -12.334 1.00 14.79 159 PHE D C 1
ATOM 12522 O O . PHE D 1 181 ? 33.971 -29.819 -11.883 1.00 13.41 159 PHE D O 1
ATOM 12539 N N . THR D 1 182 ? 32.581 -28.348 -12.775 1.00 12.14 160 THR D N 1
ATOM 12540 C CA . THR D 1 182 ? 31.381 -29.159 -12.595 1.00 12.08 160 THR D CA 1
ATOM 12541 C C . THR D 1 182 ? 31.515 -30.476 -13.352 1.00 12.10 160 THR D C 1
ATOM 12542 O O . THR D 1 182 ? 31.217 -31.552 -12.811 1.00 16.01 160 THR D O 1
ATOM 12553 N N . VAL D 1 183 ? 31.998 -30.395 -14.585 1.00 13.91 161 VAL D N 1
ATOM 12554 C CA . VAL D 1 183 ? 32.116 -31.580 -15.421 1.00 16.83 161 VAL D CA 1
ATOM 12555 C C . VAL D 1 183 ? 33.348 -32.416 -14.991 1.00 18.40 161 VAL D C 1
ATOM 12556 O O . VAL D 1 183 ? 33.326 -33.649 -14.998 1.00 19.63 161 VAL D O 1
ATOM 12569 N N . LEU D 1 184 ? 34.424 -31.765 -14.588 1.00 17.09 162 LEU D N 1
ATOM 12570 C CA . LEU D 1 184 ? 35.569 -32.541 -14.128 1.00 15.00 162 LEU D CA 1
ATOM 12571 C C . LEU D 1 184 ? 35.295 -33.331 -12.830 1.00 17.78 162 LEU D C 1
ATOM 12572 O O . LEU D 1 184 ? 35.893 -34.380 -12.616 1.00 18.76 162 LEU D O 1
ATOM 12588 N N . ARG D 1 185 ? 34.406 -32.848 -11.961 1.00 17.96 163 ARG D N 1
ATOM 12589 C CA . ARG D 1 185 ? 33.975 -33.660 -10.805 1.00 19.13 163 ARG D CA 1
ATOM 12590 C C . ARG D 1 185 ? 33.505 -35.048 -11.250 1.00 18.08 163 ARG D C 1
ATOM 12591 O O . ARG D 1 185 ? 33.669 -36.042 -10.533 1.00 17.98 163 ARG D O 1
ATOM 12612 N N . TRP D 1 186 ? 32.923 -35.122 -12.438 1.00 18.55 164 TRP D N 1
ATOM 12613 C CA . TRP D 1 186 ? 32.434 -36.391 -12.946 1.00 19.24 164 TRP D CA 1
ATOM 12614 C C . TRP D 1 186 ? 33.566 -37.298 -13.353 1.00 18.47 164 TRP D C 1
ATOM 12615 O O . TRP D 1 186 ? 33.405 -38.497 -13.320 1.00 19.78 164 TRP D O 1
ATOM 12636 N N . ALA D 1 187 ? 34.708 -36.737 -13.745 1.00 21.50 165 ALA D N 1
ATOM 12637 C CA . ALA D 1 187 ? 35.845 -37.564 -14.141 1.00 24.69 165 ALA D CA 1
ATOM 12638 C C . ALA D 1 187 ? 36.279 -38.398 -12.945 1.00 22.74 165 ALA D C 1
ATOM 12639 O O . ALA D 1 187 ? 36.632 -39.573 -13.075 1.00 30.03 165 ALA D O 1
ATOM 12646 N N . TYR D 1 188 ? 36.225 -37.786 -11.770 1.00 26.98 166 TYR D N 1
ATOM 12647 C CA . TYR D 1 188 ? 36.588 -38.474 -10.537 1.00 31.99 166 TYR D CA 1
ATOM 12648 C C . TYR D 1 188 ? 35.520 -39.489 -10.162 1.00 39.02 166 TYR D C 1
ATOM 12649 O O . TYR D 1 188 ? 35.827 -40.637 -9.824 1.00 37.82 166 TYR D O 1
ATOM 12667 N N . ALA D 1 189 ? 34.266 -39.065 -10.234 1.00 33.62 167 ALA D N 1
ATOM 12668 C CA . ALA D 1 189 ? 33.135 -39.931 -9.914 1.00 29.74 167 ALA D CA 1
ATOM 12669 C C . ALA D 1 189 ? 33.189 -41.266 -10.665 1.00 34.81 167 ALA D C 1
ATOM 12670 O O . ALA D 1 189 ? 33.049 -42.334 -10.058 1.00 41.69 167 ALA D O 1
ATOM 12677 N N . VAL D 1 190 ? 33.386 -41.214 -11.977 1.00 28.11 168 VAL D N 1
ATOM 12678 C CA . VAL D 1 190 ? 33.424 -42.436 -12.771 1.00 28.07 168 VAL D CA 1
ATOM 12679 C C . VAL D 1 190 ? 34.833 -43.040 -12.829 1.00 33.71 168 VAL D C 1
ATOM 12680 O O . VAL D 1 190 ? 35.118 -43.922 -13.647 1.00 32.19 168 VAL D O 1
ATOM 12693 N N . LYS D 1 191 ? 35.688 -42.557 -11.932 1.00 31.50 169 LYS D N 1
ATOM 12694 C CA . LYS D 1 191 ? 37.021 -43.085 -11.728 1.00 33.24 169 LYS D CA 1
ATOM 12695 C C . LYS D 1 191 ? 37.764 -43.277 -13.056 1.00 27.04 169 LYS D C 1
ATOM 12696 O O . LYS D 1 191 ? 38.277 -44.360 -13.353 1.00 31.30 169 LYS D O 1
ATOM 12715 N N . LEU D 1 192 ? 37.808 -42.207 -13.851 1.00 34.00 170 LEU D N 1
ATOM 12716 C CA . LEU D 1 192 ? 38.734 -42.118 -14.975 1.00 33.07 170 LEU D CA 1
ATOM 12717 C C . LEU D 1 192 ? 40.144 -41.981 -14.398 1.00 39.77 170 LEU D C 1
ATOM 12718 O O . LEU D 1 192 ? 40.312 -41.794 -13.191 1.00 36.25 170 LEU D O 1
ATOM 12734 N N . ASN D 1 193 ? 41.160 -42.074 -15.245 1.00 44.11 171 ASN D N 1
ATOM 12735 C CA . ASN D 1 193 ? 42.528 -42.065 -14.747 1.00 47.77 171 ASN D CA 1
ATOM 12736 C C . ASN D 1 193 ? 43.126 -40.694 -14.928 1.00 34.18 171 ASN D C 1
ATOM 12737 O O . ASN D 1 193 ? 43.500 -40.308 -16.034 1.00 37.64 171 ASN D O 1
ATOM 12748 N N . LEU D 1 194 ? 43.220 -39.956 -13.833 1.00 30.31 172 LEU D N 1
ATOM 12749 C CA . LEU D 1 194 ? 43.752 -38.610 -13.888 1.00 28.88 172 LEU D CA 1
ATOM 12750 C C . LEU D 1 194 ? 45.219 -38.511 -13.433 1.00 31.59 172 LEU D C 1
ATOM 12751 O O . LEU D 1 194 ? 45.740 -37.407 -13.301 1.00 31.27 172 LEU D O 1
ATOM 12767 N N . GLU D 1 195 ? 45.880 -39.649 -13.211 1.00 34.18 173 GLU D N 1
ATOM 12768 C CA . GLU D 1 195 ? 47.265 -39.633 -12.741 1.00 33.84 173 GLU D CA 1
ATOM 12769 C C . GLU D 1 195 ? 48.149 -38.894 -13.742 1.00 34.02 173 GLU D C 1
ATOM 12770 O O . GLU D 1 195 ? 47.995 -39.035 -14.956 1.00 37.19 173 GLU D O 1
ATOM 12782 N N . GLY D 1 196 ? 49.059 -38.082 -13.228 1.00 35.01 174 GLY D N 1
ATOM 12783 C CA . GLY D 1 196 ? 49.940 -37.306 -14.079 1.00 43.82 174 GLY D CA 1
ATOM 12784 C C . GLY D 1 196 ? 49.342 -36.005 -14.583 1.00 34.53 174 GLY D C 1
ATOM 12785 O O . GLY D 1 196 ? 50.068 -35.168 -15.131 1.00 38.13 174 GLY D O 1
ATOM 12789 N N . LEU D 1 197 ? 48.031 -35.818 -14.406 1.00 27.83 175 LEU D N 1
ATOM 12790 C CA . LEU D 1 197 ? 47.383 -34.620 -14.897 1.00 23.99 175 LEU D CA 1
ATOM 12791 C C . LEU D 1 197 ? 47.437 -33.563 -13.796 1.00 28.08 175 LEU D C 1
ATOM 12792 O O . LEU D 1 197 ? 46.446 -33.287 -13.146 1.00 24.07 175 LEU D O 1
ATOM 12808 N N . GLU D 1 198 ? 48.633 -33.013 -13.582 1.00 29.06 176 GLU D N 1
ATOM 12809 C CA . GLU D 1 198 ? 48.925 -32.163 -12.435 1.00 29.09 176 GLU D CA 1
ATOM 12810 C C . GLU D 1 198 ? 48.212 -30.827 -12.504 1.00 29.27 176 GLU D C 1
ATOM 12811 O O . GLU D 1 198 ? 47.910 -30.218 -11.481 1.00 26.54 176 GLU D O 1
ATOM 12823 N N . HIS D 1 199 ? 47.934 -30.368 -13.720 1.00 23.44 177 HIS D N 1
ATOM 12824 C CA . HIS D 1 199 ? 47.302 -29.063 -13.913 1.00 24.82 177 HIS D CA 1
ATOM 12825 C C . HIS D 1 199 ? 45.814 -29.132 -13.582 1.00 19.66 177 HIS D C 1
ATOM 12826 O O . HIS D 1 199 ? 45.273 -28.236 -12.925 1.00 20.75 177 HIS D O 1
ATOM 12841 N N . ILE D 1 200 ? 45.153 -30.211 -14.005 1.00 21.24 178 ILE D N 1
ATOM 12842 C CA . ILE D 1 200 ? 43.787 -30.470 -13.572 1.00 22.15 178 ILE D CA 1
ATOM 12843 C C . ILE D 1 200 ? 43.685 -30.529 -12.042 1.00 18.05 178 ILE D C 1
ATOM 12844 O O . ILE D 1 200 ? 42.813 -29.932 -11.431 1.00 17.76 178 ILE D O 1
ATOM 12860 N N . ALA D 1 201 ? 44.638 -31.207 -11.420 1.00 22.14 179 ALA D N 1
ATOM 12861 C CA . ALA D 1 201 ? 44.670 -31.333 -9.979 1.00 23.87 179 ALA D CA 1
ATOM 12862 C C . ALA D 1 201 ? 44.723 -29.966 -9.327 1.00 21.87 179 ALA D C 1
ATOM 12863 O O . ALA D 1 201 ? 43.939 -29.679 -8.441 1.00 21.78 179 ALA D O 1
ATOM 12870 N N . ALA D 1 202 ? 45.636 -29.118 -9.789 1.00 22.38 180 ALA D N 1
ATOM 12871 C CA . ALA D 1 202 ? 45.794 -27.785 -9.201 1.00 24.21 180 ALA D CA 1
ATOM 12872 C C . ALA D 1 202 ? 44.529 -26.946 -9.397 1.00 18.11 180 ALA D C 1
ATOM 12873 O O . ALA D 1 202 ? 44.113 -26.234 -8.486 1.00 20.30 180 ALA D O 1
ATOM 12880 N N . PHE D 1 203 ? 43.924 -27.032 -10.582 1.00 19.51 181 PHE D N 1
ATOM 12881 C CA . PHE D 1 203 ? 42.689 -26.297 -10.859 1.00 16.73 181 PHE D CA 1
ATOM 12882 C C . PHE D 1 203 ? 41.544 -26.697 -9.909 1.00 17.30 181 PHE D C 1
ATOM 12883 O O . PHE D 1 203 ? 40.849 -25.827 -9.379 1.00 19.27 181 PHE D O 1
ATOM 12900 N N . MET D 1 204 ? 41.378 -27.998 -9.663 1.00 17.32 182 MET D N 1
ATOM 12901 C CA . MET D 1 204 ? 40.338 -28.486 -8.756 1.00 20.43 182 MET D CA 1
ATOM 12902 C C . MET D 1 204 ? 40.578 -27.997 -7.322 1.00 20.52 182 MET D C 1
ATOM 12903 O O . MET D 1 204 ? 39.628 -27.706 -6.587 1.00 23.72 182 MET D O 1
ATOM 12917 N N . GLN D 1 205 ? 41.839 -27.928 -6.901 1.00 19.29 183 GLN D N 1
ATOM 12918 C CA . GLN D 1 205 ? 42.110 -27.387 -5.581 1.00 27.92 183 GLN D CA 1
ATOM 12919 C C . GLN D 1 205 ? 41.821 -25.879 -5.493 1.00 26.07 183 GLN D C 1
ATOM 12920 O O . GLN D 1 205 ? 41.284 -25.390 -4.486 1.00 20.66 183 GLN D O 1
ATOM 12934 N N . ARG D 1 206 ? 42.170 -25.123 -6.520 1.00 18.71 184 ARG D N 1
ATOM 12935 C CA . ARG D 1 206 ? 41.863 -23.687 -6.469 1.00 17.25 184 ARG D CA 1
ATOM 12936 C C . ARG D 1 206 ? 40.328 -23.467 -6.430 1.00 15.99 184 ARG D C 1
ATOM 12937 O O . ARG D 1 206 ? 39.808 -22.572 -5.716 1.00 16.64 184 ARG D O 1
ATOM 12958 N N . MET D 1 207 ? 39.583 -24.263 -7.199 1.00 19.60 185 MET D N 1
ATOM 12959 C CA . MET D 1 207 ? 38.144 -24.121 -7.212 1.00 19.00 185 MET D CA 1
ATOM 12960 C C . MET D 1 207 ? 37.561 -24.406 -5.839 1.00 15.24 185 MET D C 1
ATOM 12961 O O . MET D 1 207 ? 36.658 -23.687 -5.387 1.00 22.52 185 MET D O 1
ATOM 12975 N N . ALA D 1 208 ? 38.089 -25.409 -5.155 1.00 20.97 186 ALA D N 1
ATOM 12976 C CA . ALA D 1 208 ? 37.581 -25.796 -3.839 1.00 22.59 186 ALA D CA 1
ATOM 12977 C C . ALA D 1 208 ? 37.801 -24.719 -2.799 1.00 24.90 186 ALA D C 1
ATOM 12978 O O . ALA D 1 208 ? 37.139 -24.703 -1.755 1.00 21.33 186 ALA D O 1
ATOM 12985 N N . GLU D 1 209 ? 38.759 -23.842 -3.070 1.00 19.29 187 GLU D N 1
ATOM 12986 C CA . GLU D 1 209 ? 39.082 -22.769 -2.157 1.00 18.75 187 GLU D CA 1
ATOM 12987 C C . GLU D 1 209 ? 38.119 -21.577 -2.263 1.00 18.13 187 GLU D C 1
ATOM 12988 O O . GLU D 1 209 ? 38.106 -20.721 -1.407 1.00 18.94 187 GLU D O 1
ATOM 13000 N N . ARG D 1 210 ? 37.318 -21.520 -3.316 1.00 16.88 188 ARG D N 1
ATOM 13001 C CA . ARG D 1 210 ? 36.405 -20.394 -3.497 1.00 16.57 188 ARG D CA 1
ATOM 13002 C C . ARG D 1 210 ? 35.138 -20.537 -2.638 1.00 16.91 188 ARG D C 1
ATOM 13003 O O . ARG D 1 210 ? 34.526 -21.595 -2.597 1.00 18.74 188 ARG D O 1
ATOM 13024 N N . PRO D 1 211 ? 34.743 -19.471 -1.935 1.00 17.64 189 PRO D N 1
ATOM 13025 C CA . PRO D 1 211 ? 33.615 -19.677 -1.028 1.00 21.20 189 PRO D CA 1
ATOM 13026 C C . PRO D 1 211 ? 32.294 -20.015 -1.763 1.00 19.39 189 PRO D C 1
ATOM 13027 O O . PRO D 1 211 ? 31.482 -20.752 -1.232 1.00 27.45 189 PRO D O 1
ATOM 13038 N N . GLU D 1 212 ? 32.105 -19.449 -2.942 1.00 20.67 190 GLU D N 1
ATOM 13039 C CA . GLU D 1 212 ? 30.875 -19.648 -3.711 1.00 21.27 190 GLU D CA 1
ATOM 13040 C C . GLU D 1 212 ? 30.760 -21.102 -4.111 1.00 20.21 190 GLU D C 1
ATOM 13041 O O . GLU D 1 212 ? 29.654 -21.653 -4.208 1.00 23.33 190 GLU D O 1
ATOM 13053 N N . VAL D 1 213 ? 31.911 -21.725 -4.364 1.00 17.04 191 VAL D N 1
ATOM 13054 C CA . VAL D 1 213 ? 31.980 -23.129 -4.721 1.00 14.77 191 VAL D CA 1
ATOM 13055 C C . VAL D 1 213 ? 31.692 -24.000 -3.479 1.00 21.78 191 VAL D C 1
ATOM 13056 O O . VAL D 1 213 ? 30.877 -24.923 -3.530 1.00 22.23 191 VAL D O 1
ATOM 13069 N N . GLN D 1 214 ? 32.375 -23.705 -2.366 1.00 16.81 192 GLN D N 1
ATOM 13070 C CA . GLN D 1 214 ? 32.125 -24.377 -1.098 1.00 18.09 192 GLN D CA 1
ATOM 13071 C C . GLN D 1 214 ? 30.650 -24.329 -0.711 1.00 18.44 192 GLN D C 1
ATOM 13072 O O . GLN D 1 214 ? 30.056 -25.330 -0.320 1.00 22.74 192 GLN D O 1
ATOM 13086 N N . ASP D 1 215 ? 30.070 -23.150 -0.804 1.00 20.38 193 ASP D N 1
ATOM 13087 C CA . ASP D 1 215 ? 28.710 -22.957 -0.373 1.00 18.88 193 ASP D CA 1
ATOM 13088 C C . ASP D 1 215 ? 27.724 -23.692 -1.329 1.00 19.98 193 ASP D C 1
ATOM 13089 O O . ASP D 1 215 ? 26.692 -24.215 -0.878 1.00 24.93 193 ASP D O 1
ATOM 13098 N N . ALA D 1 216 ? 28.060 -23.746 -2.619 1.00 17.64 194 ALA D N 1
ATOM 13099 C CA . ALA D 1 216 ? 27.239 -24.469 -3.581 1.00 16.51 194 ALA D CA 1
ATOM 13100 C C . ALA D 1 216 ? 27.273 -25.954 -3.265 1.00 21.72 194 ALA D C 1
ATOM 13101 O O . ALA D 1 216 ? 26.243 -26.614 -3.222 1.00 19.71 194 ALA D O 1
ATOM 13108 N N . LEU D 1 217 ? 28.470 -26.481 -3.016 1.00 18.53 195 LEU D N 1
ATOM 13109 C CA . LEU D 1 217 ? 28.603 -27.899 -2.721 1.00 19.42 195 LEU D CA 1
ATOM 13110 C C . LEU D 1 217 ? 27.845 -28.198 -1.447 1.00 18.93 195 LEU D C 1
ATOM 13111 O O . LEU D 1 217 ? 27.060 -29.147 -1.391 1.00 25.87 195 LEU D O 1
ATOM 13127 N N . SER D 1 218 ? 28.064 -27.379 -0.417 1.00 19.66 196 SER D N 1
ATOM 13128 C CA . SER D 1 218 ? 27.360 -27.561 0.854 1.00 23.37 196 SER D CA 1
ATOM 13129 C C . SER D 1 218 ? 25.833 -27.599 0.649 1.00 29.74 196 SER D C 1
ATOM 13130 O O . SER D 1 218 ? 25.135 -28.516 1.108 1.00 23.63 196 SER D O 1
ATOM 13138 N N . ALA D 1 219 ? 25.328 -26.594 -0.056 1.00 26.20 197 ALA D N 1
ATOM 13139 C CA . ALA D 1 219 ? 23.899 -26.453 -0.268 1.00 25.77 197 ALA D CA 1
ATOM 13140 C C . ALA D 1 219 ? 23.328 -27.669 -1.026 1.00 23.83 197 ALA D C 1
ATOM 13141 O O . ALA D 1 219 ? 22.152 -28.018 -0.854 1.00 24.54 197 ALA D O 1
ATOM 13148 N N . GLU D 1 220 ? 24.162 -28.322 -1.837 1.00 23.38 198 GLU D N 1
ATOM 13149 C CA . GLU D 1 220 ? 23.741 -29.505 -2.594 1.00 28.08 198 GLU D CA 1
ATOM 13150 C C . GLU D 1 220 ? 23.989 -30.832 -1.885 1.00 34.27 198 GLU D C 1
ATOM 13151 O O . GLU D 1 220 ? 23.669 -31.889 -2.427 1.00 28.04 198 GLU D O 1
ATOM 13163 N N . GLY D 1 221 ? 24.575 -30.784 -0.696 1.00 35.67 199 GLY D N 1
ATOM 13164 C CA . GLY D 1 221 ? 24.801 -31.980 0.096 1.00 34.66 199 GLY D CA 1
ATOM 13165 C C . GLY D 1 221 ? 25.953 -32.827 -0.417 1.00 41.46 199 GLY D C 1
ATOM 13166 O O . GLY D 1 221 ? 25.994 -34.027 -0.146 1.00 44.80 199 GLY D O 1
ATOM 13170 N N . LEU D 1 222 ? 26.886 -32.209 -1.147 1.00 30.98 200 LEU D N 1
ATOM 13171 C CA . LEU D 1 222 ? 28.026 -32.922 -1.734 1.00 33.83 200 LEU D CA 1
ATOM 13172 C C . LEU D 1 222 ? 29.248 -32.925 -0.808 1.00 44.38 200 LEU D C 1
ATOM 13173 O O . LEU D 1 222 ? 30.018 -31.954 -0.765 1.00 32.72 200 LEU D O 1
#

Solvent-accessible surface area: 35889 Å² total; per-residue (Å²): 56,97,0,6,22,48,37,3,3,18,0,0,0,0,0,0,2,0,56,18,2,50,56,134,39,82,52,33,37,10,55,36,168,143,52,102,19,159,109,41,69,58,0,96,90,38,1,87,42,4,65,12,9,0,0,46,13,147,107,49,29,40,0,7,16,12,4,0,0,1,0,54,0,1,10,48,24,92,135,127,85,7,9,22,96,52,97,33,68,63,5,0,84,3,0,27,34,0,8,7,0,0,7,13,0,31,39,8,0,29,22,20,33,96,137,50,11,32,117,128,8,50,86,35,0,72,59,32,0,53,148,38,1,100,63,0,19,101,40,4,117,108,84,94,16,9,48,32,158,134,19,7,2,0,0,1,8,0,6,1,0,1,55,5,0,99,17,26,116,15,115,34,153,54,21,123,50,2,40,32,5,22,122,110,0,42,124,58,91,61,0,85,69,0,25,86,45,10,69,54,48,76,0,2,23,97,67,16,22,18,0,0,0,0,0,0,1,0,57,17,2,52,62,128,33,79,53,32,36,10,55,37,164,143,52,104,16,159,111,44,70,59,0,96,92,41,1,90,40,4,66,11,10,0,0,48,16,150,112,49,26,42,5,8,16,12,4,0,0,1,0,52,0,0,9,45,27,87,139,130,78,6,6,22,98,45,103,33,70,61,2,2,84,2,1,25,34,0,9,8,0,0,7,13,0,31,40,8,0,30,21,26,102,94,138,51,11,39,115,134,7,52,85,34,0,71,59,32,0,57,146,39,2,99,65,0,17,100,40,3,118,104,54,104,41,9,43,32,145,124,18,8,2,0,0,1,7,0,5,1,0,2,74,26,0,103,76,26,165,16,109,32,152,53,20,112,50,1,53,24,2,23,106,83,0,34,108,59,87,58,0,84,67,0,25,84,47,9,71,78,122,172,205,129,116,44,11,87,0,8,22,89,56,10,18,19,0,0,0,0,0,0,2,0,63,19,3,50,57,121,38,74,52,34,29,4,70,49,168,148,52,94,22,157,114,39,72,51,0,90,93,39,2,94,44,1,68,13,10,0,0,43,7,94,99,37,43,33,0,7,15,13,5,0,0,0,0,48,0,2,10,46,22,92,139,125,95,8,12,26,96,58,97,35,64,53,3,0,80,3,0,24,34,0,9,8,0,0,7,13,0,33,44,11,0,34,20,26,109,97,122,52,9,51,125,157,14,49,86,43,2,74,52,42,1,59,155,44,1,102,70,0,18,97,39,4,116,116,83,90,47,6,29,30,155,152,22,9,2,0,0,1,7,0,8,0,0,0,66,26,1,106,67,25,172,17,119,32,145,38,8,101,38,1,48,22,5,24,89,98,0,38,91,60,84,46,0,87,66,0,33,84,47,9,69,82,82,112,42,60,47,46,16,88,0,9,22,87,56,10,18,17,0,0,0,0,0,0,2,0,76,21,2,51,59,120,39,77,51,23,42,5,66,51,186,136,52,82,18,137,101,54,79,52,0,91,95,45,2,97,44,3,64,11,9,0,0,34,5,92,93,21,48,43,0,7,16,13,5,0,0,1,0,46,0,1,14,47,21,92,140,123,108,8,11,13,98,45,99,36,70,49,3,1,65,3,1,16,33,0,8,7,0,0,7,12,0,33,41,14,1,36,20,28,115,101,139,52,8,41,117,139,12,44,87,42,1,79,42,42,2,56,150,43,2,104,68,0,17,92,40,3,119,109,83,90,46,7,44,30,146,132,28,8,3,0,0,2,8,0,9,0,0,1,63,28,0,95,80,32,158,7,107,26,150,49,12,124,43,0,53,21,4,26,110,93,0,46,94,55,89,20,0,91,73,0,34,85,47,8,72,86

CATH classification: 3.40.30.10 (+1 more: 1.20.1050.10)

B-factor: mean 26.39, std 14.2, range [6.4, 106.01]

Sequence (812 aa):
MKLFYKPGACSLASHITLRESGKDFTLVSSVDLMKKRLENGDDYFSSVNPKGQVPALLLDDGTLLTEGVAIMQYLADSVPDRQLLAPVNSISRYKTIEWLNYIATELHKGFTPLFRPDTPEEYKPTVRAQLDKKLQYVNEALKDEHWICGQRFTIADAYLFTVLRRWAYAVKLNLEGLEHIAAFMQRMAERPEVQDALSAEGLMKLFYKPGACSLASHITLRESGKDDFTLVSSVDLMKKRLENGDDYFSVNPKGQVPALLLDDGTLLTEGVAIMQYLADSVPDRQLLAPVNSISRYKTIEWLNYIATELHKGFTPLFRPDTPEEYKPTVRAQLDKKLQYVNEALKDEHWICGQRFTIADAYLFTVLRRWAYAVKLNLEGLEHIAAFMQRRMAERPEVQDALSAEGLNLYFQSMKLFYKPGACSLASHITLRESGKDFTLVSVDLMKKRLENGDDYFSVNPKGQVPALLLDDGTLLTEGVAIMQYLADSVPDRQLLAPVNSISRYKTIEWLNYIATELHKGFTPLFRPDTPEEYKPTVRAQLDKKLQYVNEALKDEHWICGQRFTIADAYLFTVLRWAYAVKLNLEGLEHIAAFMQRMAERPEVQDALSAEGLNLYFQSMKLFYKPGACSLASHITLRESSGKDFTLVSVDLMKKRLENGDDYFSVNPKGQVPALLLDDGTLLTEGVAIMQYLADSVPDRQLLAPVNSISRYKTIEWLNYIATELHKGFTPLFRPDTPEEYKPTVRAQLDKKLQYVNEALKDEHWICGQRFTIADAYLFTVLRWAYAVKLNLEGLEHIAAFMQRMAERPEVQDALSAEGL

Radius of gyration: 34.51 Å; Cα contacts (8 Å, |Δi|>4): 1245; chains: 4; bounding box: 89×74×86 Å

Nearest PDB structures (foldseek):
  4kgi-assembly1_B  TM=1.005E+00  e=1.922E-31  Shigella flexneri 2a str. 2457T
  1n2a-assembly1_A  TM=9.989E-01  e=4.917E-30  Escherichia coli
  2dsa-assembly2_C  TM=9.725E-01  e=4.541E-20  Paraburkholderia xenovorans LB400
  1f2e-assembly1_A  TM=9.493E-01  e=6.325E-19  Sphingomonas paucimobilis
  6m1t-assembly1_B  TM=9.577E-01  e=1.742E-18  Sphingobium chungbukense

Foldseek 3Di:
DEWEDAQLALSLLLQLLCLLLVHDYYYWYADLVQCATPVGDRVCVQPVVSDDTWDQDPVRDIHHDSLVSSVVSCVVRVVSPLAHDPPDPLRVLLVVLVVCLVPQQNVLCVLVVDPVRDPVCVVVSLVSNVVVLVVQLVCLVVLDANSPPHNHSSLSSNLSRVVVCVVVVRDCPPSVSVVSSNVVQCPDPSSVVSNVVSVD/DEWEDAQLALSLLLQLLCLLLVHDYYYWYADLVQCATPVGDRVCVVPVVSDDTWDADPVGDIDHDSLVSNCVSCVVRVVSVQAHDPPDVLRVLLVVLVVCLVPQQNVLCVLVVDPVRDPVCVVVSLVSVVVVLVVQLVCLVVLDASSPPHHHSSLSSVLSRVVVCVVVVRDCPPSVSVVSSNVVQCPDPSSVVSNVVSVD/DPPFDFKEWEDAQLALLLLLQLLCLLLVGDYYYWYAPQVQCATPVGHRVCVVPVVSDDTWMQDRVRDIDHDSLVSSVVSCVVRVVSCQADDPPDPLNVLLVVLVCCLVPQQNVLCVLVVDPPRDPVCVVVSLVSNVVVLVVQLVCQVVLDANSPPDNHSSLSSNLSRVVVCVVVPPDCPPSVSVVSSNVVLCVDVSSVVSNVVNVD/DPPFAFKEWEDAQLALSLLLQLLCLLLPGDYYYWYADQVQCATPVGHRVCVVPVVSDDTWMQHRVRDIDHDSLVSSVVSCVVRVVSCQADDPPDVLNVLLVVLVVCLVPQQNVLCVLVPDPVRDPVCVVVSLVSNVVVLVVQLVCQVVLDANSPPDHHSSLSSVLSRVVVCVVVPRDCPPSVSVVSSNVVLCPDVSSVVSNVVSVD

Secondary structure (DSSP, 8-state):
-EEEE-TTSTHHHHHHHHHHTT---EEEE-BTTTTB-TT--BGGGT-TT--S-EEE-TTS-EEESHHHHHHHHHHT-GGG-SSPPTT-HHHHHHHHHHHHIIIIIIHHHHHHH-TTS-GGGHHHHHHHHHHHHHHHHHHTTTSSBTTBSS--HHHHHHHHHHHHHHHTT---TT-HHHHHHHHHHHTSHHHHHHHHHHT-/-EEEE-TTSTHHHHHHHHHHTT---EEEE-BTTTTB-TT--BGGGT-TT--S-EEE-TTS-EEESHHHHHHHHHHH-GGG-SSPPTT-HHHHHHHHHHHHIIIIIIHHHHHHH-TTS-GGGHHHHHHHHHHHHHHHHHHTTTSSBTTBSS--HHHHHHHHHHHHHHHTT---TT-HHHHHHHHHHHTSHHHHHHHHHTT-/-TTS--EEEEE-TTSTHHHHHHHHHHTT--EEEEEEETTTTEETT--BGGGT-TT--S-EEE-TTS-EEE-HHHHHHHHHHH-GGG-SSPPTT-HHHHHHHHHHHHIIIIIIHHHGGGG-TTS-GGGHHHHHHHHHHHHHHHHHHTTTSSBTTBSS--HHHHHHHHHHHHHHHTT---TT-HHHHHHHHHHHTSHHHHHHHHHHT-/-TTS--EEEEE-TTSTHHHHHHHHHHTT--EEEEEEETTTTEETTS-BGGGT-TT--S-EEE-TTS-EEE-HHHHHHHHHHH-GGG-SSPPTT-HHHHHHHHHHHHIIIIIIHHHHHHH-TTS-GGGHHHHHHHHHHHHHHHHHHTTTSSBTTBSS--HHHHHHHHHHHHHHHTT---TT-HHHHHHHHHHHTSHHHHHHHHHHT-